Protein AF-0000000072143850 (afdb_homodimer)

Secondary structure (DSSP, 8-state):
----------------------------EEEEE---PPPPPP-------------S--SEEEEEEEEGGGG-TT--HHHHHHHHHHHHHHHHHHHHHHHHHHHH-------S---SS--------S--S-S-SEEEEEEETTTTEEEEEEEETT----EEEBSS-SB---BSSPPB-GGG-TT-EEPBTT-HHHHTSSS-EE-TT-BEEEEEE-TTS-EEEEEEEEEEEEETTEEEEEEEEEEEEEEES--TB--EEEE-SSSTTSHHHHTHHHHTTEEEEEPPPTTT--SPEEEEEEGGGS-TT-EEEEEE--SS--SSEEE-EEEEEETTEEPTT--GGGG-B-TTS-B-EEE-SS--SEEEEHHHHHHHHHHHHHHTTTSPEE--BTTB--EEE-TT-SEEEEEPEEEEETTEEEEPPGGGTEEE-SSSSEEEE-EEEESSS-EEE-GGGGTTEEEEEEGGGTEEEEEET--/----------------------------EEEEE---PPPPPP-------------S--SEEEEEEEEGGGG-TT--HHHHHHHHHHHHHHHHHHHHHHHHHHHH-------S---SS--------S--S-S-SEEEEEEETTTTEEEEEEEETT----EEEBSS-SB---BSSPPB-GGG-SS-EEPBTTSHHHHTSSS-EE-TT-BEEEEEE-TTS-EEEEEEEEEEEEETTEEEEEEEEEEEEEEES--TB--EEEE-SSSTTSHHHHTHHHHTTEEEEEPPPTTT--SPEEEEEEGGGS-TT-EEEEEE--SS--SSEEE-EEEEEETTEEPTT--GGGG-B-TTS-B-EEE-SS--SEEEEHHHHHHHHHHHHHHTTTSPEE--BTTB--EEE-TT-SEEEEE-EEEEETTEEEEPPGGGTEEE-SSSSEEEE-EEEESSS-EEE-GGGGTTEEEEEETTTTEEEEEET--

Structure (mmCIF, N/CA/C/O backbone):
data_AF-0000000072143850-model_v1
#
loop_
_entity.id
_entity.type
_entity.pdbx_description
1 polymer 'Peptidase A1 domain-containing protein'
#
loop_
_atom_site.group_PDB
_atom_site.id
_atom_site.type_symbol
_atom_site.label_atom_id
_atom_site.label_alt_id
_atom_site.label_comp_id
_atom_site.label_asym_id
_atom_site.label_entity_id
_atom_site.label_seq_id
_atom_site.pdbx_PDB_ins_code
_atom_site.Cartn_x
_atom_site.Cartn_y
_atom_site.Cartn_z
_atom_site.occupancy
_atom_site.B_iso_or_equiv
_atom_site.auth_seq_id
_atom_site.auth_comp_id
_atom_site.auth_asym_id
_atom_site.auth_atom_id
_atom_site.pdbx_PDB_model_num
ATOM 1 N N . MET A 1 1 ? -70 0.523 78.812 1 27.06 1 MET A N 1
ATOM 2 C CA . MET A 1 1 ? -70 0.021 77.5 1 27.06 1 MET A CA 1
ATOM 3 C C . MET A 1 1 ? -69.875 1.169 76.5 1 27.06 1 MET A C 1
ATOM 5 O O . MET A 1 1 ? -70.875 1.514 75.812 1 27.06 1 MET A O 1
ATOM 9 N N . GLU A 1 2 ? -69.062 2.17 76.875 1 27.2 2 GLU A N 1
ATOM 10 C CA . GLU A 1 2 ? -68.812 3.488 76.25 1 27.2 2 GLU A CA 1
ATOM 11 C C . GLU A 1 2 ? -68.25 3.375 74.875 1 27.2 2 GLU A C 1
ATOM 13 O O . GLU A 1 2 ? -67.375 2.523 74.625 1 27.2 2 GLU A O 1
ATOM 18 N N . GLY A 1 3 ? -68.938 3.793 73.812 1 25.69 3 GLY A N 1
ATOM 19 C CA . GLY A 1 3 ? -68.875 3.795 72.375 1 25.69 3 GLY A CA 1
ATOM 20 C C . GLY A 1 3 ? -67.688 4.582 71.812 1 25.69 3 GLY A C 1
ATOM 21 O O . GLY A 1 3 ? -67.688 5.809 71.938 1 25.69 3 GLY A O 1
ATOM 22 N N . LYS A 1 4 ? -66.375 4.117 71.938 1 32.09 4 LYS A N 1
ATOM 23 C CA . LYS A 1 4 ? -65.188 4.871 71.562 1 32.09 4 LYS A CA 1
ATOM 24 C C . LYS A 1 4 ? -65.25 5.293 70.125 1 32.09 4 LYS A C 1
ATOM 26 O O . LYS A 1 4 ? -65.562 4.492 69.25 1 32.09 4 LYS A O 1
ATOM 31 N N . PRO A 1 5 ? -65.312 6.617 69.875 1 30.2 5 PRO A N 1
ATOM 32 C CA . PRO A 1 5 ? -65.438 7.246 68.5 1 30.2 5 PRO A CA 1
ATOM 33 C C . PRO A 1 5 ? -64.312 6.902 67.562 1 30.2 5 PRO A C 1
ATOM 35 O O . PRO A 1 5 ? -63.156 6.785 68 1 30.2 5 PRO A O 1
ATOM 38 N N . LYS A 1 6 ? -64.5 6.07 66.5 1 32.22 6 LYS A N 1
ATOM 39 C CA . LYS A 1 6 ? -63.625 5.613 65.438 1 32.22 6 LYS A CA 1
ATOM 40 C C . LYS A 1 6 ? -63.156 6.781 64.562 1 32.22 6 LYS A C 1
ATOM 42 O O . LYS A 1 6 ? -63.969 7.402 63.875 1 32.22 6 LYS A O 1
ATOM 47 N N . HIS A 1 7 ? -62.312 7.715 65.125 1 30.14 7 HIS A N 1
ATOM 48 C CA . HIS A 1 7 ? -61.875 8.781 64.25 1 30.14 7 HIS A CA 1
ATOM 49 C C . HIS A 1 7 ? -61.219 8.219 63 1 30.14 7 HIS A C 1
ATOM 51 O O . HIS A 1 7 ? -60.5 7.227 63.062 1 30.14 7 HIS A O 1
ATOM 57 N N . SER A 1 8 ? -61.875 8.266 61.875 1 31.5 8 SER A N 1
ATOM 58 C CA . SER A 1 8 ? -61.5 7.945 60.5 1 31.5 8 SER A CA 1
ATOM 59 C C . SER A 1 8 ? -60.344 8.797 60.031 1 31.5 8 SER A C 1
ATOM 61 O O . SER A 1 8 ? -60.406 10.031 60.031 1 31.5 8 SER A O 1
ATOM 63 N N . PHE A 1 9 ? -59.062 8.438 60.406 1 33.19 9 PHE A N 1
ATOM 64 C CA . PHE A 1 9 ? -57.875 9.133 59.906 1 33.19 9 PHE A CA 1
ATOM 65 C C . PHE A 1 9 ? -57.844 9.094 58.375 1 33.19 9 PHE A C 1
ATOM 67 O O . PHE A 1 9 ? -57.938 8.023 57.781 1 33.19 9 PHE A O 1
ATOM 74 N N . LEU A 1 10 ? -58.438 10.094 57.688 1 31.19 10 LEU A N 1
ATOM 75 C CA . LEU A 1 10 ? -58.281 10.328 56.25 1 31.19 10 LEU A CA 1
ATOM 76 C C . LEU A 1 10 ? -56.812 10.469 55.875 1 31.19 10 LEU A C 1
ATOM 78 O O . LEU A 1 10 ? -56.125 11.336 56.375 1 31.19 10 LEU A O 1
ATOM 82 N N . PHE A 1 11 ? -56.125 9.359 55.531 1 32.72 11 PHE A N 1
ATOM 83 C CA . PHE A 1 11 ? -54.781 9.336 54.938 1 32.72 11 PHE A CA 1
ATOM 84 C C . PHE A 1 11 ? -54.781 10.109 53.625 1 32.72 11 PHE A C 1
ATOM 86 O O . PHE A 1 11 ? -55.5 9.773 52.688 1 32.72 11 PHE A O 1
ATOM 93 N N . SER A 1 12 ? -54.656 11.461 53.656 1 34.84 12 SER A N 1
ATOM 94 C CA . SER A 1 12 ? -54.406 12.211 52.438 1 34.84 12 SER A CA 1
ATOM 95 C C . SER A 1 12 ? -53.125 11.711 51.75 1 34.84 12 SER A C 1
ATOM 97 O O . SER A 1 12 ? -52.062 11.711 52.375 1 34.84 12 SER A O 1
ATOM 99 N N . LEU A 1 13 ? -53.25 10.781 50.844 1 37.09 13 LEU A N 1
ATOM 100 C CA . LEU A 1 13 ? -52.188 10.352 49.938 1 37.09 13 LEU A CA 1
ATOM 101 C C . LEU A 1 13 ? -51.656 11.531 49.125 1 37.09 13 LEU A C 1
ATOM 103 O O . LEU A 1 13 ? -52.375 12.133 48.344 1 37.09 13 LEU A O 1
ATOM 107 N N . PHE A 1 14 ? -50.75 12.336 49.688 1 39.91 14 PHE A N 1
ATOM 108 C CA . PHE A 1 14 ? -49.969 13.289 48.875 1 39.91 14 PHE A CA 1
ATOM 109 C C . PHE A 1 14 ? -49.281 12.586 47.719 1 39.91 14 PHE A C 1
ATOM 111 O O . PHE A 1 14 ? -48.406 11.742 47.969 1 39.91 14 PHE A O 1
ATOM 118 N N . THR A 1 15 ? -49.906 12.484 46.562 1 40.47 15 THR A N 1
ATOM 119 C CA . THR A 1 15 ? -49.25 12.078 45.312 1 40.47 15 THR A CA 1
ATOM 120 C C . THR A 1 15 ? -48.094 13.016 45 1 40.47 15 THR A C 1
ATOM 122 O O . THR A 1 15 ? -48.281 14.219 44.812 1 40.47 15 THR A O 1
ATOM 125 N N . ILE A 1 16 ? -46.906 12.766 45.531 1 42.97 16 ILE A N 1
ATOM 126 C CA . ILE A 1 16 ? -45.688 13.414 45.031 1 42.97 16 ILE A CA 1
ATOM 127 C C . ILE A 1 16 ? -45.562 13.211 43.531 1 42.97 16 ILE A C 1
ATOM 129 O O . ILE A 1 16 ? -45.438 12.078 43.062 1 42.97 16 ILE A O 1
ATOM 133 N N . PHE A 1 17 ? -46.031 14.172 42.719 1 43.44 17 PHE A N 1
ATOM 134 C CA . PHE A 1 17 ? -45.688 14.25 41.312 1 43.44 17 PHE A CA 1
ATOM 135 C C . PHE A 1 17 ? -44.188 14.375 41.125 1 43.44 17 PHE A C 1
ATOM 137 O O . PHE A 1 17 ? -43.594 15.398 41.469 1 43.44 17 PHE A O 1
ATOM 144 N N . LEU A 1 18 ? -43.5 13.258 41.188 1 44.75 18 LEU A N 1
ATOM 145 C CA . LEU A 1 18 ? -42.156 13.25 40.625 1 44.75 18 LEU A CA 1
ATOM 146 C C . LEU A 1 18 ? -42.156 13.742 39.188 1 44.75 18 LEU A C 1
ATOM 148 O O . LEU A 1 18 ? -42.688 13.062 38.281 1 44.75 18 LEU A O 1
ATOM 152 N N . SER A 1 19 ? -42.125 15 38.969 1 43.69 19 SER A N 1
ATOM 153 C CA . SER A 1 19 ? -41.75 15.5 37.656 1 43.69 19 SER A CA 1
ATOM 154 C C . SER A 1 19 ? -40.469 14.875 37.156 1 43.69 19 SER A C 1
ATOM 156 O O . SER A 1 19 ? -39.375 15.172 37.688 1 43.69 19 SER A O 1
ATOM 158 N N . LEU A 1 20 ? -40.531 13.703 36.594 1 46.03 20 LEU A N 1
ATOM 159 C CA . LEU A 1 20 ? -39.438 13.273 35.75 1 46.03 20 LEU A CA 1
ATOM 160 C C . LEU A 1 20 ? -39.125 14.336 34.688 1 46.03 20 LEU A C 1
ATOM 162 O O . LEU A 1 20 ? -39.875 14.508 33.75 1 46.03 20 LEU A O 1
ATOM 166 N N . SER A 1 21 ? -38.469 15.367 35.062 1 40.91 21 SER A N 1
ATOM 167 C CA . SER A 1 21 ? -37.812 16.109 33.969 1 40.91 21 SER A CA 1
ATOM 168 C C . SER A 1 21 ? -37.062 15.172 33.031 1 40.91 21 SER A C 1
ATOM 170 O O . SER A 1 21 ? -36.031 14.609 33.406 1 40.91 21 SER A O 1
ATOM 172 N N . THR A 1 22 ? -37.781 14.539 32.156 1 43.19 22 THR A N 1
ATOM 173 C CA . THR A 1 22 ? -37.031 14.023 31.031 1 43.19 22 THR A CA 1
ATOM 174 C C . THR A 1 22 ? -36.094 15.102 30.453 1 43.19 22 THR A C 1
ATOM 176 O O . THR A 1 22 ? -36.562 16.062 29.844 1 43.19 22 THR A O 1
ATOM 179 N N . ALA A 1 23 ? -35 15.391 31.031 1 43.47 23 ALA A N 1
ATOM 180 C CA . ALA A 1 23 ? -34 16.109 30.234 1 43.47 23 ALA A CA 1
ATOM 181 C C . ALA A 1 23 ? -33.969 15.586 28.797 1 43.47 23 ALA A C 1
ATOM 183 O O . ALA A 1 23 ? -33.531 14.469 28.562 1 43.47 23 ALA A O 1
ATOM 184 N N . SER A 1 24 ? -34.875 15.867 27.984 1 46.03 24 SER A N 1
ATOM 185 C CA . SER A 1 24 ? -34.719 15.633 26.547 1 46.03 24 SER A CA 1
ATOM 186 C C . SER A 1 24 ? -33.312 15.945 26.078 1 46.03 24 SER A C 1
ATOM 188 O O . SER A 1 24 ? -32.938 17.109 25.969 1 46.03 24 SER A O 1
ATOM 190 N N . THR A 1 25 ? -32.312 15.234 26.484 1 53.41 25 THR A N 1
ATOM 191 C CA . THR A 1 25 ? -30.984 15.414 25.922 1 53.41 25 THR A CA 1
ATOM 192 C C . THR A 1 25 ? -31.062 15.68 24.422 1 53.41 25 THR A C 1
ATOM 194 O O . THR A 1 25 ? -31.438 14.797 23.656 1 53.41 25 THR A O 1
ATOM 197 N N . HIS A 1 26 ? -31.375 16.906 24.016 1 67 26 HIS A N 1
ATOM 198 C CA . HIS A 1 26 ? -31.453 17.391 22.641 1 67 26 HIS A CA 1
ATOM 199 C C . HIS A 1 26 ? -30.281 16.859 21.812 1 67 26 HIS A C 1
ATOM 201 O O . HIS A 1 26 ? -29.125 17 22.219 1 67 26 HIS A O 1
ATOM 207 N N . PHE A 1 27 ? -30.641 15.961 20.969 1 82.12 27 PHE A N 1
ATOM 208 C CA . PHE A 1 27 ? -29.703 15.43 19.984 1 82.12 27 PHE A CA 1
ATOM 209 C C . PHE A 1 27 ? -29.016 16.562 19.219 1 82.12 27 PHE A C 1
ATOM 211 O O . PHE A 1 27 ? -29.672 17.344 18.547 1 82.12 27 PHE A O 1
ATOM 218 N N . GLN A 1 28 ? -27.766 16.859 19.562 1 93.12 28 GLN A N 1
ATOM 219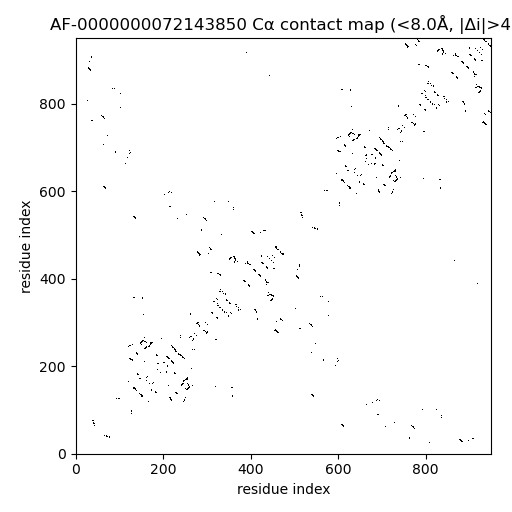 C CA . GLN A 1 28 ? -26.984 17.953 18.969 1 93.12 28 GLN A CA 1
ATOM 220 C C . GLN A 1 28 ? -26.766 17.734 17.484 1 93.12 28 GLN A C 1
ATOM 222 O O . GLN A 1 28 ? -26.234 16.688 17.078 1 93.12 28 GLN A O 1
ATOM 227 N N . THR A 1 29 ? -27.344 18.578 16.656 1 94.06 29 THR A N 1
ATOM 228 C CA . THR A 1 29 ? -27.141 18.516 15.211 1 94.06 29 THR A CA 1
ATOM 229 C C . THR A 1 29 ? -26.484 19.797 14.688 1 94.06 29 THR A C 1
ATOM 231 O O . THR A 1 29 ? -26.391 20.781 15.406 1 94.06 29 THR A O 1
ATOM 234 N N . GLN A 1 30 ? -25.891 19.734 13.586 1 94.88 30 GLN A N 1
ATOM 235 C CA . GLN A 1 30 ? -25.375 20.891 12.852 1 94.88 30 GLN A CA 1
ATOM 236 C C . GLN A 1 30 ? -25.766 20.828 11.375 1 94.88 30 GLN A C 1
ATOM 238 O O . GLN A 1 30 ? -26.141 19.766 10.875 1 94.88 30 GLN A O 1
ATOM 243 N N . THR A 1 31 ? -25.781 21.984 10.766 1 94.19 31 THR A N 1
ATOM 244 C CA . THR A 1 31 ? -26.188 22.094 9.367 1 94.19 31 THR A CA 1
ATOM 245 C C . THR A 1 31 ? -25 21.906 8.438 1 94.19 31 THR A C 1
ATOM 247 O O . THR A 1 31 ? -23.922 22.484 8.656 1 94.19 31 THR A O 1
ATOM 250 N N . LEU A 1 32 ? -25.141 21 7.469 1 94.44 32 LEU A N 1
ATOM 251 C CA . LEU A 1 32 ? -24.156 20.797 6.41 1 94.44 32 LEU A CA 1
ATOM 252 C C . LEU A 1 32 ? -24.641 21.391 5.094 1 94.44 32 LEU A C 1
ATOM 254 O O . LEU A 1 32 ? -25.703 20.984 4.582 1 94.44 32 LEU A O 1
ATOM 258 N N . THR A 1 33 ? -23.984 22.438 4.637 1 91.81 33 THR A N 1
ATOM 259 C CA . THR A 1 33 ? -24.25 22.922 3.285 1 91.81 33 THR A CA 1
ATOM 260 C C . THR A 1 33 ? -23.641 21.984 2.25 1 91.81 33 THR A C 1
ATOM 262 O O . THR A 1 33 ? -22.453 21.656 2.316 1 91.81 33 THR A O 1
ATOM 265 N N . LEU A 1 34 ? -24.453 21.5 1.344 1 92 34 LEU A N 1
ATOM 266 C CA . LEU A 1 34 ? -24.031 20.484 0.394 1 92 34 LEU A CA 1
ATOM 267 C C . LEU A 1 34 ? -23.312 21.125 -0.8 1 92 34 LEU A C 1
ATOM 269 O O . LEU A 1 34 ? -23.875 21.984 -1.479 1 92 34 LEU A O 1
ATOM 273 N N . ARG A 1 35 ? -22.031 20.75 -0.917 1 87.56 35 ARG A N 1
ATOM 274 C CA . ARG A 1 35 ? -21.234 21.188 -2.057 1 87.56 35 ARG A CA 1
ATOM 275 C C . ARG A 1 35 ? -20.641 19.984 -2.791 1 87.56 35 ARG A C 1
ATOM 277 O O . ARG A 1 35 ? -20.344 18.953 -2.178 1 87.56 35 ARG A O 1
ATOM 284 N N . SER A 1 36 ? -20.484 20.125 -4.102 1 85.5 36 SER A N 1
ATOM 285 C CA . SER A 1 36 ? -19.875 19.047 -4.891 1 85.5 36 SER A CA 1
ATOM 286 C C . SER A 1 36 ? -18.359 19.016 -4.711 1 85.5 36 SER A C 1
ATOM 288 O O . SER A 1 36 ? -17.797 19.812 -3.955 1 85.5 36 SER A O 1
ATOM 290 N N . LEU A 1 37 ? -17.75 18 -5.324 1 87.44 37 LEU A N 1
ATOM 291 C CA . LEU A 1 37 ? -16.297 17.938 -5.32 1 87.44 37 LEU A CA 1
ATOM 292 C C . LEU A 1 37 ? -15.695 19.203 -5.914 1 87.44 37 LEU A C 1
ATOM 294 O O . LEU A 1 37 ? -16.188 19.719 -6.926 1 87.44 37 LEU A O 1
ATOM 298 N N . PRO A 1 38 ? -14.758 19.703 -5.223 1 81.81 38 PRO A N 1
ATOM 299 C CA . PRO A 1 38 ? -14.188 20.984 -5.684 1 81.81 38 PRO A CA 1
ATOM 300 C C . PRO A 1 38 ? -13.367 20.828 -6.961 1 81.81 38 PRO A C 1
ATOM 302 O O . PRO A 1 38 ? -12.688 19.812 -7.148 1 81.81 38 PRO A O 1
ATOM 305 N N . ASN A 1 39 ? -13.406 21.859 -7.773 1 78.88 39 ASN A N 1
ATOM 306 C CA . ASN A 1 39 ? -12.5 21.953 -8.914 1 78.88 39 ASN A CA 1
ATOM 307 C C . ASN A 1 39 ? -11.086 22.297 -8.477 1 78.88 39 ASN A C 1
ATOM 309 O O . ASN A 1 39 ? -10.883 22.891 -7.414 1 78.88 39 ASN A O 1
ATOM 313 N N . PRO A 1 40 ? -10.094 21.828 -9.273 1 74.44 40 PRO A N 1
ATOM 314 C CA . PRO A 1 40 ? -8.727 22.203 -8.914 1 74.44 40 PRO A CA 1
ATOM 315 C C . PRO A 1 40 ? -8.539 23.719 -8.812 1 74.44 40 PRO A C 1
ATOM 317 O O . PRO A 1 40 ? -9.039 24.453 -9.664 1 74.44 40 PRO A O 1
ATOM 320 N N . PRO A 1 41 ? -7.91 24.062 -7.703 1 72.25 41 PRO A N 1
ATOM 321 C CA . PRO A 1 41 ? -7.664 25.5 -7.574 1 72.25 41 PRO A CA 1
ATOM 322 C C . PRO A 1 41 ? -6.609 26.016 -8.555 1 72.25 41 PRO A C 1
ATOM 324 O O . PRO A 1 41 ? -5.75 25.25 -9 1 72.25 41 PRO A O 1
ATOM 327 N N . THR A 1 42 ? -6.848 27.234 -9.039 1 66.88 42 THR A N 1
ATOM 328 C CA . THR A 1 42 ? -5.859 27.859 -9.922 1 66.88 42 THR A CA 1
ATOM 329 C C . THR A 1 42 ? -4.727 28.484 -9.102 1 66.88 42 THR A C 1
ATOM 331 O O . THR A 1 42 ? -4.969 29.125 -8.078 1 66.88 42 THR A O 1
ATOM 334 N N . LEU A 1 43 ? -3.547 27.953 -9.391 1 65.88 43 LEU A N 1
ATOM 335 C CA . LEU A 1 43 ? -2.385 28.516 -8.703 1 65.88 43 LEU A CA 1
ATOM 336 C C . LEU A 1 43 ? -2.094 29.938 -9.188 1 65.88 43 LEU A C 1
ATOM 338 O O . LEU A 1 43 ? -2.031 30.172 -10.398 1 65.88 43 LEU A O 1
ATOM 342 N N . SER A 1 44 ? -2.625 30.984 -8.539 1 55.84 44 SER A N 1
ATOM 343 C CA . SER A 1 44 ? -2.238 32.344 -8.938 1 55.84 44 SER A CA 1
ATOM 344 C C . SER A 1 44 ? -0.735 32.531 -8.797 1 55.84 44 SER A C 1
ATOM 346 O O . SER A 1 44 ? -0.134 32.125 -7.809 1 55.84 44 SER A O 1
ATOM 348 N N . GLN A 1 45 ? -0.102 32.625 -9.93 1 49.09 45 GLN A N 1
ATOM 349 C CA . GLN A 1 45 ? 1.313 33 -9.898 1 49.09 45 GLN A CA 1
ATOM 350 C C . GLN A 1 45 ? 1.581 34.094 -8.867 1 49.09 45 GLN A C 1
ATOM 352 O O . GLN A 1 45 ? 0.828 35.062 -8.773 1 49.09 45 GLN A O 1
ATOM 357 N N . PRO A 1 46 ? 2.268 33.75 -7.859 1 45.78 46 PRO A N 1
ATOM 358 C CA . PRO A 1 46 ? 2.568 34.875 -6.961 1 45.78 46 PRO A CA 1
ATOM 359 C C . PRO A 1 46 ? 2.861 36.156 -7.711 1 45.78 46 PRO A C 1
ATOM 361 O O . PRO A 1 46 ? 3.613 36.156 -8.688 1 45.78 46 PRO A O 1
ATOM 364 N N . GLU A 1 47 ? 1.96 37.062 -7.898 1 38.75 47 GLU A N 1
ATOM 365 C CA . GLU A 1 47 ? 2.451 38.406 -8.266 1 38.75 47 GLU A CA 1
ATOM 366 C C . GLU A 1 47 ? 3.766 38.719 -7.559 1 38.75 47 GLU A C 1
ATOM 368 O O . GLU A 1 47 ? 3.99 38.281 -6.43 1 38.75 47 GLU A O 1
ATOM 373 N N . SER A 1 48 ? 4.816 39.094 -8.422 1 37.19 48 SER A N 1
ATOM 374 C CA . SER A 1 48 ? 6.023 39.781 -7.953 1 37.19 48 SER A CA 1
ATOM 375 C C . SER A 1 48 ? 5.719 40.719 -6.781 1 37.19 48 SER A C 1
ATOM 377 O O . SER A 1 48 ? 5.449 41.906 -6.977 1 37.19 48 SER A O 1
ATOM 379 N N . GLU A 1 49 ? 4.793 40.531 -6.027 1 35.81 49 GLU A N 1
ATOM 380 C CA . GLU A 1 49 ? 4.703 41.688 -5.113 1 35.81 49 GLU A CA 1
ATOM 381 C C . GLU A 1 49 ? 6.066 42 -4.504 1 35.81 49 GLU A C 1
ATOM 383 O O . GLU A 1 49 ? 6.703 41.125 -3.9 1 35.81 49 GLU A O 1
ATOM 388 N N . SER A 1 50 ? 6.758 42.969 -5.141 1 34.59 50 SER A N 1
ATOM 389 C CA . SER A 1 50 ? 7.84 43.812 -4.66 1 34.59 50 SER A CA 1
ATOM 390 C C . SER A 1 50 ? 7.637 44.188 -3.193 1 34.59 50 SER A C 1
ATOM 392 O O . SER A 1 50 ? 7.5 45.375 -2.857 1 34.59 50 SER A O 1
ATOM 394 N N . THR A 1 51 ? 6.723 43.625 -2.541 1 35.69 51 THR A N 1
ATOM 395 C CA . THR A 1 51 ? 6.672 44.375 -1.297 1 35.69 51 THR A CA 1
ATOM 396 C C . THR A 1 51 ? 8.055 44.469 -0.662 1 35.69 51 THR A C 1
ATOM 398 O O . THR A 1 51 ? 8.836 43.531 -0.721 1 35.69 51 THR A O 1
ATOM 401 N N . GLU A 1 52 ? 8.375 45.75 -0.243 1 34.25 52 GLU A N 1
ATOM 402 C CA . GLU A 1 52 ? 9.508 46.281 0.504 1 34.25 52 GLU A CA 1
ATOM 403 C C . GLU A 1 52 ? 9.984 45.281 1.562 1 34.25 52 GLU A C 1
ATOM 405 O O . GLU A 1 52 ? 9.172 44.625 2.215 1 34.25 52 GLU A O 1
ATOM 410 N N . PRO A 1 53 ? 11.32 45.031 1.484 1 35.88 53 PRO A N 1
ATOM 411 C CA . PRO A 1 53 ? 12.023 44.25 2.506 1 35.88 53 PRO A CA 1
ATOM 412 C C . PRO A 1 53 ? 11.547 44.562 3.922 1 35.88 53 PRO A C 1
ATOM 414 O O . PRO A 1 53 ? 11.703 45.688 4.391 1 35.88 53 PRO A O 1
ATOM 417 N N . ASP A 1 54 ? 10.383 44.469 4.234 1 33.94 54 ASP A N 1
ATOM 418 C CA . ASP A 1 54 ? 10.398 44.812 5.652 1 33.94 54 ASP A CA 1
ATOM 419 C C . ASP A 1 54 ? 11.555 44.156 6.375 1 33.94 54 ASP A C 1
ATOM 421 O O . ASP A 1 54 ? 11.898 43 6.07 1 33.94 54 ASP A O 1
ATOM 425 N N . SER A 1 55 ? 12.266 44.781 7.16 1 35 55 SER A N 1
ATOM 426 C CA . SER A 1 55 ? 13.508 44.594 7.895 1 35 55 SER A CA 1
ATOM 427 C C . SER A 1 55 ? 13.664 43.125 8.336 1 35 55 SER A C 1
ATOM 429 O O . SER A 1 55 ? 12.703 42.344 8.289 1 35 55 SER A O 1
ATOM 431 N N . ASP A 1 56 ? 14.625 42.875 9.336 1 38.72 56 ASP A N 1
ATOM 432 C CA . ASP A 1 56 ? 15.648 42 9.898 1 38.72 56 ASP A CA 1
ATOM 433 C C . ASP A 1 56 ? 15.062 40.625 10.25 1 38.72 56 ASP A C 1
ATOM 435 O O . ASP A 1 56 ? 15.391 39.625 9.617 1 38.72 56 ASP A O 1
ATOM 439 N N . SER A 1 57 ? 15.078 40.25 11.773 1 44.59 57 SER A N 1
ATOM 440 C CA . SER A 1 57 ? 15.18 39.219 12.82 1 44.59 57 SER A CA 1
ATOM 441 C C . SER A 1 57 ? 13.867 38.469 12.977 1 44.59 57 SER A C 1
ATOM 443 O O . SER A 1 57 ? 13.414 38.219 14.094 1 44.59 57 SER A O 1
ATOM 445 N N . SER A 1 58 ? 12.914 38.344 12.172 1 59.41 58 SER A N 1
ATOM 446 C CA . SER A 1 58 ? 11.539 38.156 12.625 1 59.41 58 SER A CA 1
ATOM 447 C C . SER A 1 58 ? 11.289 36.719 13.031 1 59.41 58 SER A C 1
ATOM 449 O O . SER A 1 58 ? 11.711 35.781 12.336 1 59.41 58 SER A O 1
ATOM 451 N N . THR A 1 59 ? 11.086 36.5 14.359 1 75.81 59 THR A N 1
ATOM 452 C CA . THR A 1 59 ? 10.75 35.312 15.156 1 75.81 59 THR A CA 1
ATOM 453 C C . THR A 1 59 ? 9.484 34.656 14.625 1 75.81 59 THR A C 1
ATOM 455 O O . THR A 1 59 ? 9.062 33.594 15.133 1 75.81 59 THR A O 1
ATOM 458 N N . THR A 1 60 ? 8.969 35.312 13.508 1 78.06 60 THR A N 1
ATOM 459 C CA . THR A 1 60 ? 7.75 34.719 12.977 1 78.06 60 THR A CA 1
ATOM 460 C C . THR A 1 60 ? 7.832 34.594 11.453 1 78.06 60 THR A C 1
ATOM 462 O O . THR A 1 60 ? 8.383 35.469 10.781 1 78.06 60 THR A O 1
ATOM 465 N N . LEU A 1 61 ? 7.465 33.469 10.883 1 83.06 61 LEU A N 1
ATOM 466 C CA . LEU A 1 61 ? 7.402 33.156 9.453 1 83.06 61 LEU A CA 1
ATOM 467 C C . LEU A 1 61 ? 6.012 32.656 9.07 1 83.06 61 LEU A C 1
ATOM 469 O O . LEU A 1 61 ? 5.434 31.812 9.766 1 83.06 61 LEU A O 1
ATOM 473 N N . SER A 1 62 ? 5.395 33.344 8.078 1 79.69 62 SER A N 1
ATOM 474 C CA . SER A 1 62 ? 4.09 32.906 7.59 1 79.69 62 SER A CA 1
ATOM 475 C C . SER A 1 62 ? 4.148 32.531 6.113 1 79.69 62 SER A C 1
ATOM 477 O O . SER A 1 62 ? 4.809 33.219 5.324 1 79.69 62 SER A O 1
ATOM 479 N N . LEU A 1 63 ? 3.516 31.406 5.742 1 84.94 63 LEU A N 1
ATOM 480 C CA . LEU A 1 63 ? 3.482 30.922 4.363 1 84.94 63 LEU A CA 1
ATOM 481 C C . LEU A 1 63 ? 2.062 30.547 3.949 1 84.94 63 LEU A C 1
ATOM 483 O O . LEU A 1 63 ? 1.26 30.125 4.781 1 84.94 63 LEU A O 1
ATOM 487 N N . ASP A 1 64 ? 1.811 30.75 2.6 1 80.25 64 ASP A N 1
ATOM 488 C CA . ASP A 1 64 ? 0.576 30.234 2.021 1 80.25 64 ASP A CA 1
ATOM 489 C C . ASP A 1 64 ? 0.725 28.766 1.65 1 80.25 64 ASP A C 1
ATOM 491 O O . ASP A 1 64 ? 1.781 28.344 1.178 1 80.25 64 ASP A O 1
ATOM 495 N N . LEU A 1 65 ? -0.349 27.984 1.917 1 83.38 65 LEU A N 1
ATOM 496 C CA . LEU A 1 65 ? -0.395 26.578 1.531 1 83.38 65 LEU A CA 1
ATOM 497 C C . LEU A 1 65 ? -1.418 26.344 0.423 1 83.38 65 LEU A C 1
ATOM 499 O O . LEU A 1 65 ? -2.447 27.031 0.374 1 83.38 65 LEU A O 1
ATOM 503 N N . HIS A 1 66 ? -1.046 25.484 -0.458 1 79.06 66 HIS A N 1
ATOM 504 C CA . HIS A 1 66 ? -1.939 25.078 -1.539 1 79.06 66 HIS A CA 1
ATOM 505 C C . HIS A 1 66 ? -2.199 23.578 -1.51 1 79.06 66 HIS A C 1
ATOM 507 O O . HIS A 1 66 ? -1.354 22.812 -1.047 1 79.06 66 HIS A O 1
ATOM 513 N N . HIS A 1 67 ? -3.414 23.234 -1.901 1 80.31 67 HIS A N 1
ATOM 514 C CA . HIS A 1 67 ? -3.709 21.812 -2.023 1 80.31 67 HIS A CA 1
ATOM 515 C C . HIS A 1 67 ? -3.064 21.219 -3.273 1 80.31 67 HIS A C 1
ATOM 517 O O . HIS A 1 67 ? -2.973 21.891 -4.305 1 80.31 67 HIS A O 1
ATOM 523 N N . ILE A 1 68 ? -2.715 20.031 -3.252 1 76.88 68 ILE A N 1
ATOM 524 C CA . ILE A 1 68 ? -1.935 19.359 -4.289 1 76.88 68 ILE A CA 1
ATOM 525 C C . ILE A 1 68 ? -2.736 19.312 -5.59 1 76.88 68 ILE A C 1
ATOM 527 O O . ILE A 1 68 ? -2.16 19.25 -6.68 1 76.88 68 ILE A O 1
ATOM 531 N N . ASP A 1 69 ? -4.051 19.406 -5.48 1 75.75 69 ASP A N 1
ATOM 532 C CA . ASP A 1 69 ? -4.895 19.391 -6.672 1 75.75 69 ASP A CA 1
ATOM 533 C C . ASP A 1 69 ? -4.59 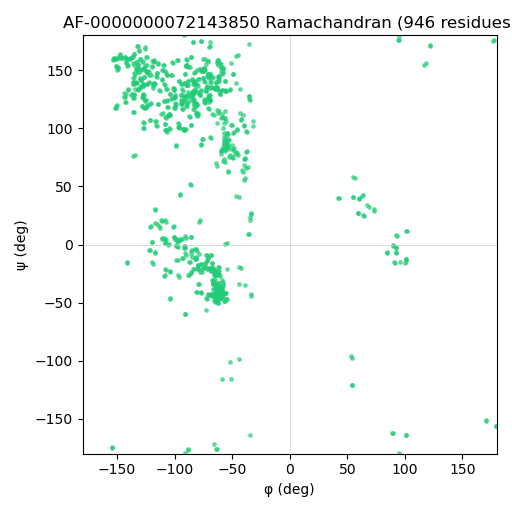20.578 -7.578 1 75.75 69 ASP A C 1
ATOM 535 O O . ASP A 1 69 ? -4.918 20.562 -8.766 1 75.75 69 ASP A O 1
ATOM 539 N N . ALA A 1 70 ? -3.986 21.562 -7.02 1 75.62 70 ALA A N 1
ATOM 540 C CA . ALA A 1 70 ? -3.658 22.766 -7.793 1 75.62 70 ALA A CA 1
ATOM 541 C C . ALA A 1 70 ? -2.578 22.469 -8.828 1 75.62 70 ALA A C 1
ATOM 543 O O . ALA A 1 70 ? -2.439 23.188 -9.812 1 75.62 70 ALA A O 1
ATOM 544 N N . LEU A 1 71 ? -1.818 21.438 -8.594 1 71.69 71 LEU A N 1
ATOM 545 C CA . LEU A 1 71 ? -0.733 21.094 -9.5 1 71.69 71 LEU A CA 1
ATOM 546 C C . LEU A 1 71 ? -1.157 19.969 -10.453 1 71.69 71 LEU A C 1
ATOM 548 O O . LEU A 1 71 ? -0.343 19.469 -11.227 1 71.69 71 LEU A O 1
ATOM 552 N N . SER A 1 72 ? -2.385 19.516 -10.281 1 67.12 72 SER A N 1
ATOM 553 C CA . SER A 1 72 ? -2.896 18.453 -11.141 1 67.12 72 SER A CA 1
ATOM 554 C C . SER A 1 72 ? -3.705 19.016 -12.305 1 67.12 72 SER A C 1
ATOM 556 O O . SER A 1 72 ? -4.875 19.359 -12.141 1 67.12 72 SER A O 1
ATOM 558 N N . PHE A 1 73 ? -3.049 19.078 -13.469 1 64.19 73 PHE A N 1
ATOM 559 C CA . PHE A 1 73 ? -3.676 19.719 -14.617 1 64.19 73 PHE A CA 1
ATOM 560 C C . PHE A 1 73 ? -4.508 18.719 -15.406 1 64.19 73 PHE A C 1
ATOM 562 O O . PHE A 1 73 ? -4.125 17.562 -15.555 1 64.19 73 PHE A O 1
ATOM 569 N N . ASN A 1 74 ? -5.672 19.094 -15.836 1 65.56 74 ASN A N 1
ATOM 570 C CA . ASN A 1 74 ? -6.512 18.391 -16.797 1 65.56 74 ASN A CA 1
ATOM 571 C C . ASN A 1 74 ? -7.145 17.141 -16.188 1 65.56 74 ASN A C 1
ATOM 573 O O . ASN A 1 74 ? -7.234 16.094 -16.844 1 65.56 74 ASN A O 1
ATOM 577 N N . LYS A 1 75 ? -7.348 17.203 -14.953 1 71.81 75 LYS A N 1
ATOM 578 C CA . LYS A 1 75 ? -8.047 16.094 -14.312 1 71.81 75 LYS A CA 1
ATOM 579 C C . LYS A 1 75 ? -9.391 16.547 -13.742 1 71.81 75 LYS A C 1
ATOM 581 O O . LYS A 1 75 ? -9.539 17.688 -13.312 1 71.81 75 LYS A O 1
ATOM 586 N N . THR A 1 76 ? -10.352 15.656 -13.828 1 79.06 76 THR A N 1
ATOM 587 C CA . THR A 1 76 ? -11.664 15.945 -13.258 1 79.06 76 THR A CA 1
ATOM 588 C C . THR A 1 76 ? -11.625 15.859 -11.734 1 79.06 76 THR A C 1
ATOM 590 O O . THR A 1 76 ? -10.75 15.203 -11.172 1 79.06 76 THR A O 1
ATOM 593 N N . PRO A 1 77 ? -12.562 16.469 -11.109 1 82 77 PRO A N 1
ATOM 594 C CA . PRO A 1 77 ? -12.617 16.406 -9.648 1 82 77 PRO A CA 1
ATOM 595 C C . PRO A 1 77 ? -12.742 14.969 -9.133 1 82 77 PRO A C 1
ATOM 597 O O . PRO A 1 77 ? -12.102 14.602 -8.148 1 82 77 PRO A O 1
ATOM 600 N N . LEU A 1 78 ? -13.539 14.18 -9.805 1 79.81 78 LEU A N 1
ATOM 601 C CA . LEU A 1 78 ? -13.727 12.797 -9.383 1 79.81 78 LEU A CA 1
ATOM 602 C C . LEU A 1 78 ? -12.422 12.016 -9.516 1 79.81 78 LEU A C 1
ATOM 604 O O . LEU A 1 78 ? -12.07 11.234 -8.625 1 79.81 78 LEU A O 1
ATOM 608 N N . HIS A 1 79 ? -11.766 12.234 -10.555 1 75.5 79 HIS A N 1
ATOM 609 C CA . HIS A 1 79 ? -10.484 11.57 -10.758 1 75.5 79 HIS A CA 1
ATOM 610 C C . HIS A 1 79 ? -9.477 11.969 -9.688 1 75.5 79 HIS A C 1
ATOM 612 O O . HIS A 1 79 ? -8.75 11.125 -9.156 1 75.5 79 HIS A O 1
ATOM 618 N N . LEU A 1 80 ? -9.43 13.234 -9.375 1 77.56 80 LEU A N 1
ATOM 619 C CA . LEU A 1 80 ? -8.523 13.742 -8.352 1 77.56 80 LEU A CA 1
ATOM 620 C C . LEU A 1 80 ? -8.852 13.148 -6.984 1 77.56 80 LEU A C 1
ATOM 622 O O . LEU A 1 80 ? -7.949 12.844 -6.203 1 77.56 80 LEU A O 1
ATOM 626 N N . PHE A 1 81 ? -10.109 13.023 -6.758 1 84.75 81 PHE A N 1
ATOM 627 C CA . PHE A 1 81 ? -10.523 12.445 -5.488 1 84.75 81 PHE A CA 1
ATOM 628 C C . PHE A 1 81 ? -10.094 10.984 -5.395 1 84.75 81 PHE A C 1
ATOM 630 O O . PHE A 1 81 ? -9.617 10.539 -4.348 1 84.75 81 PHE A O 1
ATOM 637 N N . ASN A 1 82 ? -10.25 10.227 -6.457 1 74 82 ASN A N 1
ATOM 638 C CA . ASN A 1 82 ? -9.828 8.828 -6.496 1 74 82 ASN A CA 1
ATOM 639 C C . ASN A 1 82 ? -8.328 8.688 -6.277 1 74 82 ASN A C 1
ATOM 641 O O . ASN A 1 82 ? -7.879 7.793 -5.559 1 74 82 ASN A O 1
ATOM 645 N N . LEU A 1 83 ? -7.617 9.555 -6.879 1 71.62 83 LEU A N 1
ATOM 646 C CA . LEU A 1 83 ? -6.172 9.555 -6.695 1 71.62 83 LEU A CA 1
ATOM 647 C C . LEU A 1 83 ? -5.809 9.844 -5.242 1 71.62 83 LEU A C 1
ATOM 649 O O . LEU A 1 83 ? -4.879 9.242 -4.699 1 71.62 83 LEU A O 1
ATOM 653 N N . ARG A 1 84 ? -6.535 10.703 -4.613 1 80 84 ARG A N 1
ATOM 654 C CA . ARG A 1 84 ? -6.328 11.023 -3.205 1 80 84 ARG A CA 1
ATOM 655 C C . ARG A 1 84 ? -6.539 9.797 -2.328 1 80 84 ARG A C 1
ATOM 657 O O . ARG A 1 84 ? -5.75 9.531 -1.419 1 80 84 ARG A O 1
ATOM 664 N N . LEU A 1 85 ? -7.605 9.094 -2.617 1 78.25 85 LEU A N 1
ATOM 665 C CA . LEU A 1 85 ? -7.91 7.918 -1.813 1 78.25 85 LEU A CA 1
ATOM 666 C C . LEU A 1 85 ? -6.836 6.848 -1.988 1 78.25 85 LEU A C 1
ATOM 668 O O . LEU A 1 85 ? -6.504 6.137 -1.038 1 78.25 85 LEU A O 1
ATOM 672 N N . GLN A 1 86 ? -6.293 6.746 -3.168 1 70.31 86 GLN A N 1
ATOM 673 C CA . GLN A 1 86 ? -5.223 5.785 -3.418 1 70.31 86 GLN A CA 1
ATOM 674 C C . GLN A 1 86 ? -3.963 6.156 -2.641 1 70.31 86 GLN A C 1
ATOM 676 O O . GLN A 1 86 ? -3.346 5.297 -2.008 1 70.31 86 GLN A O 1
ATOM 681 N N . ARG A 1 87 ? -3.625 7.422 -2.662 1 75 87 ARG A N 1
ATOM 682 C CA . ARG A 1 87 ? -2.469 7.895 -1.907 1 75 87 ARG A CA 1
ATOM 683 C C . ARG A 1 87 ? -2.67 7.688 -0.41 1 75 87 ARG A C 1
ATOM 685 O O . ARG A 1 87 ? -1.731 7.32 0.302 1 75 87 ARG A O 1
ATOM 692 N N . ASP A 1 88 ? -3.869 7.945 -0.112 1 80.94 88 ASP A N 1
ATOM 693 C CA . ASP A 1 88 ? -4.23 7.816 1.297 1 80.94 88 ASP A CA 1
ATOM 694 C C . ASP A 1 88 ? -4.059 6.379 1.777 1 80.94 88 ASP A C 1
ATOM 696 O O . ASP A 1 88 ? -3.5 6.137 2.85 1 80.94 88 ASP A O 1
ATOM 700 N N . ALA A 1 89 ? -4.516 5.426 1.026 1 74 89 ALA A N 1
ATOM 701 C CA . ALA A 1 89 ? -4.406 4.012 1.373 1 74 89 ALA A CA 1
ATOM 702 C C . ALA A 1 89 ? -2.945 3.574 1.446 1 74 89 ALA A C 1
ATOM 704 O O . ALA A 1 89 ? -2.545 2.879 2.383 1 74 89 ALA A O 1
ATOM 705 N N . ALA A 1 90 ? -2.143 4.004 0.518 1 70.75 90 ALA A N 1
ATOM 706 C CA . ALA A 1 90 ? -0.72 3.676 0.503 1 70.75 90 ALA A CA 1
ATOM 707 C C . ALA A 1 90 ? -0.014 4.246 1.729 1 70.75 90 ALA A C 1
ATOM 709 O O . ALA A 1 90 ? 0.856 3.596 2.312 1 70.75 90 ALA A O 1
ATOM 710 N N . ARG A 1 91 ? -0.397 5.445 2.098 1 78.06 91 ARG A N 1
ATOM 711 C CA . ARG A 1 91 ? 0.218 6.109 3.244 1 78.06 91 ARG A CA 1
ATOM 712 C C . ARG A 1 91 ? -0.092 5.363 4.539 1 78.06 91 ARG A C 1
ATOM 714 O O . ARG A 1 91 ? 0.794 5.164 5.371 1 78.06 91 ARG A O 1
ATOM 721 N N . VAL A 1 92 ? -1.312 4.977 4.695 1 76.56 92 VAL A N 1
ATOM 722 C CA . VAL A 1 92 ? -1.713 4.266 5.906 1 76.56 92 VAL A CA 1
ATOM 723 C C . VAL A 1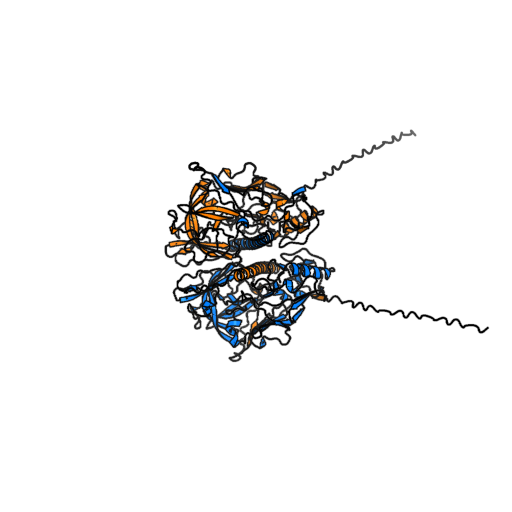 92 ? -0.928 2.961 6.023 1 76.56 92 VAL A C 1
ATOM 725 O O . VAL A 1 92 ? -0.444 2.617 7.105 1 76.56 92 VAL A O 1
ATOM 728 N N . ILE A 1 93 ? -0.789 2.301 4.922 1 69.19 93 ILE A N 1
ATOM 729 C CA . ILE A 1 93 ? -0.023 1.06 4.914 1 69.19 93 ILE A CA 1
ATOM 730 C C . ILE A 1 93 ? 1.435 1.351 5.266 1 69.19 93 ILE A C 1
ATOM 732 O O . ILE A 1 93 ? 2.055 0.614 6.035 1 69.19 93 ILE A O 1
ATOM 736 N N . SER A 1 94 ? 1.946 2.471 4.762 1 72.81 94 SER A N 1
ATOM 737 C CA . SER A 1 94 ? 3.33 2.846 5.039 1 72.81 94 SER A CA 1
ATOM 738 C C . SER A 1 94 ? 3.537 3.135 6.523 1 72.81 94 SER A C 1
ATOM 740 O O . SER A 1 94 ? 4.551 2.736 7.102 1 72.81 94 SER A O 1
ATOM 742 N N . PHE A 1 95 ? 2.613 3.859 7.113 1 76.94 95 PHE A N 1
ATOM 743 C CA . PHE A 1 95 ? 2.73 4.172 8.531 1 76.94 95 PHE A CA 1
ATOM 744 C C . PHE A 1 95 ? 2.715 2.9 9.375 1 76.94 95 PHE A C 1
ATOM 746 O O . PHE A 1 95 ? 3.504 2.756 10.305 1 76.94 95 PHE A O 1
ATOM 753 N N . SER A 1 96 ? 1.825 2.023 9.023 1 70.75 96 SER A N 1
ATOM 754 C CA . SER A 1 96 ? 1.766 0.753 9.742 1 70.75 96 SER A CA 1
ATOM 755 C C . SER A 1 96 ? 3.066 -0.03 9.586 1 70.75 96 SER A C 1
ATOM 757 O O . SER A 1 96 ? 3.531 -0.662 10.531 1 70.75 96 SER A O 1
ATOM 759 N N . SER A 1 97 ? 3.689 0.096 8.461 1 65 97 SER A N 1
ATOM 760 C CA . SER A 1 97 ? 4.953 -0.59 8.203 1 65 97 SER A CA 1
ATOM 761 C C . SER A 1 97 ? 6.094 0.037 9 1 65 97 SER A C 1
ATOM 763 O O . SER A 1 97 ? 6.926 -0.674 9.562 1 65 97 SER A O 1
ATOM 765 N N . ILE A 1 98 ? 6.18 1.335 8.984 1 71.81 98 ILE A N 1
ATOM 766 C CA . ILE A 1 98 ? 7.199 2.059 9.734 1 71.81 98 ILE A CA 1
ATOM 767 C C . ILE A 1 98 ? 7.121 1.685 11.211 1 71.81 98 ILE A C 1
ATOM 769 O O . ILE A 1 98 ? 8.141 1.426 11.852 1 71.81 98 ILE A O 1
ATOM 773 N N . LEU A 1 99 ? 5.938 1.581 11.742 1 75 99 LEU A N 1
ATOM 774 C CA . LEU A 1 99 ? 5.746 1.246 13.148 1 75 99 LEU A CA 1
ATOM 775 C C . LEU A 1 99 ? 6.148 -0.198 13.43 1 75 99 LEU A C 1
ATOM 777 O O . LEU A 1 99 ? 6.785 -0.486 14.445 1 75 99 LEU A O 1
ATOM 781 N N . SER A 1 100 ? 5.742 -1.036 12.555 1 63.69 100 SER A N 1
ATOM 782 C CA . SER A 1 100 ? 6.09 -2.441 12.734 1 63.69 100 SER A CA 1
ATOM 783 C C . SER A 1 100 ? 7.602 -2.643 12.742 1 63.69 100 SER A C 1
ATOM 785 O O . SER A 1 100 ? 8.125 -3.43 13.531 1 63.69 100 SER A O 1
ATOM 787 N N . LYS A 1 101 ? 8.336 -1.886 11.922 1 61.38 101 LYS A N 1
ATOM 788 C CA . LYS A 1 101 ? 9.789 -1.95 11.875 1 61.38 101 LYS A CA 1
ATOM 789 C C . LYS A 1 101 ? 10.414 -1.418 13.164 1 61.38 101 LYS A C 1
ATOM 791 O O . LYS A 1 101 ? 11.375 -1.991 13.68 1 61.38 101 LYS A O 1
ATOM 796 N N . ALA A 1 102 ? 9.867 -0.388 13.57 1 69.38 102 ALA A N 1
ATOM 797 C CA . ALA A 1 102 ? 10.391 0.246 14.781 1 69.38 102 ALA A CA 1
ATOM 798 C C . ALA A 1 102 ? 10.172 -0.637 16 1 69.38 102 ALA A C 1
ATOM 800 O O . ALA A 1 102 ? 10.984 -0.643 16.938 1 69.38 102 ALA A O 1
ATOM 801 N N . THR A 1 103 ? 9.133 -1.337 16 1 64.38 103 THR A N 1
ATOM 802 C CA . THR A 1 103 ? 8.781 -2.135 17.172 1 64.38 103 THR A CA 1
ATOM 803 C C . THR A 1 103 ? 9.469 -3.496 17.125 1 64.38 103 THR A C 1
ATOM 805 O O . THR A 1 103 ? 9.594 -4.168 18.141 1 64.38 103 THR A O 1
ATOM 808 N N . SER A 1 104 ? 9.797 -3.887 15.992 1 53.91 104 SER A N 1
ATOM 809 C CA . SER A 1 104 ? 10.508 -5.152 15.867 1 53.91 104 SER A CA 1
ATOM 810 C C . SER A 1 104 ? 11.992 -4.988 16.188 1 53.91 104 SER A C 1
ATOM 812 O O . SER A 1 104 ? 12.648 -5.945 16.594 1 53.91 104 SER A O 1
ATOM 814 N N . GLN A 1 105 ? 12.703 -3.879 15.906 1 49.44 105 GLN A N 1
ATOM 815 C CA . GLN A 1 105 ? 14.141 -3.693 16.094 1 49.44 105 GLN A CA 1
ATOM 816 C C . GLN A 1 105 ? 14.484 -3.49 17.562 1 49.44 105 GLN A C 1
ATOM 818 O O . GLN A 1 105 ? 13.922 -2.611 18.219 1 49.44 105 GLN A O 1
ATOM 823 N N . ASN A 1 106 ? 14.766 -4.559 18.281 1 42.81 106 ASN A N 1
ATOM 824 C CA . ASN A 1 106 ? 15.672 -4.316 19.406 1 42.81 106 ASN A CA 1
ATOM 825 C C . ASN A 1 106 ? 16.859 -3.453 18.984 1 42.81 106 ASN A C 1
ATOM 827 O O . ASN A 1 106 ? 17.609 -3.811 18.078 1 42.81 106 ASN A O 1
ATOM 831 N N . LYS A 1 107 ? 16.828 -2.189 19.234 1 39.88 107 LYS A N 1
ATOM 832 C CA . LYS A 1 107 ? 17.766 -1.136 18.844 1 39.88 107 LYS A CA 1
ATOM 833 C C . LYS A 1 107 ? 19.203 -1.56 19.094 1 39.88 107 LYS A C 1
ATOM 835 O O . LYS A 1 107 ? 19.719 -1.373 20.203 1 39.88 107 LYS A O 1
ATOM 840 N N . THR A 1 108 ? 19.75 -2.672 18.875 1 33.53 108 THR A N 1
ATOM 841 C CA . THR A 1 108 ? 21.188 -2.496 18.938 1 33.53 108 THR A CA 1
ATOM 842 C C . THR A 1 108 ? 21.656 -1.44 17.938 1 33.53 108 THR A C 1
ATOM 844 O O . THR A 1 108 ? 21.469 -1.604 16.734 1 33.53 108 THR A O 1
ATOM 847 N N . LYS A 1 109 ? 21.672 -0.237 18.344 1 36.19 109 LYS A N 1
ATOM 848 C CA . LYS A 1 109 ? 22.344 0.818 17.594 1 36.19 109 LYS A CA 1
ATOM 849 C C . LYS A 1 109 ? 23.562 0.269 16.844 1 36.19 109 LYS A C 1
ATOM 851 O O . LYS A 1 109 ? 24.422 -0.372 17.438 1 36.19 109 LYS A O 1
ATOM 856 N N . PRO A 1 110 ? 23.531 0.115 15.578 1 32 110 PRO A N 1
ATOM 857 C CA . PRO A 1 110 ? 24.828 -0.297 15.062 1 32 110 PRO A CA 1
ATOM 858 C C . PRO A 1 110 ? 25.969 0.583 15.562 1 32 110 PRO A C 1
ATOM 860 O O . PRO A 1 110 ? 25.938 1.805 15.406 1 32 110 PRO A O 1
ATOM 863 N N . THR A 1 111 ? 26.547 0.349 16.703 1 31.11 111 THR A N 1
ATOM 864 C CA . THR A 1 111 ? 27.781 1.007 17.109 1 31.11 111 THR A CA 1
ATOM 865 C C . THR A 1 111 ? 28.781 1.03 15.961 1 31.11 111 THR A C 1
ATOM 867 O O . THR A 1 111 ? 29.938 1.433 16.141 1 31.11 111 THR A O 1
ATOM 870 N N . GLY A 1 112 ? 28.812 -0.015 15.078 1 29.36 112 GLY A N 1
ATOM 871 C CA . GLY A 1 112 ? 30.094 -0.131 14.422 1 29.36 112 GLY A CA 1
ATOM 872 C C . GLY A 1 112 ? 30.453 1.079 13.578 1 29.36 112 GLY A C 1
ATOM 873 O O . GLY A 1 112 ? 29.578 1.893 13.258 1 29.36 112 GLY A O 1
ATOM 874 N N . SER A 1 113 ? 31.812 1.295 13.391 1 30.72 113 SER A N 1
ATOM 875 C CA . SER A 1 113 ? 32.656 2.182 12.602 1 30.72 113 SER A CA 1
ATOM 876 C C . SER A 1 113 ? 32.094 2.383 11.195 1 30.72 113 SER A C 1
ATOM 878 O O . SER A 1 113 ? 31.766 1.415 10.516 1 30.72 113 SER A O 1
ATOM 880 N N . PHE A 1 114 ? 31.469 3.535 10.977 1 32.62 114 PHE A N 1
ATOM 881 C CA . PHE A 1 114 ? 31.094 4.145 9.703 1 32.62 114 PHE A CA 1
ATOM 882 C C . PHE A 1 114 ? 32.125 3.848 8.633 1 32.62 114 PHE A C 1
ATOM 884 O O . PHE A 1 114 ? 32.938 4.719 8.266 1 32.62 114 PHE A O 1
ATOM 891 N N . THR A 1 115 ? 32.938 2.791 8.719 1 28.64 115 THR A N 1
ATOM 892 C CA . THR A 1 115 ? 33.938 2.799 7.633 1 28.64 115 THR A CA 1
ATOM 893 C C . THR A 1 115 ? 33.25 2.977 6.285 1 28.64 115 THR A C 1
ATOM 895 O O . THR A 1 115 ? 33.594 3.855 5.504 1 28.64 115 THR A O 1
ATOM 898 N N . GLY A 1 116 ? 33.375 1.897 5.445 1 27.59 116 GLY A N 1
ATOM 899 C CA . GLY A 1 116 ? 33.5 1.966 4 1 27.59 116 GLY A CA 1
ATOM 900 C C . GLY A 1 116 ? 32.281 2.492 3.297 1 27.59 116 GLY A C 1
ATOM 901 O O . GLY A 1 116 ? 31.219 2.654 3.92 1 27.59 116 GLY A O 1
ATOM 902 N N . SER A 1 117 ? 32.281 2.418 1.87 1 30.22 117 SER A N 1
ATOM 903 C CA . SER A 1 117 ? 31.859 3.104 0.648 1 30.22 117 SER A CA 1
ATOM 904 C C . SER A 1 117 ? 30.359 3.021 0.444 1 30.22 117 SER A C 1
ATOM 906 O O . SER A 1 117 ? 29.766 3.902 -0.181 1 30.22 117 SER A O 1
ATOM 908 N N . GLY A 1 118 ? 29.781 1.795 0.405 1 26.47 118 GLY A N 1
ATOM 909 C CA . GLY A 1 118 ? 28.609 1.612 -0.437 1 26.47 118 GLY A CA 1
ATOM 910 C C . GLY A 1 118 ? 27.297 1.854 0.296 1 26.47 118 GLY A C 1
ATOM 911 O O . GLY A 1 118 ? 27.172 1.532 1.479 1 26.47 118 GLY A O 1
ATOM 912 N N . PHE A 1 119 ? 26.734 3.053 0.132 1 28.08 119 PHE A N 1
ATOM 913 C CA . PHE A 1 119 ? 25.391 3.43 0.562 1 28.08 119 PHE A CA 1
ATOM 914 C C . PHE A 1 119 ? 24.422 2.285 0.337 1 28.08 119 PHE A C 1
ATOM 916 O O . PHE A 1 119 ? 24.219 1.846 -0.797 1 28.08 119 PHE A O 1
ATOM 923 N N . SER A 1 120 ? 24.5 1.286 1.123 1 28.48 120 SER A N 1
ATOM 924 C CA . SER A 1 120 ? 23.406 0.332 0.949 1 28.48 120 SER A CA 1
ATOM 925 C C . SER A 1 120 ? 22.047 0.985 1.206 1 28.48 120 SER A C 1
ATOM 927 O O . SER A 1 120 ? 21.828 1.576 2.266 1 28.48 120 SER A O 1
ATOM 929 N N . SER A 1 121 ? 21.531 1.707 0.227 1 29.64 121 SER A N 1
ATOM 930 C CA . SER A 1 121 ? 20.234 2.348 0.186 1 29.64 121 SER A CA 1
ATOM 931 C C . SER A 1 121 ? 19.156 1.448 0.786 1 29.64 121 SER A C 1
ATOM 933 O O . SER A 1 121 ? 18.859 0.378 0.249 1 29.64 121 SER A O 1
ATOM 935 N N . SER A 1 122 ? 19.266 1.131 2.023 1 29.42 122 SER A N 1
ATOM 936 C CA . SER A 1 122 ? 18.266 0.305 2.684 1 29.42 122 SER A CA 1
ATOM 937 C C . SER A 1 122 ? 16.859 0.895 2.516 1 29.42 122 SER A C 1
ATOM 939 O O . SER A 1 122 ? 16.578 1.986 3.016 1 29.42 122 SER A O 1
ATOM 941 N N . VAL A 1 123 ? 16.422 0.962 1.348 1 29.09 123 VAL A N 1
ATOM 942 C CA . VAL A 1 123 ? 15.008 1.299 1.235 1 29.09 123 VAL A CA 1
ATOM 943 C C . VAL A 1 123 ? 14.188 0.401 2.16 1 29.09 123 VAL A C 1
ATOM 945 O O . VAL A 1 123 ? 14.203 -0.824 2.018 1 29.09 123 VAL A O 1
ATOM 948 N N . THR A 1 124 ? 14.234 0.646 3.434 1 29.41 124 THR A N 1
ATOM 949 C CA . THR A 1 124 ? 13.422 -0.119 4.371 1 29.41 124 THR A CA 1
ATOM 950 C C . THR A 1 124 ? 11.945 -0.043 3.99 1 29.41 124 THR A C 1
ATOM 952 O O . THR A 1 124 ? 11.352 1.039 3.982 1 29.41 124 THR A O 1
ATOM 955 N N . SER A 1 125 ? 11.641 -0.672 2.971 1 32.59 125 SER A N 1
ATOM 956 C CA . SER A 1 125 ? 10.203 -0.732 2.707 1 32.59 125 SER A CA 1
ATOM 957 C C . SER A 1 125 ? 9.453 -1.358 3.879 1 32.59 125 SER A C 1
ATOM 959 O O . SER A 1 125 ? 9.961 -2.273 4.531 1 32.59 125 SER A O 1
ATOM 961 N N . GLY A 1 126 ? 8.852 -0.629 4.699 1 29.94 126 GLY A N 1
ATOM 962 C CA . GLY A 1 126 ? 8.141 -0.943 5.93 1 29.94 126 GLY A CA 1
ATOM 963 C C . GLY A 1 126 ? 7.434 -2.281 5.883 1 29.94 126 GLY A C 1
ATOM 964 O O . GLY A 1 126 ? 6.875 -2.732 6.887 1 29.94 126 GLY A O 1
ATOM 965 N N . LEU A 1 127 ? 6.781 -2.658 4.82 1 32.94 127 LEU A N 1
ATOM 966 C CA . LEU A 1 127 ? 6.055 -3.893 5.086 1 32.94 127 LEU A CA 1
ATOM 967 C C . LEU A 1 127 ? 6.992 -5.094 5.059 1 32.94 127 LEU A C 1
ATOM 969 O O . LEU A 1 127 ? 7.707 -5.309 4.074 1 32.94 127 LEU A O 1
ATOM 973 N N . SER A 1 128 ? 7.566 -5.344 6.156 1 37.5 128 SER A N 1
ATOM 974 C CA . SER A 1 128 ? 8.461 -6.488 6.324 1 37.5 128 SER A CA 1
ATOM 975 C C . SER A 1 128 ? 7.875 -7.742 5.68 1 37.5 128 SER A C 1
ATOM 977 O O . SER A 1 128 ? 8.539 -8.781 5.625 1 37.5 128 SER A O 1
ATOM 979 N N . GLN A 1 129 ? 6.598 -7.742 5.449 1 41.31 129 GLN A N 1
ATOM 980 C CA . GLN A 1 129 ? 6.145 -9.086 5.102 1 41.31 129 GLN A CA 1
ATOM 981 C C . GLN A 1 129 ? 6.051 -9.258 3.588 1 41.31 129 GLN A C 1
ATOM 983 O O . GLN A 1 129 ? 5.496 -8.398 2.895 1 41.31 129 GLN A O 1
ATOM 988 N N . GLY A 1 130 ? 7.047 -9.977 3.047 1 44.72 130 GLY A N 1
ATOM 989 C CA . GLY A 1 130 ? 7.262 -10.289 1.645 1 44.72 130 GLY A CA 1
ATOM 990 C C . GLY A 1 130 ? 6.012 -10.773 0.94 1 44.72 130 GLY A C 1
ATOM 991 O O . GLY A 1 130 ? 5.008 -11.078 1.587 1 44.72 130 GLY A O 1
ATOM 992 N N . SER A 1 131 ? 6.07 -10.711 -0.384 1 52.66 131 SER A N 1
ATOM 993 C CA . SER A 1 131 ? 5.027 -11.055 -1.344 1 52.66 131 SER A CA 1
ATOM 994 C C . SER A 1 131 ? 4.984 -12.555 -1.607 1 52.66 131 SER A C 1
ATOM 996 O O . SER A 1 131 ? 6.012 -13.234 -1.523 1 52.66 131 SER A O 1
ATOM 998 N N . GLY A 1 132 ? 3.762 -13.312 -1.602 1 61.62 132 GLY A N 1
ATOM 999 C CA . GLY A 1 132 ? 3.51 -14.695 -1.991 1 61.62 132 GLY A CA 1
ATOM 1000 C C . GLY A 1 132 ? 3.006 -15.555 -0.849 1 61.62 132 GLY A C 1
ATOM 1001 O O . GLY A 1 132 ? 3.184 -15.211 0.321 1 61.62 132 GLY A O 1
ATOM 1002 N N . GLU A 1 133 ? 2.348 -16.578 -1.216 1 77.19 133 GLU A N 1
ATOM 1003 C CA . GLU A 1 133 ? 1.673 -17.344 -0.179 1 77.19 133 GLU A CA 1
ATOM 1004 C C . GLU A 1 133 ? 2.139 -18.797 -0.185 1 77.19 133 GLU A C 1
ATOM 1006 O O . GLU A 1 133 ? 1.85 -19.562 0.746 1 77.19 133 GLU A O 1
ATOM 1011 N N . TYR A 1 134 ? 2.988 -19.141 -1.188 1 83.12 134 TYR A N 1
ATOM 1012 C CA . TYR A 1 134 ? 3.43 -20.531 -1.3 1 83.12 134 TYR A CA 1
ATOM 1013 C C . TYR A 1 134 ? 4.93 -20.609 -1.568 1 83.12 134 TYR A C 1
ATOM 1015 O O . TYR A 1 134 ? 5.484 -19.75 -2.258 1 83.12 134 TYR A O 1
ATOM 1023 N N . PHE A 1 135 ? 5.555 -21.641 -0.978 1 84.38 135 PHE A N 1
ATOM 1024 C CA . PHE A 1 135 ? 6.992 -21.781 -1.165 1 84.38 135 PHE A CA 1
ATOM 1025 C C . PHE A 1 135 ? 7.359 -23.234 -1.428 1 84.38 135 PHE A C 1
ATOM 1027 O O . PHE A 1 135 ? 6.547 -24.141 -1.216 1 84.38 135 PHE A O 1
ATOM 1034 N N . THR A 1 136 ? 8.469 -23.406 -1.951 1 86.75 136 THR A N 1
ATOM 1035 C CA . THR A 1 136 ? 9.047 -24.719 -2.186 1 86.75 136 THR A CA 1
ATOM 1036 C C . THR A 1 136 ? 10.516 -24.75 -1.772 1 86.75 136 THR A C 1
ATOM 1038 O O . THR A 1 136 ? 11.086 -23.719 -1.423 1 86.75 136 THR A O 1
ATOM 1041 N N . ARG A 1 137 ? 10.977 -25.984 -1.656 1 85.69 137 ARG A N 1
ATOM 1042 C CA . ARG A 1 137 ? 12.391 -26.172 -1.374 1 85.69 137 ARG A CA 1
ATOM 1043 C C . ARG A 1 137 ? 13.148 -26.594 -2.629 1 85.69 137 ARG A C 1
ATOM 1045 O O . ARG A 1 137 ? 12.75 -27.531 -3.318 1 85.69 137 ARG A O 1
ATOM 1052 N N . LEU A 1 138 ? 14.195 -25.844 -2.975 1 90.62 138 LEU A N 1
ATOM 1053 C CA . LEU A 1 138 ? 15 -26.219 -4.137 1 90.62 138 LEU A CA 1
ATOM 1054 C C . LEU A 1 138 ? 16.469 -25.938 -3.879 1 90.62 138 LEU A C 1
ATOM 1056 O O . LEU A 1 138 ? 16.828 -25.188 -2.965 1 90.62 138 LEU A O 1
ATOM 1060 N N . GLY A 1 139 ? 17.328 -26.656 -4.621 1 93.75 139 GLY A N 1
ATOM 1061 C CA . GLY A 1 139 ? 18.766 -26.469 -4.527 1 93.75 139 GLY A CA 1
ATOM 1062 C C . GLY A 1 139 ? 19.281 -25.344 -5.398 1 93.75 139 GLY A C 1
ATOM 1063 O O . GLY A 1 139 ? 18.812 -25.156 -6.523 1 93.75 139 GLY A O 1
ATOM 1064 N N . VAL A 1 140 ? 20.266 -24.641 -4.828 1 97.38 140 VAL A N 1
ATOM 1065 C CA . VAL A 1 140 ? 20.938 -23.594 -5.59 1 97.38 140 VAL A CA 1
ATOM 1066 C C . VAL A 1 140 ? 22.453 -23.812 -5.551 1 97.38 140 VAL A C 1
ATOM 1068 O O . VAL A 1 140 ? 23.016 -24.047 -4.48 1 97.38 140 VAL A O 1
ATOM 1071 N N . GLY A 1 141 ? 23.047 -23.828 -6.754 1 98 141 GLY A N 1
ATOM 1072 C CA . GLY A 1 141 ? 24.5 -23.938 -6.82 1 98 141 GLY A CA 1
ATOM 1073 C C . GLY A 1 141 ? 24.969 -25.359 -7.004 1 98 141 GLY A C 1
ATOM 1074 O O . GLY A 1 141 ? 24.156 -26.281 -7.121 1 98 141 GLY A O 1
ATOM 1075 N N . THR A 1 142 ? 26.297 -25.391 -7.145 1 97.25 142 THR A N 1
ATOM 1076 C CA . THR A 1 142 ? 27 -26.656 -7.258 1 97.25 142 THR A CA 1
ATOM 1077 C C . THR A 1 142 ? 28.156 -26.719 -6.254 1 97.25 142 THR A C 1
ATOM 1079 O O . THR A 1 142 ? 29.156 -26.031 -6.402 1 97.25 142 THR A O 1
ATOM 1082 N N . PRO A 1 143 ? 28.156 -27.734 -5.262 1 96.38 143 PRO A N 1
ATOM 1083 C CA . PRO A 1 143 ? 27.031 -28.625 -5 1 96.38 143 PRO A CA 1
ATOM 1084 C C . PRO A 1 143 ? 25.781 -27.875 -4.527 1 96.38 143 PRO A C 1
ATOM 1086 O O . PRO A 1 143 ? 25.891 -26.734 -4.059 1 96.38 143 PRO A O 1
ATOM 1089 N N . PRO A 1 144 ? 24.641 -28.453 -4.66 1 95.25 144 PRO A N 1
ATOM 1090 C CA . PRO A 1 144 ? 23.391 -27.734 -4.336 1 95.25 144 PRO A CA 1
ATOM 1091 C C . PRO A 1 144 ? 23.234 -27.484 -2.838 1 95.25 144 PRO A C 1
ATOM 1093 O O . PRO A 1 144 ? 23.562 -28.344 -2.021 1 95.25 144 PRO A O 1
ATOM 1096 N N . LYS A 1 145 ? 22.844 -26.25 -2.516 1 94.69 145 LYS A N 1
ATOM 1097 C CA . LYS A 1 145 ? 22.344 -25.875 -1.195 1 94.69 145 LYS A CA 1
ATOM 1098 C C . LYS A 1 145 ? 20.828 -25.672 -1.215 1 94.69 145 LYS A C 1
ATOM 1100 O O . LYS A 1 145 ? 20.328 -24.781 -1.914 1 94.69 145 LYS A O 1
ATOM 1105 N N . TYR A 1 146 ? 20.172 -26.469 -0.443 1 89.75 146 TYR A N 1
ATOM 1106 C CA . TYR A 1 146 ? 18.719 -26.438 -0.501 1 89.75 146 TYR A CA 1
ATOM 1107 C C . TYR A 1 146 ? 18.156 -25.328 0.38 1 89.75 146 TYR A C 1
ATOM 1109 O O . TYR A 1 146 ? 18.547 -25.188 1.54 1 89.75 146 TYR A O 1
ATOM 1117 N N . ILE A 1 147 ? 17.25 -24.5 -0.255 1 90.81 147 ILE A N 1
ATOM 1118 C CA . ILE A 1 147 ? 16.672 -23.344 0.413 1 90.81 147 ILE A CA 1
ATOM 1119 C C . ILE A 1 147 ? 15.18 -23.25 0.079 1 90.81 147 ILE A C 1
ATOM 1121 O O . ILE A 1 147 ? 14.719 -23.844 -0.897 1 90.81 147 ILE A O 1
ATOM 1125 N N . TYR A 1 148 ? 14.445 -22.531 0.898 1 86.31 148 TYR A N 1
ATOM 1126 C CA . TYR A 1 148 ? 13.039 -22.25 0.622 1 86.31 148 TYR A CA 1
ATOM 1127 C C . TYR A 1 148 ? 12.883 -21.031 -0.281 1 86.31 148 TYR A C 1
ATOM 1129 O O . TYR A 1 148 ? 13.492 -20 -0.034 1 86.31 148 TYR A O 1
ATOM 1137 N N . MET A 1 149 ? 12.109 -21.188 -1.332 1 89.81 149 MET A N 1
ATOM 1138 C CA . MET A 1 149 ? 11.812 -20.109 -2.266 1 89.81 149 MET A CA 1
ATOM 1139 C C . MET A 1 149 ? 10.312 -19.906 -2.4 1 89.81 149 MET A C 1
ATOM 1141 O O . MET A 1 149 ? 9.547 -20.859 -2.48 1 89.81 149 MET A O 1
ATOM 1145 N N . VAL A 1 150 ? 9.93 -18.641 -2.424 1 87.81 150 VAL A N 1
ATOM 1146 C CA . VAL A 1 150 ? 8.523 -18.328 -2.645 1 87.81 150 VAL A CA 1
ATOM 1147 C C . VAL A 1 150 ? 8.203 -18.406 -4.137 1 87.81 150 VAL A C 1
ATOM 1149 O O . VAL A 1 150 ? 8.992 -17.953 -4.969 1 87.81 150 VAL A O 1
ATOM 1152 N N . LEU A 1 151 ? 7.078 -18.984 -4.453 1 89.5 151 LEU A N 1
ATOM 1153 C CA . LEU A 1 151 ? 6.594 -19.016 -5.828 1 89.5 151 LEU A CA 1
ATOM 1154 C C . LEU A 1 151 ? 5.637 -17.859 -6.094 1 89.5 151 LEU A C 1
ATOM 1156 O O . LEU A 1 151 ? 4.797 -17.547 -5.246 1 89.5 151 LEU A O 1
ATOM 1160 N N . ASP A 1 152 ? 5.797 -17.266 -7.258 1 91.62 152 ASP A N 1
ATOM 1161 C CA . ASP A 1 152 ? 4.957 -16.109 -7.516 1 91.62 152 ASP A CA 1
ATOM 1162 C C . ASP A 1 152 ? 4.699 -15.938 -9.016 1 91.62 152 ASP A C 1
ATOM 1164 O O . ASP A 1 152 ? 5.625 -15.664 -9.781 1 91.62 152 ASP A O 1
ATOM 1168 N N . THR A 1 153 ? 3.412 -16.031 -9.391 1 95.44 153 THR A N 1
ATOM 1169 C CA . THR A 1 153 ? 3.049 -15.867 -10.797 1 95.44 153 THR A CA 1
ATOM 1170 C C . THR A 1 153 ? 2.938 -14.391 -11.172 1 95.44 153 THR A C 1
ATOM 1172 O O . THR A 1 153 ? 2.756 -14.055 -12.336 1 95.44 153 THR A O 1
ATOM 1175 N N . GLY A 1 154 ? 3.088 -13.539 -10.227 1 93.06 154 GLY A N 1
ATOM 1176 C CA . GLY A 1 154 ? 3.012 -12.109 -10.484 1 93.06 154 GLY A CA 1
ATOM 1177 C C . GLY A 1 154 ? 4.375 -11.445 -10.578 1 93.06 154 GLY A C 1
ATOM 1178 O O . GLY A 1 154 ? 4.469 -10.219 -10.664 1 93.06 154 GLY A O 1
ATOM 1179 N N . SER A 1 155 ? 5.418 -12.219 -10.555 1 91.5 155 SER A N 1
ATOM 1180 C CA . SER A 1 155 ? 6.789 -11.727 -10.625 1 91.5 155 SER A CA 1
ATOM 1181 C C . SER A 1 155 ? 7.613 -12.531 -11.625 1 91.5 155 SER A C 1
ATOM 1183 O O . SER A 1 155 ? 7.379 -13.727 -11.812 1 91.5 155 SER A O 1
ATOM 1185 N N . ASP A 1 156 ? 8.633 -11.852 -12.219 1 94.81 156 ASP A N 1
ATOM 1186 C CA . ASP A 1 156 ? 9.406 -12.523 -13.266 1 94.81 156 ASP A CA 1
ATOM 1187 C C . ASP A 1 156 ? 10.766 -12.977 -12.734 1 94.81 156 ASP A C 1
ATOM 1189 O O . ASP A 1 156 ? 11.141 -14.141 -12.891 1 94.81 156 ASP A O 1
ATOM 1193 N N . VAL A 1 157 ? 11.453 -12.148 -12.047 1 95.19 157 VAL A N 1
ATOM 1194 C CA . VAL A 1 157 ? 12.859 -12.375 -11.75 1 95.19 157 VAL A CA 1
ATOM 1195 C C . VAL A 1 157 ? 13 -13.391 -10.625 1 95.19 157 VAL A C 1
ATOM 1197 O O . VAL A 1 157 ? 12.344 -13.273 -9.586 1 95.19 157 VAL A O 1
ATOM 1200 N N . VAL A 1 158 ? 13.828 -14.398 -10.891 1 96.62 158 VAL A N 1
ATOM 1201 C CA . VAL A 1 158 ? 14.266 -15.305 -9.836 1 96.62 158 VAL A CA 1
ATOM 1202 C C . VAL A 1 158 ? 15.383 -14.656 -9.023 1 96.62 158 VAL A C 1
ATOM 1204 O O . VAL A 1 158 ? 16.344 -14.125 -9.594 1 96.62 158 VAL A O 1
ATOM 1207 N N . TRP A 1 159 ? 15.242 -14.68 -7.715 1 96.5 159 TRP A N 1
ATOM 1208 C CA . TRP A 1 159 ? 16.312 -14.078 -6.93 1 96.5 159 TRP A CA 1
ATOM 1209 C C . TRP A 1 159 ? 16.391 -14.695 -5.535 1 96.5 159 TRP A C 1
ATOM 1211 O O . TRP A 1 159 ? 15.445 -15.359 -5.098 1 96.5 159 TRP A O 1
ATOM 1221 N N . LEU A 1 160 ? 17.516 -14.586 -4.883 1 96 160 LEU A N 1
ATOM 1222 C CA . LEU A 1 160 ? 17.734 -15 -3.5 1 96 160 LEU A CA 1
ATOM 1223 C C . LEU A 1 160 ? 18.766 -14.094 -2.818 1 96 160 LEU A C 1
ATOM 1225 O O . LEU A 1 160 ? 19.5 -13.375 -3.49 1 96 160 LEU A O 1
ATOM 1229 N N . GLN A 1 161 ? 18.734 -14.133 -1.477 1 94.62 161 GLN A N 1
ATOM 1230 C CA . GLN A 1 161 ? 19.75 -13.406 -0.733 1 94.62 161 GLN A CA 1
ATOM 1231 C C . GLN A 1 161 ? 21.109 -14.102 -0.853 1 94.62 161 GLN A C 1
ATOM 1233 O O . GLN A 1 161 ? 21.188 -15.328 -0.786 1 94.62 161 GLN A O 1
ATOM 1238 N N . CYS A 1 162 ? 22.156 -13.297 -1.078 1 97.19 162 CYS A N 1
ATOM 1239 C CA . CYS A 1 162 ? 23.484 -13.867 -1.291 1 97.19 162 CYS A CA 1
ATOM 1240 C C . CYS A 1 162 ? 24.516 -13.203 -0.382 1 97.19 162 CYS A C 1
ATOM 1242 O O . CYS A 1 162 ? 24.344 -12.039 0.002 1 97.19 162 CYS A O 1
ATOM 1244 N N . LYS A 1 163 ? 25.547 -14.086 -0.069 1 96.19 163 LYS A N 1
ATOM 1245 C CA . LYS A 1 163 ? 26.734 -13.508 0.544 1 96.19 163 LYS A CA 1
ATOM 1246 C C . LYS A 1 163 ? 27.594 -12.789 -0.492 1 96.19 163 LYS A C 1
ATOM 1248 O O . LYS A 1 163 ? 27.734 -13.25 -1.625 1 96.19 163 LYS A O 1
ATOM 1253 N N . PRO A 1 164 ? 28.359 -11.672 -0.082 1 92.44 164 PRO A N 1
ATOM 1254 C CA . PRO A 1 164 ? 28.094 -10.945 1.163 1 92.44 164 PRO A CA 1
ATOM 1255 C C . PRO A 1 164 ? 26.734 -10.266 1.168 1 92.44 164 PRO A C 1
ATOM 1257 O O . PRO A 1 164 ? 26.281 -9.766 0.131 1 92.44 164 PRO A O 1
ATOM 1260 N N . CYS A 1 165 ? 26.156 -10.359 2.209 1 89.19 165 CYS A N 1
ATOM 1261 C CA . CYS A 1 165 ? 24.844 -9.75 2.389 1 89.19 165 CYS A CA 1
ATOM 1262 C C . CYS A 1 165 ? 24.938 -8.516 3.285 1 89.19 165 CYS A C 1
ATOM 1264 O O . CYS A 1 165 ? 24.891 -8.633 4.512 1 89.19 165 CYS A O 1
ATOM 1266 N N . ARG A 1 166 ? 24.984 -7.402 2.607 1 72.69 166 ARG A N 1
ATOM 1267 C CA . ARG A 1 166 ? 25.125 -6.152 3.352 1 72.69 166 ARG A CA 1
ATOM 1268 C C . ARG A 1 166 ? 23.906 -5.895 4.223 1 72.69 166 ARG A C 1
ATOM 1270 O O . ARG A 1 166 ? 24.031 -5.492 5.379 1 72.69 166 ARG A O 1
ATOM 1277 N N . ARG A 1 167 ? 22.781 -5.992 3.688 1 74.12 167 ARG A N 1
ATOM 1278 C CA . ARG A 1 167 ? 21.484 -5.984 4.367 1 74.12 167 ARG A CA 1
ATOM 1279 C C . ARG A 1 167 ? 20.672 -7.211 3.994 1 74.12 167 ARG A C 1
ATOM 1281 O O . ARG A 1 167 ? 20.422 -7.461 2.812 1 74.12 167 ARG A O 1
ATOM 1288 N N . CYS A 1 168 ? 20.391 -8.008 4.996 1 79.88 168 CYS A N 1
ATOM 1289 C CA . CYS A 1 168 ? 19.625 -9.227 4.754 1 79.88 168 CYS A CA 1
ATOM 1290 C C . CYS A 1 168 ? 18.453 -9.336 5.723 1 79.88 168 CYS A C 1
ATOM 1292 O O . CYS A 1 168 ? 18.531 -8.852 6.852 1 79.88 168 CYS A O 1
ATOM 1294 N N . TYR A 1 169 ? 17.406 -9.812 5.18 1 73.5 169 TYR A N 1
ATOM 1295 C CA . TYR A 1 169 ? 16.344 -10.211 6.102 1 73.5 169 TYR A CA 1
ATOM 1296 C C . TYR A 1 169 ? 16.562 -11.633 6.605 1 73.5 169 TYR A C 1
ATOM 1298 O O . TYR A 1 169 ? 17.344 -12.383 6.023 1 73.5 169 TYR A O 1
ATOM 1306 N N . SER A 1 170 ? 15.898 -11.914 7.699 1 75.81 170 SER A N 1
ATOM 1307 C CA . SER A 1 170 ? 16.031 -13.242 8.281 1 75.81 170 SER A CA 1
ATOM 1308 C C . SER A 1 170 ? 15.367 -14.297 7.414 1 75.81 170 SER A C 1
ATOM 1310 O O . SER A 1 170 ? 14.273 -14.078 6.891 1 75.81 170 SER A O 1
ATOM 1312 N N . GLN A 1 171 ? 16.094 -15.328 7.121 1 82.88 171 GLN A N 1
ATOM 1313 C CA . GLN A 1 171 ? 15.57 -16.484 6.418 1 82.88 171 GLN A CA 1
ATOM 1314 C C . GLN A 1 171 ? 15.891 -17.781 7.164 1 82.88 171 GLN A C 1
ATOM 1316 O O . GLN A 1 171 ? 16.781 -17.797 8.016 1 82.88 171 GLN A O 1
ATOM 1321 N N . SER A 1 172 ? 15.109 -18.797 6.895 1 78.19 172 SER A N 1
ATOM 1322 C CA . SER A 1 172 ? 15.258 -20.078 7.59 1 78.19 172 SER A CA 1
ATOM 1323 C C . SER A 1 172 ? 16.594 -20.75 7.242 1 78.19 172 SER A C 1
ATOM 1325 O O . SER A 1 172 ? 17.234 -21.344 8.102 1 78.19 172 SER A O 1
ATOM 1327 N N . ASP A 1 173 ? 17.016 -20.672 6.082 1 86 173 ASP A N 1
ATOM 1328 C CA . ASP A 1 173 ? 18.219 -21.344 5.582 1 86 173 ASP A CA 1
ATOM 1329 C C . ASP A 1 173 ? 19.406 -20.391 5.578 1 86 173 ASP A C 1
ATOM 1331 O O . ASP A 1 173 ? 19.234 -19.172 5.633 1 86 173 ASP A O 1
ATOM 1335 N N . PRO A 1 174 ? 20.594 -20.984 5.57 1 90 174 PRO A N 1
ATOM 1336 C CA . PRO A 1 174 ? 21.75 -20.109 5.438 1 90 174 PRO A CA 1
ATOM 1337 C C . PRO A 1 174 ? 21.719 -19.297 4.145 1 90 174 PRO A C 1
ATOM 1339 O O . PRO A 1 174 ? 21.219 -19.766 3.125 1 90 174 PRO A O 1
ATOM 1342 N N . ILE A 1 175 ? 22.281 -18.156 4.316 1 95.12 175 ILE A N 1
ATOM 1343 C CA . ILE A 1 175 ? 22.391 -17.312 3.133 1 95.12 175 ILE A CA 1
ATOM 1344 C C . ILE A 1 175 ? 23.297 -17.984 2.102 1 95.12 175 ILE A C 1
ATOM 1346 O O . ILE A 1 175 ? 24.344 -18.531 2.447 1 95.12 175 ILE A O 1
ATOM 1350 N N . PHE A 1 176 ? 22.906 -17.984 0.856 1 97.62 176 PHE A N 1
ATOM 1351 C CA . PHE A 1 176 ? 23.656 -18.625 -0.219 1 97.62 176 PHE A CA 1
ATOM 1352 C C . PHE A 1 176 ? 25 -17.953 -0.42 1 97.62 176 PHE A C 1
ATOM 1354 O O . PHE A 1 176 ? 25.078 -16.719 -0.452 1 97.62 176 PHE A O 1
ATOM 1361 N N . ASP A 1 177 ? 26.016 -18.734 -0.535 1 97.88 177 ASP A N 1
ATOM 1362 C CA . ASP A 1 177 ? 27.359 -18.25 -0.788 1 97.88 177 ASP A CA 1
ATOM 1363 C C . ASP A 1 177 ? 27.812 -18.578 -2.209 1 97.88 177 ASP A C 1
ATOM 1365 O O . ASP A 1 177 ? 28.266 -19.688 -2.479 1 97.88 177 ASP A O 1
ATOM 1369 N N . PRO A 1 178 ? 27.781 -17.562 -3.043 1 97.62 178 PRO A N 1
ATOM 1370 C CA . PRO A 1 178 ? 28.156 -17.828 -4.434 1 97.62 178 PRO A CA 1
ATOM 1371 C C . PRO A 1 178 ? 29.594 -18.312 -4.566 1 97.62 178 PRO A C 1
ATOM 1373 O O . PRO A 1 178 ? 29.922 -19.062 -5.496 1 97.62 178 PRO A O 1
ATOM 1376 N N . ALA A 1 179 ? 30.438 -18 -3.691 1 97.12 179 ALA A N 1
ATOM 1377 C CA . ALA A 1 179 ? 31.859 -18.375 -3.752 1 97.12 179 ALA A CA 1
ATOM 1378 C C . ALA A 1 179 ? 32.031 -19.875 -3.588 1 97.12 179 ALA A C 1
ATOM 1380 O O . ALA A 1 179 ? 33.062 -20.438 -3.963 1 97.12 179 ALA A O 1
ATOM 1381 N N . ARG A 1 180 ? 31.078 -20.484 -3.055 1 97.25 180 ARG A N 1
ATOM 1382 C CA . ARG A 1 180 ? 31.172 -21.922 -2.785 1 97.25 180 ARG A CA 1
ATOM 1383 C C . ARG A 1 180 ? 30.516 -22.734 -3.891 1 97.25 180 ARG A C 1
ATOM 1385 O O . ARG A 1 180 ? 30.375 -23.953 -3.777 1 97.25 180 ARG A O 1
ATOM 1392 N N . SER A 1 181 ? 30.047 -22.062 -4.895 1 98.12 181 SER A N 1
ATOM 1393 C CA . SER A 1 181 ? 29.406 -22.734 -6.023 1 98.12 181 SER A CA 1
ATOM 1394 C C . SER A 1 181 ? 30.312 -22.703 -7.258 1 98.12 181 SER A C 1
ATOM 1396 O O . SER A 1 181 ? 30.812 -21.641 -7.641 1 98.12 181 SER A O 1
ATOM 1398 N N . THR A 1 182 ? 30.469 -23.797 -7.922 1 98.12 182 THR A N 1
ATOM 1399 C CA . THR A 1 182 ? 31.297 -23.875 -9.125 1 98.12 182 THR A CA 1
ATOM 1400 C C . THR A 1 182 ? 30.484 -23.453 -10.352 1 98.12 182 THR A C 1
ATOM 1402 O O . THR A 1 182 ? 31.047 -23.266 -11.43 1 98.12 182 THR A O 1
ATOM 1405 N N . SER A 1 183 ? 29.188 -23.297 -10.258 1 98 183 SER A N 1
ATOM 1406 C CA . SER A 1 183 ? 28.359 -22.984 -11.422 1 98 183 SER A CA 1
ATOM 1407 C C . SER A 1 183 ? 27.938 -21.531 -11.414 1 98 183 SER A C 1
ATOM 1409 O O . SER A 1 183 ? 27.234 -21.078 -12.328 1 98 183 SER A O 1
ATOM 1411 N N . PHE A 1 184 ? 28.375 -20.781 -10.398 1 97.88 184 PHE A N 1
ATOM 1412 C CA . PHE A 1 184 ? 28.031 -19.375 -10.312 1 97.88 184 PHE A CA 1
ATOM 1413 C C . PHE A 1 184 ? 28.812 -18.562 -11.344 1 97.88 184 PHE A C 1
ATOM 1415 O O . PHE A 1 184 ? 30.047 -18.609 -11.375 1 97.88 184 PHE A O 1
ATOM 1422 N N . ALA A 1 185 ? 28.078 -17.828 -12.211 1 97.38 185 ALA A N 1
ATOM 1423 C CA . ALA A 1 185 ? 28.734 -17.031 -13.242 1 97.38 185 ALA A CA 1
ATOM 1424 C C . ALA A 1 185 ? 28.031 -15.703 -13.469 1 97.38 185 ALA A C 1
ATOM 1426 O O . ALA A 1 185 ? 26.844 -15.672 -13.82 1 97.38 185 ALA A O 1
ATOM 1427 N N . GLY A 1 186 ? 28.719 -14.609 -13.32 1 96.69 186 GLY A N 1
ATOM 1428 C CA . GLY A 1 186 ? 28.156 -13.289 -13.555 1 96.69 186 GLY A CA 1
ATOM 1429 C C . GLY A 1 186 ? 27.703 -13.078 -14.984 1 96.69 186 GLY A C 1
ATOM 1430 O O . GLY A 1 186 ? 28.344 -13.555 -15.922 1 96.69 186 GLY A O 1
ATOM 1431 N N . ILE A 1 187 ? 26.641 -12.445 -15.125 1 97.31 187 ILE A N 1
ATOM 1432 C CA . ILE A 1 187 ? 26.141 -12.055 -16.438 1 97.31 187 ILE A CA 1
ATOM 1433 C C . ILE A 1 187 ? 26.75 -10.703 -16.844 1 97.31 187 ILE A C 1
ATOM 1435 O O . ILE A 1 187 ? 26.672 -9.742 -16.078 1 97.31 187 ILE A O 1
ATOM 1439 N N . PRO A 1 188 ? 27.406 -10.695 -18 1 95.62 188 PRO A N 1
ATOM 1440 C CA . PRO A 1 188 ? 28.031 -9.445 -18.422 1 95.62 188 PRO A CA 1
ATOM 1441 C C . PRO A 1 188 ? 27.031 -8.32 -18.656 1 95.62 188 PRO A C 1
ATOM 1443 O O . PRO A 1 188 ? 25.906 -8.586 -19.078 1 95.62 188 PRO A O 1
ATOM 1446 N N . CYS A 1 189 ? 27.812 -7.227 -18.531 1 90.12 189 CYS A N 1
ATOM 1447 C CA . CYS A 1 189 ? 27.016 -6.047 -18.859 1 90.12 189 CYS A CA 1
ATOM 1448 C C . CYS A 1 189 ? 26.656 -6.031 -20.344 1 90.12 189 CYS A C 1
ATOM 1450 O O . CYS A 1 189 ? 27.406 -6.543 -21.172 1 90.12 189 CYS A O 1
ATOM 1452 N N . GLY A 1 190 ? 25.469 -5.746 -20.75 1 86.31 190 GLY A N 1
ATOM 1453 C CA . GLY A 1 190 ? 25.047 -5.605 -22.141 1 86.31 190 GLY A CA 1
ATOM 1454 C C . GLY A 1 190 ? 24.438 -6.875 -22.703 1 86.31 190 GLY A C 1
ATOM 1455 O O . GLY A 1 190 ? 23.953 -6.883 -23.844 1 86.31 190 GLY A O 1
ATOM 1456 N N . SER A 1 191 ? 24.672 -7.961 -21.984 1 93.12 191 SER A N 1
ATOM 1457 C CA . SER A 1 191 ? 24.047 -9.195 -22.453 1 93.12 191 SER A CA 1
ATOM 1458 C C . SER A 1 191 ? 22.547 -8.992 -22.703 1 93.12 191 SER A C 1
ATOM 1460 O O . SER A 1 191 ? 21.938 -8.078 -22.141 1 93.12 191 SER A O 1
ATOM 1462 N N . PRO A 1 192 ? 22.016 -9.844 -23.562 1 91.38 192 PRO A N 1
ATOM 1463 C CA . PRO A 1 192 ? 20.562 -9.766 -23.781 1 91.38 192 PRO A CA 1
ATOM 1464 C C . PRO A 1 192 ? 19.766 -9.945 -22.5 1 91.38 192 PRO A C 1
ATOM 1466 O O . PRO A 1 192 ? 18.75 -9.281 -22.312 1 91.38 192 PRO A O 1
ATOM 1469 N N . LEU A 1 193 ? 20.25 -10.766 -21.656 1 93.56 193 LEU A N 1
ATOM 1470 C CA . LEU A 1 193 ? 19.562 -11 -20.375 1 93.56 193 LEU A CA 1
ATOM 1471 C C . LEU A 1 193 ? 19.578 -9.742 -19.516 1 93.56 193 LEU A C 1
ATOM 1473 O O . LEU A 1 193 ? 18.578 -9.406 -18.875 1 93.56 193 LEU A O 1
ATOM 1477 N N . CYS A 1 194 ? 20.672 -9.102 -19.453 1 92.88 194 CYS A N 1
ATOM 1478 C CA . CYS A 1 194 ? 20.797 -7.887 -18.656 1 92.88 194 CYS A CA 1
ATOM 1479 C C . CYS A 1 194 ? 19.875 -6.797 -19.188 1 92.88 194 CYS A C 1
ATOM 1481 O O . CYS A 1 194 ? 19.234 -6.082 -18.406 1 92.88 194 CYS A O 1
ATOM 1483 N N . ARG A 1 195 ? 19.703 -6.781 -20.453 1 88.38 195 ARG A N 1
ATOM 1484 C CA . ARG A 1 195 ? 18.906 -5.746 -21.094 1 88.38 195 ARG A CA 1
ATOM 1485 C C . ARG A 1 195 ? 17.422 -5.961 -20.844 1 88.38 195 ARG A C 1
ATOM 1487 O O . ARG A 1 195 ? 16.609 -5.031 -20.969 1 88.38 195 ARG A O 1
ATOM 1494 N N . ARG A 1 196 ? 17.094 -7.145 -20.484 1 89.06 196 ARG A N 1
ATOM 1495 C CA . ARG A 1 196 ? 15.688 -7.473 -20.266 1 89.06 196 ARG A CA 1
ATOM 1496 C C . ARG A 1 196 ? 15.227 -7.023 -18.875 1 89.06 196 ARG A C 1
ATOM 1498 O O . ARG A 1 196 ? 14.031 -6.977 -18.609 1 89.06 196 ARG A O 1
ATOM 1505 N N . LEU A 1 197 ? 16.188 -6.664 -18.016 1 87.12 197 LEU A N 1
ATOM 1506 C CA . LEU A 1 197 ? 15.828 -6.18 -16.688 1 87.12 197 LEU A CA 1
ATOM 1507 C C . LEU A 1 197 ? 15.164 -4.809 -16.781 1 87.12 197 LEU A C 1
ATOM 1509 O O . LEU A 1 197 ? 15.492 -4.004 -17.656 1 87.12 197 LEU A O 1
ATOM 1513 N N . ASP A 1 198 ? 14.273 -4.594 -15.914 1 72.62 198 ASP A N 1
ATOM 1514 C CA . ASP A 1 198 ? 13.578 -3.309 -15.898 1 72.62 198 ASP A CA 1
ATOM 1515 C C . ASP A 1 198 ? 14.547 -2.162 -15.617 1 72.62 198 ASP A C 1
ATOM 1517 O O . ASP A 1 198 ? 14.422 -1.081 -16.188 1 72.62 198 ASP A O 1
ATOM 1521 N N . SER A 1 199 ? 15.484 -2.434 -14.703 1 68.88 199 SER A N 1
ATOM 1522 C CA . SER A 1 199 ? 16.484 -1.447 -14.32 1 68.88 199 SER A CA 1
ATOM 1523 C C . SER A 1 199 ? 17.875 -2.076 -14.234 1 68.88 199 SER A C 1
ATOM 1525 O O . SER A 1 199 ? 18.422 -2.223 -13.141 1 68.88 199 SER A O 1
ATOM 1527 N N . PRO A 1 200 ? 18.359 -2.258 -15.375 1 80.44 200 PRO A N 1
ATOM 1528 C CA . PRO A 1 200 ? 19.688 -2.896 -15.359 1 80.44 200 PRO A CA 1
ATOM 1529 C C . PRO A 1 200 ? 20.797 -1.95 -14.914 1 80.44 200 PRO A C 1
ATOM 1531 O O . PRO A 1 200 ? 20.734 -0.75 -15.195 1 80.44 200 PRO A O 1
ATOM 1534 N N . GLY A 1 201 ? 21.719 -2.496 -14.109 1 75.94 201 GLY A N 1
ATOM 1535 C CA . GLY A 1 201 ? 22.922 -1.784 -13.719 1 75.94 201 GLY A CA 1
ATOM 1536 C C . GLY A 1 201 ? 24.188 -2.549 -14.031 1 75.94 201 GLY A C 1
ATOM 1537 O O . GLY A 1 201 ? 24.141 -3.646 -14.594 1 75.94 201 GLY A O 1
ATOM 1538 N N . CYS A 1 202 ? 25.266 -1.862 -13.891 1 84.12 202 CYS A N 1
ATOM 1539 C CA . CYS A 1 202 ? 26.578 -2.467 -14.102 1 84.12 202 CYS A CA 1
ATOM 1540 C C . CYS A 1 202 ? 27.547 -2.053 -13 1 84.12 202 CYS A C 1
ATOM 1542 O O . CYS A 1 202 ? 27.672 -0.867 -12.688 1 84.12 202 CYS A O 1
ATOM 1544 N N . ASN A 1 203 ? 28.094 -3.105 -12.43 1 81.5 203 ASN A N 1
ATOM 1545 C CA . ASN A 1 203 ? 29.062 -2.758 -11.398 1 81.5 203 ASN A CA 1
ATOM 1546 C C . ASN A 1 203 ? 30.453 -2.582 -11.969 1 81.5 203 ASN A C 1
ATOM 1548 O O . ASN A 1 203 ? 30.656 -2.658 -13.188 1 81.5 203 ASN A O 1
ATOM 1552 N N . GLN A 1 204 ? 31.469 -2.314 -11.047 1 79.19 204 GLN A N 1
ATOM 1553 C CA . GLN A 1 204 ? 32.844 -2.01 -11.477 1 79.19 204 GLN A CA 1
ATOM 1554 C C . GLN A 1 204 ? 33.469 -3.211 -12.172 1 79.19 204 GLN A C 1
ATOM 1556 O O . GLN A 1 204 ? 34.344 -3.049 -13.031 1 79.19 204 GLN A O 1
ATOM 1561 N N . LYS A 1 205 ? 33.062 -4.367 -11.883 1 88.62 205 LYS A N 1
ATOM 1562 C CA . LYS A 1 205 ? 33.625 -5.594 -12.453 1 88.62 205 LYS A CA 1
ATOM 1563 C C . LYS A 1 205 ? 32.875 -5.992 -13.727 1 88.62 205 LYS A C 1
ATOM 1565 O O . LYS A 1 205 ? 33.031 -7.121 -14.203 1 88.62 205 LYS A O 1
ATOM 1570 N N . LYS A 1 206 ? 31.984 -5.113 -14.164 1 90.81 206 LYS A N 1
ATOM 1571 C CA . LYS A 1 206 ? 31.219 -5.293 -15.398 1 90.81 206 LYS A CA 1
ATOM 1572 C C . LYS A 1 206 ? 30.25 -6.453 -15.281 1 90.81 206 LYS A C 1
ATOM 1574 O O . LYS A 1 206 ? 30.062 -7.215 -16.234 1 90.81 206 LYS A O 1
ATOM 1579 N N . VAL A 1 207 ? 29.766 -6.605 -14.156 1 92.88 207 VAL A N 1
ATOM 1580 C CA . VAL A 1 207 ? 28.719 -7.586 -13.891 1 92.88 207 VAL A CA 1
ATOM 1581 C C . VAL A 1 207 ? 27.359 -6.891 -13.836 1 92.88 207 VAL A C 1
ATOM 1583 O O . VAL A 1 207 ? 27.203 -5.859 -13.172 1 92.88 207 VAL A O 1
ATOM 1586 N N . CYS A 1 208 ? 26.469 -7.492 -14.523 1 94.75 208 CYS A N 1
ATOM 1587 C CA . CYS A 1 208 ? 25.094 -6.98 -14.555 1 94.75 208 CYS A CA 1
ATOM 1588 C C . CYS A 1 208 ? 24.5 -6.926 -13.156 1 94.75 208 CYS A C 1
ATOM 1590 O O . CYS A 1 208 ? 24.641 -7.871 -12.375 1 94.75 208 CYS A O 1
ATOM 1592 N N . GLN A 1 209 ? 23.875 -5.762 -12.867 1 88.88 209 GLN A N 1
ATOM 1593 C CA . GLN A 1 209 ? 23.188 -5.586 -11.594 1 88.88 209 GLN A CA 1
ATOM 1594 C C . GLN A 1 209 ? 21.672 -5.562 -11.797 1 88.88 209 GLN A C 1
ATOM 1596 O O . GLN A 1 209 ? 21.172 -5.004 -12.773 1 88.88 209 GLN A O 1
ATOM 1601 N N . TYR A 1 210 ? 21.016 -6.266 -10.867 1 89.81 210 TYR A N 1
ATOM 1602 C CA . TYR A 1 210 ? 19.547 -6.266 -10.914 1 89.81 210 TYR A CA 1
ATOM 1603 C C . TYR A 1 210 ? 18.969 -5.578 -9.688 1 89.81 210 TYR A C 1
ATOM 1605 O O . TYR A 1 210 ? 19.641 -5.438 -8.664 1 89.81 210 TYR A O 1
ATOM 1613 N N . GLN A 1 211 ? 17.75 -5.078 -9.883 1 81.62 211 GLN A N 1
ATOM 1614 C CA . GLN A 1 211 ? 16.938 -4.547 -8.781 1 81.62 211 GLN A CA 1
ATOM 1615 C C . GLN A 1 211 ? 15.469 -4.887 -8.969 1 81.62 211 GLN A C 1
ATOM 1617 O O . GLN A 1 211 ? 14.945 -4.82 -10.078 1 81.62 211 GLN A O 1
ATOM 1622 N N . VAL A 1 212 ? 14.891 -5.434 -7.91 1 81.62 212 VAL A N 1
ATOM 1623 C CA . VAL A 1 212 ? 13.461 -5.707 -7.898 1 81.62 212 VAL A CA 1
ATOM 1624 C C . VAL A 1 212 ? 12.828 -5.094 -6.652 1 81.62 212 VAL A C 1
ATOM 1626 O O . VAL A 1 212 ? 13.406 -5.141 -5.562 1 81.62 212 VAL A O 1
ATOM 1629 N N . SER A 1 213 ? 11.695 -4.473 -6.84 1 70.75 213 SER A N 1
ATOM 1630 C CA . SER A 1 213 ? 10.938 -3.891 -5.734 1 70.75 213 SER A CA 1
ATOM 1631 C C . SER A 1 213 ? 9.5 -4.387 -5.734 1 70.75 213 SER A C 1
ATOM 1633 O O . SER A 1 213 ? 8.898 -4.586 -6.793 1 70.75 213 SER A O 1
ATOM 1635 N N . TYR A 1 214 ? 9 -4.562 -4.531 1 66.5 214 TYR A N 1
ATOM 1636 C CA . TYR A 1 214 ? 7.633 -5.043 -4.371 1 66.5 214 TYR A CA 1
ATOM 1637 C C . TYR A 1 214 ? 6.773 -4.008 -3.652 1 66.5 214 TYR A C 1
ATOM 1639 O O . TYR A 1 214 ? 7.297 -3.064 -3.055 1 66.5 214 TYR A O 1
ATOM 1647 N N . GLY A 1 215 ? 5.508 -4.078 -3.834 1 57.28 215 GLY A N 1
ATOM 1648 C CA . GLY A 1 215 ? 4.547 -3.117 -3.316 1 57.28 215 GLY A CA 1
ATOM 1649 C C . GLY A 1 215 ? 4.539 -3.039 -1.801 1 57.28 215 GLY A C 1
ATOM 1650 O O . GLY A 1 215 ? 4.117 -2.033 -1.228 1 57.28 215 GLY A O 1
ATOM 1651 N N . ASP A 1 216 ? 4.992 -4.066 -1.244 1 54.75 216 ASP A N 1
ATOM 1652 C CA . ASP A 1 216 ? 4.996 -4.102 0.215 1 54.75 216 ASP A CA 1
ATOM 1653 C C . ASP A 1 216 ? 6.246 -3.434 0.778 1 54.75 216 ASP A C 1
ATOM 1655 O O . ASP A 1 216 ? 6.508 -3.504 1.98 1 54.75 216 ASP A O 1
ATOM 1659 N N . GLY A 1 217 ? 7.055 -2.807 -0.112 1 56.34 217 GLY A N 1
ATOM 1660 C CA . GLY A 1 217 ? 8.258 -2.113 0.322 1 56.34 217 GLY A CA 1
ATOM 1661 C C . GLY A 1 217 ? 9.492 -2.986 0.283 1 56.34 217 GLY A C 1
ATOM 1662 O O . GLY A 1 217 ? 10.617 -2.494 0.444 1 56.34 217 GLY A O 1
ATOM 1663 N N . SER A 1 218 ? 9.289 -4.223 0.025 1 67.88 218 SER A N 1
ATOM 1664 C CA . SER A 1 218 ? 10.43 -5.117 -0.109 1 67.88 218 SER A CA 1
ATOM 1665 C C . SER A 1 218 ? 11.203 -4.832 -1.392 1 67.88 218 SER A C 1
ATOM 1667 O O . SER A 1 218 ? 10.633 -4.391 -2.387 1 67.88 218 SER A O 1
ATOM 1669 N N . PHE A 1 219 ? 12.531 -5.008 -1.245 1 71.38 219 PHE A N 1
ATOM 1670 C CA . PHE A 1 219 ? 13.344 -4.895 -2.451 1 71.38 219 PHE A CA 1
ATOM 1671 C C . PHE A 1 219 ? 14.594 -5.766 -2.35 1 71.38 219 PHE A C 1
ATOM 1673 O O . PHE A 1 219 ? 14.945 -6.223 -1.263 1 71.38 219 PHE A O 1
ATOM 1680 N N . THR A 1 220 ? 15.117 -6.051 -3.398 1 85.12 220 THR A N 1
ATOM 1681 C CA . THR A 1 220 ? 16.375 -6.797 -3.498 1 85.12 220 THR A CA 1
ATOM 1682 C C . THR A 1 220 ? 17.25 -6.23 -4.605 1 85.12 220 THR A C 1
ATOM 1684 O O . THR A 1 220 ? 16.75 -5.844 -5.668 1 85.12 220 THR A O 1
ATOM 1687 N N . PHE A 1 221 ? 18.516 -6.035 -4.242 1 83.31 221 PHE A N 1
ATOM 1688 C CA . PHE A 1 221 ? 19.516 -5.492 -5.16 1 83.31 221 PHE A CA 1
ATOM 1689 C C . PHE A 1 221 ? 20.812 -6.285 -5.074 1 83.31 221 PHE A C 1
ATOM 1691 O O . PHE A 1 221 ? 21.266 -6.641 -3.982 1 83.31 221 PHE A O 1
ATOM 1698 N N . GLY A 1 222 ? 21.359 -6.523 -6.273 1 92.94 222 GLY A N 1
ATOM 1699 C CA . GLY A 1 222 ? 22.625 -7.234 -6.305 1 92.94 222 GLY A CA 1
ATOM 1700 C C . GLY A 1 222 ? 23.047 -7.645 -7.707 1 92.94 222 GLY A C 1
ATOM 1701 O O . GLY A 1 222 ? 22.75 -6.945 -8.68 1 92.94 222 GLY A O 1
ATOM 1702 N N . ASP A 1 223 ? 23.797 -8.742 -7.703 1 95.56 223 ASP A N 1
ATOM 1703 C CA . ASP A 1 223 ? 24.328 -9.219 -8.977 1 95.56 223 ASP A CA 1
ATOM 1704 C C . ASP A 1 223 ? 23.297 -10.07 -9.711 1 95.56 223 ASP A C 1
ATOM 1706 O O . ASP A 1 223 ? 22.578 -10.867 -9.094 1 95.56 223 ASP A O 1
ATOM 1710 N N . PHE A 1 224 ? 23.266 -9.812 -10.984 1 97.38 224 PHE A N 1
ATOM 1711 C CA . PHE A 1 224 ? 22.531 -10.734 -11.852 1 97.38 224 PHE A CA 1
ATOM 1712 C C . PHE A 1 224 ? 23.469 -11.789 -12.43 1 97.38 224 PHE A C 1
ATOM 1714 O O . PHE A 1 224 ? 24.484 -11.461 -13.039 1 97.38 224 PHE A O 1
ATOM 1721 N N . SER A 1 225 ? 23.172 -13.094 -12.156 1 98.12 225 SER A N 1
ATOM 1722 C CA . SER A 1 225 ? 24.125 -14.156 -12.461 1 98.12 225 SER A CA 1
ATOM 1723 C C . SER A 1 225 ? 23.406 -15.414 -12.938 1 98.12 225 SER A C 1
ATOM 1725 O O . SER A 1 225 ? 22.203 -15.547 -12.773 1 98.12 225 SER A O 1
ATOM 1727 N N . ASN A 1 226 ? 24.219 -16.266 -13.594 1 98.12 226 ASN A N 1
ATOM 1728 C CA . ASN A 1 226 ? 23.734 -17.594 -13.914 1 98.12 226 ASN A CA 1
ATOM 1729 C C . ASN A 1 226 ? 24.078 -18.594 -12.82 1 98.12 226 ASN A C 1
ATOM 1731 O O . ASN A 1 226 ? 25.156 -18.531 -12.234 1 98.12 226 ASN A O 1
ATOM 1735 N N . GLU A 1 227 ? 23.125 -19.438 -12.539 1 98.19 227 GLU A N 1
ATOM 1736 C CA . GLU A 1 227 ? 23.344 -20.484 -11.539 1 98.19 227 GLU A CA 1
ATOM 1737 C C . GLU A 1 227 ? 22.562 -21.75 -11.875 1 98.19 227 GLU A C 1
ATOM 1739 O O . GLU A 1 227 ? 21.656 -21.719 -12.719 1 98.19 227 GLU A O 1
ATOM 1744 N N . THR A 1 228 ? 22.953 -22.797 -11.258 1 97.44 228 THR A N 1
ATOM 1745 C CA . THR A 1 228 ? 22.234 -24.062 -11.391 1 97.44 228 THR A CA 1
ATOM 1746 C C . THR A 1 228 ? 21.203 -24.203 -10.273 1 97.44 228 THR A C 1
ATOM 1748 O O . THR A 1 228 ? 21.516 -24.031 -9.102 1 97.44 228 THR A O 1
ATOM 1751 N N . LEU A 1 229 ? 19.938 -24.422 -10.703 1 96.19 229 LEU A N 1
ATOM 1752 C CA . LEU A 1 229 ? 18.891 -24.766 -9.75 1 96.19 229 LEU A CA 1
ATOM 1753 C C . LEU A 1 229 ? 18.625 -26.266 -9.781 1 96.19 229 LEU A C 1
ATOM 1755 O O . LEU A 1 229 ? 18.594 -26.875 -10.852 1 96.19 229 LEU A O 1
ATOM 1759 N N . THR A 1 230 ? 18.531 -26.812 -8.609 1 92.06 230 THR A N 1
ATOM 1760 C CA . THR A 1 230 ? 18.312 -28.25 -8.516 1 92.06 230 THR A CA 1
ATOM 1761 C C . THR A 1 230 ? 16.938 -28.531 -7.898 1 92.06 230 THR A C 1
ATOM 1763 O O . THR A 1 230 ? 16.641 -28.078 -6.797 1 92.06 230 THR A O 1
ATOM 1766 N N . PHE A 1 231 ? 16.203 -29.188 -8.625 1 87.69 231 PHE A N 1
ATOM 1767 C CA . PHE A 1 231 ? 14.891 -29.625 -8.172 1 87.69 231 PHE A CA 1
ATOM 1768 C C . PHE A 1 231 ? 14.891 -31.125 -7.879 1 87.69 231 PHE A C 1
ATOM 1770 O O . PHE A 1 231 ? 14.938 -31.938 -8.797 1 87.69 231 PHE A O 1
ATOM 1777 N N . ARG A 1 232 ? 14.781 -31.328 -6.562 1 81.44 232 ARG A N 1
ATOM 1778 C CA . ARG A 1 232 ? 15.016 -32.688 -6.133 1 81.44 232 ARG A CA 1
ATOM 1779 C C . ARG A 1 232 ? 16.359 -33.219 -6.637 1 81.44 232 ARG A C 1
ATOM 1781 O O . ARG A 1 232 ? 17.406 -32.781 -6.141 1 81.44 232 ARG A O 1
ATOM 1788 N N . ARG A 1 233 ? 16.328 -33.969 -7.801 1 78.75 233 ARG A N 1
ATOM 1789 C CA . ARG A 1 233 ? 17.594 -34.5 -8.297 1 78.75 233 ARG A CA 1
ATOM 1790 C C . ARG A 1 233 ? 17.891 -33.969 -9.695 1 78.75 233 ARG A C 1
ATOM 1792 O O . ARG A 1 233 ? 18.938 -34.281 -10.281 1 78.75 233 ARG A O 1
ATOM 1799 N N . THR A 1 234 ? 17.047 -33.188 -10.109 1 84 234 THR A N 1
ATOM 1800 C CA . THR A 1 234 ? 17.188 -32.656 -11.469 1 84 234 THR A CA 1
ATOM 1801 C C . THR A 1 234 ? 17.781 -31.266 -11.453 1 84 234 THR A C 1
ATOM 1803 O O . THR A 1 234 ? 17.203 -30.344 -10.891 1 84 234 THR A O 1
ATOM 1806 N N . GLY A 1 235 ? 18.906 -31.188 -12.078 1 90.62 235 GLY A N 1
ATOM 1807 C CA . GLY A 1 235 ? 19.547 -29.891 -12.18 1 90.62 235 GLY A CA 1
ATOM 1808 C C . GLY A 1 235 ? 19.188 -29.125 -13.438 1 90.62 235 GLY A C 1
ATOM 1809 O O . GLY A 1 235 ? 19.062 -29.719 -14.516 1 90.62 235 GLY A O 1
ATOM 1810 N N . VAL A 1 236 ? 18.859 -27.953 -13.312 1 94.12 236 VAL A N 1
ATOM 1811 C CA . VAL A 1 236 ? 18.641 -27.031 -14.422 1 94.12 236 VAL A CA 1
ATOM 1812 C C . VAL A 1 236 ? 19.766 -25.984 -14.438 1 94.12 236 VAL A C 1
ATOM 1814 O O . VAL A 1 236 ? 19.797 -25.094 -13.586 1 94.12 236 VAL A O 1
ATOM 1817 N N . ALA A 1 237 ? 20.578 -26.031 -15.445 1 95.31 237 ALA A N 1
ATOM 1818 C CA . ALA A 1 237 ? 21.766 -25.203 -15.484 1 95.31 237 ALA A CA 1
ATOM 1819 C C . ALA A 1 237 ? 21.469 -23.844 -16.141 1 95.31 237 ALA A C 1
ATOM 1821 O O . ALA A 1 237 ? 20.469 -23.703 -16.844 1 95.31 237 ALA A O 1
ATOM 1822 N N . ARG A 1 238 ? 22.266 -22.859 -15.781 1 96.19 238 ARG A N 1
ATOM 1823 C CA . ARG A 1 238 ? 22.344 -21.562 -16.438 1 96.19 238 ARG A CA 1
ATOM 1824 C C . ARG A 1 238 ? 21.016 -20.812 -16.328 1 96.19 238 ARG A C 1
ATOM 1826 O O . ARG A 1 238 ? 20.484 -20.312 -17.328 1 96.19 238 ARG A O 1
ATOM 1833 N N . VAL A 1 239 ? 20.453 -20.891 -15.172 1 97.56 239 VAL A N 1
ATOM 1834 C CA . VAL A 1 239 ? 19.312 -20.047 -14.883 1 97.56 239 VAL A CA 1
ATOM 1835 C C . VAL A 1 239 ? 19.781 -18.688 -14.383 1 97.56 239 VAL A C 1
ATOM 1837 O O . VAL A 1 239 ? 20.625 -18.594 -13.477 1 97.56 239 VAL A O 1
ATOM 1840 N N . ALA A 1 240 ? 19.281 -17.609 -15.023 1 98.44 240 ALA A N 1
ATOM 1841 C CA . ALA A 1 240 ? 19.594 -16.281 -14.539 1 98.44 240 ALA A CA 1
ATOM 1842 C C . ALA A 1 240 ? 18.891 -15.992 -13.211 1 98.44 240 ALA A C 1
ATOM 1844 O O . ALA A 1 240 ? 17.672 -16.141 -13.102 1 98.44 240 ALA A O 1
ATOM 1845 N N . ILE A 1 241 ? 19.656 -15.586 -12.227 1 98.31 241 ILE A N 1
ATOM 1846 C CA . ILE A 1 241 ? 19.109 -15.289 -10.898 1 98.31 241 ILE A CA 1
ATOM 1847 C C . ILE A 1 241 ? 19.688 -13.969 -10.391 1 98.31 241 ILE A C 1
ATOM 1849 O O . ILE A 1 241 ? 20.828 -13.617 -10.711 1 98.31 241 ILE A O 1
ATOM 1853 N N . GLY A 1 242 ? 18.828 -13.273 -9.633 1 97.69 242 GLY A N 1
ATOM 1854 C CA . GLY A 1 242 ? 19.359 -12.172 -8.852 1 97.69 242 GLY A CA 1
ATOM 1855 C C . GLY A 1 242 ? 20 -12.617 -7.547 1 97.69 242 GLY A C 1
ATOM 1856 O O . GLY A 1 242 ? 19.344 -13.258 -6.719 1 97.69 242 GLY A O 1
ATOM 1857 N N . CYS A 1 243 ? 21.219 -12.297 -7.383 1 97.62 243 CYS A N 1
ATOM 1858 C CA . CYS A 1 243 ? 21.938 -12.5 -6.125 1 97.62 243 CYS A CA 1
ATOM 1859 C C . CYS A 1 243 ? 21.953 -11.219 -5.301 1 97.62 243 CYS A C 1
ATOM 1861 O O . CYS A 1 243 ? 22.812 -10.359 -5.492 1 97.62 243 CYS A O 1
ATOM 1863 N N . GLY A 1 244 ? 21.062 -11.203 -4.312 1 95.31 244 GLY A N 1
ATOM 1864 C CA . GLY A 1 244 ? 20.828 -9.969 -3.58 1 95.31 244 GLY A CA 1
ATOM 1865 C C . GLY A 1 244 ? 21.828 -9.75 -2.457 1 95.31 244 GLY A C 1
ATOM 1866 O O . GLY A 1 244 ? 21.969 -10.594 -1.576 1 95.31 244 GLY A O 1
ATOM 1867 N N . HIS A 1 245 ? 22.453 -8.602 -2.521 1 90.25 245 HIS A N 1
ATOM 1868 C CA . HIS A 1 245 ? 23.406 -8.219 -1.486 1 90.25 245 HIS A CA 1
ATOM 1869 C C . HIS A 1 245 ? 22.812 -7.18 -0.545 1 90.25 245 HIS A C 1
ATOM 1871 O O . HIS A 1 245 ? 23.312 -6.98 0.566 1 90.25 245 HIS A O 1
ATOM 1877 N N . ASP A 1 246 ? 21.875 -6.539 -1.049 1 78.88 246 ASP A N 1
ATOM 1878 C CA . ASP A 1 246 ? 21.109 -5.543 -0.309 1 78.88 246 ASP A CA 1
ATOM 1879 C C . ASP A 1 246 ? 19.609 -5.816 -0.409 1 78.88 246 ASP A C 1
ATOM 1881 O O . ASP A 1 246 ? 19.016 -5.633 -1.471 1 78.88 246 ASP A O 1
ATOM 1885 N N . ASN A 1 247 ? 19.078 -6.324 0.684 1 80.38 247 ASN A N 1
ATOM 1886 C CA . ASN A 1 247 ? 17.703 -6.801 0.696 1 80.38 247 ASN A CA 1
ATOM 1887 C C . ASN A 1 247 ? 16.906 -6.18 1.837 1 80.38 247 ASN A C 1
ATOM 1889 O O . ASN A 1 247 ? 17.438 -5.945 2.92 1 80.38 247 ASN A O 1
ATOM 1893 N N . GLU A 1 248 ? 15.727 -5.832 1.481 1 64.75 248 GLU A N 1
ATOM 1894 C CA . GLU A 1 248 ? 14.789 -5.387 2.514 1 64.75 248 GLU A CA 1
ATOM 1895 C C . GLU A 1 248 ? 13.453 -6.117 2.4 1 64.75 248 GLU A C 1
ATOM 1897 O O . GLU A 1 248 ? 12.992 -6.402 1.296 1 64.75 248 GLU A O 1
ATOM 1902 N N . GLY A 1 249 ? 12.922 -6.387 3.508 1 65.19 249 GLY A N 1
ATOM 1903 C CA . GLY A 1 249 ? 11.625 -7.043 3.559 1 65.19 249 GLY A CA 1
ATOM 1904 C C . GLY A 1 249 ? 11.656 -8.359 4.309 1 65.19 249 GLY A C 1
ATOM 1905 O O . GLY A 1 249 ? 12.68 -8.734 4.879 1 65.19 249 GLY A O 1
ATOM 1906 N N . LEU A 1 250 ? 10.367 -8.914 4.531 1 55.81 250 LEU A N 1
ATOM 1907 C CA . LEU A 1 250 ? 10.25 -10.219 5.18 1 55.81 250 LEU A CA 1
ATOM 1908 C C . LEU A 1 250 ? 9.516 -11.203 4.277 1 55.81 250 LEU A C 1
ATOM 1910 O O . LEU A 1 250 ? 8.383 -10.953 3.861 1 55.81 250 LEU A O 1
ATOM 1914 N N . PHE A 1 251 ? 10.273 -12.102 3.756 1 61.56 251 PHE A N 1
ATOM 1915 C CA . PHE A 1 251 ? 9.656 -13.18 3 1 61.56 251 PHE A CA 1
ATOM 1916 C C . PHE A 1 251 ? 9.438 -14.406 3.883 1 61.56 251 PHE A C 1
ATOM 1918 O O . PHE A 1 251 ? 9.703 -15.531 3.465 1 61.56 251 PHE A O 1
ATOM 1925 N N . VAL A 1 252 ? 8.961 -14.07 5.09 1 62.88 252 VAL A N 1
ATOM 1926 C CA . VAL A 1 252 ? 8.516 -15.047 6.082 1 62.88 252 VAL A CA 1
ATOM 1927 C C . VAL A 1 252 ? 9.484 -16.234 6.117 1 62.88 252 VAL A C 1
ATOM 1929 O O . VAL A 1 252 ? 9.062 -17.391 6.031 1 62.88 252 VAL A O 1
ATOM 1932 N N . GLY A 1 253 ? 10.789 -15.992 6.02 1 72.81 253 GLY A N 1
ATOM 1933 C CA . GLY A 1 253 ? 11.75 -17.062 6.199 1 72.81 253 GLY A CA 1
ATOM 1934 C C . GLY A 1 253 ? 12.289 -17.609 4.895 1 72.81 253 GLY A C 1
ATOM 1935 O O . GLY A 1 253 ? 13.242 -18.391 4.887 1 72.81 253 GLY A O 1
ATOM 1936 N N . ALA A 1 254 ? 11.703 -17.281 3.783 1 83.5 254 ALA A N 1
ATOM 1937 C CA . ALA A 1 254 ? 12.195 -17.734 2.486 1 83.5 254 ALA A CA 1
ATOM 1938 C C . ALA A 1 254 ? 13.461 -16.984 2.084 1 83.5 254 ALA A C 1
ATOM 1940 O O . ALA A 1 254 ? 13.672 -15.852 2.5 1 83.5 254 ALA A O 1
ATOM 1941 N N . ALA A 1 255 ? 14.227 -17.672 1.31 1 89.88 255 ALA A N 1
ATOM 1942 C CA . ALA A 1 255 ? 15.516 -17.125 0.901 1 89.88 255 ALA A CA 1
ATOM 1943 C C . ALA A 1 255 ? 15.367 -16.203 -0.306 1 89.88 255 ALA A C 1
ATOM 1945 O O . ALA A 1 255 ? 16.25 -15.391 -0.59 1 89.88 255 ALA A O 1
ATOM 1946 N N . GLY A 1 256 ? 14.281 -16.422 -0.963 1 91.94 256 GLY A N 1
ATOM 1947 C CA . GLY A 1 256 ? 14.078 -15.656 -2.184 1 91.94 256 GLY A CA 1
ATOM 1948 C C . GLY A 1 256 ? 12.789 -16 -2.896 1 91.94 256 GLY A C 1
ATOM 1949 O O . GLY A 1 256 ? 11.812 -16.406 -2.262 1 91.94 256 GLY A O 1
ATOM 1950 N N . LEU A 1 257 ? 12.812 -15.719 -4.188 1 92.19 257 LEU A N 1
ATOM 1951 C CA . LEU A 1 257 ? 11.594 -15.844 -4.973 1 92.19 257 LEU A CA 1
ATOM 1952 C C . LEU A 1 257 ? 11.859 -16.547 -6.297 1 92.19 257 LEU A C 1
ATOM 1954 O O . LEU A 1 257 ? 12.859 -16.266 -6.961 1 92.19 257 LEU A O 1
ATOM 1958 N N . LEU A 1 258 ? 11.055 -17.547 -6.539 1 93.38 258 LEU A N 1
ATOM 1959 C CA . LEU A 1 258 ? 11 -18.172 -7.855 1 93.38 258 LEU A CA 1
ATOM 1960 C C . LEU A 1 258 ? 9.93 -17.531 -8.727 1 93.38 258 LEU A C 1
ATOM 1962 O O . LEU A 1 258 ? 8.75 -17.875 -8.625 1 93.38 258 LEU A O 1
ATOM 1966 N N . GLY A 1 259 ? 10.328 -16.641 -9.586 1 95.44 259 GLY A N 1
ATOM 1967 C CA . GLY A 1 259 ? 9.391 -15.938 -10.445 1 95.44 259 GLY A CA 1
ATOM 1968 C C . GLY A 1 259 ? 8.758 -16.828 -11.5 1 95.44 259 GLY A C 1
ATOM 1969 O O . GLY A 1 259 ? 9.469 -17.406 -12.328 1 95.44 259 GLY A O 1
ATOM 1970 N N . LEU A 1 260 ? 7.445 -16.844 -11.484 1 96.38 260 LEU A N 1
ATOM 1971 C CA . LEU A 1 260 ? 6.703 -17.672 -12.422 1 96.38 260 LEU A CA 1
ATOM 1972 C C . LEU A 1 260 ? 5.852 -16.812 -13.352 1 96.38 260 LEU A C 1
ATOM 1974 O O . LEU A 1 260 ? 4.902 -17.312 -13.961 1 96.38 260 LEU A O 1
ATOM 1978 N N . GLY A 1 261 ? 6.172 -15.562 -13.445 1 97 261 GLY A N 1
ATOM 1979 C CA . GLY A 1 261 ? 5.434 -14.68 -14.336 1 97 261 GLY A CA 1
ATOM 1980 C C . GLY A 1 261 ? 5.57 -15.062 -15.797 1 97 261 GLY A C 1
ATOM 1981 O O . GLY A 1 261 ? 6.168 -16.094 -16.125 1 97 261 GLY A O 1
ATOM 1982 N N . ARG A 1 262 ? 4.984 -14.227 -16.594 1 97.19 262 ARG A N 1
ATOM 1983 C CA . ARG A 1 262 ? 4.945 -14.516 -18.016 1 97.19 262 ARG A CA 1
ATOM 1984 C C . ARG A 1 262 ? 6.117 -13.867 -18.75 1 97.19 262 ARG A C 1
ATOM 1986 O O . ARG A 1 262 ? 6.391 -14.188 -19.906 1 97.19 262 ARG A O 1
ATOM 1993 N N . GLY A 1 263 ? 6.824 -13 -18.141 1 95.38 263 GLY A N 1
ATOM 1994 C CA . GLY A 1 263 ? 7.902 -12.242 -18.75 1 95.38 263 GLY A CA 1
ATOM 1995 C C . GLY A 1 263 ? 9.117 -13.086 -19.062 1 95.38 263 GLY A C 1
ATOM 1996 O O . GLY A 1 263 ? 9.211 -14.242 -18.641 1 95.38 263 GLY A O 1
ATOM 1997 N N . GLY A 1 264 ? 10.016 -12.547 -19.766 1 94.88 264 GLY A N 1
ATOM 1998 C CA . GLY A 1 264 ? 11.156 -13.266 -20.328 1 94.88 264 GLY A CA 1
ATOM 1999 C C . GLY A 1 264 ? 12.148 -13.719 -19.266 1 94.88 264 GLY A C 1
ATOM 2000 O O . GLY A 1 264 ? 12.906 -14.664 -19.5 1 94.88 264 GLY A O 1
ATOM 2001 N N . LEU A 1 265 ? 12.125 -13.125 -18.141 1 96.31 265 LEU A N 1
ATOM 2002 C CA . LEU A 1 265 ? 13.125 -13.445 -17.125 1 96.31 265 LEU A CA 1
ATOM 2003 C C . LEU A 1 265 ? 12.57 -14.453 -16.109 1 96.31 265 LEU A C 1
ATOM 2005 O O . LEU A 1 265 ? 13.281 -14.875 -15.195 1 96.31 265 LEU A O 1
ATOM 2009 N N . SER A 1 266 ? 11.32 -14.836 -16.281 1 97.38 266 SER A N 1
ATOM 2010 C CA . SER A 1 266 ? 10.711 -15.797 -15.375 1 97.38 266 SER A CA 1
ATOM 2011 C C . SER A 1 266 ? 11.289 -17.188 -15.586 1 97.38 266 SER A C 1
ATOM 2013 O O . SER A 1 266 ? 11.844 -17.484 -16.641 1 97.38 266 SER A O 1
ATOM 2015 N N . PHE A 1 267 ? 11.164 -18.031 -14.57 1 97.25 267 PHE A N 1
ATOM 2016 C CA . PHE A 1 267 ? 11.688 -19.391 -14.648 1 97.25 267 PHE A CA 1
ATOM 2017 C C . PHE A 1 267 ? 11.031 -20.141 -15.797 1 97.25 267 PHE A C 1
ATOM 2019 O O . PHE A 1 267 ? 11.719 -20.781 -16.594 1 97.25 267 PHE A O 1
ATOM 2026 N N . PRO A 1 268 ? 9.719 -20.078 -15.969 1 96.75 268 PRO A N 1
ATOM 2027 C CA . PRO A 1 268 ? 9.109 -20.812 -17.078 1 96.75 268 PRO A CA 1
ATOM 2028 C C . PRO A 1 268 ? 9.602 -20.344 -18.438 1 96.75 268 PRO A C 1
ATOM 2030 O O . PRO A 1 268 ? 9.727 -21.141 -19.375 1 96.75 268 PRO A O 1
ATOM 2033 N N . SER A 1 269 ? 9.828 -19.078 -18.578 1 96.38 269 SER A N 1
ATOM 2034 C CA . SER A 1 269 ? 10.32 -18.562 -19.859 1 96.38 269 SER A CA 1
ATOM 2035 C C . SER A 1 269 ? 11.766 -18.984 -20.109 1 96.38 269 SER A C 1
ATOM 2037 O O . SER A 1 269 ? 12.109 -19.391 -21.219 1 96.38 269 SER A O 1
ATOM 2039 N N . GLN A 1 270 ? 12.562 -18.891 -19.062 1 96.19 270 GLN A N 1
ATOM 2040 C CA . GLN A 1 270 ? 13.969 -19.234 -19.219 1 96.19 270 GLN A CA 1
ATOM 2041 C C . GLN A 1 270 ? 14.141 -20.719 -19.516 1 96.19 270 GLN A C 1
ATOM 2043 O O . GLN A 1 270 ? 15.086 -21.109 -20.203 1 96.19 270 GLN A O 1
ATOM 2048 N N . THR A 1 271 ? 13.289 -21.547 -19.047 1 95.44 271 THR A N 1
ATOM 2049 C CA . THR A 1 271 ? 13.422 -23 -19.172 1 95.44 271 THR A CA 1
ATOM 2050 C C . THR A 1 271 ? 12.414 -23.547 -20.188 1 95.44 271 THR A C 1
ATOM 2052 O O . THR A 1 271 ? 12.078 -24.719 -20.156 1 95.44 271 THR A O 1
ATOM 2055 N N . GLY A 1 272 ? 11.93 -22.688 -21.016 1 94.56 272 GLY A N 1
ATOM 2056 C CA . GLY A 1 272 ? 10.883 -23.047 -21.969 1 94.56 272 GLY A CA 1
ATOM 2057 C C . GLY A 1 272 ? 11.289 -24.172 -22.906 1 94.56 272 GLY A C 1
ATOM 2058 O O . GLY A 1 272 ? 10.461 -25.016 -23.25 1 94.56 272 GLY A O 1
ATOM 2059 N N . THR A 1 273 ? 12.492 -24.188 -23.344 1 93.12 273 THR A N 1
ATOM 2060 C CA . THR A 1 273 ? 12.961 -25.234 -24.25 1 93.12 273 THR A CA 1
ATOM 2061 C C . THR A 1 273 ? 12.984 -26.594 -23.531 1 93.12 273 THR A C 1
ATOM 2063 O O . THR A 1 273 ? 12.68 -27.625 -24.141 1 93.12 273 THR A O 1
ATOM 2066 N N . ARG A 1 274 ? 13.273 -26.562 -22.312 1 91.5 274 ARG A N 1
ATOM 2067 C CA . ARG A 1 274 ? 13.398 -27.812 -21.547 1 91.5 274 ARG A CA 1
ATOM 2068 C C . ARG A 1 274 ? 12.023 -28.344 -21.141 1 91.5 274 ARG A C 1
ATOM 2070 O O . ARG A 1 274 ? 11.781 -29.547 -21.203 1 91.5 274 ARG A O 1
ATOM 2077 N N . PHE A 1 275 ? 11.188 -27.453 -20.75 1 94.12 275 PHE A N 1
ATOM 2078 C CA . PHE A 1 275 ? 9.922 -27.906 -20.172 1 94.12 275 PHE A CA 1
ATOM 2079 C C . PHE A 1 275 ? 8.758 -27.516 -21.078 1 94.12 275 PHE A C 1
ATOM 2081 O O . PHE A 1 275 ? 7.609 -27.453 -20.625 1 94.12 275 PHE A O 1
ATOM 2088 N N . ASN A 1 276 ? 9.055 -27.172 -22.281 1 95 276 ASN A N 1
ATOM 2089 C CA . ASN A 1 276 ? 8.078 -26.922 -23.344 1 95 276 ASN A CA 1
ATOM 2090 C C . ASN A 1 276 ? 7.117 -25.797 -22.953 1 95 276 ASN A C 1
ATOM 2092 O O . ASN A 1 276 ? 5.93 -25.859 -23.266 1 95 276 ASN A O 1
ATOM 2096 N N . LYS A 1 277 ? 7.512 -24.875 -22.109 1 96.5 277 LYS A N 1
ATOM 2097 C CA . LYS A 1 277 ? 6.754 -23.703 -21.703 1 96.5 277 LYS A CA 1
ATOM 2098 C C . LYS A 1 277 ? 5.441 -24.094 -21.031 1 96.5 277 LYS A C 1
ATOM 2100 O O . LYS A 1 277 ? 4.391 -23.531 -21.328 1 96.5 277 LYS A O 1
ATOM 2105 N N . LYS A 1 278 ? 5.555 -25.141 -20.234 1 96.38 278 LYS A N 1
ATOM 2106 C CA . LYS A 1 278 ? 4.367 -25.641 -19.547 1 96.38 278 LYS A CA 1
ATOM 2107 C C . LYS A 1 278 ? 4.648 -25.859 -18.062 1 96.38 278 LYS A C 1
ATOM 2109 O O . LYS A 1 278 ? 5.719 -26.344 -17.688 1 96.38 278 LYS A O 1
ATOM 2114 N N . PHE A 1 279 ? 3.754 -25.391 -17.219 1 96.62 279 PHE A N 1
ATOM 2115 C CA . PHE A 1 279 ? 3.789 -25.734 -15.805 1 96.62 279 PHE A CA 1
ATOM 2116 C C . PHE A 1 279 ? 2.391 -25.672 -15.203 1 96.62 279 PHE A C 1
ATOM 2118 O O . PHE A 1 279 ? 1.46 -25.156 -15.82 1 96.62 279 PHE A O 1
ATOM 2125 N N . SER A 1 280 ? 2.17 -26.281 -14.109 1 95.75 280 SER A N 1
ATOM 2126 C CA . SER A 1 280 ? 0.908 -26.266 -13.375 1 95.75 280 SER A CA 1
ATOM 2127 C C . SER A 1 280 ? 1.137 -26.406 -11.875 1 95.75 280 SER A C 1
ATOM 2129 O O . SER A 1 280 ? 2.211 -26.844 -11.445 1 95.75 280 SER A O 1
ATOM 2131 N N . TYR A 1 281 ? 0.266 -25.859 -11.125 1 93.69 281 TYR A N 1
ATOM 2132 C CA . TYR A 1 281 ? 0.313 -26.094 -9.688 1 93.69 281 TYR A CA 1
ATOM 2133 C C . TYR A 1 281 ? -1.078 -26.375 -9.133 1 93.69 281 TYR A C 1
ATOM 2135 O O . TYR A 1 281 ? -2.084 -26.062 -9.781 1 93.69 281 TYR A O 1
ATOM 2143 N N . CYS A 1 282 ? -1.122 -27.016 -8.086 1 90.88 282 CYS A N 1
ATOM 2144 C CA . CYS A 1 282 ? -2.324 -27.203 -7.281 1 90.88 282 CYS A CA 1
ATOM 2145 C C . CYS A 1 282 ? -2.127 -26.672 -5.871 1 90.88 282 CYS A C 1
ATOM 2147 O O . CYS A 1 282 ? -1.168 -27.031 -5.188 1 90.88 282 CYS A O 1
ATOM 2149 N N . LEU A 1 283 ? -2.986 -25.719 -5.504 1 87.44 283 LEU A N 1
ATOM 2150 C CA . LEU A 1 283 ? -2.982 -25.141 -4.16 1 87.44 283 LEU A CA 1
ATOM 2151 C C . LEU A 1 283 ? -4.078 -25.781 -3.305 1 87.44 283 LEU A C 1
ATOM 2153 O O . LEU A 1 283 ? -5.23 -25.875 -3.736 1 87.44 283 LEU A O 1
ATOM 2157 N N . VAL A 1 284 ? -3.68 -26.234 -2.207 1 79.25 284 VAL A N 1
ATOM 2158 C CA . VAL A 1 284 ? -4.684 -26.922 -1.407 1 79.25 284 VAL A CA 1
ATOM 2159 C C . VAL A 1 284 ? -5.18 -26.016 -0.291 1 79.25 284 VAL A C 1
ATOM 2161 O O . VAL A 1 284 ? -4.48 -25.078 0.102 1 79.25 284 VAL A O 1
ATOM 2164 N N . ASP A 1 285 ? -6.461 -26.203 -0.021 1 70.06 285 ASP A N 1
ATOM 2165 C CA . ASP A 1 285 ? -7.051 -25.578 1.156 1 70.06 285 ASP A CA 1
ATOM 2166 C C . ASP A 1 285 ? -6.543 -26.219 2.439 1 70.06 285 ASP A C 1
ATOM 2168 O O . ASP A 1 285 ? -6.832 -27.391 2.705 1 70.06 285 ASP A O 1
ATOM 2172 N N . ARG A 1 286 ? -5.887 -25.484 3.219 1 63.44 286 ARG A N 1
ATOM 2173 C CA . ARG A 1 286 ? -5.219 -26.062 4.383 1 63.44 286 ARG A CA 1
ATOM 2174 C C . ARG A 1 286 ? -6.234 -26.578 5.398 1 63.44 286 ARG A C 1
ATOM 2176 O O . ARG A 1 286 ? -5.895 -27.375 6.266 1 63.44 286 ARG A O 1
ATOM 2183 N N . SER A 1 287 ? -7.309 -26.109 5.246 1 62.66 287 SER A N 1
ATOM 2184 C CA . SER A 1 287 ? -8.312 -26.578 6.188 1 62.66 287 SER A CA 1
ATOM 2185 C C . SER A 1 287 ? -8.867 -27.938 5.766 1 62.66 287 SER A C 1
ATOM 2187 O O . SER A 1 287 ? -9.367 -28.703 6.594 1 62.66 287 SER A O 1
ATOM 2189 N N . SER A 1 288 ? -8.703 -28.266 4.531 1 56.28 288 SER A N 1
ATOM 2190 C CA . SER A 1 288 ? -9.453 -29.438 4.066 1 56.28 288 SER A CA 1
ATOM 2191 C C . SER A 1 288 ? -8.523 -30.531 3.57 1 56.28 288 SER A C 1
ATOM 2193 O O . SER A 1 288 ? -8.938 -31.672 3.4 1 56.28 288 SER A O 1
ATOM 2195 N N . SER A 1 289 ? -7.301 -30.156 3.35 1 59.19 289 SER A N 1
ATOM 2196 C CA . SER A 1 289 ? -6.512 -31.188 2.686 1 59.19 289 SER A CA 1
ATOM 2197 C C . SER A 1 289 ? -5.223 -31.469 3.449 1 59.19 289 SER A C 1
ATOM 2199 O O . SER A 1 289 ? -4.602 -30.547 3.996 1 59.19 289 SER A O 1
ATOM 2201 N N . THR A 1 290 ? -5.012 -32.844 3.523 1 58.38 290 THR A N 1
ATOM 2202 C CA . THR A 1 290 ? -3.748 -33.281 4.105 1 58.38 290 THR A CA 1
ATOM 2203 C C . THR A 1 290 ? -2.656 -33.344 3.043 1 58.38 290 THR A C 1
ATOM 2205 O O . THR A 1 290 ? -1.47 -33.438 3.367 1 58.38 290 THR A O 1
ATOM 2208 N N . LYS A 1 291 ? -3.145 -33.312 1.836 1 62.44 291 LYS A N 1
ATOM 2209 C CA . LYS A 1 291 ? -2.16 -33.406 0.761 1 62.44 291 LYS A CA 1
ATOM 2210 C C . LYS A 1 291 ? -1.434 -32.062 0.576 1 62.44 291 LYS A C 1
ATOM 2212 O O . LYS A 1 291 ? -2.014 -31 0.796 1 62.44 291 LYS A O 1
ATOM 2217 N N . PRO A 1 292 ? -0.257 -32.281 0.122 1 72.62 292 PRO A N 1
ATOM 2218 C CA . PRO A 1 292 ? 0.489 -31.031 -0.11 1 72.62 292 PRO A CA 1
ATOM 2219 C C . PRO A 1 292 ? 0.156 -30.391 -1.453 1 72.62 292 PRO A C 1
ATOM 2221 O O . PRO A 1 292 ? -0.277 -31.078 -2.383 1 72.62 292 PRO A O 1
ATOM 2224 N N . SER A 1 293 ? 0.199 -29.141 -1.503 1 81 293 SER A N 1
ATOM 2225 C CA . SER A 1 293 ? 0.227 -28.422 -2.777 1 81 293 SER A CA 1
ATOM 2226 C C . SER A 1 293 ? 1.421 -28.859 -3.623 1 81 293 SER A C 1
ATOM 2228 O O . SER A 1 293 ? 2.404 -29.375 -3.098 1 81 293 SER A O 1
ATOM 2230 N N . SER A 1 294 ? 1.232 -28.812 -4.902 1 86.94 294 SER A N 1
ATOM 2231 C CA . SER A 1 294 ? 2.312 -29.281 -5.77 1 86.94 294 SER A CA 1
ATOM 2232 C C . SER A 1 294 ? 2.436 -28.422 -7.016 1 86.94 294 SER A C 1
ATOM 2234 O O . SER A 1 294 ? 1.512 -27.672 -7.355 1 86.94 294 SER A O 1
ATOM 2236 N N . MET A 1 295 ? 3.609 -28.516 -7.586 1 91.38 295 MET A N 1
ATOM 2237 C CA . MET A 1 295 ? 3.914 -27.844 -8.852 1 91.38 295 MET A CA 1
ATOM 2238 C C . MET A 1 295 ? 4.609 -28.797 -9.812 1 91.38 295 MET A C 1
ATOM 2240 O O . MET A 1 295 ? 5.422 -29.625 -9.398 1 91.38 295 MET A O 1
ATOM 2244 N N . VAL A 1 296 ? 4.238 -28.75 -11.086 1 91.62 296 VAL A N 1
ATOM 2245 C CA . VAL A 1 296 ? 4.793 -29.609 -12.133 1 91.62 296 VAL A CA 1
ATOM 2246 C C . VAL A 1 296 ? 5.215 -28.766 -13.328 1 91.62 296 VAL A C 1
ATOM 2248 O O . VAL A 1 296 ? 4.504 -27.844 -13.719 1 91.62 296 VAL A O 1
ATOM 2251 N N . PHE A 1 297 ? 6.363 -29.047 -13.836 1 93.56 297 PHE A N 1
ATOM 2252 C CA . PHE A 1 297 ? 6.816 -28.453 -15.086 1 93.56 297 PHE A CA 1
ATOM 2253 C C . PHE A 1 297 ? 6.879 -29.516 -16.188 1 93.56 297 PHE A C 1
ATOM 2255 O O . PHE A 1 297 ? 7.109 -30.688 -15.914 1 93.56 297 PHE A O 1
ATOM 2262 N N . GLY A 1 298 ? 6.664 -29.062 -17.453 1 93.12 298 GLY A N 1
ATOM 2263 C CA . GLY A 1 298 ? 6.797 -29.953 -18.594 1 93.12 298 GLY A CA 1
ATOM 2264 C C . GLY A 1 298 ? 5.465 -30.453 -19.125 1 93.12 298 GLY A C 1
ATOM 2265 O O . GLY A 1 298 ? 4.41 -29.922 -18.75 1 93.12 298 GLY A O 1
ATOM 2266 N N . GLU A 1 299 ? 5.531 -31.453 -19.891 1 90.75 299 GLU A N 1
ATOM 2267 C CA . GLU A 1 299 ? 4.352 -31.953 -20.594 1 90.75 299 GLU A CA 1
ATOM 2268 C C . GLU A 1 299 ? 3.318 -32.5 -19.609 1 90.75 299 GLU A C 1
ATOM 2270 O O . GLU A 1 299 ? 2.113 -32.406 -19.844 1 90.75 299 GLU A O 1
ATOM 2275 N N . SER A 1 300 ? 3.781 -33.031 -18.562 1 89.5 300 SER A N 1
ATOM 2276 C CA . SER A 1 300 ? 2.9 -33.656 -17.594 1 89.5 300 SER A CA 1
ATOM 2277 C C . SER A 1 300 ? 2.104 -32.625 -16.812 1 89.5 300 SER A C 1
ATOM 2279 O O . SER A 1 300 ? 1.172 -32.969 -16.078 1 89.5 300 SER A O 1
ATOM 2281 N N . ALA A 1 301 ? 2.477 -31.391 -17 1 91.81 301 ALA A N 1
ATOM 2282 C CA . ALA A 1 301 ? 1.777 -30.328 -16.297 1 91.81 301 ALA A CA 1
ATOM 2283 C C . ALA A 1 301 ? 0.373 -30.125 -16.859 1 91.81 301 ALA A C 1
ATOM 2285 O O . ALA A 1 301 ? -0.491 -29.547 -16.203 1 91.81 301 ALA A O 1
ATOM 2286 N N . VAL A 1 302 ? 0.167 -30.562 -18.062 1 92.88 302 VAL A N 1
ATOM 2287 C CA . VAL A 1 302 ? -1.116 -30.328 -18.703 1 92.88 302 VAL A CA 1
ATOM 2288 C C . VAL A 1 302 ? -2.104 -31.422 -18.344 1 92.88 302 VAL A C 1
ATOM 2290 O O . VAL A 1 302 ? -1.95 -32.562 -18.766 1 92.88 302 VAL A O 1
ATOM 2293 N N . SER A 1 303 ? -3.043 -31.062 -17.578 1 89.38 303 SER A N 1
ATOM 2294 C CA . SER A 1 303 ? -4.094 -32 -17.188 1 89.38 303 SER A CA 1
ATOM 2295 C C . SER A 1 303 ? -5.078 -32.219 -18.328 1 89.38 303 SER A C 1
ATOM 2297 O O . SER A 1 303 ? -5.488 -31.281 -19 1 89.38 303 SER A O 1
ATOM 2299 N N . ARG A 1 304 ? -5.535 -33.406 -18.438 1 89.81 304 ARG A N 1
ATOM 2300 C CA . ARG A 1 304 ? -6.465 -33.781 -19.516 1 89.81 304 ARG A CA 1
ATOM 2301 C C . ARG A 1 304 ? -7.863 -33.25 -19.219 1 89.81 304 ARG A C 1
ATOM 2303 O O . ARG A 1 304 ? -8.664 -33.062 -20.141 1 89.81 304 ARG A O 1
ATOM 2310 N N . THR A 1 305 ? -8.141 -32.969 -18.078 1 93 305 THR A N 1
ATOM 2311 C CA . THR A 1 305 ? -9.484 -32.562 -17.688 1 93 305 THR A CA 1
ATOM 2312 C C . THR A 1 305 ? -9.562 -31.047 -17.562 1 93 305 THR A C 1
ATOM 2314 O O . THR A 1 305 ? -10.609 -30.5 -17.188 1 93 305 THR A O 1
ATOM 2317 N N . ALA A 1 306 ? -8.523 -30.391 -17.891 1 96 306 ALA A N 1
ATOM 2318 C CA . ALA A 1 306 ? -8.484 -28.938 -17.719 1 96 306 ALA A CA 1
ATOM 2319 C C . ALA A 1 306 ? -9.367 -28.234 -18.75 1 96 306 ALA A C 1
ATOM 2321 O O . ALA A 1 306 ? -9.414 -28.641 -19.922 1 96 306 ALA A O 1
ATOM 2322 N N . ARG A 1 307 ? -10.164 -27.297 -18.297 1 97.31 307 ARG A N 1
ATOM 2323 C CA . ARG A 1 307 ? -10.844 -26.359 -19.188 1 97.31 307 ARG A CA 1
ATOM 2324 C C . ARG A 1 307 ? -10.008 -25.109 -19.406 1 97.31 307 ARG A C 1
ATOM 2326 O O . ARG A 1 307 ? -9.656 -24.422 -18.453 1 97.31 307 ARG A O 1
ATOM 2333 N N . PHE A 1 308 ? -9.805 -24.797 -20.672 1 98.19 308 PHE A N 1
ATOM 2334 C CA . PHE A 1 308 ? -8.805 -23.781 -20.984 1 98.19 308 PHE A CA 1
ATOM 2335 C C . PHE A 1 308 ? -9.461 -22.484 -21.406 1 98.19 308 PHE A C 1
ATOM 2337 O O . PHE A 1 308 ? -10.555 -22.484 -21.969 1 98.19 308 PHE A O 1
ATOM 2344 N N . THR A 1 309 ? -8.875 -21.406 -21.078 1 98.62 309 THR A N 1
ATOM 2345 C CA . THR A 1 309 ? -9.156 -20.062 -21.578 1 98.62 309 THR A CA 1
ATOM 2346 C C . THR A 1 309 ? -7.902 -19.453 -22.203 1 98.62 309 THR A C 1
ATOM 2348 O O . THR A 1 309 ? -6.793 -19.641 -21.703 1 98.62 309 THR A O 1
ATOM 2351 N N . PRO A 1 310 ? -8.055 -18.734 -23.328 1 98.5 310 PRO A N 1
ATOM 2352 C CA . PRO A 1 310 ? -6.879 -18.109 -23.953 1 98.5 310 PRO A CA 1
ATOM 2353 C C . PRO A 1 310 ? -6.297 -16.984 -23.094 1 98.5 310 PRO A C 1
ATOM 2355 O O . PRO A 1 310 ? -7.043 -16.25 -22.438 1 98.5 310 PRO A O 1
ATOM 2358 N N . LEU A 1 311 ? -4.961 -16.875 -23.109 1 98.31 311 LEU A N 1
ATOM 2359 C CA . LEU A 1 311 ? -4.285 -15.727 -22.516 1 98.31 311 LEU A CA 1
ATOM 2360 C C . LEU A 1 311 ? -4.344 -14.516 -23.438 1 98.31 311 LEU A C 1
ATOM 2362 O O . LEU A 1 311 ? -4.246 -14.656 -24.656 1 98.31 311 LEU A O 1
ATOM 2366 N N . ILE A 1 312 ? -4.508 -13.352 -22.812 1 96.75 312 ILE A N 1
ATOM 2367 C CA . ILE A 1 312 ? -4.453 -12.086 -23.531 1 96.75 312 ILE A CA 1
ATOM 2368 C C . ILE A 1 312 ? -3.158 -11.352 -23.203 1 96.75 312 ILE A C 1
ATOM 2370 O O . ILE A 1 312 ? -2.633 -11.484 -22.094 1 96.75 312 ILE A O 1
ATOM 2374 N N . LYS A 1 313 ? -2.705 -10.633 -24.188 1 94.25 313 LYS A N 1
ATOM 2375 C CA . LYS A 1 313 ? -1.451 -9.906 -24 1 94.25 313 LYS A CA 1
ATOM 2376 C C . LYS A 1 313 ? -1.71 -8.445 -23.641 1 94.25 313 LYS A C 1
ATOM 2378 O O . LYS A 1 313 ? -2.479 -7.766 -24.328 1 94.25 313 LYS A O 1
ATOM 2383 N N . ASN A 1 314 ? -1.22 -8.031 -22.5 1 93.88 314 ASN A N 1
ATOM 2384 C CA . ASN A 1 314 ? -1.131 -6.602 -22.234 1 93.88 314 ASN A CA 1
ATOM 2385 C C . ASN A 1 314 ? -0.01 -5.949 -23.031 1 93.88 314 ASN A C 1
ATOM 2387 O O . ASN A 1 314 ? 1.145 -6.375 -22.953 1 93.88 314 ASN A O 1
ATOM 2391 N N . PRO A 1 315 ? -0.345 -4.992 -23.812 1 91.31 315 PRO A N 1
ATOM 2392 C CA . PRO A 1 315 ? 0.668 -4.406 -24.703 1 91.31 315 PRO A CA 1
ATOM 2393 C C . PRO A 1 315 ? 1.753 -3.652 -23.938 1 91.31 315 PRO A C 1
ATOM 2395 O O . PRO A 1 315 ? 2.812 -3.354 -24.5 1 91.31 315 PRO A O 1
ATOM 2398 N N . LYS A 1 316 ? 1.511 -3.334 -22.672 1 85.44 316 LYS A N 1
ATOM 2399 C CA . LYS A 1 316 ? 2.443 -2.475 -21.938 1 85.44 316 LYS A CA 1
ATOM 2400 C C . LYS A 1 316 ? 3.225 -3.268 -20.891 1 85.44 316 LYS A C 1
ATOM 2402 O O . LYS A 1 316 ? 4.281 -2.826 -20.438 1 85.44 316 LYS A O 1
ATOM 2407 N N . LEU A 1 317 ? 2.742 -4.355 -20.5 1 87.31 317 LEU A N 1
ATOM 2408 C CA . LEU A 1 317 ? 3.334 -5.156 -19.438 1 87.31 317 LEU A CA 1
ATOM 2409 C C . LEU A 1 317 ? 3.189 -6.645 -19.734 1 87.31 317 LEU A C 1
ATOM 2411 O O . LEU A 1 317 ? 2.074 -7.145 -19.906 1 87.31 317 LEU A O 1
ATOM 2415 N N . ASP A 1 318 ? 4.242 -7.363 -19.703 1 91.88 318 ASP A N 1
ATOM 2416 C CA . ASP A 1 318 ? 4.172 -8.75 -20.156 1 91.88 318 ASP A CA 1
ATOM 2417 C C . ASP A 1 318 ? 4.277 -9.719 -18.969 1 91.88 318 ASP A C 1
ATOM 2419 O O . ASP A 1 318 ? 4.234 -10.938 -19.156 1 91.88 318 ASP A O 1
ATOM 2423 N N . THR A 1 319 ? 4.32 -9.281 -17.781 1 93.69 319 THR A N 1
ATOM 2424 C CA . THR A 1 319 ? 4.578 -10.109 -16.609 1 93.69 319 THR A CA 1
ATOM 2425 C C . THR A 1 319 ? 3.336 -10.906 -16.234 1 93.69 319 THR A C 1
ATOM 2427 O O . THR A 1 319 ? 3.428 -12.094 -15.914 1 93.69 319 THR A O 1
ATOM 2430 N N . PHE A 1 320 ? 2.168 -10.297 -16.281 1 96.12 320 PHE A N 1
ATOM 2431 C CA . PHE A 1 320 ? 0.964 -10.867 -15.695 1 96.12 320 PHE A CA 1
ATOM 2432 C C . PHE A 1 320 ? 0.256 -11.789 -16.672 1 96.12 320 PHE A C 1
ATOM 2434 O O . PHE A 1 320 ? 0.365 -11.617 -17.891 1 96.12 320 PHE A O 1
ATOM 2441 N N . TYR A 1 321 ? -0.472 -12.75 -16.109 1 98.25 321 TYR A N 1
ATOM 2442 C CA . TYR A 1 321 ? -1.306 -13.656 -16.891 1 98.25 321 TYR A CA 1
ATOM 2443 C C . TYR A 1 321 ? -2.729 -13.125 -17.016 1 98.25 321 TYR A C 1
ATOM 2445 O O . TYR A 1 321 ? -3.562 -13.375 -16.141 1 98.25 321 TYR A O 1
ATOM 2453 N N . TYR A 1 322 ? -3.037 -12.492 -18.156 1 98.25 322 TYR A N 1
ATOM 2454 C CA . TYR A 1 322 ? -4.348 -11.898 -18.391 1 98.25 322 TYR A CA 1
ATOM 2455 C C . TYR A 1 322 ? -5.297 -12.906 -19.031 1 98.25 322 TYR A C 1
ATOM 2457 O O . TYR A 1 322 ? -4.902 -13.656 -19.922 1 98.25 322 TYR A O 1
ATOM 2465 N N . VAL A 1 323 ? -6.488 -12.906 -18.547 1 98.5 323 VAL A N 1
ATOM 2466 C CA . VAL A 1 323 ? -7.547 -13.742 -19.109 1 98.5 323 VAL A CA 1
ATOM 2467 C C . VAL A 1 323 ? -8.797 -12.898 -19.344 1 98.5 323 VAL A C 1
ATOM 2469 O O . VAL A 1 323 ? -8.898 -11.773 -18.859 1 98.5 323 VAL A O 1
ATOM 2472 N N . GLU A 1 324 ? -9.742 -13.5 -20.094 1 97.94 324 GLU A N 1
ATOM 2473 C CA . GLU A 1 324 ? -10.992 -12.797 -20.375 1 97.94 324 GLU A CA 1
ATOM 2474 C C . GLU A 1 324 ? -12.133 -13.352 -19.531 1 97.94 324 GLU A C 1
ATOM 2476 O O . GLU A 1 324 ? -12.547 -14.5 -19.719 1 97.94 324 GLU A O 1
ATOM 2481 N N . LEU A 1 325 ? -12.562 -12.539 -18.641 1 98.38 325 LEU A N 1
ATOM 2482 C CA . LEU A 1 325 ? -13.758 -12.859 -17.859 1 98.38 325 LEU A CA 1
ATOM 2483 C C . LEU A 1 325 ? -15 -12.25 -18.484 1 98.38 325 LEU A C 1
ATOM 2485 O O . LEU A 1 325 ? -15.086 -11.031 -18.656 1 98.38 325 LEU A O 1
ATOM 2489 N N . LEU A 1 326 ? -15.961 -13.094 -18.812 1 98.31 326 LEU A N 1
ATOM 2490 C CA . LEU A 1 326 ? -17.141 -12.656 -19.547 1 98.31 326 LEU A CA 1
ATOM 2491 C C . LEU A 1 326 ? -18.312 -12.375 -18.609 1 98.31 326 LEU A C 1
ATOM 2493 O O . LEU A 1 326 ? -19.203 -11.586 -18.922 1 98.31 326 LEU A O 1
ATOM 2497 N N . GLY A 1 327 ? -18.266 -13.031 -17.531 1 98.31 327 GLY A N 1
ATOM 2498 C CA . GLY A 1 327 ? -19.344 -12.891 -16.562 1 98.31 327 GLY A CA 1
ATOM 2499 C C . GLY A 1 327 ? -19.188 -13.812 -15.359 1 98.31 327 GLY A C 1
ATOM 2500 O O . GLY A 1 327 ? -18.203 -14.562 -15.266 1 98.31 327 GLY A O 1
ATOM 2501 N N . ILE A 1 328 ? -20.109 -13.625 -14.406 1 98.69 328 ILE A N 1
ATOM 2502 C CA . ILE A 1 328 ? -20.188 -14.453 -13.203 1 98.69 328 ILE A CA 1
ATOM 2503 C C . ILE A 1 328 ? -21.641 -14.867 -12.953 1 98.69 328 ILE A C 1
ATOM 2505 O O . ILE A 1 328 ? -22.562 -14.094 -13.188 1 98.69 328 ILE A O 1
ATOM 2509 N N . SER A 1 329 ? -21.844 -16.109 -12.547 1 98.56 329 SER A N 1
ATOM 2510 C CA . SER A 1 329 ? -23.172 -16.562 -12.164 1 98.56 329 SER A CA 1
ATOM 2511 C C . SER A 1 329 ? -23.219 -16.922 -10.688 1 98.56 329 SER A C 1
ATOM 2513 O O . SER A 1 329 ? -22.219 -17.344 -10.109 1 98.56 329 SER A O 1
ATOM 2515 N N . VAL A 1 330 ? -24.328 -16.719 -10.094 1 98.38 330 VAL A N 1
ATOM 2516 C CA . VAL A 1 330 ? -24.641 -17.125 -8.734 1 98.38 330 VAL A CA 1
ATOM 2517 C C . VAL A 1 330 ? -25.922 -17.953 -8.719 1 98.38 330 VAL A C 1
ATOM 2519 O O . VAL A 1 330 ? -26.953 -17.531 -9.234 1 98.38 330 VAL A O 1
ATOM 2522 N N . GLY A 1 331 ? -25.828 -19.188 -8.18 1 97.31 331 GLY A N 1
ATOM 2523 C CA . GLY A 1 331 ? -27 -20.047 -8.125 1 97.31 331 GLY A CA 1
ATOM 2524 C C . GLY A 1 331 ? -27.516 -20.453 -9.492 1 97.31 331 GLY A C 1
ATOM 2525 O O . GLY A 1 331 ? -28.719 -20.578 -9.703 1 97.31 331 GLY A O 1
ATOM 2526 N N . GLY A 1 332 ? -26.609 -20.422 -10.414 1 96.75 332 GLY A N 1
ATOM 2527 C CA . GLY A 1 332 ? -26.969 -20.859 -11.758 1 96.75 332 GLY A CA 1
ATOM 2528 C C . GLY A 1 332 ? -27.5 -19.719 -12.625 1 96.75 332 GLY A C 1
ATOM 2529 O O . GLY A 1 332 ? -27.797 -19.922 -13.797 1 96.75 332 GLY A O 1
ATOM 2530 N N . THR A 1 333 ? -27.578 -18.547 -12.062 1 96.94 333 THR A N 1
ATOM 2531 C CA . THR A 1 333 ? -28.094 -17.406 -12.789 1 96.94 333 THR A CA 1
ATOM 2532 C C . THR A 1 333 ? -26.984 -16.375 -13.031 1 96.94 333 THR A C 1
ATOM 2534 O O . THR A 1 333 ? -26.281 -15.992 -12.102 1 96.94 333 THR A O 1
ATOM 2537 N N . PRO A 1 334 ? -26.922 -15.938 -14.281 1 97.5 334 PRO A N 1
ATOM 2538 C CA . PRO A 1 334 ? -25.953 -14.859 -14.516 1 97.5 334 PRO A CA 1
ATOM 2539 C C . PRO A 1 334 ? -26.25 -13.609 -13.695 1 97.5 334 PRO A C 1
ATOM 2541 O O . PRO A 1 334 ? -27.406 -13.203 -13.578 1 97.5 334 PRO A O 1
ATOM 2544 N N . VAL A 1 335 ? -25.203 -13.086 -13.047 1 97.94 335 VAL A N 1
ATOM 2545 C CA . VAL A 1 335 ? -25.375 -11.898 -12.219 1 97.94 335 VAL A CA 1
ATOM 2546 C C . VAL A 1 335 ? -25.656 -10.688 -13.109 1 97.94 335 VAL A C 1
ATOM 2548 O O . VAL A 1 335 ? -24.875 -10.344 -13.984 1 97.94 335 VAL A O 1
ATOM 2551 N N . ARG A 1 336 ? -26.766 -10.047 -12.812 1 93.94 336 ARG A N 1
ATOM 2552 C CA . ARG A 1 336 ? -27.109 -8.844 -13.555 1 93.94 336 ARG A CA 1
ATOM 2553 C C . ARG A 1 336 ? -26.109 -7.723 -13.281 1 93.94 336 ARG A C 1
ATOM 2555 O O . ARG A 1 336 ? -25.672 -7.539 -12.148 1 93.94 336 ARG A O 1
ATOM 2562 N N . GLY A 1 337 ? -25.688 -7.094 -14.258 1 91.56 337 GLY A N 1
ATOM 2563 C CA . GLY A 1 337 ? -24.797 -5.965 -14.094 1 91.56 337 GLY A CA 1
ATOM 2564 C C . GLY A 1 337 ? -23.344 -6.316 -14.359 1 91.56 337 GLY A C 1
ATOM 2565 O O . GLY A 1 337 ? -22.484 -5.434 -14.406 1 91.56 337 GLY A O 1
ATOM 2566 N N . ILE A 1 338 ? -23.094 -7.598 -14.391 1 96.06 338 ILE A N 1
ATOM 2567 C CA . ILE A 1 338 ? -21.719 -7.996 -14.703 1 96.06 338 ILE A CA 1
ATOM 2568 C C . ILE A 1 338 ? -21.625 -8.414 -16.172 1 96.06 338 ILE A C 1
ATOM 2570 O O . ILE A 1 338 ? -22.328 -9.336 -16.609 1 96.06 338 ILE A O 1
ATOM 2574 N N . SER A 1 339 ? -20.844 -7.68 -16.875 1 95.12 339 SER A N 1
ATOM 2575 C CA . SER A 1 339 ? -20.547 -8.008 -18.266 1 95.12 339 SER A CA 1
ATOM 2576 C C . SER A 1 339 ? -19.047 -7.941 -18.547 1 95.12 339 SER A C 1
ATOM 2578 O O . SER A 1 339 ? -18.281 -7.441 -17.719 1 95.12 339 SER A O 1
ATOM 2580 N N . ALA A 1 340 ? -18.734 -8.406 -19.719 1 95.44 340 ALA A N 1
ATOM 2581 C CA . ALA A 1 340 ? -17.328 -8.453 -20.125 1 95.44 340 ALA A CA 1
ATOM 2582 C C . ALA A 1 340 ? -16.719 -7.059 -20.141 1 95.44 340 ALA A C 1
ATOM 2584 O O . ALA A 1 340 ? -15.508 -6.898 -19.938 1 95.44 340 ALA A O 1
ATOM 2585 N N . SER A 1 341 ? -17.516 -6.055 -20.344 1 93.75 341 SER A N 1
ATOM 2586 C CA . SER A 1 341 ? -17.031 -4.68 -20.469 1 93.75 341 SER A CA 1
ATOM 2587 C C . SER A 1 341 ? -16.406 -4.191 -19.156 1 93.75 341 SER A C 1
ATOM 2589 O O . SER A 1 341 ? -15.516 -3.346 -19.172 1 93.75 341 SER A O 1
ATOM 2591 N N . LEU A 1 342 ? -16.828 -4.73 -18.031 1 91.44 342 LEU A N 1
ATOM 2592 C CA . LEU A 1 342 ? -16.312 -4.324 -16.734 1 91.44 342 LEU A CA 1
ATOM 2593 C C . LEU A 1 342 ? -14.891 -4.82 -16.516 1 91.44 342 LEU A C 1
ATOM 2595 O O . LEU A 1 342 ? -14.203 -4.367 -15.602 1 91.44 342 LEU A O 1
ATOM 2599 N N . PHE A 1 343 ? -14.484 -5.766 -17.406 1 95.38 343 PHE A N 1
ATOM 2600 C CA . PHE A 1 343 ? -13.203 -6.445 -17.219 1 95.38 343 PHE A CA 1
ATOM 2601 C C . PHE A 1 343 ? -12.289 -6.234 -18.406 1 95.38 343 PHE A C 1
ATOM 2603 O O . PHE A 1 343 ? -11.32 -6.977 -18.594 1 95.38 343 PHE A O 1
ATOM 2610 N N . ARG A 1 344 ? -12.578 -5.297 -19.219 1 93.56 344 ARG A N 1
ATOM 2611 C CA . ARG A 1 344 ? -11.852 -5.113 -20.469 1 93.56 344 ARG A CA 1
ATOM 2612 C C . ARG A 1 344 ? -10.453 -4.559 -20.219 1 93.56 344 ARG A C 1
ATOM 2614 O O . ARG A 1 344 ? -10.273 -3.676 -19.391 1 93.56 344 ARG A O 1
ATOM 2621 N N . LEU A 1 345 ? -9.477 -5.172 -20.844 1 93.25 345 LEU A N 1
ATOM 2622 C CA . LEU A 1 345 ? -8.141 -4.598 -20.969 1 93.25 345 LEU A CA 1
ATOM 2623 C C . LEU A 1 345 ? -8.078 -3.615 -22.141 1 93.25 345 LEU A C 1
ATOM 2625 O O . LEU A 1 345 ? -8.32 -3.998 -23.281 1 93.25 345 LEU A O 1
ATOM 2629 N N . ASP A 1 346 ? -7.758 -2.381 -21.891 1 86.88 346 ASP A N 1
ATOM 2630 C CA . ASP A 1 346 ? -7.801 -1.408 -22.984 1 86.88 346 ASP A CA 1
ATOM 2631 C C . ASP A 1 346 ? -6.449 -1.312 -23.688 1 86.88 346 ASP A C 1
ATOM 2633 O O . ASP A 1 346 ? -5.5 -2.01 -23.312 1 86.88 346 ASP A O 1
ATOM 2637 N N . GLN A 1 347 ? -6.414 -0.482 -24.641 1 85.62 347 GLN A N 1
ATOM 2638 C CA . GLN A 1 347 ? -5.242 -0.406 -25.516 1 85.62 347 GLN A CA 1
ATOM 2639 C C . GLN A 1 347 ? -4.07 0.26 -24.797 1 85.62 347 GLN A C 1
ATOM 2641 O O . GLN A 1 347 ? -2.92 0.12 -25.219 1 85.62 347 GLN A O 1
ATOM 2646 N N . THR A 1 348 ? -4.359 0.918 -23.75 1 77.44 348 THR A N 1
ATOM 2647 C CA . THR A 1 348 ? -3.289 1.592 -23.016 1 77.44 348 THR A CA 1
ATOM 2648 C C . THR A 1 348 ? -2.715 0.681 -21.938 1 77.44 348 THR A C 1
ATOM 2650 O O . THR A 1 348 ? -1.769 1.056 -21.234 1 77.44 348 THR A O 1
ATOM 2653 N N . GLY A 1 349 ? -3.305 -0.478 -21.875 1 86.62 349 GLY A N 1
ATOM 2654 C CA . GLY A 1 349 ? -2.785 -1.46 -20.938 1 86.62 349 GLY A CA 1
ATOM 2655 C C . GLY A 1 349 ? -3.471 -1.416 -19.594 1 86.62 349 GLY A C 1
ATOM 2656 O O . GLY A 1 349 ? -3.035 -2.076 -18.641 1 86.62 349 GLY A O 1
ATOM 2657 N N . ASN A 1 350 ? -4.547 -0.605 -19.5 1 79.88 350 ASN A N 1
ATOM 2658 C CA . ASN A 1 350 ? -5.297 -0.505 -18.25 1 79.88 350 ASN A CA 1
ATOM 2659 C C . ASN A 1 350 ? -6.445 -1.511 -18.203 1 79.88 350 ASN A C 1
ATOM 2661 O O . ASN A 1 350 ? -7.023 -1.847 -19.234 1 79.88 350 ASN A O 1
ATOM 2665 N N . GLY A 1 351 ? -6.684 -1.961 -17 1 89 351 GLY A N 1
ATOM 2666 C CA . GLY A 1 351 ? -7.812 -2.861 -16.812 1 89 351 GLY A CA 1
ATOM 2667 C C . GLY A 1 351 ? -7.449 -4.32 -16.984 1 89 351 GLY A C 1
ATOM 2668 O O . GLY A 1 351 ? -6.305 -4.715 -16.766 1 89 351 GLY A O 1
ATOM 2669 N N . GLY A 1 352 ? -8.539 -5.145 -17.203 1 95.62 352 GLY A N 1
ATOM 2670 C CA . GLY A 1 352 ? -8.352 -6.57 -17.422 1 95.62 352 GLY A CA 1
ATOM 2671 C C . GLY A 1 352 ? -8.492 -7.398 -16.156 1 95.62 352 GLY A C 1
ATOM 2672 O O . GLY A 1 352 ? -8.852 -6.871 -15.109 1 95.62 352 GLY A O 1
ATOM 2673 N N . VAL A 1 353 ? -8.328 -8.68 -16.359 1 97.81 353 VAL A N 1
ATOM 2674 C CA . VAL A 1 353 ? -8.383 -9.68 -15.289 1 97.81 353 VAL A CA 1
ATOM 2675 C C . VAL A 1 353 ? -7.117 -10.539 -15.328 1 97.81 353 VAL A C 1
ATOM 2677 O O . VAL A 1 353 ? -6.73 -11.039 -16.391 1 97.81 353 VAL A O 1
ATOM 2680 N N . ILE A 1 354 ? -6.461 -10.664 -14.164 1 97.88 354 ILE A N 1
ATOM 2681 C CA . ILE A 1 354 ? -5.293 -11.539 -14.117 1 97.88 354 ILE A CA 1
ATOM 2682 C C . ILE A 1 354 ? -5.527 -12.656 -13.109 1 97.88 354 ILE A C 1
ATOM 2684 O O . ILE A 1 354 ? -6.363 -12.531 -12.203 1 97.88 354 ILE A O 1
ATOM 2688 N N . ILE A 1 355 ? -4.863 -13.75 -13.328 1 97.62 355 ILE A N 1
ATOM 2689 C CA . ILE A 1 355 ? -4.773 -14.828 -12.352 1 97.62 355 ILE A CA 1
ATOM 2690 C C . ILE A 1 355 ? -3.436 -14.75 -11.617 1 97.62 355 ILE A C 1
ATOM 2692 O O . ILE A 1 355 ? -2.379 -14.68 -12.25 1 97.62 355 ILE A O 1
ATOM 2696 N N . ASP A 1 356 ? -3.5 -14.711 -10.297 1 95.5 356 ASP A N 1
ATOM 2697 C CA . ASP A 1 356 ? -2.275 -14.516 -9.531 1 95.5 356 ASP A CA 1
ATOM 2698 C C . ASP A 1 356 ? -2.229 -15.445 -8.32 1 95.5 356 ASP A C 1
ATOM 2700 O O . ASP A 1 356 ? -3.166 -15.484 -7.52 1 95.5 356 ASP A O 1
ATOM 2704 N N . SER A 1 357 ? -1.102 -16.141 -8.188 1 91.75 357 SER A N 1
ATOM 2705 C CA . SER A 1 357 ? -0.931 -17.078 -7.078 1 91.75 357 SER A CA 1
ATOM 2706 C C . SER A 1 357 ? -0.549 -16.359 -5.793 1 91.75 357 SER A C 1
ATOM 2708 O O . SER A 1 357 ? -0.697 -16.891 -4.695 1 91.75 357 SER A O 1
ATOM 2710 N N . GLY A 1 358 ? -0.025 -15.18 -5.945 1 88.62 358 GLY A N 1
ATOM 2711 C CA . GLY A 1 358 ? 0.527 -14.492 -4.789 1 88.62 358 GLY A CA 1
ATOM 2712 C C . GLY A 1 358 ? -0.501 -13.664 -4.039 1 88.62 358 GLY A C 1
ATOM 2713 O O . GLY A 1 358 ? -0.324 -13.375 -2.855 1 88.62 358 GLY A O 1
ATOM 2714 N N . THR A 1 359 ? -1.549 -13.227 -4.738 1 88.75 359 THR A N 1
ATOM 2715 C CA . THR A 1 359 ? -2.67 -12.531 -4.109 1 88.75 359 THR A CA 1
ATOM 2716 C C . THR A 1 359 ? -3.654 -13.531 -3.51 1 88.75 359 THR A C 1
ATOM 2718 O O . THR A 1 359 ? -3.951 -14.562 -4.117 1 88.75 359 THR A O 1
ATOM 2721 N N . SER A 1 360 ? -4.176 -13.203 -2.352 1 89.5 360 SER A N 1
ATOM 2722 C CA . SER A 1 360 ? -5.082 -14.148 -1.699 1 89.5 360 SER A CA 1
ATOM 2723 C C . SER A 1 360 ? -6.531 -13.891 -2.105 1 89.5 360 SER A C 1
ATOM 2725 O O . SER A 1 360 ? -7.188 -14.766 -2.666 1 89.5 360 SER A O 1
ATOM 2727 N N . VAL A 1 361 ? -6.977 -12.719 -1.819 1 91.88 361 VAL A N 1
ATOM 2728 C CA . VAL A 1 361 ? -8.391 -12.391 -2 1 91.88 361 VAL A CA 1
ATOM 2729 C C . VAL A 1 361 ? -8.609 -11.828 -3.402 1 91.88 361 VAL A C 1
ATOM 2731 O O . VAL A 1 361 ? -7.938 -10.883 -3.818 1 91.88 361 VAL A O 1
ATOM 2734 N N . THR A 1 362 ? -9.516 -12.414 -4.066 1 96.31 362 THR A N 1
ATOM 2735 C CA . THR A 1 362 ? -9.883 -11.922 -5.387 1 96.31 362 THR A CA 1
ATOM 2736 C C . THR A 1 362 ? -10.406 -10.484 -5.305 1 96.31 362 THR A C 1
ATOM 2738 O O . THR A 1 362 ? -11.242 -10.172 -4.453 1 96.31 362 THR A O 1
ATOM 2741 N N . ARG A 1 363 ? -9.859 -9.672 -6.129 1 93.25 363 ARG A N 1
ATOM 2742 C CA . ARG A 1 363 ? -10.328 -8.305 -6.297 1 93.25 363 ARG A CA 1
ATOM 2743 C C . ARG A 1 363 ? -11.008 -8.117 -7.648 1 93.25 363 ARG A C 1
ATOM 2745 O O . ARG A 1 363 ? -10.445 -8.469 -8.688 1 93.25 363 ARG A O 1
ATOM 2752 N N . LEU A 1 364 ? -12.25 -7.668 -7.582 1 95.25 364 LEU A N 1
ATOM 2753 C CA . LEU A 1 364 ? -12.984 -7.309 -8.789 1 95.25 364 LEU A CA 1
ATOM 2754 C C . LEU A 1 364 ? -13.18 -5.797 -8.875 1 95.25 364 LEU A C 1
ATOM 2756 O O . LEU A 1 364 ? -13.156 -5.105 -7.855 1 95.25 364 LEU A O 1
ATOM 2760 N N . THR A 1 365 ? -13.344 -5.348 -10.195 1 87.25 365 THR A N 1
ATOM 2761 C CA . THR A 1 365 ? -13.781 -3.957 -10.273 1 87.25 365 THR A CA 1
ATOM 2762 C C . THR A 1 365 ? -14.977 -3.713 -9.352 1 87.25 365 THR A C 1
ATOM 2764 O O . THR A 1 365 ? -15.82 -4.594 -9.18 1 87.25 365 THR A O 1
ATOM 2767 N N . ARG A 1 366 ? -15 -2.543 -8.836 1 80.5 366 ARG A N 1
ATOM 2768 C CA . ARG A 1 366 ? -15.969 -2.264 -7.781 1 80.5 366 ARG A CA 1
ATOM 2769 C C . ARG A 1 366 ? -17.391 -2.545 -8.258 1 80.5 366 ARG A C 1
ATOM 2771 O O . ARG A 1 366 ? -18.156 -3.217 -7.566 1 80.5 366 ARG A O 1
ATOM 2778 N N . PRO A 1 367 ? -17.844 -2.061 -9.469 1 82.25 367 PRO A N 1
ATOM 2779 C CA . PRO A 1 367 ? -19.219 -2.381 -9.898 1 82.25 367 PRO A CA 1
ATOM 2780 C C . PRO A 1 367 ? -19.453 -3.885 -10.008 1 82.25 367 PRO A C 1
ATOM 2782 O O . PRO A 1 367 ? -20.531 -4.371 -9.625 1 82.25 367 PRO A O 1
ATOM 2785 N N . ALA A 1 368 ? -18.5 -4.57 -10.445 1 94.5 368 ALA A N 1
ATOM 2786 C CA . ALA A 1 368 ? -18.641 -6.02 -10.562 1 94.5 368 ALA A CA 1
ATOM 2787 C C . ALA A 1 368 ? -18.766 -6.672 -9.188 1 94.5 368 ALA A C 1
ATOM 2789 O O . ALA A 1 368 ? -19.594 -7.551 -8.984 1 94.5 368 ALA A O 1
ATOM 2790 N N . TYR A 1 369 ? -17.922 -6.227 -8.281 1 94.94 369 TYR A N 1
ATOM 2791 C CA . TYR A 1 369 ? -17.953 -6.805 -6.941 1 94.94 369 TYR A CA 1
ATOM 2792 C C . TYR A 1 369 ? -19.297 -6.555 -6.277 1 94.94 369 TYR A C 1
ATOM 2794 O O . TYR A 1 369 ? -19.891 -7.461 -5.684 1 94.94 369 TYR A O 1
ATOM 2802 N N . VAL A 1 370 ? -19.734 -5.352 -6.348 1 84.75 370 VAL A N 1
ATOM 2803 C CA . VAL A 1 370 ? -21 -4.988 -5.711 1 84.75 370 VAL A CA 1
ATOM 2804 C C . VAL A 1 370 ? -22.125 -5.848 -6.277 1 84.75 370 VAL A C 1
ATOM 2806 O O . VAL A 1 370 ? -22.938 -6.391 -5.523 1 84.75 370 VAL A O 1
ATOM 2809 N N . ALA A 1 371 ? -22.125 -5.977 -7.562 1 92.94 371 ALA A N 1
ATOM 2810 C CA . ALA A 1 371 ? -23.156 -6.793 -8.203 1 92.94 371 ALA A CA 1
ATOM 2811 C C . ALA A 1 371 ? -23.062 -8.242 -7.746 1 92.94 371 ALA A C 1
ATOM 2813 O O . ALA A 1 371 ? -24.078 -8.867 -7.43 1 92.94 371 ALA A O 1
ATOM 2814 N N . LEU A 1 372 ? -21.875 -8.797 -7.715 1 97.88 372 LEU A N 1
ATOM 2815 C CA . LEU A 1 372 ? -21.672 -10.172 -7.285 1 97.88 372 LEU A CA 1
ATOM 2816 C C . LEU A 1 372 ? -22.094 -10.367 -5.836 1 97.88 372 LEU A C 1
ATOM 2818 O O . LEU A 1 372 ? -22.797 -11.312 -5.512 1 97.88 372 LEU A O 1
ATOM 2822 N N . ARG A 1 373 ? -21.594 -9.484 -4.984 1 95.38 373 ARG A N 1
ATOM 2823 C CA . ARG A 1 373 ? -21.906 -9.531 -3.559 1 95.38 373 ARG A CA 1
ATOM 2824 C C . ARG A 1 373 ? -23.406 -9.508 -3.326 1 95.38 373 ARG A C 1
ATOM 2826 O O . ARG A 1 373 ? -23.938 -10.305 -2.551 1 95.38 373 ARG A O 1
ATOM 2833 N N . ASP A 1 374 ? -24.094 -8.609 -3.998 1 93.5 374 ASP A N 1
ATOM 2834 C CA . ASP A 1 374 ? -25.547 -8.469 -3.818 1 93.5 374 ASP A CA 1
ATOM 2835 C C . ASP A 1 374 ? -26.281 -9.719 -4.301 1 93.5 374 ASP A C 1
ATOM 2837 O O . ASP A 1 374 ? -27.219 -10.18 -3.654 1 93.5 374 ASP A O 1
ATOM 2841 N N . ALA A 1 375 ? -25.875 -10.195 -5.414 1 96.81 375 ALA A N 1
ATOM 2842 C CA . ALA A 1 375 ? -26.469 -11.43 -5.918 1 96.81 375 ALA A CA 1
ATOM 2843 C C . ALA A 1 375 ? -26.281 -12.578 -4.922 1 96.81 375 ALA A C 1
ATOM 2845 O O . ALA A 1 375 ? -27.203 -13.359 -4.691 1 96.81 375 ALA A O 1
ATOM 2846 N N . PHE A 1 376 ? -25.125 -12.711 -4.34 1 97.81 376 PHE A N 1
ATOM 2847 C CA . PHE A 1 376 ? -24.844 -13.773 -3.377 1 97.81 376 PHE A CA 1
ATOM 2848 C C . PHE A 1 376 ? -25.703 -13.609 -2.133 1 97.81 376 PHE A C 1
ATOM 2850 O O . PHE A 1 376 ? -26.266 -14.586 -1.618 1 97.81 376 PHE A O 1
ATOM 2857 N N . ARG A 1 377 ? -25.766 -12.406 -1.672 1 95.62 377 ARG A N 1
ATOM 2858 C CA . ARG A 1 377 ? -26.578 -12.109 -0.49 1 95.62 377 ARG A CA 1
ATOM 2859 C C . ARG A 1 377 ? -28.031 -12.539 -0.692 1 95.62 377 ARG A C 1
ATOM 2861 O O . ARG A 1 377 ? -28.656 -13.062 0.227 1 95.62 377 ARG A O 1
ATOM 2868 N N . VAL A 1 378 ? -28.562 -12.281 -1.879 1 95.25 378 VAL A N 1
ATOM 2869 C CA . VAL A 1 378 ? -29.938 -12.656 -2.197 1 95.25 378 VAL A CA 1
ATOM 2870 C C . VAL A 1 378 ? -30.078 -14.18 -2.105 1 95.25 378 VAL A C 1
ATOM 2872 O O . VAL A 1 378 ? -31.109 -14.68 -1.656 1 95.25 378 VAL A O 1
ATOM 2875 N N . GLY A 1 379 ? -29.047 -14.883 -2.516 1 94.12 379 GLY A N 1
ATOM 2876 C CA . GLY A 1 379 ? -29.094 -16.328 -2.48 1 94.12 379 GLY A CA 1
ATOM 2877 C C . GLY A 1 379 ? -28.781 -16.906 -1.109 1 94.12 379 GLY A C 1
ATOM 2878 O O . GLY A 1 379 ? -29.047 -18.078 -0.853 1 94.12 379 GLY A O 1
ATOM 2879 N N . ALA A 1 380 ? -28.297 -16.062 -0.222 1 95.38 380 ALA A N 1
ATOM 2880 C CA . ALA A 1 380 ? -27.875 -16.531 1.096 1 95.38 380 ALA A CA 1
ATOM 2881 C C . ALA A 1 380 ? -28.719 -15.906 2.199 1 95.38 380 ALA A C 1
ATOM 2883 O O . ALA A 1 380 ? -28.266 -15.758 3.334 1 95.38 380 ALA A O 1
ATOM 2884 N N . THR A 1 381 ? -29.891 -15.602 1.955 1 94.12 381 THR A N 1
ATOM 2885 C CA . THR A 1 381 ? -30.75 -14.891 2.881 1 94.12 381 THR A CA 1
ATOM 2886 C C . THR A 1 381 ? -31.016 -15.727 4.133 1 94.12 381 THR A C 1
ATOM 2888 O O . THR A 1 381 ? -31.344 -15.188 5.188 1 94.12 381 THR A O 1
ATOM 2891 N N . ARG A 1 382 ? -30.859 -16.984 4.055 1 93.75 382 ARG A N 1
ATOM 2892 C CA . ARG A 1 382 ? -31.141 -17.859 5.18 1 93.75 382 ARG A CA 1
ATOM 2893 C C . ARG A 1 382 ? -29.984 -17.859 6.184 1 93.75 382 ARG A C 1
ATOM 2895 O O . ARG A 1 382 ? -30.141 -18.328 7.312 1 93.75 382 ARG A O 1
ATOM 2902 N N . LEU A 1 383 ? -28.844 -17.406 5.762 1 96.69 383 LEU A N 1
ATOM 2903 C CA . LEU A 1 383 ? -27.688 -17.375 6.652 1 96.69 383 LEU A CA 1
ATOM 2904 C C . LEU A 1 383 ? -27.734 -16.125 7.535 1 96.69 383 LEU A C 1
ATOM 2906 O O . LEU A 1 383 ? -28.031 -15.031 7.062 1 96.69 383 LEU A O 1
ATOM 2910 N N . LYS A 1 384 ? -27.422 -16.344 8.766 1 96.31 384 LYS A N 1
ATOM 2911 C CA . LYS A 1 384 ? -27.406 -15.242 9.719 1 96.31 384 LYS A CA 1
ATOM 2912 C C . LYS A 1 384 ? -26.25 -14.289 9.438 1 96.31 384 LYS A C 1
ATOM 2914 O O . LYS A 1 384 ? -25.094 -14.703 9.398 1 96.31 384 LYS A O 1
ATOM 2919 N N . ARG A 1 385 ? -26.547 -13.062 9.273 1 91.69 385 ARG A N 1
ATOM 2920 C CA . ARG A 1 385 ? -25.547 -12.055 8.961 1 91.69 385 ARG A CA 1
ATOM 2921 C C . ARG A 1 385 ? -24.625 -11.812 10.156 1 91.69 385 ARG A C 1
ATOM 2923 O O . ARG A 1 385 ? -25.047 -11.961 11.305 1 91.69 385 ARG A O 1
ATOM 2930 N N . ALA A 1 386 ? -23.406 -11.539 9.82 1 88.38 386 ALA A N 1
ATOM 2931 C CA . ALA A 1 386 ? -22.391 -11.156 10.805 1 88.38 386 ALA A CA 1
ATOM 2932 C C . ALA A 1 386 ? -21.75 -9.812 10.438 1 88.38 386 ALA A C 1
ATOM 2934 O O . ALA A 1 386 ? -21.906 -9.336 9.312 1 88.38 386 ALA A O 1
ATOM 2935 N N . PRO A 1 387 ? -21.141 -9.203 11.398 1 72.94 387 PRO A N 1
ATOM 2936 C CA . PRO A 1 387 ? -20.422 -7.969 11.078 1 72.94 387 PRO A CA 1
ATOM 2937 C C . PRO A 1 387 ? -19.328 -8.172 10.047 1 72.94 387 PRO A C 1
ATOM 2939 O O . PRO A 1 387 ? -18.797 -9.281 9.914 1 72.94 387 PRO A O 1
ATOM 2942 N N . GLU A 1 388 ? -19.094 -7.047 9.336 1 75.81 388 GLU A N 1
ATOM 2943 C CA . GLU A 1 388 ? -18 -7.078 8.383 1 75.81 388 GLU A CA 1
ATOM 2944 C C . GLU A 1 388 ? -16.672 -7.363 9.078 1 75.81 388 GLU A C 1
ATOM 2946 O O . GLU A 1 388 ? -16.547 -7.16 10.289 1 75.81 388 GLU A O 1
ATOM 2951 N N . PHE A 1 389 ? -15.734 -7.887 8.32 1 74.75 389 PHE A N 1
ATOM 2952 C CA . PHE A 1 389 ? -14.406 -8.219 8.82 1 74.75 389 PHE A CA 1
ATOM 2953 C C . PHE A 1 389 ? -13.328 -7.77 7.84 1 74.75 389 PHE A C 1
ATOM 2955 O O . PHE A 1 389 ? -13.234 -8.297 6.73 1 74.75 389 PHE A O 1
ATOM 2962 N N . SER A 1 390 ? -12.5 -6.746 8.344 1 70.06 390 SER A N 1
ATOM 2963 C CA . SER A 1 390 ? -11.453 -6.219 7.473 1 70.06 390 SER A CA 1
ATOM 2964 C C . SER A 1 390 ? -12.023 -5.754 6.141 1 70.06 390 SER A C 1
ATOM 2966 O O . SER A 1 390 ? -12.961 -4.953 6.105 1 70.06 390 SER A O 1
ATOM 2968 N N . LEU A 1 391 ? -11.492 -6.391 5.016 1 72.25 391 LEU A N 1
ATOM 2969 C CA . LEU A 1 391 ? -11.93 -5.941 3.697 1 72.25 391 LEU A CA 1
ATOM 2970 C C . LEU A 1 391 ? -13.227 -6.629 3.289 1 72.25 391 LEU A C 1
ATOM 2972 O O . LEU A 1 391 ? -13.836 -6.27 2.275 1 72.25 391 LEU A O 1
ATOM 2976 N N . PHE A 1 392 ? -13.641 -7.531 4.098 1 85.81 392 PHE A N 1
ATOM 2977 C CA . PHE A 1 392 ? -14.852 -8.281 3.77 1 85.81 392 PHE A CA 1
ATOM 2978 C C . PHE A 1 392 ? -16.094 -7.586 4.32 1 85.81 392 PHE A C 1
ATOM 2980 O O . PHE A 1 392 ? -16.234 -7.438 5.539 1 85.81 392 PHE A O 1
ATOM 2987 N N . ASP A 1 393 ? -17.031 -7.242 3.443 1 78.12 393 ASP A N 1
ATOM 2988 C CA . ASP A 1 393 ? -18.203 -6.488 3.889 1 78.12 393 ASP A CA 1
ATOM 2989 C C . ASP A 1 393 ? -19.453 -7.359 3.889 1 78.12 393 ASP A C 1
ATOM 2991 O O . ASP A 1 393 ? -20.562 -6.859 4.094 1 78.12 393 ASP A O 1
ATOM 2995 N N . SER A 1 394 ? -19.344 -8.586 3.541 1 90.06 394 SER A N 1
ATOM 2996 C CA . SER A 1 394 ? -20.438 -9.562 3.578 1 90.06 394 SER A CA 1
ATOM 2997 C C . SER A 1 394 ? -20.031 -10.805 4.359 1 90.06 394 SER A C 1
ATOM 2999 O O . SER A 1 394 ? -19.359 -11.688 3.828 1 90.06 394 SER A O 1
ATOM 3001 N N . CYS A 1 395 ? -20.5 -10.828 5.609 1 91.5 395 CYS A N 1
ATOM 3002 C CA . CYS A 1 395 ? -20.125 -11.906 6.516 1 91.5 395 CYS A CA 1
ATOM 3003 C C . CYS A 1 395 ? -21.344 -12.523 7.18 1 91.5 395 CYS A C 1
ATOM 3005 O O . CYS A 1 395 ? -22.422 -11.906 7.203 1 91.5 395 CYS A O 1
ATOM 3007 N N . TYR A 1 396 ? -21.188 -13.734 7.672 1 96.69 396 TYR A N 1
ATOM 3008 C CA . TYR A 1 396 ? -22.281 -14.516 8.258 1 96.69 396 TYR A CA 1
ATOM 3009 C C . TYR A 1 396 ? -21.828 -15.18 9.555 1 96.69 396 TYR A C 1
ATOM 3011 O O . TYR A 1 396 ? -20.703 -15.656 9.656 1 96.69 396 TYR A O 1
ATOM 3019 N N . ASP A 1 397 ? -22.688 -15.164 10.484 1 96.31 397 ASP A N 1
ATOM 3020 C CA . ASP A 1 397 ? -22.516 -15.914 11.719 1 96.31 397 ASP A CA 1
ATOM 3021 C C . ASP A 1 397 ? -23.016 -17.344 11.57 1 96.31 397 ASP A C 1
ATOM 3023 O O . ASP A 1 397 ? -24.234 -17.594 11.656 1 96.31 397 ASP A O 1
ATOM 3027 N N . LEU A 1 398 ? -22.156 -18.25 11.422 1 97 398 LEU A N 1
ATOM 3028 C CA . LEU A 1 398 ? -22.516 -19.641 11.211 1 97 398 LEU A CA 1
ATOM 3029 C C . LEU A 1 398 ? -22.125 -20.5 12.422 1 97 398 LEU A C 1
ATOM 3031 O O . LEU A 1 398 ? -21.875 -21.703 12.289 1 97 398 LEU A O 1
ATOM 3035 N N . SER A 1 399 ? -21.969 -19.828 13.531 1 93.75 399 SER A N 1
ATOM 3036 C CA . SER A 1 399 ? -21.609 -20.516 14.766 1 93.75 399 SER A CA 1
ATOM 3037 C C . SER A 1 399 ? -22.625 -21.609 15.094 1 93.75 399 SER A C 1
ATOM 3039 O O . SER A 1 399 ? -23.828 -21.422 14.883 1 93.75 399 SER A O 1
ATOM 3041 N N . GLY A 1 400 ? -22.078 -22.75 15.594 1 93.12 400 GLY A N 1
ATOM 3042 C CA . GLY A 1 400 ? -22.938 -23.844 16.016 1 93.12 400 GLY A CA 1
ATOM 3043 C C . GLY A 1 400 ? -23.344 -24.75 14.875 1 93.12 400 GLY A C 1
ATOM 3044 O O . GLY A 1 400 ? -24.016 -25.766 15.094 1 93.12 400 GLY A O 1
ATOM 3045 N N . LEU A 1 401 ? -23.047 -24.422 13.672 1 95.38 401 LEU A N 1
ATOM 3046 C CA . LEU A 1 401 ? -23.375 -25.25 12.508 1 95.38 401 LEU A CA 1
ATOM 3047 C C . LEU A 1 401 ? -22.141 -26.031 12.039 1 95.38 401 LEU A C 1
ATOM 3049 O O . LEU A 1 401 ? -21.016 -25.656 12.352 1 95.38 401 LEU A O 1
ATOM 3053 N N . THR A 1 402 ? -22.453 -27.141 11.359 1 93.69 402 THR A N 1
ATOM 3054 C CA . THR A 1 402 ? -21.359 -27.938 10.82 1 93.69 402 THR A CA 1
ATOM 3055 C C . THR A 1 402 ? -21.297 -27.812 9.305 1 93.69 402 THR A C 1
ATOM 3057 O O . THR A 1 402 ? -20.219 -28 8.711 1 93.69 402 THR A O 1
ATOM 3060 N N . GLU A 1 403 ? -22.438 -27.531 8.75 1 96.12 403 GLU A N 1
ATOM 3061 C CA . GLU A 1 403 ? -22.516 -27.344 7.309 1 96.12 403 GLU A CA 1
ATOM 3062 C C . GLU A 1 403 ? -23.641 -26.375 6.945 1 96.12 403 GLU A C 1
ATOM 3064 O O . GLU A 1 403 ? -24.594 -26.188 7.719 1 96.12 403 GLU A O 1
ATOM 3069 N N . VAL A 1 404 ? -23.469 -25.75 5.828 1 96.44 404 VAL A N 1
ATOM 3070 C CA . VAL A 1 404 ? -24.516 -24.875 5.309 1 96.44 404 VAL A CA 1
ATOM 3071 C C . VAL A 1 404 ? -24.609 -25.031 3.793 1 96.44 404 VAL A C 1
ATOM 3073 O O . VAL A 1 404 ? -23.656 -25.453 3.145 1 96.44 404 VAL A O 1
ATOM 3076 N N . LYS A 1 405 ? -25.75 -24.766 3.27 1 96.31 405 LYS A N 1
ATOM 3077 C CA . LYS A 1 405 ? -25.953 -24.688 1.824 1 96.31 405 LYS A CA 1
ATOM 3078 C C . LYS A 1 405 ? -25.828 -23.25 1.327 1 96.31 405 LYS A C 1
ATOM 3080 O O . LYS A 1 405 ? -26.438 -22.344 1.893 1 96.31 405 LYS A O 1
ATOM 3085 N N . VAL A 1 406 ? -25 -23.062 0.313 1 97.25 406 VAL A N 1
ATOM 3086 C CA . VAL A 1 406 ? -24.797 -21.734 -0.221 1 97.25 406 VAL A CA 1
ATOM 3087 C C . VAL A 1 406 ? -24.922 -21.75 -1.742 1 97.25 406 VAL A C 1
ATOM 3089 O O . VAL A 1 406 ? -24.688 -22.781 -2.375 1 97.25 406 VAL A O 1
ATOM 3092 N N . PRO A 1 407 ? -25.328 -20.625 -2.375 1 97.75 407 PRO A N 1
ATOM 3093 C CA . PRO A 1 407 ? -25.406 -20.594 -3.838 1 97.75 407 PRO A CA 1
ATOM 3094 C C . PRO A 1 407 ? -24.047 -20.812 -4.504 1 97.75 407 PRO A C 1
ATOM 3096 O O . PRO A 1 407 ? -23.031 -20.312 -4.012 1 97.75 407 PRO A O 1
ATOM 3099 N N . THR A 1 408 ? -24.078 -21.516 -5.625 1 98 408 THR A N 1
ATOM 3100 C CA . THR A 1 408 ? -22.844 -21.781 -6.363 1 98 408 THR A CA 1
ATOM 3101 C C . THR A 1 408 ? -22.406 -20.547 -7.137 1 98 408 THR A C 1
ATOM 3103 O O . THR A 1 408 ? -23.219 -19.875 -7.766 1 98 408 THR A O 1
ATOM 3106 N N . VAL A 1 409 ? -21.141 -20.219 -7.02 1 98.5 409 VAL A N 1
ATOM 3107 C CA . VAL A 1 409 ? -20.547 -19.125 -7.773 1 98.5 409 VAL A CA 1
ATOM 3108 C C . VAL A 1 409 ? -19.703 -19.688 -8.922 1 98.5 409 VAL A C 1
ATOM 3110 O O . VAL A 1 409 ? -18.875 -20.562 -8.711 1 98.5 409 VAL A O 1
ATOM 3113 N N . VAL A 1 410 ? -19.922 -19.188 -10.133 1 98.56 410 VAL A N 1
ATOM 3114 C CA . VAL A 1 410 ? -19.203 -19.688 -11.305 1 98.56 410 VAL A CA 1
ATOM 3115 C C . VAL A 1 410 ? -18.578 -18.516 -12.055 1 98.56 410 VAL A C 1
ATOM 3117 O O . VAL A 1 410 ? -19.25 -17.516 -12.359 1 98.56 410 VAL A O 1
ATOM 3120 N N . PHE A 1 411 ? -17.281 -18.578 -12.312 1 98.75 411 PHE A N 1
ATOM 3121 C CA . PHE A 1 411 ? -16.625 -17.672 -13.234 1 98.75 411 PHE A CA 1
ATOM 3122 C C . PHE A 1 411 ? -16.766 -18.156 -14.672 1 98.75 411 PHE A C 1
ATOM 3124 O O . PHE A 1 411 ? -16.531 -19.328 -14.969 1 98.75 411 PHE A O 1
ATOM 3131 N N . HIS A 1 412 ? -17.156 -17.266 -15.492 1 98.69 412 HIS A N 1
ATOM 3132 C CA . HIS A 1 412 ? -17.25 -17.578 -16.922 1 98.69 412 HIS A CA 1
ATOM 3133 C C . HIS A 1 412 ? -16.125 -16.906 -17.703 1 98.69 412 HIS A C 1
ATOM 3135 O O . HIS A 1 412 ? -16.25 -15.75 -18.094 1 98.69 412 HIS A O 1
ATOM 3141 N N . PHE A 1 413 ? -15.102 -17.688 -17.938 1 98.56 413 PHE A N 1
ATOM 3142 C CA . PHE A 1 413 ? -14.031 -17.219 -18.828 1 98.56 413 PHE A CA 1
ATOM 3143 C C . PHE A 1 413 ? -14.336 -17.594 -20.281 1 98.56 413 PHE A C 1
ATOM 3145 O O . PHE A 1 413 ? -15.18 -18.438 -20.547 1 98.56 413 PHE A O 1
ATOM 3152 N N . ARG A 1 414 ? -13.695 -16.859 -21.219 1 97.94 414 ARG A N 1
ATOM 3153 C CA . ARG A 1 414 ? -13.812 -17.297 -22.594 1 97.94 414 ARG A CA 1
ATOM 3154 C C . ARG A 1 414 ? -13.344 -18.734 -22.766 1 97.94 414 ARG A C 1
ATOM 3156 O O . ARG A 1 414 ? -12.18 -19.047 -22.516 1 97.94 414 ARG A O 1
ATOM 3163 N N . GLY A 1 415 ? -14.258 -19.641 -23 1 97.5 415 GLY A N 1
ATOM 3164 C CA . GLY A 1 415 ? -13.922 -21.031 -23.297 1 97.5 415 GLY A CA 1
ATOM 3165 C C . GLY A 1 415 ? -13.898 -21.906 -22.047 1 97.5 415 GLY A C 1
ATOM 3166 O O . GLY A 1 415 ? -13.688 -23.109 -22.141 1 97.5 415 GLY A O 1
ATOM 3167 N N . ALA A 1 416 ? -14.133 -21.344 -20.891 1 97.81 416 ALA A N 1
ATOM 3168 C CA . ALA A 1 416 ? -14.031 -22.156 -19.688 1 97.81 416 ALA A CA 1
ATOM 3169 C C . ALA A 1 416 ? -14.961 -21.641 -18.594 1 97.81 416 ALA A C 1
ATOM 3171 O O . ALA A 1 416 ? -14.836 -20.5 -18.156 1 97.81 416 ALA A O 1
ATOM 3172 N N . ASP A 1 417 ? -15.883 -22.438 -18.156 1 97.94 417 ASP A N 1
ATOM 3173 C CA . ASP A 1 417 ? -16.656 -22.188 -16.938 1 97.94 417 ASP A CA 1
ATOM 3174 C C . ASP A 1 417 ? -16 -22.844 -15.727 1 97.94 417 ASP A C 1
ATOM 3176 O O . ASP A 1 417 ? -15.734 -24.047 -15.727 1 97.94 417 ASP A O 1
ATOM 3180 N N . VAL A 1 418 ? -15.734 -22.047 -14.766 1 98.12 418 VAL A N 1
ATOM 3181 C CA . VAL A 1 418 ? -15.062 -22.531 -13.562 1 98.12 418 VAL A CA 1
ATOM 3182 C C . VAL A 1 418 ? -15.992 -22.406 -12.359 1 98.12 418 VAL A C 1
ATOM 3184 O O . VAL A 1 418 ? -16.156 -21.297 -11.812 1 98.12 418 VAL A O 1
ATOM 3187 N N . SER A 1 419 ? -16.562 -23.484 -11.961 1 97.88 419 SER A N 1
ATOM 3188 C CA . SER A 1 419 ? -17.422 -23.531 -10.773 1 97.88 419 SER A CA 1
ATOM 3189 C C . SER A 1 419 ? -16.594 -23.609 -9.5 1 97.88 419 SER A C 1
ATOM 3191 O O . SER A 1 419 ? -15.844 -24.578 -9.297 1 97.88 419 SER A O 1
ATOM 3193 N N . LEU A 1 420 ? -16.766 -22.641 -8.641 1 97.25 420 LEU A N 1
ATOM 3194 C CA . LEU A 1 420 ? -15.953 -22.578 -7.426 1 97.25 420 LEU A CA 1
ATOM 3195 C C . LEU A 1 420 ? -16.547 -23.453 -6.332 1 97.25 420 LEU A C 1
ATOM 3197 O O . LEU A 1 420 ? -17.75 -23.438 -6.102 1 97.25 420 LEU A O 1
ATOM 3201 N N . PRO A 1 421 ? -15.672 -24.281 -5.699 1 93.88 421 PRO A N 1
ATOM 3202 C CA . PRO A 1 421 ? -16.141 -24.875 -4.449 1 93.88 421 PRO A CA 1
ATOM 3203 C C . PRO A 1 421 ? -16.547 -23.828 -3.41 1 93.88 421 PRO A C 1
ATOM 3205 O O . PRO A 1 421 ? -15.977 -22.75 -3.371 1 93.88 421 PRO A O 1
ATOM 3208 N N . ALA A 1 422 ? -17.453 -24.172 -2.562 1 95.5 422 ALA A N 1
ATOM 3209 C CA . ALA A 1 422 ? -17.984 -23.234 -1.588 1 95.5 422 ALA A CA 1
ATOM 3210 C C . ALA A 1 422 ? -16.875 -22.672 -0.701 1 95.5 422 ALA A C 1
ATOM 3212 O O . ALA A 1 422 ? -16.906 -21.5 -0.325 1 95.5 422 ALA A O 1
ATOM 3213 N N . ALA A 1 423 ? -15.875 -23.453 -0.451 1 93 423 ALA A N 1
ATOM 3214 C CA . ALA A 1 423 ? -14.781 -23.062 0.433 1 93 423 ALA A CA 1
ATOM 3215 C C . ALA A 1 423 ? -13.914 -21.984 -0.214 1 93 423 ALA A C 1
ATOM 3217 O O . ALA A 1 423 ? -13.125 -21.312 0.464 1 93 423 ALA A O 1
ATOM 3218 N N . ASN A 1 424 ? -14.125 -21.734 -1.523 1 95.06 424 ASN A N 1
ATOM 3219 C CA . ASN A 1 424 ? -13.328 -20.75 -2.244 1 95.06 424 ASN A CA 1
ATOM 3220 C C . ASN A 1 424 ? -13.977 -19.375 -2.205 1 95.06 424 ASN A C 1
ATOM 3222 O O . ASN A 1 424 ? -13.43 -18.422 -2.754 1 95.06 424 ASN A O 1
ATOM 3226 N N . TYR A 1 425 ? -15.164 -19.266 -1.609 1 96.44 425 TYR A N 1
ATOM 3227 C CA . TYR A 1 425 ? -15.727 -17.922 -1.618 1 96.44 425 TYR A CA 1
ATOM 3228 C C . TYR A 1 425 ? -16.422 -17.625 -0.298 1 96.44 425 TYR A C 1
ATOM 3230 O O . TYR A 1 425 ? -16.766 -16.469 -0.019 1 96.44 425 TYR A O 1
ATOM 3238 N N . LEU A 1 426 ? -16.703 -18.531 0.483 1 95.81 426 LEU A N 1
ATOM 3239 C CA . LEU A 1 426 ? -17.109 -18.312 1.864 1 95.81 426 LEU A CA 1
ATOM 3240 C C . LEU A 1 426 ? -16.109 -18.906 2.836 1 95.81 426 LEU A C 1
ATOM 3242 O O . LEU A 1 426 ? -16.062 -20.125 3.023 1 95.81 426 LEU A O 1
ATOM 3246 N N . ILE A 1 427 ? -15.312 -18.031 3.51 1 94 427 ILE A N 1
ATOM 3247 C CA . ILE A 1 427 ? -14.164 -18.516 4.266 1 94 427 ILE A CA 1
ATOM 3248 C C . ILE A 1 427 ? -14.281 -18.078 5.723 1 94 427 ILE A C 1
ATOM 3250 O O . ILE A 1 427 ? -14.875 -17.047 6.023 1 94 4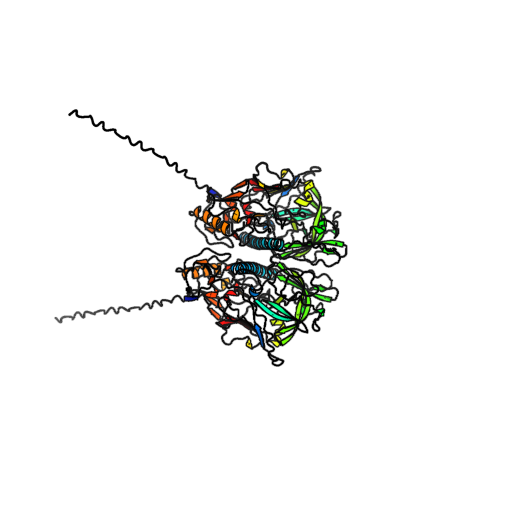27 ILE A O 1
ATOM 3254 N N . PRO A 1 428 ? -13.75 -18.875 6.605 1 91.88 428 PRO A N 1
ATOM 3255 C CA . PRO A 1 428 ? -13.711 -18.438 8 1 91.88 428 PRO A CA 1
ATOM 3256 C C . PRO A 1 428 ? -12.742 -17.266 8.227 1 91.88 428 PRO A C 1
ATOM 3258 O O . PRO A 1 428 ? -11.672 -17.219 7.609 1 91.88 428 PRO A O 1
ATOM 3261 N N . VAL A 1 429 ? -13.125 -16.359 9.016 1 88.38 429 VAL A N 1
ATOM 3262 C CA . VAL A 1 429 ? -12.258 -15.203 9.273 1 88.38 429 VAL A CA 1
ATOM 3263 C C . VAL A 1 429 ? -11.852 -15.172 10.742 1 88.38 429 VAL A C 1
ATOM 3265 O O . VAL A 1 429 ? -11.055 -14.328 11.156 1 88.38 429 VAL A O 1
ATOM 3268 N N . ASP A 1 430 ? -12.406 -16.016 11.492 1 82.12 430 ASP A N 1
ATOM 3269 C CA . ASP A 1 430 ? -12.047 -16.219 12.891 1 82.12 430 ASP A CA 1
ATOM 3270 C C . ASP A 1 430 ? -12.383 -17.641 13.344 1 82.12 430 ASP A C 1
ATOM 3272 O O . ASP A 1 430 ? -12.703 -18.5 12.523 1 82.12 430 ASP A O 1
ATOM 3276 N N . ASN A 1 431 ? -12.18 -17.875 14.688 1 83.94 431 ASN A N 1
ATOM 3277 C CA . ASN A 1 431 ? -12.453 -19.219 15.211 1 83.94 431 ASN A CA 1
ATOM 3278 C C . ASN A 1 431 ? -13.805 -19.266 15.922 1 83.94 431 ASN A C 1
ATOM 3280 O O . ASN A 1 431 ? -14.094 -20.234 16.641 1 83.94 431 ASN A O 1
ATOM 3284 N N . SER A 1 432 ? -14.609 -18.297 15.711 1 86.75 432 SER A N 1
ATOM 3285 C CA . SER A 1 432 ? -15.875 -18.219 16.438 1 86.75 432 SER A CA 1
ATOM 3286 C C . SER A 1 432 ? -17.062 -18.469 15.516 1 86.75 432 SER A C 1
ATOM 3288 O O . SER A 1 432 ? -18.219 -18.25 15.898 1 86.75 432 SER A O 1
ATOM 3290 N N . GLY A 1 433 ? -16.781 -18.828 14.281 1 91.69 433 GLY A N 1
ATOM 3291 C CA . GLY A 1 433 ? -17.844 -19.234 13.375 1 91.69 433 GLY A CA 1
ATOM 3292 C C . GLY A 1 433 ? -18.234 -18.141 12.398 1 91.69 433 GLY A C 1
ATOM 3293 O O . GLY A 1 433 ? -19.266 -18.25 11.719 1 91.69 433 GLY A O 1
ATOM 3294 N N . SER A 1 434 ? -17.438 -17.109 12.336 1 92 434 SER A N 1
ATOM 3295 C CA . SER A 1 434 ? -17.688 -16.078 11.344 1 92 434 SER A CA 1
ATOM 3296 C C . SER A 1 434 ? -17.094 -16.438 9.992 1 92 434 SER A C 1
ATOM 3298 O O . SER A 1 434 ? -15.906 -16.781 9.906 1 92 434 SER A O 1
ATOM 3300 N N . PHE A 1 435 ? -17.984 -16.438 9.008 1 95.56 435 PHE A N 1
ATOM 3301 C CA . PHE A 1 435 ? -17.562 -16.688 7.637 1 95.56 435 PHE A CA 1
ATOM 3302 C C . PH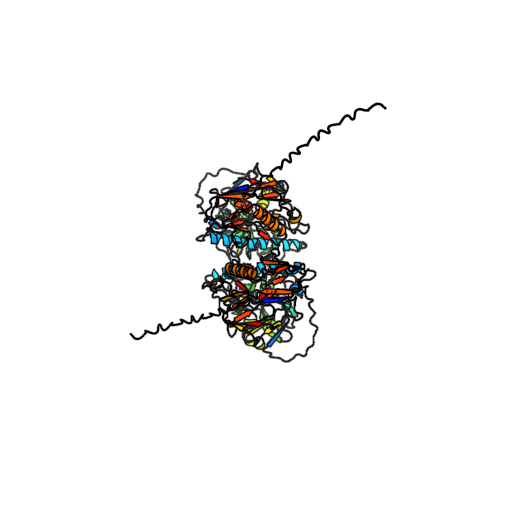E A 1 435 ? -17.859 -15.484 6.75 1 95.56 435 PHE A C 1
ATOM 3304 O O . PHE A 1 435 ? -18.922 -14.859 6.887 1 95.56 435 PHE A O 1
ATOM 3311 N N . CYS A 1 436 ? -16.953 -15.156 5.887 1 94.38 436 CYS A N 1
ATOM 3312 C CA . CYS A 1 436 ? -17.156 -13.992 5.039 1 94.38 436 CYS A CA 1
ATOM 3313 C C . CYS A 1 436 ? -17.016 -14.359 3.566 1 94.38 436 CYS A C 1
ATOM 3315 O O . CYS A 1 436 ? -16.312 -15.305 3.227 1 94.38 436 CYS A O 1
ATOM 3317 N N . PHE A 1 437 ? -17.75 -13.609 2.746 1 96.94 437 PHE A N 1
ATOM 3318 C CA . PHE A 1 437 ? -17.641 -13.703 1.296 1 96.94 437 PHE A CA 1
ATOM 3319 C C . PHE A 1 437 ? -16.281 -13.188 0.827 1 96.94 437 PHE A C 1
ATOM 3321 O O . PHE A 1 437 ? -15.984 -12 0.955 1 96.94 437 PHE A O 1
ATOM 3328 N N . ALA A 1 438 ? -15.461 -14.055 0.323 1 95.06 438 ALA A N 1
ATOM 3329 C CA . ALA A 1 438 ? -14.031 -13.836 0.147 1 95.06 438 ALA A CA 1
ATOM 3330 C C . ALA A 1 438 ? -13.742 -13.141 -1.18 1 95.06 438 ALA A C 1
ATOM 3332 O O . ALA A 1 438 ? -12.898 -13.594 -1.957 1 95.06 438 ALA A O 1
ATOM 3333 N N . PHE A 1 439 ? -14.398 -12.07 -1.418 1 96.12 439 PHE A N 1
ATOM 3334 C CA . PHE A 1 439 ? -14.188 -11.148 -2.523 1 96.12 439 PHE A CA 1
ATOM 3335 C C . PHE A 1 439 ? -14.133 -9.711 -2.02 1 96.12 439 PHE A C 1
ATOM 3337 O O . PHE A 1 439 ? -14.656 -9.398 -0.951 1 96.12 439 PHE A O 1
ATOM 3344 N N . ALA A 1 440 ? -13.484 -8.922 -2.732 1 89 440 ALA A N 1
ATOM 3345 C CA . ALA A 1 440 ? -13.492 -7.488 -2.439 1 89 440 ALA A CA 1
ATOM 3346 C C . ALA A 1 440 ? -13.422 -6.664 -3.723 1 89 440 ALA A C 1
ATOM 3348 O O . ALA A 1 440 ? -13.125 -7.199 -4.793 1 89 440 ALA A O 1
ATOM 3349 N N . GLY A 1 441 ? -13.828 -5.438 -3.545 1 85.12 441 GLY A N 1
ATOM 3350 C CA . GLY A 1 441 ? -13.727 -4.527 -4.672 1 85.12 441 GLY A CA 1
ATOM 3351 C C . GLY A 1 441 ? -12.406 -3.787 -4.723 1 85.12 441 GLY A C 1
ATOM 3352 O O . GLY A 1 441 ? -11.688 -3.719 -3.725 1 85.12 441 GLY A O 1
ATOM 3353 N N . THR A 1 442 ? -12.055 -3.412 -5.91 1 78.19 442 THR A N 1
ATOM 3354 C CA . THR A 1 442 ? -10.898 -2.541 -6.086 1 78.19 442 THR A CA 1
ATOM 3355 C C . THR A 1 442 ? -11.273 -1.309 -6.906 1 78.19 442 THR A C 1
ATOM 3357 O O . THR A 1 442 ? -12.203 -1.349 -7.707 1 78.19 442 THR A O 1
ATOM 3360 N N . MET A 1 443 ? -10.539 -0.277 -6.637 1 60.53 443 MET A N 1
ATOM 3361 C CA . MET A 1 443 ? -10.773 0.953 -7.391 1 60.53 443 MET A CA 1
ATOM 3362 C C . MET A 1 443 ? -9.898 0.996 -8.641 1 60.53 443 MET A C 1
ATOM 3364 O O . MET A 1 443 ? -10.062 1.868 -9.492 1 60.53 443 MET A O 1
ATOM 3368 N N . SER A 1 444 ? -9.086 0.028 -8.617 1 68 444 SER A N 1
ATOM 3369 C CA . SER A 1 444 ? -8.258 -0.099 -9.812 1 68 444 SER A CA 1
ATOM 3370 C C . SER A 1 444 ? -9.031 -0.782 -10.938 1 68 444 SER A C 1
ATOM 3372 O O . SER A 1 444 ? -10.039 -1.444 -10.695 1 68 444 SER A O 1
ATOM 3374 N N . GLY A 1 445 ? -8.711 -0.449 -12.156 1 77.38 445 GLY A N 1
ATOM 3375 C CA . GLY A 1 445 ? -9.312 -1.133 -13.289 1 77.38 445 GLY A CA 1
ATOM 3376 C C . GLY A 1 445 ? -8.875 -2.58 -13.414 1 77.38 445 GLY A C 1
ATOM 3377 O O . GLY A 1 445 ? -9.492 -3.361 -14.141 1 77.38 445 GLY A O 1
ATOM 3378 N N . LEU A 1 446 ? -7.934 -2.994 -12.656 1 89.62 446 LEU A N 1
ATOM 3379 C CA . LEU A 1 446 ? -7.391 -4.348 -12.727 1 89.62 446 LEU A CA 1
ATOM 3380 C C . LEU A 1 446 ? -8.094 -5.27 -11.742 1 89.62 446 LEU A C 1
ATOM 3382 O O . LEU A 1 446 ? -8.102 -5.012 -10.531 1 89.62 446 LEU A O 1
ATOM 3386 N N . SER A 1 447 ? -8.766 -6.262 -12.273 1 95.69 447 SER A N 1
ATOM 3387 C CA . SER A 1 447 ? -9.273 -7.34 -11.43 1 95.69 447 SER A CA 1
ATOM 3388 C C . SER A 1 447 ? -8.242 -8.453 -11.273 1 95.69 447 SER A C 1
ATOM 3390 O O . SER A 1 447 ? -7.531 -8.789 -12.219 1 95.69 447 SER A O 1
ATOM 3392 N N . ILE A 1 448 ? -8.148 -9.016 -10.07 1 96.06 448 ILE A N 1
ATOM 3393 C CA . ILE A 1 448 ? -7.191 -10.062 -9.758 1 96.06 448 ILE A CA 1
ATOM 3394 C C . ILE A 1 448 ? -7.922 -11.281 -9.203 1 96.06 448 ILE A C 1
ATOM 3396 O O . ILE A 1 448 ? -8.633 -11.188 -8.195 1 96.06 448 ILE A O 1
ATOM 3400 N N . ILE A 1 449 ? -7.809 -12.391 -9.891 1 97.81 449 ILE A N 1
ATOM 3401 C CA . ILE A 1 449 ? -8.273 -13.656 -9.32 1 97.81 449 ILE A CA 1
ATOM 3402 C C . ILE A 1 449 ? -7.219 -14.203 -8.367 1 97.81 449 ILE A C 1
ATOM 3404 O O . ILE A 1 449 ? -6.152 -14.648 -8.789 1 97.81 449 ILE A O 1
ATOM 3408 N N . GLY A 1 450 ? -7.551 -14.188 -7.117 1 95.06 450 GLY A N 1
ATOM 3409 C CA . GLY A 1 450 ? -6.621 -14.586 -6.074 1 95.06 450 GLY A CA 1
ATOM 3410 C C . GLY A 1 450 ? -6.574 -16.078 -5.848 1 95.06 450 GLY A C 1
ATOM 3411 O O . GLY A 1 450 ? -7.375 -16.828 -6.418 1 95.06 450 GLY A O 1
ATOM 3412 N N . ASN A 1 451 ? -5.645 -16.5 -4.977 1 92.88 451 ASN A N 1
ATOM 3413 C CA . ASN A 1 451 ? -5.375 -17.922 -4.855 1 92.88 451 ASN A CA 1
ATOM 3414 C C . ASN A 1 451 ? -6.457 -18.625 -4.043 1 92.88 451 ASN A C 1
ATOM 3416 O O . ASN A 1 451 ? -6.594 -19.859 -4.113 1 92.88 451 ASN A O 1
ATOM 3420 N N . ILE A 1 452 ? -7.281 -17.922 -3.289 1 92.31 452 ILE A N 1
ATOM 3421 C CA . ILE A 1 452 ? -8.406 -18.562 -2.611 1 92.31 452 ILE A CA 1
ATOM 3422 C C . ILE A 1 452 ? -9.32 -19.219 -3.639 1 92.31 452 ILE A C 1
ATOM 3424 O O . ILE A 1 452 ? -9.781 -20.344 -3.436 1 92.31 452 ILE A O 1
ATOM 3428 N N . GLN A 1 453 ? -9.531 -18.531 -4.754 1 96 453 GLN A N 1
ATOM 3429 C CA . GLN A 1 453 ? -10.43 -19.047 -5.781 1 96 453 GLN A CA 1
ATOM 3430 C C . GLN A 1 453 ? -9.734 -20.094 -6.637 1 96 453 GLN A C 1
ATOM 3432 O O . GLN A 1 453 ? -10.375 -20.75 -7.465 1 96 453 GLN A O 1
ATOM 3437 N N . GLN A 1 454 ? -8.484 -20.266 -6.406 1 94.31 454 GLN A N 1
ATOM 3438 C CA . GLN A 1 454 ? -7.73 -21.234 -7.188 1 94.31 454 GLN A CA 1
ATOM 3439 C C . GLN A 1 454 ? -7.582 -22.547 -6.426 1 94.31 454 GLN A C 1
ATOM 3441 O O . GLN A 1 454 ? -7.188 -23.562 -7.004 1 94.31 454 GLN A O 1
ATOM 3446 N N . GLN A 1 455 ? -7.879 -22.547 -5.168 1 91.31 455 GLN A N 1
ATOM 3447 C CA . GLN A 1 455 ? -7.676 -23.734 -4.34 1 91.31 455 GLN A CA 1
ATOM 3448 C C . GLN A 1 455 ? -8.539 -24.891 -4.816 1 91.31 455 GLN A C 1
ATOM 3450 O O . GLN A 1 455 ? -9.703 -24.703 -5.168 1 91.31 455 GLN A O 1
ATOM 3455 N N . GLY A 1 456 ? -7.875 -26.078 -4.895 1 88.56 456 GLY A N 1
ATOM 3456 C CA . GLY A 1 456 ? -8.586 -27.281 -5.309 1 88.56 456 GLY A CA 1
ATOM 3457 C C . GLY A 1 456 ? -8.531 -27.516 -6.805 1 88.56 456 GLY A C 1
ATOM 3458 O O . GLY A 1 456 ? -8.883 -28.609 -7.281 1 88.56 456 GLY A O 1
ATOM 3459 N N . PHE A 1 457 ? -8.172 -26.531 -7.527 1 93.38 457 PHE A N 1
ATOM 3460 C CA . PHE A 1 457 ? -7.957 -26.688 -8.961 1 93.38 457 PHE A CA 1
ATOM 3461 C C . PHE A 1 457 ? -6.48 -26.922 -9.266 1 93.38 457 PHE A C 1
ATOM 3463 O O . PHE A 1 457 ? -5.609 -26.375 -8.586 1 93.38 457 PHE A O 1
ATOM 3470 N N . ARG A 1 458 ? -6.27 -27.766 -10.18 1 94.25 458 ARG A N 1
ATOM 3471 C CA . ARG A 1 458 ? -4.969 -27.641 -10.836 1 94.25 458 ARG A CA 1
ATOM 3472 C C . ARG A 1 458 ? -4.992 -26.547 -11.898 1 94.25 458 ARG A C 1
ATOM 3474 O O . ARG A 1 458 ? -5.758 -26.641 -12.859 1 94.25 458 ARG A O 1
ATOM 3481 N N . VAL A 1 459 ? -4.277 -25.531 -11.664 1 97 459 VAL A N 1
ATOM 3482 C CA . VAL A 1 459 ? -4.18 -24.438 -12.617 1 97 459 VAL A CA 1
ATOM 3483 C C . VAL A 1 459 ? -3.027 -24.688 -13.586 1 97 459 VAL A C 1
ATOM 3485 O O . VAL A 1 459 ? -1.872 -24.812 -13.172 1 97 459 VAL A O 1
ATOM 3488 N N . VAL A 1 460 ? -3.361 -24.781 -14.844 1 97.56 460 VAL A N 1
ATOM 3489 C CA . VAL A 1 460 ? -2.41 -25.188 -15.875 1 97.56 460 VAL A CA 1
ATOM 3490 C C . VAL A 1 460 ? -2.021 -23.984 -16.719 1 97.56 460 VAL A C 1
ATOM 3492 O O . VAL A 1 460 ? -2.887 -23.281 -17.25 1 97.56 460 VAL A O 1
ATOM 3495 N N . TYR A 1 461 ? -0.767 -23.719 -16.812 1 98.25 461 TYR A N 1
ATOM 3496 C CA . TYR A 1 461 ? -0.225 -22.703 -17.703 1 98.25 461 TYR A CA 1
ATOM 3497 C C . TYR A 1 461 ? 0.445 -23.359 -18.906 1 98.25 461 TYR A C 1
ATOM 3499 O O . TYR A 1 461 ? 1.566 -23.859 -18.812 1 98.25 461 TYR A O 1
ATOM 3507 N N . ASP A 1 462 ? -0.238 -23.391 -19.969 1 98.12 462 ASP A N 1
ATOM 3508 C CA . ASP A 1 462 ? 0.289 -23.828 -21.266 1 98.12 462 ASP A CA 1
ATOM 3509 C C . ASP A 1 462 ? 0.687 -22.625 -22.125 1 98.12 462 ASP A C 1
ATOM 3511 O O . ASP A 1 462 ? -0.072 -22.203 -23 1 98.12 462 ASP A O 1
ATOM 3515 N N . LEU A 1 463 ? 1.866 -22.203 -21.906 1 97.88 463 LEU A N 1
ATOM 3516 C CA . LEU A 1 463 ? 2.316 -20.953 -22.516 1 97.88 463 LEU A CA 1
ATOM 3517 C C . LEU A 1 463 ? 2.672 -21.156 -23.984 1 97.88 463 LEU A C 1
ATOM 3519 O O . LEU A 1 463 ? 2.639 -20.219 -24.766 1 97.88 463 LEU A O 1
ATOM 3523 N N . ALA A 1 464 ? 2.99 -22.344 -24.328 1 96.69 464 ALA A N 1
ATOM 3524 C CA . ALA A 1 464 ? 3.223 -22.672 -25.734 1 96.69 464 ALA A CA 1
ATOM 3525 C C . ALA A 1 464 ? 1.971 -22.406 -26.562 1 96.69 464 ALA A C 1
ATOM 3527 O O . ALA A 1 464 ? 2.057 -21.906 -27.688 1 96.69 464 ALA A O 1
ATOM 3528 N N . SER A 1 465 ? 0.861 -22.766 -26.047 1 97.06 465 SER A N 1
ATOM 3529 C CA . SER A 1 465 ? -0.409 -22.547 -26.734 1 97.06 465 SER A CA 1
ATOM 3530 C C . SER A 1 465 ? -1.102 -21.281 -26.234 1 97.06 465 SER A C 1
ATOM 3532 O O . SER A 1 465 ? -2.271 -21.047 -26.547 1 97.06 465 SER A O 1
ATOM 3534 N N . SER A 1 466 ? -0.512 -20.531 -25.391 1 97.5 466 SER A N 1
ATOM 3535 C CA . SER A 1 466 ? -0.974 -19.266 -24.828 1 97.5 466 SER A CA 1
ATOM 3536 C C . SER A 1 466 ? -2.348 -19.406 -24.188 1 97.5 466 SER A C 1
ATOM 3538 O O . SER A 1 466 ? -3.287 -18.703 -24.547 1 97.5 466 SER A O 1
ATOM 3540 N N . ARG A 1 467 ? -2.396 -20.312 -23.234 1 98.5 467 ARG A N 1
ATOM 3541 C CA . ARG A 1 467 ? -3.668 -20.547 -22.562 1 98.5 467 ARG A CA 1
ATOM 3542 C C . ARG A 1 467 ? -3.449 -20.984 -21.125 1 98.5 467 ARG A C 1
ATOM 3544 O O . ARG A 1 467 ? -2.375 -21.484 -20.781 1 98.5 467 ARG A O 1
ATOM 3551 N N . VAL A 1 468 ? -4.426 -20.703 -20.281 1 98.5 468 VAL A N 1
ATOM 3552 C CA . VAL A 1 468 ? -4.469 -21.172 -18.906 1 98.5 468 VAL A CA 1
ATOM 3553 C C . VAL A 1 468 ? -5.688 -22.062 -18.703 1 98.5 468 VAL A C 1
ATOM 3555 O O . VAL A 1 468 ? -6.75 -21.828 -19.266 1 98.5 468 VAL A O 1
ATOM 3558 N N . GLY A 1 469 ? -5.531 -23.172 -17.953 1 98.38 469 GLY A N 1
ATOM 3559 C CA . GLY A 1 469 ? -6.59 -24.141 -17.734 1 98.38 469 GLY A CA 1
ATOM 3560 C C . GLY A 1 469 ? -6.859 -24.406 -16.266 1 98.38 469 GLY A C 1
ATOM 3561 O O . GLY A 1 469 ? -5.98 -24.203 -15.422 1 98.38 469 GLY A O 1
ATOM 3562 N N . PHE A 1 470 ? -8.062 -24.812 -16.031 1 97.88 470 PHE A N 1
ATOM 3563 C CA . PHE A 1 470 ? -8.492 -25.172 -14.688 1 97.88 470 PHE A CA 1
ATOM 3564 C C . PHE A 1 470 ? -9.031 -26.609 -14.656 1 97.88 470 PHE A C 1
ATOM 3566 O O . PHE A 1 470 ? -9.969 -26.938 -15.383 1 97.88 470 PHE A O 1
ATOM 3573 N N . SER A 1 471 ? -8.406 -27.391 -13.883 1 96.06 471 SER A N 1
ATOM 3574 C CA . SER A 1 471 ? -8.891 -28.75 -13.648 1 96.06 471 SER A CA 1
ATOM 3575 C C . SER A 1 471 ? -9.469 -28.891 -12.242 1 96.06 471 SER A C 1
ATOM 3577 O O . SER A 1 471 ? -8.727 -28.875 -11.258 1 96.06 471 SER A O 1
ATOM 3579 N N . PRO A 1 472 ? -10.734 -29.031 -12.203 1 92.94 472 PRO A N 1
ATOM 3580 C CA . PRO A 1 472 ? -11.32 -29.203 -10.867 1 92.94 472 PRO A CA 1
ATOM 3581 C C . PRO A 1 472 ? -10.82 -30.469 -10.172 1 92.94 472 PRO A C 1
ATOM 3583 O O . PRO A 1 472 ? -10.562 -31.469 -10.82 1 92.94 472 PRO A O 1
ATOM 3586 N N . ARG A 1 473 ? -10.633 -30.484 -8.898 1 85.5 473 ARG A N 1
ATOM 3587 C CA . ARG A 1 473 ? -10.172 -31.609 -8.094 1 85.5 473 ARG A CA 1
ATOM 3588 C C . ARG A 1 473 ? -8.844 -32.156 -8.617 1 85.5 473 ARG A C 1
ATOM 3590 O O . ARG A 1 473 ? -8.672 -33.375 -8.766 1 85.5 473 ARG A O 1
ATOM 3597 N N . GLY A 1 474 ? -8.055 -31.219 -8.969 1 80.88 474 GLY A N 1
ATOM 3598 C CA . GLY A 1 474 ? -6.812 -31.609 -9.625 1 80.88 474 GLY A CA 1
ATOM 3599 C C . GLY A 1 474 ? -5.652 -31.734 -8.656 1 80.88 474 GLY A C 1
ATOM 3600 O O . GLY A 1 474 ? -4.516 -31.984 -9.07 1 80.88 474 GLY A O 1
ATOM 3601 N N . CYS A 1 475 ? -5.988 -31.562 -7.324 1 82 475 CYS A N 1
ATOM 3602 C CA . CYS A 1 475 ? -4.934 -31.672 -6.32 1 82 475 CYS A CA 1
ATOM 3603 C C . CYS A 1 475 ? -4.777 -33.125 -5.855 1 82 475 CYS A C 1
ATOM 3605 O O . CYS A 1 475 ? -5.77 -33.812 -5.672 1 82 475 CYS A O 1
ATOM 3607 N N . MET B 1 1 ? -94.25 -26.406 -44.656 1 28.34 1 MET B N 1
ATOM 3608 C CA . MET B 1 1 ? -93.875 -25.562 -43.5 1 28.34 1 MET B CA 1
ATOM 3609 C C . MET B 1 1 ? -92.812 -26.266 -42.656 1 28.34 1 MET B C 1
ATOM 3611 O O . MET B 1 1 ? -93.188 -26.984 -41.719 1 28.34 1 MET B O 1
ATOM 3615 N N . GLU B 1 2 ? -91.812 -26.75 -43.344 1 27.88 2 GLU B N 1
ATOM 3616 C CA . GLU B 1 2 ? -90.688 -27.594 -43 1 27.88 2 GLU B CA 1
ATOM 3617 C C . GLU B 1 2 ? -89.75 -26.906 -41.969 1 27.88 2 GLU B C 1
ATOM 3619 O O . GLU B 1 2 ? -89.438 -25.734 -42.094 1 27.88 2 GLU B O 1
ATOM 3624 N N . GLY B 1 3 ? -89.812 -27.344 -40.688 1 26.81 3 GLY B N 1
ATOM 3625 C CA . GLY B 1 3 ? -89.25 -27 -39.406 1 26.81 3 GLY B CA 1
ATOM 3626 C C . GLY B 1 3 ? -87.688 -26.969 -39.438 1 26.81 3 GLY B C 1
ATOM 3627 O O . GLY B 1 3 ? -87.062 -27.906 -39.906 1 26.81 3 GLY B O 1
ATOM 3628 N N . LYS B 1 4 ? -87.062 -25.781 -39.688 1 31.14 4 LYS B N 1
ATOM 3629 C CA . LYS B 1 4 ? -85.625 -25.469 -39.781 1 31.14 4 LYS B CA 1
ATOM 3630 C C . LYS B 1 4 ? -84.875 -25.906 -38.531 1 31.14 4 LYS B C 1
ATOM 3632 O O . LYS B 1 4 ? -85.188 -25.469 -37.438 1 31.14 4 LYS B O 1
ATOM 3637 N N . PRO B 1 5 ? -84.25 -27.094 -38.531 1 26.94 5 PRO B N 1
ATOM 3638 C CA . PRO B 1 5 ? -83.5 -27.594 -37.375 1 26.94 5 PRO B CA 1
ATOM 3639 C C . PRO B 1 5 ? -82.375 -26.672 -36.906 1 26.94 5 PRO B C 1
ATOM 3641 O O . PRO B 1 5 ? -81.688 -26.078 -37.75 1 26.94 5 PRO B O 1
ATOM 3644 N N . LYS B 1 6 ? -82.5 -25.922 -35.812 1 31.62 6 LYS B N 1
ATOM 3645 C CA . LYS B 1 6 ? -81.625 -25.047 -35.094 1 31.62 6 LYS B CA 1
ATOM 3646 C C . LYS B 1 6 ? -80.375 -25.812 -34.656 1 31.62 6 LYS B C 1
ATOM 3648 O O . LYS B 1 6 ? -80.438 -26.75 -33.875 1 31.62 6 LYS B O 1
ATOM 3653 N N . HIS B 1 7 ? -79.438 -26.172 -35.594 1 26.58 7 HIS B N 1
ATOM 3654 C CA . HIS B 1 7 ? -78.188 -26.859 -35.219 1 26.58 7 HIS B CA 1
ATOM 3655 C C . HIS B 1 7 ? -77.438 -26.062 -34.156 1 26.58 7 HIS B C 1
ATOM 3657 O O . HIS B 1 7 ? -77.25 -24.859 -34.312 1 26.58 7 HIS B O 1
ATOM 3663 N N . SER B 1 8 ? -77.562 -26.328 -32.875 1 32 8 SER B N 1
ATOM 3664 C CA . SER B 1 8 ? -76.812 -25.875 -31.719 1 32 8 SER B CA 1
ATOM 3665 C C . SER B 1 8 ? -75.312 -26.172 -31.859 1 32 8 SER B C 1
ATOM 3667 O O . SER B 1 8 ? -74.938 -27.312 -32.031 1 32 8 SER B O 1
ATOM 3669 N N . PHE B 1 9 ? -74.562 -25.297 -32.594 1 32.22 9 PHE B N 1
ATOM 3670 C CA . PHE B 1 9 ? -73.125 -25.422 -32.656 1 32.22 9 PHE B CA 1
ATOM 3671 C C . PHE B 1 9 ? -72.5 -25.344 -31.266 1 32.22 9 PHE B C 1
ATOM 3673 O O . PHE B 1 9 ? -72.688 -24.359 -30.547 1 32.22 9 PHE B O 1
ATOM 3680 N N . LEU B 1 10 ? -72.438 -26.438 -30.531 1 31.44 10 LEU B N 1
ATOM 3681 C CA . LEU B 1 10 ? -71.625 -26.547 -29.297 1 31.44 10 LEU B CA 1
ATOM 3682 C C . LEU B 1 10 ? -70.188 -26.172 -29.531 1 31.44 10 LEU B C 1
ATOM 3684 O O . LEU B 1 10 ? -69.5 -26.797 -30.359 1 31.44 10 LEU B O 1
ATOM 3688 N N . PHE B 1 11 ? -69.812 -24.891 -29.453 1 32.78 11 PHE B N 1
ATOM 3689 C CA . PHE B 1 11 ? -68.438 -24.422 -29.422 1 32.78 11 PHE B CA 1
ATOM 3690 C C . PHE B 1 11 ? -67.688 -25.078 -28.281 1 32.78 11 PHE B C 1
ATOM 3692 O O . PHE B 1 11 ? -68.062 -24.922 -27.125 1 32.78 11 PHE B O 1
ATOM 3699 N N . SER B 1 12 ? -67.188 -26.281 -28.453 1 34.16 12 SER B N 1
ATOM 3700 C CA . SER B 1 12 ? -66.188 -26.844 -27.5 1 34.16 12 SER B CA 1
ATOM 3701 C C . SER B 1 12 ? -65 -25.953 -27.344 1 34.16 12 SER B C 1
ATOM 3703 O O . SER B 1 12 ? -64.312 -25.672 -28.312 1 34.16 12 SER B O 1
ATOM 3705 N N . LEU B 1 13 ? -65.062 -25 -26.422 1 37.84 13 LEU B N 1
ATOM 3706 C CA . LEU B 1 13 ? -63.906 -24.234 -25.984 1 37.84 13 LEU B CA 1
ATOM 3707 C C . LEU B 1 13 ? -62.781 -25.156 -25.516 1 37.84 13 LEU B C 1
ATOM 3709 O O . LEU B 1 13 ? -62.938 -25.891 -24.547 1 37.84 13 LEU B O 1
ATOM 3713 N N . PHE B 1 14 ? -61.938 -25.656 -26.438 1 39.22 14 PHE B N 1
ATOM 3714 C CA . PHE B 1 14 ? -60.656 -26.312 -26.078 1 39.22 14 PHE B CA 1
ATOM 3715 C C . PHE B 1 14 ? -59.812 -25.391 -25.203 1 39.22 14 PHE B C 1
ATOM 3717 O O . PHE B 1 14 ? -59.406 -24.312 -25.656 1 39.22 14 PHE B O 1
ATOM 3724 N N . THR B 1 15 ? -60 -25.422 -23.891 1 41.62 15 THR B N 1
ATOM 3725 C CA . THR B 1 15 ? -59.062 -24.812 -22.953 1 41.62 15 THR B CA 1
ATOM 3726 C C . THR B 1 15 ? -57.656 -25.344 -23.172 1 41.62 15 THR B C 1
ATOM 3728 O O . THR B 1 15 ? -57.406 -26.547 -23.016 1 41.62 15 THR B O 1
ATOM 3731 N N . ILE B 1 16 ? -56.906 -24.766 -24.094 1 43.22 16 ILE B N 1
ATOM 3732 C CA . ILE B 1 16 ? -55.469 -25 -24.156 1 43.22 16 ILE B CA 1
ATOM 3733 C C . ILE B 1 16 ? -54.812 -24.719 -22.797 1 43.22 16 ILE B C 1
ATOM 3735 O O . ILE B 1 16 ? -54.844 -23.594 -22.312 1 43.22 16 ILE B O 1
ATOM 3739 N N . PHE B 1 17 ? -54.75 -25.781 -21.953 1 43.62 17 PHE B N 1
ATOM 3740 C CA . PHE B 1 17 ? -53.844 -25.703 -20.797 1 43.62 17 PHE B CA 1
ATOM 3741 C C . PHE B 1 17 ? -52.406 -25.422 -21.219 1 43.62 17 PHE B C 1
ATOM 3743 O O . PHE B 1 17 ? -51.781 -26.281 -21.828 1 43.62 17 PHE B O 1
ATOM 3750 N N . LEU B 1 18 ? -52.125 -24.141 -21.484 1 43.97 18 LEU B N 1
ATOM 3751 C CA . LEU B 1 18 ? -50.719 -23.781 -21.469 1 43.97 18 LEU B CA 1
ATOM 3752 C C . LEU B 1 18 ? -50.062 -24.188 -20.172 1 43.97 18 LEU B C 1
ATOM 3754 O O . LEU B 1 18 ? -50.344 -23.625 -19.109 1 43.97 18 LEU B O 1
ATOM 3758 N N . SER B 1 19 ? -49.688 -25.422 -20.078 1 44.41 19 SER B N 1
ATOM 3759 C CA . SER B 1 19 ? -48.719 -25.766 -19.047 1 44.41 19 SER B CA 1
ATOM 3760 C C . SER B 1 19 ? -47.531 -24.812 -19.078 1 44.41 19 SER B C 1
ATOM 3762 O O . SER B 1 19 ? -46.688 -24.875 -19.984 1 44.41 19 SER B O 1
ATOM 3764 N N . LEU B 1 20 ? -47.656 -23.688 -18.5 1 43.62 20 LEU B N 1
ATOM 3765 C CA . LEU B 1 20 ? -46.438 -22.984 -18.125 1 43.62 20 LEU B CA 1
ATOM 3766 C C . LEU B 1 20 ? -45.531 -23.875 -17.312 1 43.62 20 LEU B C 1
ATOM 3768 O O . LEU B 1 20 ? -45.812 -24.172 -16.141 1 43.62 20 LEU B O 1
ATOM 3772 N N . SER B 1 21 ? -44.875 -24.797 -17.953 1 41.19 21 SER B N 1
ATOM 3773 C CA . SER B 1 21 ? -43.719 -25.312 -17.234 1 41.19 21 SER B CA 1
ATOM 3774 C C . SER B 1 21 ? -42.906 -24.188 -16.625 1 41.19 21 SER B C 1
ATOM 3776 O O . SER B 1 21 ? -42.219 -23.453 -17.344 1 41.19 21 SER B O 1
ATOM 3778 N N . THR B 1 22 ? -43.375 -23.656 -15.555 1 43.41 22 THR B N 1
ATOM 3779 C CA . THR B 1 22 ? -42.375 -22.922 -14.773 1 43.41 22 THR B CA 1
ATOM 3780 C C . THR B 1 22 ? -41.094 -23.734 -14.641 1 43.41 22 THR B C 1
ATOM 3782 O O . THR B 1 22 ? -41.062 -24.781 -14 1 43.41 22 THR B O 1
ATOM 3785 N N . ALA B 1 23 ? -40.281 -23.797 -15.578 1 41.09 23 ALA B N 1
ATOM 3786 C CA . ALA B 1 23 ? -38.938 -24.234 -15.25 1 41.09 23 ALA B CA 1
ATOM 3787 C C . ALA B 1 23 ? -38.469 -23.656 -13.922 1 41.09 23 ALA B C 1
ATOM 3789 O O . ALA B 1 23 ? -38.188 -22.453 -13.828 1 41.09 23 ALA B O 1
ATOM 3790 N N . SER B 1 24 ? -39 -24.031 -12.883 1 45.66 24 SER B N 1
ATOM 3791 C CA . SER B 1 24 ? -38.344 -23.672 -11.617 1 45.66 24 SER B CA 1
ATOM 3792 C C . SER B 1 24 ? -36.812 -23.719 -11.75 1 45.66 24 SER B C 1
ATOM 3794 O O . SER B 1 24 ? -36.25 -24.797 -11.844 1 45.66 24 SER B O 1
ATOM 3796 N N . THR B 1 25 ? -36.188 -22.875 -12.516 1 53.22 25 THR B N 1
ATOM 3797 C CA . THR B 1 25 ? -34.75 -22.797 -12.531 1 53.22 25 THR B CA 1
ATOM 3798 C C . THR B 1 25 ? -34.188 -23 -11.133 1 53.22 25 THR B C 1
ATOM 3800 O O . THR B 1 25 ? -34.406 -22.172 -10.234 1 53.22 25 THR B O 1
ATOM 3803 N N . HIS B 1 26 ? -34.062 -24.234 -10.664 1 67.06 26 HIS B N 1
ATOM 3804 C CA . HIS B 1 26 ? -33.5 -24.656 -9.383 1 67.06 26 HIS B CA 1
ATOM 3805 C C . HIS B 1 26 ? -32.25 -23.875 -9.055 1 67.06 26 HIS B C 1
ATOM 3807 O O . HIS B 1 26 ? -31.312 -23.797 -9.875 1 67.06 26 HIS B O 1
ATOM 3813 N N . PHE B 1 27 ? -32.406 -23.016 -8.133 1 82.69 27 PHE B N 1
ATOM 3814 C CA . PHE B 1 27 ? -31.297 -22.266 -7.559 1 82.69 27 PHE B CA 1
ATOM 3815 C C . PHE B 1 27 ? -30.172 -23.203 -7.148 1 82.69 27 PHE B C 1
ATOM 3817 O O . PHE B 1 27 ? -30.344 -24.062 -6.281 1 82.69 27 PHE B O 1
ATOM 3824 N N . GLN B 1 28 ? -29.094 -23.281 -7.953 1 93.31 28 GLN B N 1
ATOM 3825 C CA . GLN B 1 28 ? -27.969 -24.172 -7.75 1 93.31 28 GLN B CA 1
ATOM 3826 C C . GLN B 1 28 ? -27.234 -23.844 -6.453 1 93.31 28 GLN B C 1
ATOM 3828 O O . GLN B 1 28 ? -26.812 -22.703 -6.234 1 93.31 28 GLN B O 1
ATOM 3833 N N . THR B 1 29 ? -27.266 -24.781 -5.523 1 94.38 29 THR B N 1
ATOM 3834 C CA . THR B 1 29 ? -26.562 -24.609 -4.258 1 94.38 29 THR B CA 1
ATOM 3835 C C . THR B 1 29 ? -25.516 -25.719 -4.078 1 94.38 29 THR B C 1
ATOM 3837 O O . THR B 1 29 ? -25.5 -26.688 -4.828 1 94.38 29 THR B O 1
ATOM 3840 N N . GLN B 1 30 ? -24.562 -25.5 -3.291 1 95.06 30 GLN B N 1
ATOM 3841 C CA . GLN B 1 30 ? -23.594 -26.5 -2.861 1 95.06 30 GLN B CA 1
ATOM 3842 C C . GLN B 1 30 ? -23.391 -26.453 -1.35 1 95.06 30 GLN B C 1
ATOM 3844 O O . GLN B 1 30 ? -23.734 -25.453 -0.702 1 95.06 30 GLN B O 1
ATOM 3849 N N . THR B 1 31 ? -22.938 -27.562 -0.825 1 94.44 31 THR B N 1
ATOM 3850 C CA . THR B 1 31 ? -22.75 -27.688 0.616 1 94.44 31 THR B CA 1
ATOM 3851 C C . THR B 1 31 ? -21.344 -27.234 1.021 1 94.44 31 THR B C 1
ATOM 3853 O O . THR B 1 31 ? -20.359 -27.594 0.378 1 94.44 31 THR B O 1
ATOM 3856 N N . LEU B 1 32 ? -21.281 -26.344 2.006 1 94.5 32 LEU B N 1
ATOM 3857 C CA . LEU B 1 32 ? -20.031 -25.906 2.611 1 94.5 32 LEU B CA 1
ATOM 3858 C C . LEU B 1 32 ? -19.844 -26.531 3.992 1 94.5 32 LEU B C 1
ATOM 3860 O O . LEU B 1 32 ? -20.672 -26.328 4.883 1 94.5 32 LEU B O 1
ATOM 3864 N N . THR B 1 33 ? -18.859 -27.406 4.121 1 92.19 33 THR B N 1
ATOM 3865 C CA . THR B 1 33 ? -18.484 -27.891 5.445 1 92.19 33 THR B CA 1
ATOM 3866 C C . THR B 1 33 ? -17.719 -26.797 6.211 1 92.19 33 THR B C 1
ATOM 3868 O O . THR B 1 33 ? -16.75 -26.234 5.703 1 92.19 33 THR B O 1
ATOM 3871 N N . LEU B 1 34 ? -18.219 -26.484 7.383 1 92.12 34 LEU B N 1
ATOM 3872 C CA . LEU B 1 34 ? -17.672 -25.359 8.133 1 92.12 34 LEU B CA 1
ATOM 3873 C C . LEU B 1 34 ? -16.438 -25.781 8.938 1 92.12 34 LEU B C 1
ATOM 3875 O O . LEU B 1 34 ? -16.516 -26.719 9.742 1 92.12 34 LEU B O 1
ATOM 3879 N N . ARG B 1 35 ? -15.305 -25.156 8.57 1 88 35 ARG B N 1
ATOM 3880 C CA . ARG B 1 35 ? -14.055 -25.375 9.297 1 88 35 ARG B CA 1
ATOM 3881 C C . ARG B 1 35 ? -13.477 -24.047 9.789 1 88 35 ARG B C 1
ATOM 3883 O O . ARG B 1 35 ? -13.664 -23.016 9.156 1 88 35 ARG B O 1
ATOM 3890 N N . SER B 1 36 ? -12.805 -24.094 10.93 1 85.88 36 SER B N 1
ATOM 3891 C CA . SER B 1 36 ? -12.172 -22.891 11.477 1 85.88 36 SER B CA 1
ATOM 3892 C C . SER B 1 36 ? -10.883 -22.562 10.734 1 85.88 36 SER B C 1
ATOM 3894 O O . SER B 1 36 ? -10.508 -23.266 9.789 1 85.88 36 SER B O 1
ATOM 3896 N N . LEU B 1 37 ? -10.297 -21.438 11.094 1 87.75 37 LEU B N 1
ATOM 3897 C CA . LEU B 1 37 ? -9 -21.078 10.539 1 87.75 37 LEU B CA 1
ATOM 3898 C C . LEU B 1 37 ? -7.977 -22.172 10.805 1 87.75 37 LEU B C 1
ATOM 3900 O O . LEU B 1 37 ? -7.922 -22.719 11.906 1 87.75 37 LEU B O 1
ATOM 3904 N N . PRO B 1 38 ? -7.297 -22.5 9.789 1 82.31 38 PRO B N 1
ATOM 3905 C CA . PRO B 1 38 ? -6.355 -23.609 9.945 1 82.31 38 PRO B CA 1
ATOM 3906 C C . PRO B 1 38 ? -5.156 -23.234 10.812 1 82.31 38 PRO B C 1
ATOM 3908 O O . PRO B 1 38 ? -4.672 -22.109 10.766 1 82.31 38 PRO B O 1
ATOM 3911 N N . ASN B 1 39 ? -4.668 -24.219 11.539 1 79.44 39 ASN B N 1
ATOM 3912 C CA . ASN B 1 39 ? -3.396 -24.094 12.242 1 79.44 39 ASN B CA 1
ATOM 3913 C C . ASN B 1 39 ? -2.215 -24.156 11.281 1 79.44 39 ASN B C 1
ATOM 3915 O O . ASN B 1 39 ? -2.322 -24.75 10.203 1 79.44 39 ASN B O 1
ATOM 3919 N N . PRO B 1 40 ? -1.116 -23.469 11.641 1 74.75 40 PRO B N 1
ATOM 3920 C CA . PRO B 1 40 ? 0.054 -23.578 10.773 1 74.75 40 PRO B CA 1
ATOM 3921 C C . PRO B 1 40 ? 0.495 -25.016 10.547 1 74.75 40 PRO B C 1
ATOM 3923 O O . PRO B 1 40 ? 0.519 -25.812 11.492 1 74.75 40 PRO B O 1
ATOM 3926 N N . PRO B 1 41 ? 0.717 -25.281 9.273 1 72.5 41 PRO B N 1
ATOM 3927 C CA . PRO B 1 41 ? 1.181 -26.641 9 1 72.5 41 PRO B CA 1
ATOM 3928 C C . PRO B 1 41 ? 2.609 -26.875 9.484 1 72.5 41 PRO B C 1
ATOM 3930 O O . PRO B 1 41 ? 3.395 -25.938 9.594 1 72.5 41 PRO B O 1
ATOM 3933 N N . THR B 1 42 ? 2.828 -28.125 9.969 1 67.5 42 THR B N 1
ATOM 3934 C CA . THR B 1 42 ? 4.184 -28.5 10.367 1 67.5 42 THR B CA 1
ATOM 3935 C C . THR B 1 42 ? 5.008 -28.906 9.148 1 67.5 42 THR B C 1
ATOM 3937 O O . THR B 1 42 ? 4.52 -29.625 8.273 1 67.5 42 THR B O 1
ATOM 3940 N N . LEU B 1 43 ? 6.066 -28.141 8.969 1 66.31 43 LEU B N 1
ATOM 3941 C CA . LEU B 1 43 ? 6.957 -28.484 7.867 1 66.31 43 LEU B CA 1
ATOM 3942 C C . LEU B 1 43 ? 7.684 -29.797 8.141 1 66.31 43 LEU B C 1
ATOM 3944 O O . LEU B 1 43 ? 8.258 -29.984 9.211 1 66.31 43 LEU B O 1
ATOM 3948 N N . SER B 1 44 ? 7.145 -30.953 7.715 1 56.03 44 SER B N 1
ATOM 3949 C CA . SER B 1 44 ? 7.91 -32.188 7.875 1 56.03 44 SER B CA 1
ATOM 3950 C C . SER B 1 44 ? 9.242 -32.094 7.141 1 56.03 44 SER B C 1
ATOM 3952 O O . SER B 1 44 ? 9.312 -31.609 6.016 1 56.03 44 SER B O 1
ATOM 3954 N N . GLN B 1 45 ? 10.281 -32.062 7.914 1 49.41 45 GLN B N 1
ATOM 3955 C CA . GLN B 1 45 ? 11.609 -32.125 7.312 1 49.41 45 GLN B CA 1
ATOM 3956 C C . GLN B 1 45 ? 11.656 -33.188 6.203 1 49.41 45 GLN B C 1
ATOM 3958 O O . GLN B 1 45 ? 11.117 -34.281 6.359 1 49.41 45 GLN B O 1
ATOM 3963 N N . PRO B 1 46 ? 11.812 -32.75 5.023 1 45.81 46 PRO B N 1
ATOM 3964 C CA . PRO B 1 46 ? 11.938 -33.812 4.02 1 45.81 46 PRO B CA 1
ATOM 3965 C C . PRO B 1 46 ? 12.727 -35.031 4.523 1 45.81 46 PRO B C 1
ATOM 3967 O O . PRO B 1 46 ? 13.781 -34.844 5.141 1 45.81 46 PRO B O 1
ATOM 3970 N N . GLU B 1 47 ? 12.141 -36.062 4.988 1 39.03 47 GLU B N 1
ATOM 3971 C CA . GLU B 1 47 ? 12.969 -37.281 5.066 1 39.03 47 GLU B CA 1
ATOM 3972 C C . GLU B 1 47 ? 13.945 -37.344 3.895 1 39.03 47 GLU B C 1
ATOM 3974 O O . GLU B 1 47 ? 13.633 -36.906 2.787 1 39.03 47 GLU B O 1
ATOM 3979 N N . SER B 1 48 ? 15.297 -37.469 4.254 1 37.22 48 SER B N 1
ATOM 3980 C CA . SER B 1 48 ? 16.328 -37.906 3.326 1 37.22 48 SER B CA 1
ATOM 3981 C C . SER B 1 48 ? 15.789 -38.938 2.326 1 37.22 48 SER B C 1
ATOM 3983 O O . SER B 1 48 ? 15.852 -40.125 2.559 1 37.22 48 SER B O 1
ATOM 3985 N N . GLU B 1 49 ? 14.609 -39 1.997 1 36.03 49 GLU B N 1
ATOM 3986 C CA . GLU B 1 49 ? 14.398 -40.156 1.143 1 36.03 49 GLU B CA 1
ATOM 3987 C C . GLU B 1 49 ? 15.438 -40.219 0.03 1 36.03 49 GLU B C 1
ATOM 3989 O O . GLU B 1 49 ? 15.609 -39.25 -0.724 1 36.03 49 GLU B O 1
ATOM 3994 N N . SER B 1 50 ? 16.484 -41.031 0.281 1 34.75 50 SER B N 1
ATOM 3995 C CA . SER B 1 50 ? 17.438 -41.656 -0.623 1 34.75 50 SER B CA 1
ATOM 3996 C C . SER B 1 50 ? 16.766 -42.062 -1.928 1 34.75 50 SER B C 1
ATOM 3998 O O . SER B 1 50 ? 16.688 -43.25 -2.244 1 34.75 50 SER B O 1
ATOM 4000 N N . THR B 1 51 ? 15.578 -41.688 -2.16 1 36 51 THR B N 1
ATOM 4001 C CA . THR B 1 51 ? 15.195 -42.469 -3.342 1 36 51 THR B CA 1
ATOM 4002 C C . THR B 1 51 ? 16.234 -42.312 -4.441 1 36 51 THR B C 1
ATOM 4004 O O . THR B 1 51 ? 16.812 -41.219 -4.625 1 36 51 THR B O 1
ATOM 4007 N N . GLU B 1 52 ? 16.594 -43.531 -5.02 1 34.66 52 GLU B N 1
ATOM 4008 C CA . GLU B 1 52 ? 17.453 -43.844 -6.16 1 34.66 52 GLU B CA 1
ATOM 4009 C C . GLU B 1 52 ? 17.328 -42.781 -7.254 1 34.66 52 GLU B C 1
ATOM 4011 O O . GLU B 1 52 ? 16.234 -42.281 -7.512 1 34.66 52 GLU B O 1
ATOM 4016 N N . PRO B 1 53 ? 18.516 -42.281 -7.66 1 36.06 53 PRO B N 1
ATOM 4017 C CA . PRO B 1 53 ? 18.641 -41.406 -8.82 1 36.06 53 PRO B CA 1
ATOM 4018 C C . PRO B 1 53 ? 17.734 -41.812 -9.977 1 36.06 53 PRO B C 1
ATOM 4020 O O . PRO B 1 53 ? 17.891 -42.906 -10.539 1 36.06 53 PRO B O 1
ATOM 4023 N N . ASP B 1 54 ? 16.516 -41.906 -9.836 1 34.12 54 ASP B N 1
ATOM 4024 C CA . ASP B 1 54 ? 16.078 -42.281 -11.18 1 34.12 54 ASP B CA 1
ATOM 4025 C C . ASP B 1 54 ? 16.734 -41.406 -12.234 1 34.12 54 ASP B C 1
ATOM 4027 O O . ASP B 1 54 ? 17.016 -40.219 -11.984 1 34.12 54 ASP B O 1
ATOM 4031 N N . SER B 1 55 ? 17.156 -41.844 -13.305 1 35.56 55 SER B N 1
ATOM 4032 C CA . SER B 1 55 ? 17.938 -41.406 -14.453 1 35.56 55 SER B CA 1
ATOM 4033 C C . SER B 1 55 ? 17.656 -39.938 -14.773 1 35.56 55 SER B C 1
ATOM 4035 O O . SER B 1 55 ? 16.656 -39.375 -14.336 1 35.56 55 SER B O 1
ATOM 4037 N N . ASP B 1 56 ? 18.453 -39.312 -15.766 1 39.69 56 ASP B N 1
ATOM 4038 C CA . ASP B 1 56 ? 19 -38.125 -16.422 1 39.69 56 ASP B CA 1
ATOM 4039 C C . ASP B 1 56 ? 17.922 -37.062 -16.625 1 39.69 56 ASP B C 1
ATOM 4041 O O . ASP B 1 56 ? 18.094 -35.906 -16.234 1 39.69 56 ASP B O 1
ATOM 4045 N N . SER B 1 57 ? 17.281 -37 -18.031 1 45.47 57 SER B N 1
ATOM 4046 C CA . SER B 1 57 ? 16.719 -36.125 -19.078 1 45.47 57 SER B CA 1
ATOM 4047 C C . SER B 1 57 ? 15.289 -35.719 -18.734 1 45.47 57 SER B C 1
ATOM 4049 O O . SER B 1 57 ? 14.414 -35.719 -19.594 1 45.47 57 SER B O 1
ATOM 4051 N N . SER B 1 58 ? 14.734 -35.75 -17.609 1 60.38 58 SER B N 1
ATOM 4052 C CA . SER B 1 58 ? 13.281 -35.875 -17.531 1 60.38 58 SER B CA 1
ATOM 4053 C C . SER B 1 58 ? 12.594 -34.531 -17.781 1 60.38 58 SER B C 1
ATOM 4055 O O . SER B 1 58 ? 13.031 -33.5 -17.266 1 60.38 58 SER B O 1
ATOM 4057 N N . THR B 1 59 ? 11.859 -34.469 -18.922 1 77.25 59 THR B N 1
ATOM 4058 C CA . THR B 1 59 ? 11.008 -33.406 -19.469 1 77.25 59 THR B CA 1
ATOM 4059 C C . THR B 1 59 ? 9.93 -33 -18.469 1 77.25 59 THR B C 1
ATOM 4061 O O . THR B 1 59 ? 9.141 -32.094 -18.734 1 77.25 59 THR B O 1
ATOM 4064 N N . THR B 1 60 ? 10.031 -33.75 -17.266 1 78.69 60 THR B N 1
ATOM 4065 C CA . THR B 1 60 ? 9.016 -33.406 -16.281 1 78.69 60 THR B CA 1
ATOM 4066 C C . THR B 1 60 ? 9.648 -33.188 -14.906 1 78.69 60 THR B C 1
ATOM 4068 O O . THR B 1 60 ? 10.586 -33.906 -14.531 1 78.69 60 THR B O 1
ATOM 4071 N N . LEU B 1 61 ? 9.305 -32.125 -14.188 1 83.56 61 LEU B N 1
ATOM 4072 C CA . LEU B 1 61 ? 9.734 -31.781 -12.836 1 83.56 61 LEU B CA 1
ATOM 4073 C C . LEU B 1 61 ? 8.531 -31.562 -11.922 1 83.56 61 LEU B C 1
ATOM 4075 O O . LEU B 1 61 ? 7.574 -30.891 -12.305 1 83.56 61 LEU B O 1
ATOM 4079 N N . SER B 1 62 ? 8.492 -32.312 -10.797 1 80.31 62 SER B N 1
ATOM 4080 C CA . SER B 1 62 ? 7.414 -32.156 -9.828 1 80.31 62 SER B CA 1
ATOM 4081 C C . SER B 1 62 ? 7.961 -31.719 -8.469 1 80.31 62 SER B C 1
ATOM 4083 O O . SER B 1 62 ? 8.992 -32.219 -8.016 1 80.31 62 SER B O 1
ATOM 4085 N N . LEU B 1 63 ? 7.312 -30.719 -7.84 1 85.31 63 LEU B N 1
ATOM 4086 C CA . LEU B 1 63 ? 7.719 -30.203 -6.539 1 85.31 63 LEU B CA 1
ATOM 4087 C C . LEU B 1 63 ? 6.527 -30.109 -5.594 1 85.31 63 LEU B C 1
ATOM 4089 O O . LEU B 1 63 ? 5.398 -29.875 -6.031 1 85.31 63 LEU B O 1
ATOM 4093 N N . ASP B 1 64 ? 6.863 -30.312 -4.258 1 80.69 64 ASP B N 1
ATOM 4094 C CA . ASP B 1 64 ? 5.871 -30.031 -3.229 1 80.69 64 ASP B CA 1
ATOM 4095 C C . ASP B 1 64 ? 5.848 -28.547 -2.883 1 80.69 64 ASP B C 1
ATOM 4097 O O . ASP B 1 64 ? 6.895 -27.891 -2.84 1 80.69 64 ASP B O 1
ATOM 4101 N N . LEU B 1 65 ? 4.629 -27.984 -2.682 1 84 65 LEU B N 1
ATOM 4102 C CA . LEU B 1 65 ? 4.453 -26.609 -2.25 1 84 65 LEU B CA 1
ATOM 4103 C C . LEU B 1 65 ? 3.91 -26.547 -0.825 1 84 65 LEU B C 1
ATOM 4105 O O . LEU B 1 65 ? 3.145 -27.422 -0.411 1 84 65 LEU B O 1
ATOM 4109 N N . HIS B 1 66 ? 4.391 -25.594 -0.119 1 79.56 66 HIS B N 1
ATOM 4110 C CA . HIS B 1 66 ? 3.922 -25.344 1.237 1 79.56 66 HIS B CA 1
ATOM 4111 C C . HIS B 1 66 ? 3.377 -23.922 1.374 1 79.56 66 HIS B C 1
ATOM 4113 O O . HIS B 1 66 ? 3.807 -23.016 0.655 1 79.56 66 HIS B O 1
ATOM 4119 N N . HIS B 1 67 ? 2.361 -23.812 2.213 1 80.75 67 HIS B N 1
ATOM 4120 C CA . HIS B 1 67 ? 1.861 -22.469 2.5 1 80.75 67 HIS B CA 1
ATOM 4121 C C . HIS B 1 67 ? 2.805 -21.719 3.43 1 80.75 67 HIS B C 1
ATOM 4123 O O . HIS B 1 67 ? 3.422 -22.312 4.312 1 80.75 67 HIS B O 1
ATOM 4129 N N . ILE B 1 68 ? 2.877 -20.469 3.32 1 77 68 ILE B N 1
ATOM 4130 C CA . ILE B 1 68 ? 3.848 -19.625 4.004 1 77 68 ILE B CA 1
ATOM 4131 C C . ILE B 1 68 ? 3.619 -19.688 5.512 1 77 68 ILE B C 1
ATOM 4133 O O . ILE B 1 68 ? 4.543 -19.469 6.297 1 77 68 ILE B O 1
ATOM 4137 N N . ASP B 1 69 ? 2.402 -20.047 5.918 1 75.94 69 ASP B N 1
ATOM 4138 C CA . ASP B 1 69 ? 2.1 -20.156 7.344 1 75.94 69 ASP B CA 1
ATOM 4139 C C . ASP B 1 69 ? 2.963 -21.219 8.016 1 75.94 69 ASP B C 1
ATOM 4141 O O . ASP B 1 69 ? 3.115 -21.219 9.234 1 75.94 69 ASP B O 1
ATOM 4145 N N . ALA B 1 70 ? 3.482 -22.078 7.223 1 75.81 70 ALA B N 1
ATOM 4146 C CA . ALA B 1 70 ? 4.316 -23.156 7.762 1 75.81 70 ALA B CA 1
ATOM 4147 C C . ALA B 1 70 ? 5.629 -22.594 8.312 1 75.81 70 ALA B C 1
ATOM 4149 O O . ALA B 1 70 ? 6.281 -23.25 9.133 1 75.81 70 ALA B O 1
ATOM 4150 N N . LEU B 1 71 ? 6.012 -21.453 7.848 1 71.75 71 LEU B N 1
ATOM 4151 C CA . LEU B 1 71 ? 7.27 -20.859 8.281 1 71.75 71 LEU B CA 1
ATOM 4152 C C . LEU B 1 71 ? 7.031 -19.812 9.367 1 71.75 71 LEU B C 1
ATOM 4154 O O . LEU B 1 71 ? 7.961 -19.125 9.781 1 71.75 71 LEU B O 1
ATOM 4158 N N . SER B 1 72 ? 5.77 -19.625 9.695 1 67.25 72 SER B N 1
ATOM 4159 C CA . SER B 1 72 ? 5.426 -18.641 10.734 1 67.25 72 SER B CA 1
ATOM 4160 C C . SER B 1 72 ? 5.262 -19.328 12.094 1 67.25 72 SER B C 1
ATOM 4162 O O . SER B 1 72 ? 4.223 -19.922 12.367 1 67.25 72 SER B O 1
ATOM 4164 N N . PHE B 1 73 ? 6.301 -19.203 12.914 1 64.62 73 PHE B N 1
ATOM 4165 C CA . PHE B 1 73 ? 6.309 -19.906 14.188 1 64.62 73 PHE B CA 1
ATOM 4166 C C . PHE B 1 73 ? 5.664 -19.062 15.281 1 64.62 73 PHE B C 1
ATOM 4168 O O . PHE B 1 73 ? 5.828 -17.844 15.312 1 64.62 73 PHE B O 1
ATOM 4175 N N . ASN B 1 74 ? 4.863 -19.641 16.109 1 65.81 74 ASN B N 1
ATOM 4176 C CA . ASN B 1 74 ? 4.336 -19.094 17.359 1 65.81 74 ASN B CA 1
ATOM 4177 C C . ASN B 1 74 ? 3.279 -18.016 17.078 1 65.81 74 ASN B 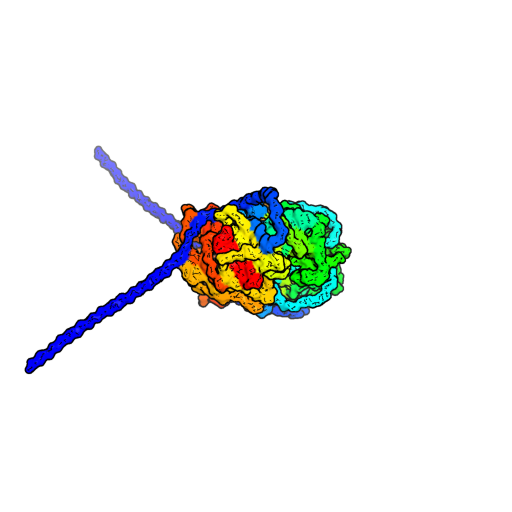C 1
ATOM 4179 O O . ASN B 1 74 ? 3.242 -17 17.766 1 65.81 74 ASN B O 1
ATOM 4183 N N . LYS B 1 75 ? 2.621 -18.172 16.016 1 71.69 75 LYS B N 1
ATOM 4184 C CA . LYS B 1 75 ? 1.519 -17.25 15.742 1 71.69 75 LYS B CA 1
ATOM 4185 C C . LYS B 1 75 ? 0.183 -18 15.719 1 71.69 75 LYS B C 1
ATOM 4187 O O . LYS B 1 75 ? 0.12 -19.156 15.32 1 71.69 75 LYS B O 1
ATOM 4192 N N . THR B 1 76 ? -0.83 -17.312 16.203 1 79.06 76 THR B N 1
ATOM 4193 C CA . THR B 1 76 ? -2.172 -17.891 16.172 1 79.06 76 THR B CA 1
ATOM 4194 C C . THR B 1 76 ? -2.74 -17.844 14.758 1 79.06 76 THR B C 1
ATOM 4196 O O . THR B 1 76 ? -2.305 -17.047 13.922 1 79.06 76 THR B O 1
ATOM 4199 N N . PRO B 1 77 ? -3.715 -18.672 14.508 1 82.12 77 PRO B N 1
ATOM 4200 C CA . PRO B 1 77 ? -4.348 -18.656 13.188 1 82.12 77 PRO B CA 1
ATOM 4201 C C . PRO B 1 77 ? -4.941 -17.297 12.82 1 82.12 77 PRO B C 1
ATOM 4203 O O . PRO B 1 77 ? -4.812 -16.859 11.68 1 82.12 77 PRO B O 1
ATOM 4206 N N . LEU B 1 78 ? -5.551 -16.672 13.781 1 79.94 78 LEU B N 1
ATOM 4207 C CA . LEU B 1 78 ? -6.152 -15.367 13.523 1 79.94 78 LEU B CA 1
ATOM 4208 C C . LEU B 1 78 ? -5.09 -14.336 13.18 1 79.94 78 LEU B C 1
ATOM 4210 O O . LEU B 1 78 ? -5.266 -13.539 12.258 1 79.94 78 LEU B O 1
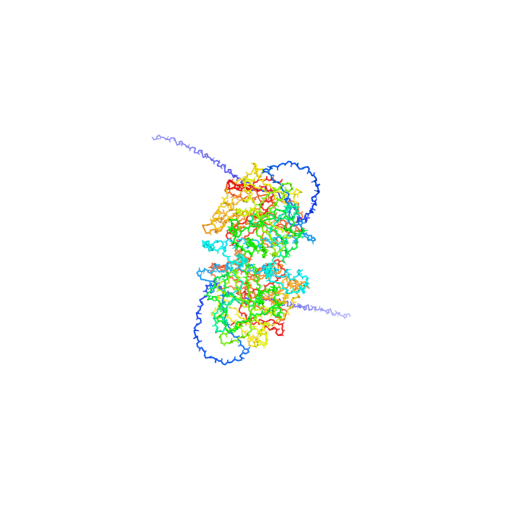ATOM 4214 N N . HIS B 1 79 ? -4.055 -14.375 13.875 1 75.44 79 HIS B N 1
ATOM 4215 C CA . HIS B 1 79 ? -2.955 -13.461 13.594 1 75.44 79 HIS B CA 1
ATOM 4216 C C . HIS B 1 79 ? -2.377 -13.695 12.203 1 75.44 79 HIS B C 1
ATOM 4218 O O . HIS B 1 79 ? -2.107 -12.742 11.469 1 75.44 79 HIS B O 1
ATOM 4224 N N . LEU B 1 80 ? -2.199 -14.938 11.844 1 77.75 80 LEU B N 1
ATOM 4225 C CA . LEU B 1 80 ? -1.671 -15.289 10.523 1 77.75 80 LEU B CA 1
ATOM 4226 C C . LEU B 1 80 ? -2.611 -14.828 9.422 1 77.75 80 LEU B C 1
ATOM 4228 O O . LEU B 1 80 ? -2.16 -14.375 8.367 1 77.75 80 LEU B O 1
ATOM 4232 N N . PHE B 1 81 ? -3.855 -14.969 9.688 1 85.06 81 PHE B N 1
ATOM 4233 C CA . PHE B 1 81 ? -4.836 -14.531 8.703 1 85.06 81 PHE B CA 1
ATOM 4234 C C . PHE B 1 81 ? -4.777 -13.023 8.508 1 85.06 81 PHE B C 1
ATOM 4236 O O . PHE B 1 81 ? -4.84 -12.531 7.379 1 85.06 81 PHE B O 1
ATOM 4243 N N . ASN B 1 82 ? -4.664 -12.273 9.586 1 74.25 82 ASN B N 1
ATOM 4244 C CA . ASN B 1 82 ? -4.555 -10.82 9.516 1 74.25 82 ASN B CA 1
ATOM 4245 C C . ASN B 1 82 ? -3.309 -10.391 8.742 1 74.25 82 ASN B C 1
ATOM 4247 O O . ASN B 1 82 ? -3.361 -9.453 7.941 1 74.25 82 ASN B O 1
ATOM 4251 N N . LEU B 1 83 ? -2.258 -11.07 8.992 1 71.62 83 LEU B N 1
ATOM 4252 C CA . LEU B 1 83 ? -1.023 -10.789 8.273 1 71.62 83 LEU B CA 1
ATOM 4253 C C . LEU B 1 83 ? -1.196 -11.055 6.777 1 71.62 83 LEU B C 1
ATOM 4255 O O . LEU B 1 83 ? -0.69 -10.305 5.945 1 71.62 83 LEU B O 1
ATOM 4259 N N . ARG B 1 84 ? -1.92 -12.062 6.445 1 80.38 84 ARG B N 1
ATOM 4260 C CA . ARG B 1 84 ? -2.213 -12.391 5.055 1 80.38 84 ARG B CA 1
ATOM 4261 C C . ARG B 1 84 ? -2.984 -11.266 4.375 1 80.38 84 ARG B C 1
ATOM 4263 O O . ARG B 1 84 ? -2.672 -10.883 3.244 1 80.38 84 ARG B O 1
ATOM 4270 N N . LEU B 1 85 ? -3.977 -10.781 5.078 1 78.75 85 LEU B N 1
ATOM 4271 C CA . LEU B 1 85 ? -4.793 -9.719 4.504 1 78.75 85 LEU B CA 1
ATOM 4272 C C . LEU B 1 85 ? -3.973 -8.453 4.293 1 78.75 85 LEU B C 1
ATOM 4274 O O . LEU B 1 85 ? -4.184 -7.727 3.322 1 78.75 85 LEU B O 1
ATOM 4278 N N . GLN B 1 86 ? -3.049 -8.211 5.176 1 70.38 86 GLN B N 1
ATOM 4279 C CA . GLN B 1 86 ? -2.18 -7.047 5.035 1 70.38 86 GLN B CA 1
ATOM 4280 C C . GLN B 1 86 ? -1.269 -7.188 3.818 1 70.38 86 GLN B C 1
ATOM 4282 O O . GLN B 1 86 ? -1.128 -6.25 3.029 1 70.38 86 GLN B O 1
ATOM 4287 N N . ARG B 1 87 ? -0.701 -8.359 3.66 1 75.31 87 ARG B N 1
ATOM 4288 C CA . ARG B 1 87 ? 0.146 -8.617 2.5 1 75.31 87 ARG B CA 1
ATOM 4289 C C . ARG B 1 87 ? -0.652 -8.516 1.205 1 75.31 87 ARG B C 1
ATOM 4291 O O . ARG B 1 87 ? -0.155 -8 0.202 1 75.31 87 ARG B O 1
ATOM 4298 N N . ASP B 1 88 ? -1.794 -9.023 1.373 1 81.19 88 ASP B N 1
ATOM 4299 C CA . ASP B 1 88 ? -2.689 -9.023 0.221 1 81.19 88 ASP B CA 1
ATOM 4300 C C . ASP B 1 88 ? -3.006 -7.598 -0.227 1 81.19 88 ASP B C 1
ATOM 4302 O O . ASP B 1 88 ? -2.959 -7.293 -1.421 1 81.19 88 ASP B O 1
ATOM 4306 N N . ALA B 1 89 ? -3.33 -6.734 0.68 1 74.19 89 ALA B N 1
ATOM 4307 C CA . ALA B 1 89 ? -3.646 -5.34 0.377 1 74.19 89 ALA B CA 1
ATOM 4308 C C . ALA B 1 89 ? -2.445 -4.625 -0.236 1 74.19 89 ALA B C 1
ATOM 4310 O O . ALA B 1 89 ? -2.584 -3.9 -1.225 1 74.19 89 ALA B O 1
ATOM 4311 N N . ALA B 1 90 ? -1.279 -4.844 0.291 1 70.94 90 ALA B N 1
ATOM 4312 C CA . ALA B 1 90 ? -0.057 -4.238 -0.231 1 70.94 90 ALA B CA 1
ATOM 4313 C C . ALA B 1 90 ? 0.223 -4.707 -1.656 1 70.94 90 ALA B C 1
ATOM 4315 O O . ALA B 1 90 ? 0.655 -3.922 -2.502 1 70.94 90 ALA B O 1
ATOM 4316 N N . ARG B 1 91 ? -0.025 -5.969 -1.891 1 78.31 91 ARG B N 1
ATOM 4317 C CA . ARG B 1 91 ? 0.221 -6.539 -3.211 1 78.31 91 ARG B CA 1
ATOM 4318 C C . ARG B 1 91 ? -0.703 -5.922 -4.254 1 78.31 91 ARG B C 1
ATOM 4320 O O . ARG B 1 91 ? -0.265 -5.582 -5.355 1 78.31 91 ARG B O 1
ATOM 4327 N N . VAL B 1 92 ? -1.948 -5.789 -3.914 1 76.81 92 VAL B N 1
ATOM 4328 C CA . VAL B 1 92 ? -2.916 -5.219 -4.848 1 76.81 92 VAL B CA 1
ATOM 4329 C C . VAL B 1 92 ? -2.512 -3.791 -5.203 1 76.81 92 VAL B C 1
ATOM 4331 O O . VAL B 1 92 ? -2.561 -3.398 -6.371 1 76.81 92 VAL B O 1
ATOM 4334 N N . ILE B 1 93 ? -2.088 -3.074 -4.215 1 69.25 93 ILE B N 1
ATOM 4335 C CA . ILE B 1 93 ? -1.641 -1.707 -4.453 1 69.25 93 ILE B CA 1
ATOM 4336 C C . ILE B 1 93 ? -0.403 -1.717 -5.348 1 69.25 93 ILE B C 1
ATOM 4338 O O . ILE B 1 93 ? -0.286 -0.902 -6.266 1 69.25 93 ILE B O 1
ATOM 4342 N N . SER B 1 94 ? 0.467 -2.689 -5.125 1 72.69 94 SER B N 1
ATOM 4343 C CA . SER B 1 94 ? 1.683 -2.793 -5.926 1 72.69 94 SER B CA 1
ATOM 4344 C C . SER B 1 94 ? 1.358 -3.09 -7.387 1 72.69 94 SER B C 1
ATOM 4346 O O . SER B 1 94 ? 1.968 -2.516 -8.289 1 72.69 94 SER B O 1
ATOM 4348 N N . PHE B 1 95 ? 0.45 -4 -7.613 1 77.25 95 PHE B N 1
ATOM 4349 C CA . PHE B 1 95 ? 0.073 -4.336 -8.977 1 77.25 95 PHE B CA 1
ATOM 4350 C C . PHE B 1 95 ? -0.52 -3.125 -9.688 1 77.25 95 PHE B C 1
ATOM 4352 O O . PHE B 1 95 ? -0.197 -2.861 -10.852 1 77.25 95 PHE B O 1
ATOM 4359 N N . SER B 1 96 ? -1.368 -2.434 -8.984 1 71.12 96 SER B N 1
ATOM 4360 C CA . SER B 1 96 ? -1.951 -1.23 -9.57 1 71.12 96 SER B CA 1
ATOM 4361 C C . SER B 1 96 ? -0.877 -0.199 -9.898 1 71.12 96 SER B C 1
ATOM 4363 O O . SER B 1 96 ? -0.948 0.474 -10.93 1 71.12 96 SER B O 1
ATOM 4365 N N . SER B 1 97 ? 0.15 -0.162 -9.109 1 64.81 97 SER B N 1
ATOM 4366 C CA . SER B 1 97 ? 1.25 0.771 -9.328 1 64.81 97 SER B CA 1
ATOM 4367 C C . SER B 1 97 ? 2.096 0.355 -10.531 1 64.81 97 SER B C 1
ATOM 4369 O O . SER B 1 97 ? 2.486 1.195 -11.344 1 64.81 97 SER B O 1
ATOM 4371 N N . ILE B 1 98 ? 2.43 -0.893 -10.609 1 72 98 ILE B N 1
ATOM 4372 C CA . ILE B 1 98 ? 3.205 -1.426 -11.719 1 72 98 ILE B CA 1
ATOM 4373 C C . ILE B 1 98 ? 2.488 -1.133 -13.039 1 72 98 ILE B C 1
ATOM 4375 O O . ILE B 1 98 ? 3.111 -0.7 -14.008 1 72 98 ILE B O 1
ATOM 4379 N N . LEU B 1 99 ? 1.196 -1.294 -13.062 1 75.12 99 LEU B N 1
ATOM 4380 C CA . LEU B 1 99 ? 0.414 -1.062 -14.266 1 75.12 99 LEU B CA 1
ATOM 4381 C C . LEU B 1 99 ? 0.38 0.422 -14.617 1 75.12 99 LEU B C 1
ATOM 4383 O O . LEU B 1 99 ? 0.5 0.791 -15.789 1 75.12 99 LEU B O 1
ATOM 4387 N N . SER B 1 100 ? 0.186 1.2 -13.625 1 63.56 100 SER B N 1
ATOM 4388 C CA . SER B 1 100 ? 0.146 2.639 -13.867 1 63.56 100 SER B CA 1
ATOM 4389 C C . SER B 1 100 ? 1.466 3.139 -14.445 1 63.56 100 SER B C 1
ATOM 4391 O O . SER B 1 100 ? 1.477 3.982 -15.344 1 63.56 100 SER B O 1
ATOM 4393 N N . LYS B 1 101 ? 2.584 2.57 -14.008 1 61.06 101 LYS B N 1
ATOM 4394 C CA . LYS B 1 101 ? 3.902 2.926 -14.523 1 61.06 101 LYS B CA 1
ATOM 4395 C C . LYS B 1 101 ? 4.066 2.475 -15.977 1 61.06 101 LYS B C 1
ATOM 4397 O O . LYS B 1 101 ? 4.617 3.205 -16.797 1 61.06 101 LYS B O 1
ATOM 4402 N N . ALA B 1 102 ? 3.629 1.354 -16.188 1 69.81 102 ALA B N 1
ATOM 4403 C CA . ALA B 1 102 ? 3.76 0.79 -17.516 1 69.81 102 ALA B CA 1
ATOM 4404 C C . ALA B 1 102 ? 2.906 1.558 -18.531 1 69.81 102 ALA B C 1
ATOM 4406 O O . ALA B 1 102 ? 3.281 1.692 -19.688 1 69.81 102 ALA B O 1
ATOM 4407 N N . THR B 1 103 ? 1.839 2.031 -18.094 1 64.75 103 THR B N 1
ATOM 4408 C CA . THR B 1 103 ? 0.905 2.691 -19 1 64.75 103 THR B CA 1
ATOM 4409 C C . THR B 1 103 ? 1.268 4.164 -19.172 1 64.75 103 THR B C 1
ATOM 4411 O O . THR B 1 103 ? 0.849 4.805 -20.141 1 64.75 103 THR B O 1
ATOM 4414 N N . SER B 1 104 ? 1.918 4.652 -18.219 1 53.56 104 SER B N 1
ATOM 4415 C CA . SER B 1 104 ? 2.35 6.039 -18.328 1 53.56 104 SER B CA 1
ATOM 4416 C C . SER B 1 104 ? 3.59 6.168 -19.219 1 53.56 104 SER B C 1
ATOM 4418 O O . SER B 1 104 ? 3.83 7.223 -19.797 1 53.56 104 SER B O 1
ATOM 4420 N N . GLN B 1 105 ? 4.559 5.219 -19.281 1 49.69 105 GLN B N 1
ATOM 4421 C CA . GLN B 1 105 ? 5.812 5.328 -20.016 1 49.69 105 GLN B CA 1
ATOM 4422 C C . GLN B 1 105 ? 5.594 5.137 -21.516 1 49.69 105 GLN B C 1
ATOM 4424 O O . GLN B 1 105 ? 5.008 4.141 -21.938 1 49.69 105 GLN B O 1
ATOM 4429 N N . ASN B 1 106 ? 5.352 6.199 -22.266 1 41.41 106 ASN B N 1
ATOM 4430 C CA . ASN B 1 106 ? 5.785 6.094 -23.656 1 41.41 106 ASN B CA 1
ATOM 4431 C C . ASN B 1 106 ? 7.195 5.516 -23.75 1 41.41 106 ASN B C 1
ATOM 4433 O O . ASN B 1 106 ? 8.133 6.051 -23.156 1 41.41 106 ASN B O 1
ATOM 4437 N N . LYS B 1 107 ? 7.316 4.285 -24.016 1 40.81 107 LYS B N 1
ATOM 4438 C CA . LYS B 1 107 ? 8.547 3.506 -24.078 1 40.81 107 LYS B CA 1
ATOM 4439 C C . LYS B 1 107 ? 9.641 4.258 -24.828 1 40.81 107 LYS B C 1
ATOM 4441 O O . LYS B 1 107 ? 9.766 4.113 -26.047 1 40.81 107 LYS B O 1
ATOM 4446 N N . THR B 1 108 ? 9.945 5.508 -24.766 1 33.38 108 THR B N 1
ATOM 4447 C CA . THR B 1 108 ? 11.266 5.719 -25.344 1 33.38 108 THR B CA 1
ATOM 4448 C C . THR B 1 108 ? 12.312 4.871 -24.641 1 33.38 108 THR B C 1
ATOM 4450 O O . THR B 1 108 ? 12.531 5.023 -23.438 1 33.38 108 THR B O 1
ATOM 4453 N N . LYS B 1 109 ? 12.477 3.672 -25.062 1 35.56 109 LYS B N 1
ATOM 4454 C CA . LYS B 1 109 ? 13.617 2.84 -24.688 1 35.56 109 LYS B CA 1
ATOM 4455 C C . LYS B 1 109 ? 14.867 3.691 -24.453 1 35.56 109 LYS B C 1
ATOM 4457 O O . LYS B 1 109 ? 15.273 4.461 -25.328 1 35.56 109 LYS B O 1
ATOM 4462 N N . PRO B 1 110 ? 15.219 3.936 -23.25 1 33.34 110 PRO B N 1
ATOM 4463 C CA . PRO B 1 110 ? 16.5 4.641 -23.281 1 33.34 110 PRO B CA 1
ATOM 4464 C C . PRO B 1 110 ? 17.531 3.961 -24.188 1 33.34 110 PRO B C 1
ATOM 4466 O O . PRO B 1 110 ? 17.797 2.766 -24.031 1 33.34 110 PRO B O 1
ATOM 4469 N N . THR B 1 111 ? 17.547 4.172 -25.469 1 31.78 111 THR B N 1
ATOM 4470 C CA . THR B 1 111 ? 18.625 3.76 -26.359 1 31.78 111 THR B CA 1
ATOM 4471 C C . THR B 1 111 ? 19.984 3.967 -25.688 1 31.78 111 THR B C 1
ATOM 4473 O O . THR B 1 111 ? 21.031 3.773 -26.312 1 31.78 111 THR B O 1
ATOM 4476 N N . GLY B 1 112 ? 20.141 5.062 -24.828 1 29.84 112 GLY B N 1
ATOM 4477 C CA . GLY B 1 112 ? 21.547 5.461 -24.734 1 29.84 112 GLY B CA 1
ATOM 4478 C C . GLY B 1 112 ? 22.422 4.379 -24.141 1 29.84 112 GLY B C 1
ATOM 4479 O O . GLY B 1 112 ? 21.938 3.418 -23.547 1 29.84 112 GLY B O 1
ATOM 4480 N N . SER B 1 113 ? 23.766 4.453 -24.484 1 31.22 113 SER B N 1
ATOM 4481 C CA . SER B 1 113 ? 25.016 3.795 -24.141 1 31.22 113 SER B CA 1
ATOM 4482 C C . SER B 1 113 ? 25.094 3.494 -22.656 1 31.22 113 SER B C 1
ATOM 4484 O O . SER B 1 113 ? 24.844 4.371 -21.828 1 31.22 113 SER B O 1
ATOM 4486 N N . PHE B 1 114 ? 24.859 2.258 -22.266 1 32.69 114 PHE B N 1
ATOM 4487 C CA . PHE B 1 114 ? 25.125 1.574 -21.016 1 32.69 114 PHE B CA 1
ATOM 4488 C C . PHE B 1 114 ? 26.422 2.086 -20.391 1 32.69 114 PHE B C 1
ATOM 4490 O O . PHE B 1 114 ? 27.438 1.391 -20.391 1 32.69 114 PHE B O 1
ATOM 4497 N N . THR B 1 115 ? 26.938 3.291 -20.734 1 29.25 115 THR B N 1
ATOM 4498 C CA . THR B 1 115 ? 28.25 3.49 -20.125 1 29.25 115 THR B CA 1
ATOM 4499 C C . THR B 1 115 ? 28.203 3.248 -18.625 1 29.25 115 THR B C 1
ATOM 4501 O O . THR B 1 115 ? 29.047 2.537 -18.078 1 29.25 115 THR B O 1
ATOM 4504 N N . GLY B 1 116 ? 28.156 4.398 -17.891 1 27.91 116 GLY B N 1
ATOM 4505 C CA . GLY B 1 116 ? 28.812 4.523 -16.594 1 27.91 116 GLY B CA 1
ATOM 4506 C C . GLY B 1 116 ? 28.172 3.691 -15.508 1 27.91 116 GLY B C 1
ATOM 4507 O O . GLY B 1 116 ? 27.062 3.17 -15.695 1 27.91 116 GLY B O 1
ATOM 4508 N N . SER B 1 117 ? 28.812 3.643 -14.242 1 30.19 117 SER B N 1
ATOM 4509 C CA . SER B 1 117 ? 29.031 2.859 -13.031 1 30.19 117 SER B CA 1
ATOM 4510 C C . SER B 1 117 ? 27.734 2.699 -12.242 1 30.19 117 SER B C 1
ATOM 4512 O O . SER B 1 117 ? 27.625 1.794 -11.414 1 30.19 117 SER B O 1
ATOM 4514 N N . GLY B 1 118 ? 26.984 3.803 -12.016 1 26.67 118 GLY B N 1
ATOM 4515 C CA . GLY B 1 118 ? 26.203 3.83 -10.789 1 26.67 118 GLY B CA 1
ATOM 4516 C C . GLY B 1 118 ? 24.812 3.254 -10.969 1 26.67 118 GLY B C 1
ATOM 4517 O O . GLY B 1 118 ? 24.188 3.422 -12.016 1 26.67 118 GLY B O 1
ATOM 4518 N N . PHE B 1 119 ? 24.641 2.004 -10.57 1 27.84 119 PHE B N 1
ATOM 4519 C CA . PHE B 1 119 ? 23.359 1.325 -10.453 1 27.84 119 PHE B CA 1
ATOM 4520 C C . PHE B 1 119 ? 22.297 2.268 -9.898 1 27.84 119 PHE B C 1
ATOM 4522 O O . PHE B 1 119 ? 22.438 2.783 -8.789 1 27.84 119 PHE B O 1
ATOM 4529 N N . SER B 1 120 ? 21.859 3.174 -10.695 1 28.25 120 SER B N 1
ATOM 4530 C CA . SER B 1 120 ? 20.719 3.914 -10.156 1 28.25 120 SER B CA 1
ATOM 4531 C C . SER B 1 120 ? 19.547 2.986 -9.867 1 28.25 120 SER B C 1
ATOM 4533 O O . SER B 1 120 ? 19.078 2.266 -10.75 1 28.25 120 SER B O 1
ATOM 4535 N N . SER B 1 121 ? 19.641 2.271 -8.773 1 29.17 121 SER B N 1
ATOM 4536 C CA . SER B 1 121 ? 18.609 1.387 -8.242 1 29.17 121 SER B CA 1
ATOM 4537 C C . SER B 1 121 ? 17.219 2.016 -8.359 1 29.17 121 SER B C 1
ATOM 4539 O O . SER B 1 121 ? 16.953 3.047 -7.738 1 29.17 121 SER B O 1
ATOM 4541 N N . SER B 1 122 ? 16.766 2.234 -9.539 1 29.22 122 SER B N 1
ATOM 4542 C CA . SER B 1 122 ? 15.438 2.789 -9.75 1 29.22 122 SER B CA 1
ATOM 4543 C C . SER B 1 122 ? 14.375 1.966 -9.031 1 29.22 122 SER B C 1
ATOM 4545 O O . SER B 1 122 ? 14.156 0.798 -9.359 1 29.22 122 SER B O 1
ATOM 4547 N N . VAL B 1 123 ? 14.469 1.92 -7.777 1 28.88 123 VAL B N 1
ATOM 4548 C CA . VAL B 1 123 ? 13.305 1.344 -7.113 1 28.88 123 VAL B CA 1
ATOM 4549 C C . VAL B 1 123 ? 12.039 2.012 -7.629 1 28.88 123 VAL B C 1
ATOM 4551 O O . VAL B 1 123 ? 11.867 3.227 -7.496 1 28.88 123 VAL B O 1
ATOM 4554 N N . THR B 1 124 ? 11.633 1.668 -8.812 1 28.91 124 THR B N 1
ATOM 4555 C CA . THR B 1 124 ? 10.398 2.223 -9.344 1 28.91 124 THR B CA 1
ATOM 4556 C C . THR B 1 124 ? 9.227 1.931 -8.406 1 28.91 124 THR B C 1
ATOM 4558 O O . THR B 1 124 ? 8.914 0.769 -8.133 1 28.91 124 THR B O 1
ATOM 4561 N N . SER B 1 125 ? 9.227 2.613 -7.371 1 32.34 125 SER B N 1
ATOM 4562 C CA . SER B 1 125 ? 8.047 2.477 -6.52 1 32.34 125 SER B CA 1
ATOM 4563 C C . SER B 1 125 ? 6.77 2.809 -7.277 1 32.34 125 SER B C 1
ATOM 4565 O O . SER B 1 125 ? 6.754 3.727 -8.102 1 32.34 125 SER B O 1
ATOM 4567 N N . GLY B 1 126 ? 6.098 1.897 -7.789 1 29.73 126 GLY B N 1
ATOM 4568 C CA . GLY B 1 126 ? 4.895 1.973 -8.602 1 29.73 126 GLY B CA 1
ATOM 4569 C C . GLY B 1 126 ? 3.98 3.119 -8.219 1 29.73 126 GLY B C 1
ATOM 4570 O O . GLY B 1 126 ? 2.986 3.383 -8.898 1 29.73 126 GLY B O 1
ATOM 4571 N N . LEU B 1 127 ? 3.721 3.381 -6.953 1 32.69 127 LEU B N 1
ATOM 4572 C CA . LEU B 1 127 ? 2.709 4.426 -6.84 1 32.69 127 LEU B CA 1
ATOM 4573 C C . LEU B 1 127 ? 3.316 5.801 -7.102 1 32.69 127 LEU B C 1
ATOM 4575 O O . LEU B 1 127 ? 4.293 6.188 -6.457 1 32.69 127 LEU B O 1
ATOM 4579 N N . SER B 1 128 ? 3.371 6.121 -8.328 1 37.31 128 SER B N 1
ATOM 4580 C CA . SER B 1 128 ? 3.881 7.418 -8.758 1 37.31 128 SER B CA 1
ATOM 4581 C C . SER B 1 128 ? 3.357 8.539 -7.871 1 37.31 128 SER B C 1
ATOM 4583 O O . SER B 1 128 ? 3.783 9.688 -8 1 37.31 128 SER B O 1
ATOM 4585 N N . GLN B 1 129 ? 2.277 8.281 -7.184 1 40.97 129 GLN B N 1
ATOM 4586 C CA . GLN B 1 129 ? 1.745 9.516 -6.613 1 40.97 129 GLN B CA 1
ATOM 4587 C C . GLN B 1 129 ? 2.217 9.703 -5.176 1 40.97 129 GLN B C 1
ATOM 4589 O O . GLN B 1 129 ? 2.164 8.773 -4.371 1 40.97 129 GLN B O 1
ATOM 4594 N N . GLY B 1 130 ? 3.197 10.609 -5.02 1 44.22 130 GLY B N 1
ATOM 4595 C CA . GLY B 1 130 ? 3.879 11.008 -3.801 1 44.22 130 GLY B CA 1
ATOM 4596 C C . GLY B 1 130 ? 2.932 11.25 -2.641 1 44.22 130 GLY B C 1
ATOM 4597 O O . GLY B 1 130 ? 1.715 11.305 -2.826 1 44.22 130 GLY B O 1
ATOM 4598 N N . SER B 1 131 ? 3.51 11.266 -1.463 1 52.53 131 SER B N 1
ATOM 4599 C CA . SER B 1 131 ? 2.883 11.438 -0.156 1 52.53 131 SER B CA 1
ATOM 4600 C C . SER B 1 131 ? 2.652 12.914 0.157 1 52.53 131 SER B C 1
ATOM 4602 O O . SER B 1 131 ? 3.389 13.781 -0.323 1 52.53 131 SER B O 1
ATOM 4604 N N . GLY B 1 132 ? 1.416 13.422 0.687 1 61.03 132 GLY B N 1
ATOM 4605 C CA . GLY B 1 132 ? 1.071 14.742 1.197 1 61.03 132 GLY B CA 1
ATOM 4606 C C . GLY B 1 132 ? 0.008 15.438 0.373 1 61.03 132 GLY B C 1
ATOM 4607 O O . GLY B 1 132 ? -0.207 15.094 -0.792 1 61.03 132 GLY B O 1
ATOM 4608 N N . GLU B 1 133 ? -0.666 16.297 1.001 1 76.94 133 GLU B N 1
ATOM 4609 C CA . GLU B 1 133 ? -1.829 16.875 0.339 1 76.94 133 GLU B CA 1
ATOM 4610 C C . GLU B 1 133 ? -1.698 18.391 0.224 1 76.94 133 GLU B C 1
ATOM 4612 O O . GLU B 1 133 ? -2.465 19.031 -0.498 1 76.94 133 GLU B O 1
ATOM 4617 N N . TYR B 1 134 ? -0.617 18.938 0.832 1 82.88 134 TYR B N 1
ATOM 4618 C CA . TYR B 1 134 ? -0.455 20.391 0.821 1 82.88 134 TYR B CA 1
ATOM 4619 C C . TYR B 1 134 ? 0.983 20.781 0.495 1 82.88 134 TYR B C 1
ATOM 4621 O O . TYR B 1 134 ? 1.923 20.078 0.883 1 82.88 134 TYR B O 1
ATOM 4629 N N . PHE B 1 135 ? 1.119 21.875 -0.26 1 84.25 135 PHE B N 1
ATOM 4630 C CA . PHE B 1 135 ? 2.459 22.312 -0.636 1 84.25 135 PHE B CA 1
ATOM 4631 C C . PHE B 1 135 ? 2.602 23.828 -0.476 1 84.25 135 PHE B C 1
ATOM 4633 O O . PHE B 1 135 ? 1.604 24.531 -0.32 1 84.25 135 PHE B O 1
ATOM 4640 N N . THR B 1 136 ? 3.766 24.234 -0.411 1 86.38 136 THR B N 1
ATOM 4641 C CA . THR B 1 136 ? 4.113 25.656 -0.365 1 86.38 136 THR B CA 1
ATOM 4642 C C . THR B 1 136 ? 5.277 25.953 -1.307 1 86.38 136 THR B C 1
ATOM 4644 O O . THR B 1 136 ? 5.863 25.047 -1.892 1 86.38 136 THR B O 1
ATOM 4647 N N . ARG B 1 137 ? 5.387 27.25 -1.543 1 85.62 137 ARG B N 1
ATOM 4648 C CA . ARG B 1 137 ? 6.523 27.703 -2.34 1 85.62 137 ARG B CA 1
ATOM 4649 C C . ARG B 1 137 ? 7.602 28.312 -1.453 1 85.62 137 ARG B C 1
ATOM 4651 O O . ARG B 1 137 ? 7.316 29.172 -0.625 1 85.62 137 ARG B O 1
ATOM 4658 N N . LEU B 1 138 ? 8.828 27.812 -1.569 1 90.5 138 LEU B N 1
ATOM 4659 C CA . LEU B 1 138 ? 9.922 28.375 -0.793 1 90.5 138 LEU B CA 1
ATOM 4660 C C . LEU B 1 138 ? 11.211 28.406 -1.61 1 90.5 138 LEU B C 1
ATOM 4662 O O . LEU B 1 138 ? 11.328 27.703 -2.619 1 90.5 138 LEU B O 1
ATOM 4666 N N . GLY B 1 139 ? 12.125 29.312 -1.216 1 93.81 139 GLY B N 1
ATOM 4667 C CA . GLY B 1 139 ? 13.422 29.422 -1.865 1 93.81 139 GLY B CA 1
ATOM 4668 C C . GLY B 1 139 ? 14.453 28.453 -1.304 1 93.81 139 GLY B C 1
ATOM 4669 O O . GLY B 1 139 ? 14.492 28.219 -0.094 1 93.81 139 GLY B O 1
ATOM 4670 N N . VAL B 1 140 ? 15.25 27.938 -2.244 1 97.31 140 VAL B N 1
ATOM 4671 C CA . VAL B 1 140 ? 16.359 27.078 -1.84 1 97.31 140 VAL B CA 1
ATOM 4672 C C . VAL B 1 140 ? 17.656 27.594 -2.447 1 97.31 140 VAL B C 1
ATOM 4674 O O . VAL B 1 140 ? 17.719 27.891 -3.645 1 97.31 140 VAL B O 1
ATOM 4677 N N . GLY B 1 141 ? 18.672 27.766 -1.565 1 98 141 GLY B N 1
ATOM 4678 C CA . GLY B 1 141 ? 19.969 28.172 -2.059 1 98 141 GLY B CA 1
ATOM 4679 C C . GLY B 1 141 ? 20.188 29.672 -2.014 1 98 141 GLY B C 1
ATOM 4680 O O . GLY B 1 141 ? 19.312 30.422 -1.556 1 98 141 GLY B O 1
ATOM 4681 N N . THR B 1 142 ? 21.438 29.969 -2.398 1 97.25 142 THR B N 1
ATOM 4682 C CA . THR B 1 142 ? 21.859 31.359 -2.52 1 97.25 142 THR B CA 1
ATOM 4683 C C . THR B 1 142 ? 22.484 31.609 -3.885 1 97.25 142 THR B C 1
ATOM 4685 O O . THR B 1 142 ? 23.594 31.141 -4.164 1 97.25 142 THR B O 1
ATOM 4688 N N . PRO B 1 143 ? 21.906 32.562 -4.762 1 96.31 143 PRO B N 1
ATOM 4689 C CA . PRO B 1 143 ? 20.594 33.188 -4.527 1 96.31 143 PRO B CA 1
ATOM 4690 C C . PRO B 1 143 ? 19.453 32.188 -4.512 1 96.31 143 PRO B C 1
ATOM 4692 O O . PRO B 1 143 ? 19.594 31.078 -5.031 1 96.31 143 PRO B O 1
ATOM 4695 N N . PRO B 1 144 ? 18.359 32.531 -3.922 1 95.25 144 PRO B N 1
ATOM 4696 C CA . PRO B 1 144 ? 17.25 31.578 -3.771 1 95.25 144 PRO B CA 1
ATOM 4697 C C . PRO B 1 144 ? 16.594 31.234 -5.102 1 95.25 144 PRO B C 1
ATOM 4699 O O . PRO B 1 144 ? 16.391 32.125 -5.945 1 95.25 144 PRO B O 1
ATOM 4702 N N . LYS B 1 145 ? 16.344 29.938 -5.293 1 94.75 145 LYS B N 1
ATOM 4703 C CA . LYS B 1 145 ? 15.477 29.406 -6.336 1 94.75 145 LYS B CA 1
ATOM 4704 C C . LYS B 1 145 ? 14.156 28.906 -5.746 1 94.75 145 LYS B C 1
ATOM 4706 O O . LYS B 1 145 ? 14.148 27.969 -4.945 1 94.75 145 LYS B O 1
ATOM 4711 N N . TYR B 1 146 ? 13.117 29.516 -6.172 1 89.69 146 TYR B N 1
ATOM 4712 C CA . TYR B 1 146 ? 11.828 29.203 -5.562 1 89.69 146 TYR B CA 1
ATOM 4713 C C . TYR B 1 146 ? 11.211 27.969 -6.207 1 89.69 146 TYR B C 1
ATOM 4715 O O . TYR B 1 146 ? 11.156 27.859 -7.434 1 89.69 146 TYR B O 1
ATOM 4723 N N . ILE B 1 147 ? 10.805 27 -5.301 1 90.81 147 ILE B N 1
ATOM 4724 C CA . ILE B 1 147 ? 10.258 25.719 -5.742 1 90.81 147 ILE B CA 1
ATOM 4725 C C . ILE B 1 147 ? 9.07 25.344 -4.863 1 90.81 147 ILE B C 1
ATOM 4727 O O . ILE B 1 147 ? 8.906 25.875 -3.762 1 90.81 147 ILE B O 1
ATOM 4731 N N . TYR B 1 148 ? 8.234 24.453 -5.371 1 86.31 148 TYR B N 1
ATOM 4732 C CA . TYR B 1 148 ? 7.129 23.922 -4.586 1 86.31 148 TYR B CA 1
ATOM 4733 C C . TYR B 1 148 ? 7.586 22.734 -3.74 1 86.31 148 TYR B C 1
ATOM 4735 O O . TYR B 1 148 ? 8.258 21.828 -4.238 1 86.31 148 TYR B O 1
ATOM 4743 N N . MET B 1 149 ? 7.258 22.781 -2.461 1 89.88 149 MET B N 1
ATOM 4744 C CA . MET B 1 149 ? 7.57 21.703 -1.526 1 89.88 149 MET B CA 1
ATOM 4745 C C . MET B 1 149 ? 6.309 21.203 -0.833 1 89.88 149 MET B C 1
ATOM 4747 O O . MET B 1 149 ? 5.457 22 -0.431 1 89.88 149 MET B O 1
ATOM 4751 N N . VAL B 1 150 ? 6.227 19.891 -0.715 1 87.88 150 VAL B N 1
ATOM 4752 C CA . VAL B 1 150 ? 5.109 19.297 0.016 1 87.88 150 VAL B CA 1
ATOM 4753 C C . VAL B 1 150 ? 5.379 19.375 1.518 1 87.88 150 VAL B C 1
ATOM 4755 O O . VAL B 1 150 ? 6.504 19.141 1.966 1 87.88 150 VAL B O 1
ATOM 4758 N N . LEU B 1 151 ? 4.375 19.75 2.27 1 89.44 151 LEU B N 1
ATOM 4759 C CA . LEU B 1 151 ? 4.461 19.734 3.725 1 89.44 151 LEU B CA 1
ATOM 4760 C C . LEU B 1 151 ? 3.932 18.422 4.289 1 89.44 151 LEU B C 1
ATOM 4762 O O . LEU B 1 151 ? 2.914 17.906 3.82 1 89.44 151 LEU B O 1
ATOM 4766 N N . ASP B 1 152 ? 4.645 17.906 5.27 1 91.56 152 ASP B N 1
ATOM 4767 C CA . ASP B 1 152 ? 4.223 16.609 5.785 1 91.56 152 ASP B CA 1
ATOM 4768 C C . ASP B 1 152 ? 4.598 16.453 7.258 1 91.56 152 ASP B C 1
ATOM 4770 O O . ASP B 1 152 ? 5.781 16.406 7.602 1 91.56 152 ASP B O 1
ATOM 4774 N N . THR B 1 153 ? 3.566 16.312 8.109 1 95.38 153 THR B N 1
ATOM 4775 C CA . THR B 1 153 ? 3.809 16.141 9.539 1 95.38 153 THR B CA 1
ATOM 4776 C C . THR B 1 153 ? 4.145 14.688 9.859 1 95.38 153 THR B C 1
ATOM 4778 O O . THR B 1 153 ? 4.504 14.367 10.992 1 95.38 153 THR B O 1
ATOM 4781 N N . GLY B 1 154 ? 4.09 13.844 8.898 1 93.06 154 GLY B N 1
ATOM 4782 C CA . GLY B 1 154 ? 4.41 12.438 9.109 1 93.06 154 GLY B CA 1
ATOM 4783 C C . GLY B 1 154 ? 5.809 12.07 8.648 1 93.06 154 GLY B C 1
ATOM 4784 O O . GLY B 1 154 ? 6.176 10.898 8.641 1 93.06 154 GLY B O 1
ATOM 4785 N N . SER B 1 155 ? 6.578 13.047 8.25 1 91.62 155 SER B N 1
ATOM 4786 C CA . SER B 1 155 ? 7.941 12.844 7.77 1 91.62 155 SER B CA 1
ATOM 4787 C C . SER B 1 155 ? 8.906 13.836 8.406 1 91.62 155 SER B C 1
ATOM 4789 O O . SER B 1 155 ? 8.531 14.961 8.719 1 91.62 155 SER B O 1
ATOM 4791 N N . ASP B 1 156 ? 10.195 13.398 8.539 1 94.81 156 ASP B N 1
ATOM 4792 C CA . ASP B 1 156 ? 11.156 14.25 9.234 1 94.81 156 ASP B CA 1
ATOM 4793 C C . ASP B 1 156 ? 12.086 14.945 8.242 1 94.81 156 ASP B C 1
ATOM 4795 O O . ASP B 1 156 ? 12.25 16.172 8.281 1 94.81 156 ASP B O 1
ATOM 4799 N N . VAL B 1 157 ? 12.609 14.242 7.301 1 95.25 157 VAL B N 1
ATOM 4800 C CA . VAL B 1 157 ? 13.727 14.734 6.492 1 95.25 157 VAL B CA 1
ATOM 4801 C C . VAL B 1 157 ? 13.211 15.719 5.441 1 95.25 157 VAL B C 1
ATOM 4803 O O . VAL B 1 157 ? 12.242 15.422 4.734 1 95.25 157 VAL B O 1
ATOM 4806 N N . VAL B 1 158 ? 13.859 16.875 5.418 1 96.62 158 VAL B N 1
ATOM 4807 C CA . VAL B 1 158 ? 13.656 17.797 4.309 1 96.62 158 VAL B CA 1
ATOM 4808 C C . VAL B 1 158 ? 14.484 17.359 3.105 1 96.62 158 VAL B C 1
ATOM 4810 O O . VAL B 1 158 ? 15.672 17.062 3.24 1 96.62 158 VAL B O 1
ATOM 4813 N N . TRP B 1 159 ? 13.859 17.297 1.956 1 96.56 159 TRP B N 1
ATOM 4814 C CA . TRP B 1 159 ? 14.641 16.891 0.796 1 96.56 159 TRP B CA 1
ATOM 4815 C C . TRP B 1 159 ? 14.047 17.453 -0.49 1 96.56 159 TRP B C 1
ATOM 4817 O O . TRP B 1 159 ? 12.898 17.891 -0.506 1 96.56 159 TRP B O 1
ATOM 4827 N N . LEU B 1 160 ? 14.836 17.531 -1.545 1 96 160 LEU B N 1
ATOM 4828 C CA . LEU B 1 160 ? 14.414 17.922 -2.887 1 96 160 LEU B CA 1
ATOM 4829 C C . LEU B 1 160 ? 15.258 17.219 -3.945 1 96 160 LEU B C 1
ATOM 4831 O O . LEU B 1 160 ? 16.328 16.688 -3.641 1 96 160 LEU B O 1
ATOM 4835 N N . GLN B 1 161 ? 14.703 17.203 -5.172 1 94.69 161 GLN B N 1
ATOM 4836 C CA . GLN B 1 161 ? 15.484 16.672 -6.281 1 94.69 161 GLN B CA 1
ATOM 4837 C C . GLN B 1 161 ? 16.609 17.609 -6.668 1 94.69 161 GLN B C 1
ATOM 4839 O O . GLN B 1 161 ? 16.422 18.828 -6.711 1 94.69 161 GLN B O 1
ATOM 4844 N N . CYS B 1 162 ? 17.797 17.047 -6.891 1 97.19 162 CYS B N 1
ATOM 4845 C CA . CYS B 1 162 ? 18.969 17.875 -7.184 1 97.19 162 CYS B CA 1
ATOM 4846 C C . CYS B 1 162 ? 19.672 17.391 -8.445 1 97.19 162 CYS B C 1
ATOM 4848 O O . CYS B 1 162 ? 19.609 16.203 -8.789 1 97.19 162 CYS B O 1
ATOM 4850 N N . LYS B 1 163 ? 20.312 18.453 -9.086 1 96.19 163 LYS B N 1
ATOM 4851 C CA . LYS B 1 163 ? 21.266 18.109 -10.133 1 96.19 163 LYS B CA 1
ATOM 4852 C C . LYS B 1 163 ? 22.578 17.625 -9.539 1 96.19 163 LYS B C 1
ATOM 4854 O O . LYS B 1 163 ? 23.047 18.156 -8.523 1 96.19 163 LYS B O 1
ATOM 4859 N N . PRO B 1 164 ? 23.328 16.672 -10.266 1 92.38 164 PRO B N 1
ATOM 4860 C CA . PRO B 1 164 ? 22.75 15.859 -11.336 1 92.38 164 PRO B CA 1
ATOM 4861 C C . PRO B 1 164 ? 21.672 14.914 -10.836 1 92.38 164 PRO B C 1
ATOM 4863 O O . PRO B 1 164 ? 21.75 14.391 -9.727 1 92.38 164 PRO B O 1
ATOM 4866 N N . CYS B 1 165 ? 20.75 14.828 -11.57 1 89.25 165 CYS B N 1
ATOM 4867 C CA . CYS B 1 165 ? 19.625 13.961 -11.258 1 89.25 165 CYS B CA 1
ATOM 4868 C C . CYS B 1 165 ? 19.609 12.734 -12.164 1 89.25 165 CYS B C 1
ATOM 4870 O O . CYS B 1 165 ? 19.062 12.789 -13.273 1 89.25 165 CYS B O 1
ATOM 4872 N N . ARG B 1 166 ? 20.125 11.68 -11.609 1 72.94 166 ARG B N 1
ATOM 4873 C CA . ARG B 1 166 ? 20.219 10.453 -12.398 1 72.94 166 ARG B CA 1
ATOM 4874 C C . ARG B 1 166 ? 18.828 9.922 -12.742 1 72.94 166 ARG B C 1
ATOM 4876 O O . ARG B 1 166 ? 18.578 9.508 -13.875 1 72.94 166 ARG B O 1
ATOM 4883 N N . ARG B 1 167 ? 18 9.828 -11.805 1 74 167 ARG B N 1
ATOM 4884 C CA . ARG B 1 167 ? 16.562 9.531 -11.938 1 74 167 ARG B CA 1
ATOM 4885 C C . ARG B 1 167 ? 15.727 10.586 -11.227 1 74 167 ARG B C 1
ATOM 4887 O O . ARG B 1 167 ? 15.906 10.828 -10.031 1 74 167 ARG B O 1
ATOM 4894 N N . CYS B 1 168 ? 14.938 11.266 -12.016 1 79.62 168 CYS B N 1
ATOM 4895 C CA . CYS B 1 168 ? 14.102 12.312 -11.453 1 79.62 168 CYS B CA 1
ATOM 4896 C C . CYS B 1 168 ? 12.648 12.156 -11.891 1 79.62 168 CYS B C 1
ATOM 4898 O O . CYS B 1 168 ? 12.383 11.656 -12.984 1 79.62 168 CYS B O 1
ATOM 4900 N N . TYR B 1 169 ? 11.805 12.438 -10.961 1 73.5 169 TYR B N 1
ATOM 4901 C CA . TYR B 1 169 ? 10.414 12.578 -11.391 1 73.5 169 TYR B CA 1
ATOM 4902 C C . TYR B 1 169 ? 10.141 13.992 -11.883 1 73.5 169 TYR B C 1
ATOM 4904 O O . TYR B 1 169 ? 10.914 14.914 -11.617 1 73.5 169 TYR B O 1
ATOM 4912 N N . SER B 1 170 ? 9.062 14.086 -12.625 1 75.88 170 SER B N 1
ATOM 4913 C CA . SER B 1 170 ? 8.703 15.391 -13.164 1 75.88 170 SER B CA 1
ATOM 4914 C C . SER B 1 170 ? 8.219 16.328 -12.062 1 75.88 170 SER B C 1
ATOM 4916 O O . SER B 1 170 ? 7.473 15.914 -11.172 1 75.88 170 SER B O 1
ATOM 4918 N N . GLN B 1 171 ? 8.797 17.484 -12.023 1 82.94 171 GLN B N 1
ATOM 4919 C CA . GLN B 1 171 ? 8.352 18.547 -11.125 1 82.94 171 GLN B CA 1
ATOM 4920 C C . GLN B 1 171 ? 8.094 19.844 -11.883 1 82.94 171 GLN B C 1
ATOM 4922 O O . GLN B 1 171 ? 8.562 20.016 -13.016 1 82.94 171 GLN B O 1
ATOM 4927 N N . SER B 1 172 ? 7.297 20.703 -11.305 1 78.12 172 SER B N 1
ATOM 4928 C CA . SER B 1 172 ? 6.906 21.953 -11.953 1 78.12 172 SER B CA 1
ATOM 4929 C C . SER B 1 172 ? 8.102 22.891 -12.109 1 78.12 172 SER B C 1
ATOM 4931 O O . SER B 1 172 ? 8.211 23.594 -13.117 1 78.12 172 SER B O 1
ATOM 4933 N N . ASP B 1 173 ? 8.945 22.953 -11.203 1 86 173 ASP B N 1
ATOM 4934 C CA . ASP B 1 173 ? 10.078 23.859 -11.18 1 86 173 ASP B CA 1
ATOM 4935 C C . ASP B 1 173 ? 11.352 23.172 -11.672 1 86 173 ASP B C 1
ATOM 4937 O O . ASP B 1 173 ? 11.422 21.938 -11.703 1 86 173 ASP B O 1
ATOM 4941 N N . PRO B 1 174 ? 12.289 23.984 -12.102 1 90 174 PRO B N 1
ATOM 4942 C CA . PRO B 1 174 ? 13.57 23.375 -12.461 1 90 174 PRO B CA 1
ATOM 4943 C C . PRO B 1 174 ? 14.203 22.625 -11.297 1 90 174 PRO B C 1
ATOM 4945 O O . PRO B 1 174 ? 14.055 23.016 -10.133 1 90 174 PRO B O 1
ATOM 4948 N N . ILE B 1 175 ? 14.859 21.609 -11.719 1 95.12 175 ILE B N 1
ATOM 4949 C CA . ILE B 1 175 ? 15.586 20.844 -10.703 1 95.12 175 ILE B CA 1
ATOM 4950 C C . ILE B 1 175 ? 16.656 21.734 -10.07 1 95.12 175 ILE B C 1
ATOM 4952 O O . ILE B 1 175 ? 17.359 22.469 -10.766 1 95.12 175 ILE B O 1
ATOM 4956 N N . PHE B 1 176 ? 16.781 21.703 -8.766 1 97.62 176 PHE B N 1
ATOM 4957 C CA . PHE B 1 176 ? 17.734 22.531 -8.039 1 97.62 176 PHE B CA 1
ATOM 4958 C C . PHE B 1 176 ? 19.172 22.141 -8.398 1 97.62 176 PHE B C 1
ATOM 4960 O O . PHE B 1 176 ? 19.5 20.953 -8.445 1 97.62 176 PHE B O 1
ATOM 4967 N N . ASP B 1 177 ? 19.969 23.125 -8.648 1 97.88 177 ASP B N 1
ATOM 4968 C CA . ASP B 1 177 ? 21.391 22.922 -8.953 1 97.88 177 ASP B CA 1
ATOM 4969 C C . ASP B 1 177 ? 22.266 23.391 -7.797 1 97.88 177 ASP B C 1
ATOM 4971 O O . ASP B 1 177 ? 22.547 24.594 -7.676 1 97.88 177 ASP B O 1
ATOM 4975 N N . PRO B 1 178 ? 22.766 22.422 -7.055 1 97.69 178 PRO B N 1
ATOM 4976 C CA . PRO B 1 178 ? 23.594 22.828 -5.906 1 97.69 178 PRO B CA 1
ATOM 4977 C C . PRO B 1 178 ? 24.844 23.594 -6.316 1 97.69 178 PRO B C 1
ATOM 4979 O O . PRO B 1 178 ? 25.328 24.438 -5.551 1 97.69 178 PRO B O 1
ATOM 4982 N N . ALA B 1 179 ? 25.344 23.406 -7.449 1 97.06 179 ALA B N 1
ATOM 4983 C CA . ALA B 1 179 ? 26.562 24.062 -7.918 1 97.06 179 ALA B CA 1
ATOM 4984 C C . ALA B 1 179 ? 26.344 25.562 -8.078 1 97.06 179 ALA B C 1
ATOM 4986 O O . ALA B 1 179 ? 27.312 26.344 -8.102 1 97.06 179 ALA B O 1
ATOM 4987 N N . ARG B 1 180 ? 25.172 25.953 -8.195 1 97.25 180 ARG B N 1
ATOM 4988 C CA . ARG B 1 180 ? 24.859 27.359 -8.422 1 97.25 180 ARG B CA 1
ATOM 4989 C C . ARG B 1 180 ? 24.516 28.062 -7.117 1 97.25 180 ARG B C 1
ATOM 4991 O O . ARG B 1 180 ? 24.125 29.234 -7.121 1 97.25 180 ARG B O 1
ATOM 4998 N N . SER B 1 181 ? 24.609 27.359 -6.035 1 98.12 181 SER B N 1
ATOM 4999 C CA . SER B 1 181 ? 24.344 27.938 -4.727 1 98.12 181 SER B CA 1
ATOM 5000 C C . SER B 1 181 ? 25.641 28.141 -3.936 1 98.12 181 SER B C 1
ATOM 5002 O O . SER B 1 181 ? 26.453 27.234 -3.824 1 98.12 181 SER B O 1
ATOM 5004 N N . THR B 1 182 ? 25.812 29.281 -3.34 1 98.06 182 THR B N 1
ATOM 5005 C CA . THR B 1 182 ? 27 29.562 -2.549 1 98.06 182 THR B CA 1
ATOM 5006 C C . THR B 1 182 ? 26.828 29.062 -1.118 1 98.06 182 THR B C 1
ATOM 5008 O O . THR B 1 182 ? 27.797 29.031 -0.351 1 98.06 182 THR B O 1
ATOM 5011 N N . SER B 1 183 ? 25.672 28.625 -0.718 1 98.06 183 SER B N 1
ATOM 5012 C CA . SER B 1 183 ? 25.438 28.203 0.66 1 98.06 183 SER B CA 1
ATOM 5013 C C . SER B 1 183 ? 25.344 26.688 0.768 1 98.06 183 SER B C 1
ATOM 5015 O O . SER B 1 183 ? 25.156 26.141 1.861 1 98.06 183 SER B O 1
ATOM 5017 N N . PHE B 1 184 ? 25.484 26 -0.368 1 97.88 184 PHE B N 1
ATOM 5018 C CA . PHE B 1 184 ? 25.422 24.547 -0.368 1 97.88 184 PHE B CA 1
ATOM 5019 C C . PHE B 1 184 ? 26.688 23.953 0.249 1 97.88 184 PHE B C 1
ATOM 5021 O O . PHE B 1 184 ? 27.797 24.25 -0.199 1 97.88 184 PHE B O 1
ATOM 5028 N N . ALA B 1 185 ? 26.5 23.109 1.302 1 97.44 185 ALA B N 1
ATOM 5029 C CA . ALA B 1 185 ? 27.656 22.516 1.969 1 97.44 185 ALA B CA 1
ATOM 5030 C C . ALA B 1 185 ? 27.375 21.078 2.395 1 97.44 185 ALA B C 1
ATOM 5032 O O . ALA B 1 185 ? 26.453 20.828 3.166 1 97.44 185 ALA B O 1
ATOM 5033 N N . GLY B 1 186 ? 28.156 20.141 1.96 1 96.81 186 GLY B N 1
ATOM 5034 C CA . GLY B 1 186 ? 28.016 18.734 2.338 1 96.81 186 GLY B CA 1
ATOM 5035 C C . GLY B 1 186 ? 28.188 18.5 3.826 1 96.81 186 GLY B C 1
ATOM 5036 O O . GLY B 1 186 ? 29.031 19.141 4.469 1 96.81 186 GLY B O 1
ATOM 5037 N N . ILE B 1 187 ? 27.406 17.656 4.344 1 97.31 187 ILE B N 1
ATOM 5038 C CA . ILE B 1 187 ? 27.547 17.219 5.73 1 97.31 187 ILE B CA 1
ATOM 5039 C C . ILE B 1 187 ? 28.5 16.031 5.816 1 97.31 187 ILE B C 1
ATOM 5041 O O . ILE B 1 187 ? 28.344 15.047 5.098 1 97.31 187 ILE B O 1
ATOM 5045 N N . PRO B 1 188 ? 29.422 16.109 6.703 1 95.81 188 PRO B N 1
ATOM 5046 C CA . PRO B 1 188 ? 30.391 15.023 6.797 1 95.81 188 PRO B CA 1
ATOM 5047 C C . PRO B 1 188 ? 29.781 13.742 7.375 1 95.81 188 PRO B C 1
ATOM 5049 O O . PRO B 1 188 ? 28.891 13.812 8.227 1 95.81 188 PRO B O 1
ATOM 5052 N N . CYS B 1 189 ? 30.203 12.445 6.949 1 90 189 CYS B N 1
ATOM 5053 C CA . CYS B 1 189 ? 29.703 11.133 7.348 1 90 189 CYS B CA 1
ATOM 5054 C C . CYS B 1 189 ? 29.75 10.969 8.859 1 90 189 CYS B C 1
ATOM 5056 O O . CYS B 1 189 ? 28.828 10.398 9.453 1 90 189 CYS B O 1
ATOM 5058 N N . GLY B 1 190 ? 30.406 11.555 9.664 1 85.75 190 GLY B N 1
ATOM 5059 C CA . GLY B 1 190 ? 30.578 11.383 11.102 1 85.75 190 GLY B CA 1
ATOM 5060 C C . GLY B 1 190 ? 29.906 12.477 11.914 1 85.75 190 GLY B C 1
ATOM 5061 O O . GLY B 1 190 ? 29.938 12.445 13.148 1 85.75 190 GLY B O 1
ATOM 5062 N N . SER B 1 191 ? 29.266 13.273 11.258 1 93.31 191 SER B N 1
ATOM 5063 C CA . SER B 1 191 ? 28.609 14.367 11.969 1 93.31 191 SER B CA 1
ATOM 5064 C C . SER B 1 191 ? 27.406 13.867 12.758 1 93.31 191 SER B C 1
ATOM 5066 O O . SER B 1 191 ? 26.844 12.82 12.445 1 93.31 191 SER B O 1
ATOM 5068 N N . PRO B 1 192 ? 27.047 14.602 13.789 1 91.5 192 PRO B N 1
ATOM 5069 C CA . PRO B 1 192 ? 25.844 14.234 14.547 1 91.5 192 PRO B CA 1
ATOM 5070 C C . PRO B 1 192 ? 24.594 14.195 13.68 1 91.5 192 PRO B C 1
ATOM 5072 O O . PRO B 1 192 ? 23.734 13.328 13.867 1 91.5 192 PRO B O 1
ATOM 5075 N N . LEU B 1 193 ? 24.516 15.047 12.719 1 93.56 193 LEU B N 1
ATOM 5076 C CA . LEU B 1 193 ? 23.375 15.078 11.828 1 93.56 193 LEU B CA 1
ATOM 5077 C C . LEU B 1 193 ? 23.312 13.82 10.969 1 93.56 193 LEU B C 1
ATOM 5079 O O . LEU B 1 193 ? 22.234 13.266 10.75 1 93.56 193 LEU B O 1
ATOM 5083 N N . CYS B 1 194 ? 24.406 13.398 10.484 1 92.94 194 CYS B N 1
ATOM 5084 C CA . CYS B 1 194 ? 24.453 12.195 9.664 1 92.94 194 CYS B CA 1
ATOM 5085 C C . CYS B 1 194 ? 24.031 10.969 10.469 1 92.94 194 CYS B C 1
ATOM 5087 O O . CYS B 1 194 ? 23.312 10.109 9.961 1 92.94 194 CYS B O 1
ATOM 5089 N N . ARG B 1 195 ? 24.375 10.984 11.68 1 88.38 195 ARG B N 1
ATOM 5090 C CA . ARG B 1 195 ? 24.109 9.836 12.547 1 88.38 195 ARG B CA 1
ATOM 5091 C C . ARG B 1 195 ? 22.625 9.742 12.898 1 88.38 195 ARG B C 1
ATOM 5093 O O . ARG B 1 195 ? 22.141 8.68 13.289 1 88.38 195 ARG B O 1
ATOM 5100 N N . ARG B 1 196 ? 21.953 10.82 12.727 1 89.06 196 ARG B N 1
ATOM 5101 C CA . ARG B 1 196 ? 20.531 10.852 13.086 1 89.06 196 ARG B CA 1
ATOM 5102 C C . ARG B 1 196 ? 19.688 10.258 11.969 1 89.06 196 ARG B C 1
ATOM 5104 O O . ARG B 1 196 ? 18.5 9.945 12.18 1 89.06 196 ARG B O 1
ATOM 5111 N N . LEU B 1 197 ? 20.281 10.055 10.789 1 87.19 197 LEU B N 1
ATOM 5112 C CA . LEU B 1 197 ? 19.547 9.453 9.688 1 87.19 197 LEU B CA 1
ATOM 5113 C C . LEU B 1 197 ? 19.25 7.98 9.969 1 87.19 197 LEU B C 1
ATOM 5115 O O . LEU B 1 197 ? 20.031 7.297 10.617 1 87.19 197 LEU B O 1
ATOM 5119 N N . ASP B 1 198 ? 18.156 7.566 9.5 1 72.62 198 ASP B N 1
ATOM 5120 C CA . ASP B 1 198 ? 17.781 6.172 9.703 1 72.62 198 ASP B CA 1
ATOM 5121 C C . ASP B 1 198 ? 18.781 5.23 9.023 1 72.62 198 ASP B C 1
ATOM 5123 O O . ASP B 1 198 ? 19.094 4.168 9.555 1 72.62 198 ASP B O 1
ATOM 5127 N N . SER B 1 199 ? 19.203 5.629 7.82 1 69.19 199 SER B N 1
ATOM 5128 C CA . SER B 1 199 ? 20.156 4.852 7.043 1 69.19 199 SER B CA 1
ATOM 5129 C C . SER B 1 199 ? 21.25 5.742 6.457 1 69.19 199 SER B C 1
ATOM 5131 O O . SER B 1 199 ? 21.297 5.953 5.246 1 69.19 199 SER B O 1
ATOM 5133 N N . PRO B 1 200 ? 22.109 6.062 7.34 1 80.19 200 PRO B N 1
ATOM 5134 C CA . PRO B 1 200 ? 23.156 6.949 6.848 1 80.19 200 PRO B CA 1
ATOM 5135 C C . PRO B 1 200 ? 24.172 6.227 5.969 1 80.19 200 PRO B C 1
ATOM 5137 O O . PRO B 1 200 ? 24.484 5.051 6.207 1 80.19 200 PRO B O 1
ATOM 5140 N N . GLY B 1 201 ? 24.594 6.914 4.902 1 76.12 201 GLY B N 1
ATOM 5141 C CA . GLY B 1 201 ? 25.672 6.441 4.047 1 76.12 201 GLY B CA 1
ATOM 5142 C C . GLY B 1 201 ? 26.781 7.461 3.883 1 76.12 201 GLY B C 1
ATOM 5143 O O . GLY B 1 201 ? 26.719 8.555 4.453 1 76.12 201 GLY B O 1
ATOM 5144 N N . CYS B 1 202 ? 27.859 6.992 3.324 1 84 202 CYS B N 1
ATOM 5145 C CA . CYS B 1 202 ? 28.984 7.855 3.035 1 84 202 CYS B CA 1
ATOM 5146 C C . CYS B 1 202 ? 29.531 7.598 1.633 1 84 202 CYS B C 1
ATOM 5148 O O . CYS B 1 202 ? 29.766 6.449 1.252 1 84 202 CYS B O 1
ATOM 5150 N N . ASN B 1 203 ? 29.594 8.703 0.938 1 81.75 203 ASN B N 1
ATOM 5151 C CA . ASN B 1 203 ? 30.141 8.508 -0.402 1 81.75 203 ASN B CA 1
ATOM 5152 C C . ASN B 1 203 ? 31.656 8.641 -0.411 1 81.75 203 ASN B C 1
ATOM 5154 O O . ASN B 1 203 ? 32.281 8.797 0.642 1 81.75 203 ASN B O 1
ATOM 5158 N N . GLN B 1 204 ? 32.281 8.562 -1.652 1 79.56 204 GLN B N 1
ATOM 5159 C CA . GLN B 1 204 ? 33.719 8.555 -1.789 1 79.56 204 GLN B CA 1
ATOM 5160 C C . GLN B 1 204 ? 34.312 9.891 -1.35 1 79.56 204 GLN B C 1
ATOM 5162 O O . GLN B 1 204 ? 35.469 9.938 -0.893 1 79.56 204 GLN B O 1
ATOM 5167 N N . LYS B 1 205 ? 33.594 10.93 -1.41 1 88.81 205 LYS B N 1
ATOM 5168 C CA . LYS B 1 205 ? 34.062 12.266 -1.046 1 88.81 205 LYS B CA 1
ATOM 5169 C C . LYS B 1 205 ? 33.812 12.555 0.429 1 88.81 205 LYS B C 1
ATOM 5171 O O . LYS B 1 205 ? 33.906 13.703 0.866 1 88.81 205 LYS B O 1
ATOM 5176 N N . LYS B 1 206 ? 33.344 11.531 1.138 1 90.81 206 LYS B N 1
ATOM 5177 C CA . LYS B 1 206 ? 33.125 11.602 2.574 1 90.81 206 LYS B CA 1
ATOM 5178 C C . LYS B 1 206 ? 31.953 12.539 2.887 1 90.81 206 LYS B C 1
ATOM 5180 O O . LYS B 1 206 ? 31.984 13.281 3.867 1 90.81 206 LYS B O 1
ATOM 5185 N N . VAL B 1 207 ? 31.047 12.555 2.027 1 92.94 207 VAL B N 1
ATOM 5186 C CA . VAL B 1 207 ? 29.812 13.289 2.227 1 92.94 207 VAL B CA 1
ATOM 5187 C C . VAL B 1 207 ? 28.703 12.336 2.664 1 92.94 207 VAL B C 1
ATOM 5189 O O . VAL B 1 207 ? 28.516 11.273 2.072 1 92.94 207 VAL B O 1
ATOM 5192 N N . CYS B 1 208 ? 28.031 12.773 3.664 1 94.75 208 CYS B N 1
ATOM 5193 C CA . CYS B 1 208 ? 26.906 12 4.195 1 94.75 208 CYS B CA 1
ATOM 5194 C C . CYS B 1 208 ? 25.844 11.773 3.129 1 94.75 208 CYS B C 1
ATOM 5196 O O . CYS B 1 208 ? 25.484 12.695 2.396 1 94.75 208 CYS B O 1
ATOM 5198 N N . GLN B 1 209 ? 25.406 10.5 3.047 1 89 209 GLN B N 1
ATOM 5199 C CA . GLN B 1 209 ? 24.328 10.133 2.133 1 89 209 GLN B CA 1
ATOM 5200 C C . GLN B 1 209 ? 23.047 9.812 2.895 1 89 209 GLN B C 1
ATOM 5202 O O . GLN B 1 209 ? 23.094 9.211 3.969 1 89 209 GLN B O 1
ATOM 5207 N N . TYR B 1 210 ? 21.953 10.328 2.32 1 89.81 210 TYR B N 1
ATOM 5208 C CA . TYR B 1 210 ? 20.656 10.039 2.926 1 89.81 210 TYR B CA 1
ATOM 5209 C C . TYR B 1 210 ? 19.797 9.195 1.991 1 89.81 210 TYR B C 1
ATOM 5211 O O . TYR B 1 210 ? 20.047 9.148 0.783 1 89.81 210 TYR B O 1
ATOM 5219 N N . GLN B 1 211 ? 18.859 8.484 2.609 1 81.69 211 GLN B N 1
ATOM 5220 C CA . GLN B 1 211 ? 17.828 7.762 1.885 1 81.69 211 GLN B CA 1
ATOM 5221 C C . GLN B 1 211 ? 16.5 7.805 2.635 1 81.69 211 GLN B C 1
ATOM 5223 O O . GLN B 1 211 ? 16.469 7.68 3.861 1 81.69 211 GLN B O 1
ATOM 5228 N N . VAL B 1 212 ? 15.453 8.164 1.896 1 81.69 212 VAL B N 1
ATOM 5229 C CA . VAL B 1 212 ? 14.102 8.148 2.449 1 81.69 212 VAL B CA 1
ATOM 5230 C C . VAL B 1 212 ? 13.172 7.371 1.52 1 81.69 212 VAL B C 1
ATOM 5232 O O . VAL B 1 212 ? 13.266 7.488 0.296 1 81.69 212 VAL B O 1
ATOM 5235 N N . SER B 1 213 ? 12.352 6.555 2.094 1 70.81 213 SER B N 1
ATOM 5236 C CA . SER B 1 213 ? 11.359 5.785 1.344 1 70.81 213 SER B CA 1
ATOM 5237 C C . SER B 1 213 ? 9.961 5.988 1.914 1 70.81 213 SER B C 1
ATOM 5239 O O . SER B 1 213 ? 9.789 6.102 3.129 1 70.81 213 SER B O 1
ATOM 5241 N N . TYR B 1 214 ? 9.016 6.008 0.996 1 66.56 214 TYR B N 1
ATOM 5242 C CA . TYR B 1 214 ? 7.625 6.203 1.389 1 66.56 214 TYR B CA 1
ATOM 5243 C C . TYR B 1 214 ? 6.777 4.992 1.019 1 66.56 214 TYR B C 1
ATOM 5245 O O . TYR B 1 214 ? 7.207 4.145 0.235 1 66.56 214 TYR B O 1
ATOM 5253 N N . GLY B 1 215 ? 5.691 4.828 1.661 1 57.41 215 GLY B N 1
ATOM 5254 C CA . GLY B 1 215 ? 4.816 3.68 1.518 1 57.41 215 GLY B CA 1
ATOM 5255 C C . GLY B 1 215 ? 4.242 3.535 0.119 1 57.41 215 GLY B C 1
ATOM 5256 O O . GLY B 1 215 ? 3.84 2.441 -0.282 1 57.41 215 GLY B O 1
ATOM 5257 N N . ASP B 1 216 ? 4.238 4.602 -0.527 1 55.06 216 ASP B N 1
ATOM 5258 C CA . ASP B 1 216 ? 3.672 4.574 -1.873 1 55.06 216 ASP B CA 1
ATOM 5259 C C . ASP B 1 216 ? 4.719 4.141 -2.898 1 55.06 216 ASP B C 1
ATOM 5261 O O . ASP B 1 216 ? 4.48 4.215 -4.105 1 55.06 216 ASP B O 1
ATOM 5265 N N . GLY B 1 217 ? 5.902 3.732 -2.412 1 56.34 217 GLY B N 1
ATOM 5266 C CA . GLY B 1 217 ? 6.957 3.275 -3.301 1 56.34 217 GLY B CA 1
ATOM 5267 C C . GLY B 1 217 ? 7.914 4.379 -3.707 1 56.34 217 GLY B C 1
ATOM 5268 O O . GLY B 1 217 ? 8.961 4.113 -4.301 1 56.34 217 GLY B O 1
ATOM 5269 N N . SER B 1 218 ? 7.59 5.555 -3.328 1 67.94 218 SER B N 1
ATOM 5270 C CA . SER B 1 218 ? 8.5 6.664 -3.607 1 67.94 218 SER B CA 1
ATOM 5271 C C . SER B 1 218 ? 9.742 6.59 -2.734 1 67.94 218 SER B C 1
ATOM 5273 O O . SER B 1 218 ? 9.695 6.078 -1.614 1 67.94 218 SER B O 1
ATOM 5275 N N . PHE B 1 219 ? 10.836 7.012 -3.354 1 71.38 219 PHE B N 1
ATOM 5276 C CA . PHE B 1 219 ? 12.055 7.105 -2.559 1 71.38 219 PHE B CA 1
ATOM 5277 C C . PHE B 1 219 ? 12.969 8.203 -3.092 1 71.38 219 PHE B C 1
ATOM 5279 O O . PHE B 1 219 ? 12.781 8.68 -4.211 1 71.38 219 PHE B O 1
ATOM 5286 N N . THR B 1 220 ? 13.805 8.641 -2.332 1 85.19 220 THR B N 1
ATOM 5287 C CA . THR B 1 220 ? 14.82 9.617 -2.689 1 85.19 220 THR B CA 1
ATOM 5288 C C . THR B 1 220 ? 16.156 9.281 -2.027 1 85.19 220 THR B C 1
ATOM 5290 O O . THR B 1 220 ? 16.188 8.844 -0.876 1 85.19 220 THR B O 1
ATOM 5293 N N . PHE B 1 221 ? 17.203 9.344 -2.848 1 83.31 221 PHE B N 1
ATOM 5294 C CA . PHE B 1 221 ? 18.562 9.047 -2.404 1 83.31 221 PHE B CA 1
ATOM 5295 C C . PHE B 1 221 ? 19.547 10.078 -2.951 1 83.31 221 PHE B C 1
ATOM 5297 O O . PHE B 1 221 ? 19.453 10.469 -4.117 1 83.31 221 PHE B O 1
ATOM 5304 N N . GLY B 1 222 ? 20.453 10.469 -2.059 1 92.94 222 GLY B N 1
ATOM 5305 C CA . GLY B 1 222 ? 21.469 11.414 -2.486 1 92.94 222 GLY B CA 1
ATOM 5306 C C . GLY B 1 222 ? 22.297 11.961 -1.338 1 92.94 222 GLY B C 1
ATOM 5307 O O . GLY B 1 222 ? 22.547 11.258 -0.353 1 92.94 222 GLY B O 1
ATOM 5308 N N . ASP B 1 223 ? 22.766 13.188 -1.577 1 95.62 223 ASP B N 1
ATOM 5309 C CA . ASP B 1 223 ? 23.641 13.812 -0.584 1 95.62 223 ASP B CA 1
ATOM 5310 C C . ASP B 1 223 ? 22.812 14.469 0.526 1 95.62 223 ASP B C 1
ATOM 5312 O O . ASP B 1 223 ? 21.766 15.07 0.262 1 95.62 223 ASP B O 1
ATOM 5316 N N . PHE B 1 224 ? 23.328 14.266 1.698 1 97.44 224 PHE B N 1
ATOM 5317 C CA . PHE B 1 224 ? 22.812 15.055 2.814 1 97.44 224 PHE B CA 1
ATOM 5318 C C . PHE B 1 224 ? 23.656 16.297 3.037 1 97.44 224 PHE B C 1
ATOM 5320 O O . PHE B 1 224 ? 24.875 16.203 3.215 1 97.44 224 PHE B O 1
ATOM 5327 N N . SER B 1 225 ? 23.031 17.5 2.941 1 98.12 225 SER B N 1
ATOM 5328 C CA . SER B 1 225 ? 23.797 18.75 2.898 1 98.12 225 SER B CA 1
ATOM 5329 C C . SER B 1 225 ? 23.078 19.859 3.668 1 98.12 225 SER B C 1
ATOM 5331 O O . SER B 1 225 ? 21.891 19.734 3.992 1 98.12 225 SER B O 1
ATOM 5333 N N . ASN B 1 226 ? 23.875 20.875 3.992 1 98.12 226 ASN B N 1
ATOM 5334 C CA . ASN B 1 226 ? 23.297 22.109 4.531 1 98.12 226 ASN B CA 1
ATOM 5335 C C . ASN B 1 226 ? 22.984 23.109 3.428 1 98.12 226 ASN B C 1
ATOM 5337 O O . ASN B 1 226 ? 23.75 23.25 2.471 1 98.12 226 ASN B O 1
ATOM 5341 N N . GLU B 1 227 ? 21.859 23.734 3.562 1 98.19 227 GLU B N 1
ATOM 5342 C CA . GLU B 1 227 ? 21.453 24.766 2.6 1 98.19 227 GLU B CA 1
ATOM 5343 C C . GLU B 1 227 ? 20.625 25.859 3.266 1 98.19 227 GLU B C 1
ATOM 5345 O O . GLU B 1 227 ? 20.141 25.672 4.387 1 98.19 227 GLU B O 1
ATOM 5350 N N . THR B 1 228 ? 20.516 26.938 2.576 1 97.44 228 THR B N 1
ATOM 5351 C CA . THR B 1 228 ? 19.672 28.031 3.029 1 97.44 228 THR B CA 1
ATOM 5352 C C . THR B 1 228 ? 18.281 27.922 2.404 1 97.44 228 THR B C 1
ATOM 5354 O O . THR B 1 228 ? 18.156 27.766 1.188 1 97.44 228 THR B O 1
ATOM 5357 N N . LEU B 1 229 ? 17.281 27.891 3.287 1 96.12 229 LEU B N 1
ATOM 5358 C CA . LEU B 1 229 ? 15.898 28 2.828 1 96.12 229 LEU B CA 1
ATOM 5359 C C . LEU B 1 229 ? 15.359 29.406 3.021 1 96.12 229 LEU B C 1
ATOM 5361 O O . LEU B 1 229 ? 15.633 30.047 4.043 1 96.12 229 LEU B O 1
ATOM 5365 N N . THR B 1 230 ? 14.719 29.875 1.998 1 92 230 THR B N 1
ATOM 5366 C CA . THR B 1 230 ? 14.195 31.234 2.057 1 92 230 THR B CA 1
ATOM 5367 C C . THR B 1 230 ? 12.672 31.219 2.021 1 92 230 THR B C 1
ATOM 5369 O O . THR B 1 230 ? 12.07 30.672 1.098 1 92 230 THR B O 1
ATOM 5372 N N . PHE B 1 231 ? 12.156 31.734 3.008 1 87.5 231 PHE B N 1
ATOM 5373 C CA . PHE B 1 231 ? 10.711 31.875 3.111 1 87.5 231 PHE B CA 1
ATOM 5374 C C . PHE B 1 231 ? 10.297 33.344 2.896 1 87.5 231 PHE B C 1
ATOM 5376 O O . PHE B 1 231 ? 10.523 34.188 3.758 1 87.5 231 PHE B O 1
ATOM 5383 N N . ARG B 1 232 ? 9.648 33.469 1.729 1 81.19 232 ARG B N 1
ATOM 5384 C CA . ARG B 1 232 ? 9.422 34.844 1.293 1 81.19 232 ARG B CA 1
ATOM 5385 C C . ARG B 1 232 ? 10.727 35.625 1.259 1 81.19 232 ARG B C 1
ATOM 5387 O O . ARG B 1 232 ? 11.562 35.406 0.382 1 81.19 232 ARG B O 1
ATOM 5394 N N . ARG B 1 233 ? 10.992 36.406 2.371 1 78.5 233 ARG B N 1
ATOM 5395 C CA . ARG B 1 233 ? 12.219 37.188 2.359 1 78.5 233 ARG B CA 1
ATOM 5396 C C . ARG B 1 233 ? 13.133 36.781 3.518 1 78.5 233 ARG B C 1
ATOM 5398 O O . ARG B 1 233 ? 14.234 37.312 3.66 1 78.5 233 ARG B O 1
ATOM 5405 N N . THR B 1 234 ? 12.695 35.875 4.195 1 83.75 234 THR B N 1
ATOM 5406 C CA . THR B 1 234 ? 13.445 35.438 5.375 1 83.75 234 THR B CA 1
ATOM 5407 C C . THR B 1 234 ? 14.258 34.188 5.078 1 83.75 234 THR B C 1
ATOM 5409 O O . THR B 1 234 ? 13.695 33.125 4.762 1 83.75 234 THR B O 1
ATOM 5412 N N . GLY B 1 235 ? 15.523 34.375 5.234 1 90.56 235 GLY B N 1
ATOM 5413 C CA . GLY B 1 235 ? 16.406 33.219 5.023 1 90.56 235 GLY B CA 1
ATOM 5414 C C . GLY B 1 235 ? 16.703 32.469 6.297 1 90.56 235 GLY B C 1
ATOM 5415 O O . GLY B 1 235 ? 16.891 33.062 7.363 1 90.56 235 GLY B O 1
ATOM 5416 N N . VAL B 1 236 ? 16.609 31.25 6.246 1 94.19 236 VAL B N 1
ATOM 5417 C CA . VAL B 1 236 ? 17.016 30.344 7.316 1 94.19 236 VAL B CA 1
ATOM 5418 C C . VAL B 1 236 ? 18.234 29.531 6.863 1 94.19 236 VAL B C 1
ATOM 5420 O O . VAL B 1 236 ? 18.125 28.641 6.027 1 94.19 236 VAL B O 1
ATOM 5423 N N . ALA B 1 237 ? 19.344 29.781 7.484 1 95.31 237 ALA B N 1
ATOM 5424 C CA . ALA B 1 237 ? 20.609 29.203 7.027 1 95.31 237 ALA B CA 1
ATOM 5425 C C . ALA B 1 237 ? 20.875 27.859 7.691 1 95.31 237 ALA B C 1
ATOM 5427 O O . ALA B 1 237 ? 20.266 27.547 8.727 1 95.31 237 ALA B O 1
ATOM 5428 N N . ARG B 1 238 ? 21.641 27.031 7.02 1 96.19 238 ARG B N 1
ATOM 5429 C CA . ARG B 1 238 ? 22.219 25.797 7.547 1 96.19 238 ARG B CA 1
ATOM 5430 C C . ARG B 1 238 ? 21.125 24.797 7.926 1 96.19 238 ARG B C 1
ATOM 5432 O O . ARG B 1 238 ? 21.141 24.25 9.031 1 96.19 238 ARG B O 1
ATOM 5439 N N . VAL B 1 239 ? 20.172 24.719 7.082 1 97.56 239 VAL B N 1
ATOM 5440 C CA . VAL B 1 239 ? 19.188 23.641 7.219 1 97.56 239 VAL B CA 1
ATOM 5441 C C . VAL B 1 239 ? 19.703 22.391 6.52 1 97.56 239 VAL B C 1
ATOM 5443 O O . VAL B 1 239 ? 20.125 22.438 5.359 1 97.56 239 VAL B O 1
ATOM 5446 N N . ALA B 1 240 ? 19.703 21.266 7.262 1 98.44 240 ALA B N 1
ATOM 5447 C CA . ALA B 1 240 ? 20.078 20 6.637 1 98.44 240 ALA B CA 1
ATOM 5448 C C . ALA B 1 240 ? 18.984 19.531 5.668 1 98.44 240 ALA B C 1
ATOM 5450 O O . ALA B 1 240 ? 17.812 19.438 6.039 1 98.44 240 ALA B O 1
ATOM 5451 N N . ILE B 1 241 ? 19.375 19.234 4.453 1 98.31 241 ILE B N 1
ATOM 5452 C CA . ILE B 1 241 ? 18.438 18.781 3.428 1 98.31 241 ILE B CA 1
ATOM 5453 C C . ILE B 1 241 ? 19.031 17.594 2.686 1 98.31 241 ILE B C 1
ATOM 5455 O O . ILE B 1 241 ? 20.25 17.484 2.535 1 98.31 241 ILE B O 1
ATOM 5459 N N . GLY B 1 242 ? 18.109 16.719 2.279 1 97.69 242 GLY B N 1
ATOM 5460 C CA . GLY B 1 242 ? 18.5 15.711 1.308 1 97.69 242 GLY B CA 1
ATOM 5461 C C . GLY B 1 242 ? 18.484 16.219 -0.121 1 97.69 242 GLY B C 1
ATOM 5462 O O . GLY B 1 242 ? 17.438 16.672 -0.609 1 97.69 242 GLY B O 1
ATOM 5463 N N . CYS B 1 243 ? 19.594 16.141 -0.756 1 97.62 243 CYS B N 1
ATOM 5464 C CA . CYS B 1 243 ? 19.719 16.422 -2.182 1 97.62 243 CYS B CA 1
ATOM 5465 C C . CYS B 1 243 ? 19.656 15.133 -2.998 1 97.62 243 CYS B C 1
ATOM 5467 O O . CYS B 1 243 ? 20.688 14.477 -3.188 1 97.62 243 CYS B O 1
ATOM 5469 N N . GLY B 1 244 ? 18.484 14.906 -3.57 1 95.38 244 GLY B N 1
ATOM 5470 C CA . GLY B 1 244 ? 18.234 13.625 -4.207 1 95.38 244 GLY B CA 1
ATOM 5471 C C . GLY B 1 244 ? 18.75 13.555 -5.633 1 95.38 244 GLY B C 1
ATOM 5472 O O . GLY B 1 244 ? 18.375 14.383 -6.469 1 95.38 244 GLY B O 1
ATOM 5473 N N . HIS B 1 245 ? 19.562 12.562 -5.855 1 90.31 245 HIS B N 1
ATOM 5474 C CA . HIS B 1 245 ? 20.094 12.336 -7.195 1 90.31 245 HIS B CA 1
ATOM 5475 C C . HIS B 1 245 ? 19.406 11.164 -7.871 1 90.31 245 HIS B C 1
ATOM 5477 O O . HIS B 1 245 ? 19.469 11.023 -9.094 1 90.31 245 HIS B O 1
ATOM 5483 N N . ASP B 1 246 ? 18.906 10.375 -7.07 1 79.06 246 ASP B N 1
ATOM 5484 C CA . ASP B 1 246 ? 18.125 9.211 -7.5 1 79.06 246 ASP B CA 1
ATOM 5485 C C . ASP B 1 246 ? 16.766 9.18 -6.82 1 79.06 246 ASP B C 1
ATOM 5487 O O . ASP B 1 246 ? 16.656 8.93 -5.617 1 79.06 246 ASP B O 1
ATOM 5491 N N . ASN B 1 247 ? 15.766 9.531 -7.605 1 80.31 247 ASN B N 1
ATOM 5492 C CA . ASN B 1 247 ? 14.422 9.719 -7.066 1 80.31 247 ASN B CA 1
ATOM 5493 C C . ASN B 1 247 ? 13.383 8.906 -7.84 1 80.31 247 ASN B C 1
ATOM 5495 O O . ASN B 1 247 ? 13.5 8.734 -9.055 1 80.31 247 ASN B O 1
ATOM 5499 N N . GLU B 1 248 ? 12.516 8.344 -7.07 1 64.75 248 GLU B N 1
ATOM 5500 C CA . GLU B 1 248 ? 11.367 7.68 -7.688 1 64.75 248 GLU B CA 1
ATOM 5501 C C . GLU B 1 248 ? 10.062 8.125 -7.039 1 64.75 248 GLU B C 1
ATOM 5503 O O . GLU B 1 248 ? 10.008 8.352 -5.828 1 64.75 248 GLU B O 1
ATOM 5508 N N . GLY B 1 249 ? 9.109 8.25 -7.852 1 65.44 249 GLY B N 1
ATOM 5509 C CA . GLY B 1 249 ? 7.785 8.633 -7.375 1 65.44 249 GLY B CA 1
ATOM 5510 C C . GLY B 1 249 ? 7.262 9.898 -8.023 1 65.44 249 GLY B C 1
ATOM 5511 O O . GLY B 1 249 ? 7.906 10.461 -8.906 1 65.44 249 GLY B O 1
ATOM 5512 N N . LEU B 1 250 ? 5.906 10.164 -7.719 1 56.03 250 LEU B N 1
ATOM 5513 C CA . LEU B 1 250 ? 5.297 11.398 -8.219 1 56.03 250 LEU B CA 1
ATOM 5514 C C . LEU B 1 250 ? 4.773 12.25 -7.066 1 56.03 250 LEU B C 1
ATOM 5516 O O . LEU B 1 250 ? 3.947 11.789 -6.273 1 56.03 250 LEU B O 1
ATOM 5520 N N . PHE B 1 251 ? 5.473 13.297 -6.836 1 62.03 251 PHE B N 1
ATOM 5521 C CA . PHE B 1 251 ? 4.988 14.258 -5.848 1 62.03 251 PHE B CA 1
ATOM 5522 C C . PHE B 1 251 ? 4.211 15.383 -6.523 1 62.03 251 PHE B C 1
ATOM 5524 O O . PHE B 1 251 ? 4.395 16.547 -6.195 1 62.03 251 PHE B O 1
ATOM 5531 N N . VAL B 1 252 ? 3.387 14.914 -7.477 1 62.94 252 VAL B N 1
ATOM 5532 C CA . VAL B 1 252 ? 2.408 15.75 -8.172 1 62.94 252 VAL B CA 1
ATOM 5533 C C . VAL B 1 252 ? 3.031 17.094 -8.523 1 62.94 252 VAL B C 1
ATOM 5535 O O . VAL B 1 252 ? 2.459 18.141 -8.219 1 62.94 252 VAL B O 1
ATOM 5538 N N . GLY B 1 253 ? 4.289 17.141 -8.945 1 72.88 253 GLY B N 1
ATOM 5539 C CA . GLY B 1 253 ? 4.875 18.375 -9.438 1 72.88 253 GLY B CA 1
ATOM 5540 C C . GLY B 1 253 ? 5.758 19.062 -8.414 1 72.88 253 GLY B C 1
ATOM 5541 O O . GLY B 1 253 ? 6.465 20.016 -8.742 1 72.88 253 GLY B O 1
ATOM 5542 N N . ALA B 1 254 ? 5.723 18.656 -7.184 1 83.62 254 ALA B N 1
ATOM 5543 C CA . ALA B 1 254 ? 6.57 19.25 -6.156 1 83.62 254 ALA B CA 1
ATOM 5544 C C . ALA B 1 254 ? 8.016 18.797 -6.305 1 83.62 254 ALA B C 1
ATOM 5546 O O . ALA B 1 254 ? 8.281 17.703 -6.82 1 83.62 254 ALA B O 1
ATOM 5547 N N . ALA B 1 255 ? 8.867 19.656 -5.867 1 89.94 255 ALA B N 1
ATOM 5548 C CA . ALA B 1 255 ? 10.297 19.406 -6.008 1 89.94 255 ALA B CA 1
ATOM 5549 C C . ALA B 1 255 ? 10.805 18.516 -4.871 1 89.94 255 ALA B C 1
ATOM 5551 O O . ALA B 1 255 ? 11.867 17.906 -4.984 1 89.94 255 ALA B O 1
ATOM 5552 N N . GLY B 1 256 ? 10.039 18.531 -3.832 1 92 256 GLY B N 1
ATOM 5553 C CA . GLY B 1 256 ? 10.477 17.797 -2.66 1 92 256 GLY B CA 1
ATOM 5554 C C . GLY B 1 256 ? 9.516 17.906 -1.492 1 92 256 GLY B C 1
ATOM 5555 O O . GLY B 1 256 ? 8.312 18.078 -1.688 1 92 256 GLY B O 1
ATOM 5556 N N . LEU B 1 257 ? 10.102 17.688 -0.322 1 92.31 257 LEU B N 1
ATOM 5557 C CA . LEU B 1 257 ? 9.273 17.594 0.878 1 92.31 257 LEU B CA 1
ATOM 5558 C C . LEU B 1 257 ? 9.883 18.391 2.023 1 92.31 257 LEU B C 1
ATOM 5560 O O . LEU B 1 257 ? 11.094 18.344 2.244 1 92.31 257 LEU B O 1
ATOM 5564 N N . LEU B 1 258 ? 9.047 19.219 2.604 1 93.38 258 LEU B N 1
ATOM 5565 C CA . LEU B 1 258 ? 9.383 19.875 3.863 1 93.38 258 LEU B CA 1
ATOM 5566 C C . LEU B 1 258 ? 8.883 19.062 5.051 1 93.38 258 LEU B C 1
ATOM 5568 O O . LEU B 1 258 ? 7.711 19.172 5.434 1 93.38 258 LEU B O 1
ATOM 5572 N N . GLY B 1 259 ? 9.75 18.312 5.652 1 95.44 259 GLY B N 1
ATOM 5573 C CA . GLY B 1 259 ? 9.375 17.469 6.773 1 95.44 259 GLY B CA 1
ATOM 5574 C C . GLY B 1 259 ? 9.039 18.25 8.031 1 95.44 259 GLY B C 1
ATOM 5575 O O . GLY B 1 259 ? 9.875 19 8.547 1 95.44 259 GLY B O 1
ATOM 5576 N N . LEU B 1 260 ? 7.836 18.016 8.508 1 96.31 260 LEU B N 1
ATOM 5577 C CA . LEU B 1 260 ? 7.355 18.719 9.695 1 96.31 260 LEU B CA 1
ATOM 5578 C C . LEU B 1 260 ? 7.121 17.734 10.844 1 96.31 260 LEU B C 1
ATOM 5580 O O . LEU B 1 260 ? 6.387 18.047 11.789 1 96.31 260 LEU B O 1
ATOM 5584 N N . GLY B 1 261 ? 7.691 16.578 10.75 1 97 261 GLY B N 1
ATOM 5585 C CA . GLY B 1 261 ? 7.551 15.602 11.82 1 97 261 GLY B CA 1
ATOM 5586 C C . GLY B 1 261 ? 8.156 16.062 13.133 1 97 261 GLY B C 1
ATOM 5587 O O . GLY B 1 261 ? 8.609 17.203 13.242 1 97 261 GLY B O 1
ATOM 5588 N N . ARG B 1 262 ? 8.109 15.164 14.055 1 97.19 262 ARG B N 1
ATOM 5589 C CA . ARG B 1 262 ? 8.555 15.508 15.406 1 97.19 262 ARG B CA 1
ATOM 5590 C C . ARG B 1 262 ? 10.023 15.133 15.602 1 97.19 262 ARG B C 1
ATOM 5592 O O . ARG B 1 262 ? 10.656 15.555 16.562 1 97.19 262 ARG B O 1
ATOM 5599 N N . GLY B 1 263 ? 10.602 14.391 14.727 1 95.38 263 GLY B N 1
ATOM 5600 C CA . GLY B 1 263 ? 11.953 13.891 14.844 1 95.38 263 GLY B CA 1
ATOM 5601 C C . GLY B 1 263 ? 13.008 14.977 14.711 1 95.38 263 GLY B C 1
ATOM 5602 O O . GLY B 1 263 ? 12.695 16.109 14.328 1 95.38 263 GLY B O 1
ATOM 5603 N N . GLY B 1 264 ? 14.195 14.656 14.984 1 94.81 264 GLY B N 1
ATOM 5604 C CA . GLY B 1 264 ? 15.289 15.609 15.102 1 94.81 264 GLY B CA 1
ATOM 5605 C C . GLY B 1 264 ? 15.695 16.219 13.766 1 94.81 264 GLY B C 1
ATOM 5606 O O . GLY B 1 264 ? 16.281 17.297 13.719 1 94.81 264 GLY B O 1
ATOM 5607 N N . LEU B 1 265 ? 15.359 15.578 12.703 1 96.25 265 LEU B N 1
ATOM 5608 C CA . LEU B 1 265 ? 15.805 16.047 11.398 1 96.25 265 LEU B CA 1
ATOM 5609 C C . LEU B 1 265 ? 14.719 16.891 10.719 1 96.25 265 LEU B C 1
ATOM 5611 O O . LEU B 1 265 ? 14.93 17.406 9.625 1 96.25 265 LEU B O 1
ATOM 5615 N N . SER B 1 266 ? 13.578 17.016 11.367 1 97.44 266 SER B N 1
ATOM 5616 C CA . SER B 1 266 ? 12.492 17.797 10.805 1 97.44 266 SER B CA 1
ATOM 5617 C C . SER B 1 266 ? 12.805 19.297 10.828 1 97.44 266 SER B C 1
ATOM 5619 O O . SER B 1 266 ? 13.656 19.734 11.602 1 97.44 266 SER B O 1
ATOM 5621 N N . PHE B 1 267 ? 12.141 20.047 9.969 1 97.25 267 PHE B N 1
ATOM 5622 C CA . PHE B 1 267 ? 12.367 21.484 9.898 1 97.25 267 PHE B CA 1
ATOM 5623 C C . PHE B 1 267 ? 12.062 22.141 11.234 1 97.25 267 PHE B C 1
ATOM 5625 O O . PHE B 1 267 ? 12.859 22.953 11.734 1 97.25 267 PHE B O 1
ATOM 5632 N N . PRO B 1 268 ? 10.953 21.828 11.898 1 96.75 268 PRO B N 1
ATOM 5633 C CA . PRO B 1 268 ? 10.68 22.469 13.188 1 96.75 268 PRO B CA 1
ATOM 5634 C C . PRO B 1 268 ? 11.75 22.156 14.234 1 96.75 268 PRO B C 1
ATOM 5636 O O . PRO B 1 268 ? 12.047 23 15.086 1 96.75 268 PRO B O 1
ATOM 5639 N N . SER B 1 269 ? 12.273 20.969 14.227 1 96.38 269 SER B N 1
ATOM 5640 C CA . SER B 1 269 ? 13.305 20.625 15.195 1 96.38 269 SER B CA 1
ATOM 5641 C C . SER B 1 269 ? 14.617 21.344 14.891 1 96.38 269 SER B C 1
ATOM 5643 O O . SER B 1 269 ? 15.281 21.844 15.797 1 96.38 269 SER B O 1
ATOM 5645 N N . GLN B 1 270 ? 14.953 21.359 13.625 1 96.12 270 GLN B N 1
ATOM 5646 C CA . GLN B 1 270 ? 16.203 21.984 13.234 1 96.12 270 GLN B CA 1
ATOM 5647 C C . GLN B 1 270 ? 16.188 23.484 13.5 1 96.12 270 GLN B C 1
ATOM 5649 O O . GLN B 1 270 ? 17.219 24.094 13.797 1 96.12 270 GLN B O 1
ATOM 5654 N N . THR B 1 271 ? 15.062 24.109 13.43 1 95.38 271 THR B N 1
ATOM 5655 C CA . THR B 1 271 ? 14.953 25.547 13.555 1 95.38 271 THR B CA 1
ATOM 5656 C C . THR B 1 271 ? 14.312 25.922 14.891 1 95.38 271 THR B C 1
ATOM 5658 O O . THR B 1 271 ? 13.758 27.016 15.039 1 95.38 271 THR B O 1
ATOM 5661 N N . GLY B 1 272 ? 14.367 25.031 15.812 1 94.5 272 GLY B N 1
ATOM 5662 C CA . GLY B 1 272 ? 13.719 25.219 17.094 1 94.5 272 GLY B CA 1
ATOM 5663 C C . GLY B 1 272 ? 14.219 26.438 17.859 1 94.5 272 GLY B C 1
ATOM 5664 O O . GLY B 1 272 ? 13.445 27.109 18.531 1 94.5 272 GLY B O 1
ATOM 5665 N N . THR B 1 273 ? 15.477 26.703 17.781 1 93.06 273 THR B N 1
ATOM 5666 C CA . THR B 1 273 ? 16.047 27.859 18.484 1 93.06 273 THR B CA 1
ATOM 5667 C C . THR B 1 273 ? 15.516 29.156 17.875 1 93.06 273 THR B C 1
ATOM 5669 O O . THR B 1 273 ? 15.273 30.141 18.594 1 93.06 273 THR B O 1
ATOM 5672 N N . ARG B 1 274 ? 15.297 29.141 16.625 1 91.5 274 ARG B N 1
ATOM 5673 C CA . ARG B 1 274 ? 14.867 30.359 15.93 1 91.5 274 ARG B CA 1
ATOM 5674 C C . ARG B 1 274 ? 13.367 30.578 16.109 1 91.5 274 ARG B C 1
ATOM 5676 O O . ARG B 1 274 ? 12.922 31.719 16.297 1 91.5 274 ARG B O 1
ATOM 5683 N N . PHE B 1 275 ? 12.641 29.531 16.031 1 94.12 275 PHE B N 1
ATOM 5684 C CA . PHE B 1 275 ? 11.188 29.688 16 1 94.12 275 PHE B CA 1
ATOM 5685 C C . PHE B 1 275 ? 10.562 29.125 17.281 1 94.12 275 PHE B C 1
ATOM 5687 O O . PHE B 1 275 ? 9.367 28.797 17.297 1 94.12 275 PHE B O 1
ATOM 5694 N N . ASN B 1 276 ? 11.367 28.891 18.266 1 94.94 276 ASN B N 1
ATOM 5695 C CA . ASN B 1 276 ? 10.945 28.484 19.594 1 94.94 276 ASN B CA 1
ATOM 5696 C C . ASN B 1 276 ? 10.156 27.188 19.562 1 94.94 276 ASN B C 1
ATOM 5698 O O . ASN B 1 276 ? 9.195 27.016 20.312 1 94.94 276 ASN B O 1
ATOM 5702 N N . LYS B 1 277 ? 10.375 26.328 18.594 1 96.5 277 LYS B N 1
ATOM 5703 C CA . LYS B 1 277 ? 9.766 25 18.469 1 96.5 277 LYS B CA 1
ATOM 5704 C C . LYS B 1 277 ? 8.242 25.109 18.375 1 96.5 277 LYS B C 1
ATOM 5706 O O . LYS B 1 277 ? 7.531 24.344 19.031 1 96.5 277 LYS B O 1
ATOM 5711 N N . LYS B 1 278 ? 7.828 26.109 17.641 1 96.38 278 LYS B N 1
ATOM 5712 C CA . LYS B 1 278 ? 6.395 26.328 17.469 1 96.38 278 LYS B CA 1
ATOM 5713 C C . LYS B 1 278 ? 6.031 26.531 16 1 96.38 278 LYS B C 1
ATOM 5715 O O . LYS B 1 278 ? 6.754 27.219 15.273 1 96.38 278 LYS B O 1
ATOM 5720 N N . PHE B 1 279 ? 5.004 25.875 15.555 1 96.62 279 PHE B N 1
ATOM 5721 C CA . PHE B 1 279 ? 4.422 26.156 14.242 1 96.62 279 PHE B CA 1
ATOM 5722 C C . PHE B 1 279 ? 2.939 25.797 14.227 1 96.62 279 PHE B C 1
ATOM 5724 O O . PHE B 1 279 ? 2.445 25.125 15.141 1 96.62 279 PHE B O 1
ATOM 5731 N N . SER B 1 280 ? 2.193 26.297 13.328 1 95.75 280 SER B N 1
ATOM 5732 C CA . SER B 1 280 ? 0.778 26 13.133 1 95.75 280 SER B CA 1
ATOM 5733 C C . SER B 1 280 ? 0.376 26.125 11.672 1 95.75 280 SER B C 1
ATOM 5735 O O . SER B 1 280 ? 1.088 26.75 10.883 1 95.75 280 SER B O 1
ATOM 5737 N N . TYR B 1 281 ? -0.581 25.375 11.289 1 93.69 281 TYR B N 1
ATOM 5738 C CA . TYR B 1 281 ? -1.14 25.547 9.953 1 93.69 281 TYR B CA 1
ATOM 5739 C C . TYR B 1 281 ? -2.662 25.516 9.992 1 93.69 281 TYR B C 1
ATOM 5741 O O . TYR B 1 281 ? -3.258 25.047 10.961 1 93.69 281 TYR B O 1
ATOM 5749 N N . CYS B 1 282 ? -3.23 26.109 9.07 1 90.75 282 CYS B N 1
ATOM 5750 C CA . CYS B 1 282 ? -4.66 26.016 8.805 1 90.75 282 CYS B CA 1
ATOM 5751 C C . CYS B 1 282 ? -4.922 25.469 7.402 1 90.75 282 CYS B C 1
ATOM 5753 O O . CYS B 1 282 ? -4.395 26 6.422 1 90.75 282 CYS B O 1
ATOM 5755 N N . LEU B 1 283 ? -5.652 24.344 7.363 1 87.38 283 LEU B N 1
ATOM 5756 C CA . LEU B 1 283 ? -6.055 23.734 6.102 1 87.38 283 LEU B CA 1
ATOM 5757 C C . LEU B 1 283 ? -7.496 24.094 5.762 1 87.38 283 LEU B C 1
ATOM 5759 O O . LEU B 1 283 ? -8.383 24 6.613 1 87.38 283 LEU B O 1
ATOM 5763 N N . VAL B 1 284 ? -7.656 24.562 4.598 1 79.12 284 VAL B N 1
ATOM 5764 C CA . VAL B 1 284 ? -9.008 25 4.273 1 79.12 284 VAL B CA 1
ATOM 5765 C C . VAL B 1 284 ? -9.688 23.969 3.385 1 79.12 284 VAL B C 1
ATOM 5767 O O . VAL B 1 284 ? -9.016 23.172 2.713 1 79.12 284 VAL B O 1
ATOM 5770 N N . ASP B 1 285 ? -10.984 23.875 3.629 1 70 285 ASP B N 1
ATOM 5771 C CA . ASP B 1 285 ? -11.836 23.094 2.736 1 70 285 ASP B CA 1
ATOM 5772 C C . ASP B 1 285 ? -12.008 23.797 1.389 1 70 285 ASP B C 1
ATOM 5774 O O . ASP B 1 285 ? -12.594 24.875 1.314 1 70 285 ASP B O 1
ATOM 5778 N N . ARG B 1 286 ? -11.562 23.188 0.394 1 63.25 286 ARG B N 1
ATOM 5779 C CA . ARG B 1 286 ? -11.523 23.859 -0.907 1 63.25 286 ARG B CA 1
ATOM 5780 C C . ARG B 1 286 ? -12.938 24.125 -1.421 1 63.25 286 ARG B C 1
ATOM 5782 O O . ARG B 1 286 ? -13.133 24.953 -2.311 1 63.25 286 ARG B O 1
ATOM 5789 N N . SER B 1 287 ? -13.742 23.438 -0.897 1 62.22 287 SER B N 1
ATOM 5790 C CA . SER B 1 287 ? -15.109 23.688 -1.354 1 62.22 287 SER B CA 1
ATOM 5791 C C . SER B 1 287 ? -15.711 24.906 -0.681 1 62.22 287 SER B C 1
ATOM 5793 O O . SER B 1 287 ? -16.641 25.531 -1.218 1 62.22 287 SER B O 1
ATOM 5795 N N . SER B 1 288 ? -15.156 25.297 0.393 1 56.12 288 SER B N 1
ATOM 5796 C CA . SER B 1 288 ? -15.883 26.297 1.172 1 56.12 288 SER B CA 1
ATOM 5797 C C . SER B 1 288 ? -15.078 27.594 1.308 1 56.12 288 SER B C 1
ATOM 5799 O O . SER B 1 288 ? -15.633 28.641 1.663 1 56.12 288 SER B O 1
ATOM 5801 N N . SER B 1 289 ? -13.82 27.484 1.034 1 58.81 289 SER B N 1
ATOM 5802 C CA . SER B 1 289 ? -13.07 28.688 1.381 1 58.81 289 SER B CA 1
ATOM 5803 C C . SER B 1 289 ? -12.25 29.188 0.193 1 58.81 289 SER B C 1
ATOM 5805 O O . SER B 1 289 ? -11.734 28.391 -0.593 1 58.81 289 SER B O 1
ATOM 5807 N N . THR B 1 290 ? -12.367 30.547 0.109 1 58.22 290 THR B N 1
ATOM 5808 C CA . THR B 1 290 ? -11.547 31.203 -0.894 1 58.22 290 THR B CA 1
ATOM 5809 C C . THR B 1 290 ? -10.164 31.531 -0.326 1 58.22 290 THR B C 1
ATOM 5811 O O . THR B 1 290 ? -9.234 31.828 -1.077 1 58.22 290 THR B O 1
ATOM 5814 N N . LYS B 1 291 ? -10.141 31.453 0.97 1 62.28 291 LYS B N 1
ATOM 5815 C CA . LYS B 1 291 ? -8.859 31.781 1.587 1 62.28 291 LYS B CA 1
ATOM 5816 C C . LYS B 1 291 ? -7.875 30.625 1.431 1 62.28 291 LYS B C 1
ATOM 5818 O O . LYS B 1 291 ? -8.273 29.453 1.429 1 62.28 291 LYS B O 1
ATOM 5823 N N . PRO B 1 292 ? -6.684 31.078 1.389 1 72.75 292 PRO B N 1
ATOM 5824 C CA . PRO B 1 292 ? -5.68 30.016 1.262 1 72.75 292 PRO B CA 1
ATOM 5825 C C . PRO B 1 292 ? -5.328 29.375 2.604 1 72.75 292 PRO B C 1
ATOM 5827 O O . PRO B 1 292 ? -5.488 30 3.652 1 72.75 292 PRO B O 1
ATOM 5830 N N . SER B 1 293 ? -5.012 28.156 2.586 1 81.06 293 SER B N 1
ATOM 5831 C CA . SER B 1 293 ? -4.352 27.516 3.721 1 81.06 293 SER B CA 1
ATOM 5832 C C . SER B 1 293 ? -3.037 28.219 4.055 1 81.06 293 SER B C 1
ATOM 5834 O O . SER B 1 293 ? -2.457 28.906 3.211 1 81.06 293 SER B O 1
ATOM 5836 N N . SER B 1 294 ? -2.709 28.219 5.312 1 86.75 294 SER B N 1
ATOM 5837 C CA . SER B 1 294 ? -1.497 28.922 5.707 1 86.75 294 SER B CA 1
ATOM 5838 C C . SER B 1 294 ? -0.73 28.156 6.777 1 86.75 294 SER B C 1
ATOM 5840 O O . SER B 1 294 ? -1.285 27.266 7.43 1 86.75 294 SER B O 1
ATOM 5842 N N . MET B 1 295 ? 0.529 28.5 6.859 1 91.25 295 MET B N 1
ATOM 5843 C CA . MET B 1 295 ? 1.423 27.969 7.883 1 91.25 295 MET B CA 1
ATOM 5844 C C . MET B 1 295 ? 2.229 29.078 8.539 1 91.25 295 MET B C 1
ATOM 5846 O O . MET B 1 295 ? 2.629 30.031 7.879 1 91.25 295 MET B O 1
ATOM 5850 N N . VAL B 1 296 ? 2.4 29.016 9.859 1 91.62 296 VAL B N 1
ATOM 5851 C CA . VAL B 1 296 ? 3.131 30.016 10.641 1 91.62 296 VAL B CA 1
ATOM 5852 C C . VAL B 1 296 ? 4.141 29.312 11.547 1 91.62 296 VAL B C 1
ATOM 5854 O O . VAL B 1 296 ? 3.838 28.281 12.148 1 91.62 296 VAL B O 1
ATOM 5857 N N . PHE B 1 297 ? 5.32 29.828 11.57 1 93.5 297 PHE B N 1
ATOM 5858 C CA . PHE B 1 297 ? 6.328 29.391 12.531 1 93.5 297 PHE B CA 1
ATOM 5859 C C . PHE B 1 297 ? 6.602 30.469 13.57 1 93.5 297 PHE B C 1
ATOM 5861 O O . PHE B 1 297 ? 6.469 31.672 13.281 1 93.5 297 PHE B O 1
ATOM 5868 N N . GLY B 1 298 ? 6.984 30.047 14.805 1 93.12 298 GLY B N 1
ATOM 5869 C CA . GLY B 1 298 ? 7.355 31 15.836 1 93.12 298 GLY B CA 1
ATOM 5870 C C . GLY B 1 298 ? 6.258 31.25 16.859 1 93.12 298 GLY B C 1
ATOM 5871 O O . GLY B 1 298 ? 5.277 30.5 16.906 1 93.12 298 GLY B O 1
ATOM 5872 N N . GLU B 1 299 ? 6.406 32.281 17.578 1 90.75 299 GLU B N 1
ATOM 5873 C CA . GLU B 1 299 ? 5.512 32.531 18.688 1 90.75 299 GLU B CA 1
ATOM 5874 C C . GLU B 1 299 ? 4.094 32.844 18.203 1 90.75 299 GLU B C 1
ATOM 5876 O O . GLU B 1 299 ? 3.117 32.5 18.875 1 90.75 299 GLU B O 1
ATOM 5881 N N . SER B 1 300 ? 4.004 33.406 17.094 1 89.5 300 SER B N 1
ATOM 5882 C CA . SER B 1 300 ? 2.709 33.812 16.547 1 89.5 300 SER B CA 1
ATOM 5883 C C . SER B 1 300 ? 1.897 32.594 16.094 1 89.5 300 SER B C 1
ATOM 5885 O O . SER B 1 300 ? 0.708 32.719 15.797 1 89.5 300 SER B O 1
ATOM 5887 N N . ALA B 1 301 ? 2.557 31.469 16.094 1 91.62 301 ALA B N 1
ATOM 5888 C CA . ALA B 1 301 ? 1.869 30.25 15.664 1 91.62 301 ALA B CA 1
ATOM 5889 C C . ALA B 1 301 ? 0.857 29.797 16.703 1 91.62 301 ALA B C 1
ATOM 5891 O O . ALA B 1 301 ? -0.064 29.047 16.406 1 91.62 301 ALA B O 1
ATOM 5892 N N . VAL B 1 302 ? 1.053 30.25 17.906 1 92.75 302 VAL B N 1
ATOM 5893 C CA . VAL B 1 302 ? 0.193 29.781 18.984 1 92.75 302 VAL B CA 1
ATOM 5894 C C . VAL B 1 302 ? -1.06 30.656 19.062 1 92.75 302 VAL B C 1
ATOM 5896 O O . VAL B 1 302 ? -0.986 31.828 19.438 1 92.75 302 VAL B O 1
ATOM 5899 N N . SER B 1 303 ? -2.141 30.078 18.719 1 89.25 303 SER B N 1
ATOM 5900 C CA . SER B 1 303 ? -3.426 30.766 18.797 1 89.25 303 SER B CA 1
ATOM 5901 C C . SER B 1 303 ? -3.916 30.859 20.234 1 89.25 303 SER B C 1
ATOM 5903 O O . SER B 1 303 ? -3.834 29.875 20.984 1 89.25 303 SER B O 1
ATOM 5905 N N . ARG B 1 304 ? -4.523 31.922 20.578 1 89.5 304 ARG B N 1
ATOM 5906 C CA . ARG B 1 304 ? -5.023 32.125 21.922 1 89.5 304 ARG B CA 1
ATOM 5907 C C . ARG B 1 304 ? -6.289 31.328 22.188 1 89.5 304 ARG B C 1
ATOM 5909 O O . ARG B 1 304 ? -6.621 31.016 23.328 1 89.5 304 ARG B O 1
ATOM 5916 N N . THR B 1 305 ? -6.922 30.953 21.219 1 92.81 305 THR B N 1
ATOM 5917 C CA . THR B 1 305 ? -8.195 30.266 21.375 1 92.81 305 THR B CA 1
ATOM 5918 C C . THR B 1 305 ? -8.016 28.75 21.234 1 92.81 305 THR B C 1
ATOM 5920 O O . THR B 1 305 ? -8.984 28 21.266 1 92.81 305 THR B O 1
ATOM 5923 N N . ALA B 1 306 ? -6.805 28.344 21.109 1 96.06 306 ALA B N 1
ATOM 5924 C CA . ALA B 1 306 ? -6.547 26.922 20.875 1 96.06 306 ALA B CA 1
ATOM 5925 C C . ALA B 1 306 ? -6.809 26.109 22.141 1 96.06 306 ALA B C 1
ATOM 5927 O O . ALA B 1 306 ? -6.48 26.531 23.234 1 96.06 306 ALA B O 1
ATOM 5928 N N . ARG B 1 307 ? -7.504 25 21.984 1 97.31 307 ARG B N 1
ATOM 5929 C CA . ARG B 1 307 ? -7.594 23.984 23.031 1 97.31 307 ARG B CA 1
ATOM 5930 C C . ARG B 1 307 ? -6.5 22.938 22.859 1 97.31 307 ARG B C 1
ATOM 5932 O O . ARG B 1 307 ? -6.41 22.281 21.812 1 97.31 307 ARG B O 1
ATOM 5939 N N . PHE B 1 308 ? -5.773 22.719 23.938 1 98.12 308 PHE B N 1
ATOM 5940 C CA . PHE B 1 308 ? -4.547 21.938 23.797 1 98.12 308 PHE B CA 1
ATOM 5941 C C . PHE B 1 308 ? -4.715 20.547 24.391 1 98.12 308 PHE B C 1
ATOM 5943 O O . PHE B 1 308 ? -5.484 20.359 25.328 1 98.12 308 PHE B O 1
ATOM 5950 N N . THR B 1 309 ? -4.098 19.594 23.828 1 98.62 309 THR B N 1
ATOM 5951 C CA . THR B 1 309 ? -3.887 18.25 24.328 1 98.62 309 THR B CA 1
ATOM 5952 C C . THR B 1 309 ? -2.396 17.922 24.406 1 98.62 309 THR B C 1
ATOM 5954 O O . THR B 1 309 ? -1.628 18.312 23.531 1 98.62 309 THR B O 1
ATOM 5957 N N . PRO B 1 310 ? -1.956 17.25 25.469 1 98.5 310 PRO B N 1
ATOM 5958 C CA . PRO B 1 310 ? -0.537 16.891 25.562 1 98.5 310 PRO B CA 1
ATOM 5959 C C . PRO B 1 310 ? -0.115 15.867 24.5 1 98.5 310 PRO B C 1
ATOM 5961 O O . PRO B 1 310 ? -0.889 14.969 24.172 1 98.5 310 PRO B O 1
ATOM 5964 N N . LEU B 1 311 ? 1.123 16.016 24 1 98.31 311 LEU B N 1
ATOM 5965 C CA . LEU B 1 311 ? 1.729 15.016 23.141 1 98.31 311 LEU B CA 1
ATOM 5966 C C . LEU B 1 311 ? 2.277 13.852 23.969 1 98.31 311 LEU B C 1
ATOM 5968 O O . LEU B 1 311 ? 2.809 14.055 25.062 1 98.31 311 LEU B O 1
ATOM 5972 N N . ILE B 1 312 ? 2.123 12.664 23.391 1 96.75 312 ILE B N 1
ATOM 5973 C CA . ILE B 1 312 ? 2.705 11.469 24 1 96.75 312 ILE B CA 1
ATOM 5974 C C . ILE B 1 312 ? 3.896 11 23.156 1 96.75 312 ILE B C 1
ATOM 5976 O O . ILE B 1 312 ? 3.922 11.195 21.938 1 96.75 312 ILE B O 1
ATOM 5980 N N . LYS B 1 313 ? 4.824 10.414 23.875 1 94.31 313 LYS B N 1
ATOM 5981 C CA . LYS B 1 313 ? 6.027 9.945 23.188 1 94.31 313 LYS B CA 1
ATOM 5982 C C . LYS B 1 313 ? 5.953 8.445 22.906 1 94.31 313 LYS B C 1
ATOM 5984 O O . LYS B 1 313 ? 5.668 7.656 23.812 1 94.31 313 LYS B O 1
ATOM 5989 N N . ASN B 1 314 ? 6.043 8.094 21.656 1 93.81 314 ASN B N 1
ATOM 5990 C CA . ASN B 1 314 ? 6.305 6.699 21.328 1 93.81 314 ASN B CA 1
ATOM 5991 C C . ASN B 1 314 ? 7.754 6.32 21.594 1 93.81 314 ASN B C 1
ATOM 5993 O O . ASN B 1 314 ? 8.68 6.957 21.094 1 93.81 314 ASN B O 1
ATOM 5997 N N . PRO B 1 315 ? 7.953 5.34 22.406 1 91.19 315 PRO B N 1
ATOM 5998 C CA . PRO B 1 315 ? 9.32 5.008 22.797 1 91.19 315 PRO B CA 1
ATOM 5999 C C . PRO B 1 315 ? 10.156 4.453 21.656 1 91.19 315 PRO B C 1
ATOM 6001 O O . PRO B 1 315 ? 11.383 4.402 21.734 1 91.19 315 PRO B O 1
ATOM 6004 N N . LYS B 1 316 ? 9.516 4.035 20.562 1 85.38 316 LYS B N 1
ATOM 6005 C CA . LYS B 1 316 ? 10.242 3.348 19.5 1 85.38 316 LYS B CA 1
ATOM 6006 C C . LYS B 1 316 ? 10.391 4.238 18.281 1 85.38 316 LYS B C 1
ATOM 6008 O O . LYS B 1 316 ? 11.25 3.998 17.422 1 85.38 316 LYS B O 1
ATOM 6013 N N . LEU B 1 317 ? 9.586 5.191 18.141 1 87.19 317 LEU B N 1
ATOM 6014 C CA . LEU B 1 317 ? 9.547 6.051 16.953 1 87.19 317 LEU B CA 1
ATOM 6015 C C . LEU B 1 317 ? 9.227 7.492 17.344 1 87.19 317 LEU B C 1
ATOM 6017 O O . LEU B 1 317 ? 8.188 7.766 17.953 1 87.19 317 LEU B O 1
ATOM 6021 N N . ASP B 1 318 ? 10.016 8.414 16.938 1 91.75 318 ASP B N 1
ATOM 6022 C CA . ASP B 1 318 ? 9.844 9.773 17.438 1 91.75 318 ASP B CA 1
ATOM 6023 C C . ASP B 1 318 ? 9.297 10.695 16.344 1 91.75 318 ASP B C 1
ATOM 6025 O O . ASP B 1 318 ? 9.086 11.891 16.578 1 91.75 318 ASP B O 1
ATOM 6029 N N . THR B 1 319 ? 8.961 10.234 15.219 1 93.75 319 THR B N 1
ATOM 6030 C CA . THR B 1 319 ? 8.578 11.039 14.062 1 93.75 319 THR B CA 1
ATOM 6031 C C . THR B 1 319 ? 7.152 11.562 14.219 1 93.75 319 THR B C 1
ATOM 6033 O O . THR B 1 319 ? 6.879 12.727 13.93 1 93.75 319 THR B O 1
ATOM 6036 N N . PHE B 1 320 ? 6.242 10.742 14.711 1 96.19 320 PHE B N 1
ATOM 6037 C CA . PHE B 1 320 ? 4.816 11.031 14.648 1 96.19 320 PHE B CA 1
ATOM 6038 C C . PHE B 1 320 ? 4.367 11.836 15.859 1 96.19 320 PHE B C 1
ATOM 6040 O O . PHE B 1 320 ? 4.973 11.742 16.938 1 96.19 320 PHE B O 1
ATOM 6047 N N . TYR B 1 321 ? 3.301 12.609 15.648 1 98.25 321 TYR B N 1
ATOM 6048 C CA . TYR B 1 321 ? 2.672 13.359 16.734 1 98.25 321 TYR B CA 1
ATOM 6049 C C . TYR B 1 321 ? 1.539 12.555 17.359 1 98.25 321 TYR B C 1
ATOM 6051 O O . TYR B 1 321 ? 0.399 12.602 16.891 1 98.25 321 TYR B O 1
ATOM 6059 N N . TYR B 1 322 ? 1.83 11.914 18.516 1 98.25 322 TYR B N 1
ATOM 6060 C CA . TYR B 1 322 ? 0.862 11.078 19.219 1 98.25 322 TYR B CA 1
ATOM 6061 C C . TYR B 1 322 ? 0.049 11.906 20.203 1 98.25 322 TYR B C 1
ATOM 6063 O O . TYR B 1 322 ? 0.594 12.758 20.906 1 98.25 322 TYR B O 1
ATOM 6071 N N . VAL B 1 323 ? -1.222 11.641 20.219 1 98.5 323 VAL B N 1
ATOM 6072 C CA . VAL B 1 323 ? -2.125 12.266 21.172 1 98.5 323 VAL B CA 1
ATOM 6073 C C . VAL B 1 323 ? -2.992 11.203 21.844 1 98.5 323 VAL B C 1
ATOM 6075 O O . VAL B 1 323 ? -3.033 10.055 21.391 1 98.5 323 VAL B O 1
ATOM 6078 N N . GLU B 1 324 ? -3.666 11.633 22.938 1 98 324 GLU B N 1
ATOM 6079 C CA . GLU B 1 324 ? -4.543 10.711 23.641 1 98 324 GLU B CA 1
ATOM 6080 C C . GLU B 1 324 ? -6.012 10.992 23.328 1 98 324 GLU B C 1
ATOM 6082 O O . GLU B 1 324 ? -6.543 12.031 23.703 1 98 324 GLU B O 1
ATOM 6087 N N . LEU B 1 325 ? -6.586 10.078 22.625 1 98.38 325 LEU B N 1
ATOM 6088 C CA . LEU B 1 325 ? -8.023 10.117 22.375 1 98.38 325 LEU B CA 1
ATOM 6089 C C . LEU B 1 325 ? -8.781 9.297 23.422 1 98.38 325 LEU B C 1
ATOM 6091 O O . LEU B 1 325 ? -8.547 8.094 23.562 1 98.38 325 LEU B O 1
ATOM 6095 N N . LEU B 1 326 ? -9.688 9.945 24.125 1 98.31 326 LEU B N 1
ATOM 6096 C CA . LEU B 1 326 ? -10.383 9.312 25.234 1 98.31 326 LEU B CA 1
ATOM 6097 C C . LEU B 1 326 ? -11.727 8.758 24.797 1 98.31 326 LEU B C 1
ATOM 6099 O O . LEU B 1 326 ? -12.25 7.82 25.406 1 98.31 326 LEU B O 1
ATOM 6103 N N . GLY B 1 327 ? -12.242 9.375 23.812 1 98.31 327 GLY B N 1
ATOM 6104 C CA . GLY B 1 327 ? -13.555 8.984 23.328 1 98.31 327 GLY B CA 1
ATOM 6105 C C . GLY B 1 327 ? -14.055 9.859 22.188 1 98.31 327 GLY B C 1
ATOM 6106 O O . GLY B 1 327 ? -13.367 10.789 21.766 1 98.31 327 GLY B O 1
ATOM 6107 N N . ILE B 1 328 ? -15.242 9.461 21.672 1 98.69 328 ILE B N 1
ATOM 6108 C CA . ILE B 1 328 ? -15.93 10.211 20.625 1 98.69 328 ILE B CA 1
ATOM 6109 C C . ILE B 1 328 ? -17.422 10.32 20.969 1 98.69 328 ILE B C 1
ATOM 6111 O O . ILE B 1 328 ? -18 9.383 21.5 1 98.69 328 ILE B O 1
ATOM 6115 N N . SER B 1 329 ? -18 11.469 20.719 1 98.56 329 SER B N 1
ATOM 6116 C CA . SER B 1 329 ? -19.438 11.633 20.891 1 98.56 329 SER B CA 1
ATOM 6117 C C . SER B 1 329 ? -20.125 11.922 19.562 1 98.56 329 SER B C 1
ATOM 6119 O O . SER B 1 329 ? -19.531 12.508 18.656 1 98.56 329 SER B O 1
ATOM 6121 N N . VAL B 1 330 ? -21.312 11.469 19.438 1 98.44 330 VAL B N 1
ATOM 6122 C CA . VAL B 1 330 ? -22.188 11.75 18.312 1 98.44 330 VAL B CA 1
ATOM 6123 C C . VAL B 1 330 ? -23.516 12.312 18.812 1 98.44 330 VAL B C 1
ATOM 6125 O O . VAL B 1 330 ? -24.172 11.703 19.672 1 98.44 330 VAL B O 1
ATOM 6128 N N . GLY B 1 331 ? -23.906 13.508 18.328 1 97.38 331 GLY B N 1
ATOM 6129 C CA . GLY B 1 331 ? -25.156 14.117 18.75 1 97.38 331 GLY B CA 1
ATOM 6130 C C . GLY B 1 331 ? -25.172 14.461 20.234 1 97.38 331 GLY B C 1
ATOM 6131 O O . GLY B 1 331 ? -26.203 14.344 20.891 1 97.38 331 GLY B O 1
ATOM 6132 N N . GLY B 1 332 ? -23.984 14.656 20.75 1 96.75 332 GLY B N 1
ATOM 6133 C CA . GLY B 1 332 ? -23.891 15.062 22.141 1 96.75 332 GLY B CA 1
ATOM 6134 C C . GLY B 1 332 ? -23.812 13.891 23.094 1 96.75 332 GLY B C 1
ATOM 6135 O O . GLY B 1 332 ? -23.672 14.078 24.312 1 96.75 332 GLY B O 1
ATOM 6136 N N . THR B 1 333 ? -23.844 12.688 22.562 1 97 333 THR B N 1
ATOM 6137 C CA . THR B 1 333 ? -23.797 11.492 23.391 1 97 333 THR B CA 1
ATOM 6138 C C . THR B 1 333 ? -22.5 10.727 23.156 1 97 333 THR B C 1
ATOM 6140 O O . THR B 1 333 ? -22.141 10.445 22 1 97 333 THR B O 1
ATOM 6143 N N . PRO B 1 334 ? -21.875 10.352 24.25 1 97.5 334 PRO B N 1
ATOM 6144 C CA . PRO B 1 334 ? -20.688 9.508 24.062 1 97.5 334 PRO B CA 1
ATOM 6145 C C . PRO B 1 334 ? -21.016 8.188 23.375 1 97.5 334 PRO B C 1
ATOM 6147 O O . PRO B 1 334 ? -22.031 7.555 23.688 1 97.5 334 PRO B O 1
ATOM 6150 N N . VAL B 1 335 ? -20.219 7.859 22.359 1 98 335 VAL B N 1
ATOM 6151 C CA . VAL B 1 335 ? -20.453 6.625 21.609 1 98 335 VAL B CA 1
ATOM 6152 C C . VAL B 1 335 ? -20.141 5.418 22.484 1 98 335 VAL B C 1
ATOM 6154 O O . VAL B 1 335 ? -19.016 5.281 22.984 1 98 335 VAL B O 1
ATOM 6157 N N . ARG B 1 336 ? -21.125 4.57 22.609 1 93.88 336 ARG B N 1
ATOM 6158 C CA . ARG B 1 336 ? -20.906 3.348 23.391 1 93.88 336 ARG B CA 1
ATOM 6159 C C . ARG B 1 336 ? -19.891 2.441 22.719 1 93.88 336 ARG B C 1
ATOM 6161 O O . ARG B 1 336 ? -19.875 2.307 21.484 1 93.88 336 ARG B O 1
ATOM 6168 N N . GLY B 1 337 ? -19.016 1.938 23.438 1 91.81 337 GLY B N 1
ATOM 6169 C CA . GLY B 1 337 ? -18.031 1.005 22.891 1 91.81 337 GLY B CA 1
ATOM 6170 C C . GLY B 1 337 ? -16.688 1.65 22.594 1 91.81 337 GLY B C 1
ATOM 6171 O O . GLY B 1 337 ? -15.719 0.959 22.281 1 91.81 337 GLY B O 1
ATOM 6172 N N . ILE B 1 338 ? -16.719 2.957 22.562 1 96.06 338 ILE B N 1
ATOM 6173 C CA . ILE B 1 338 ? -15.445 3.633 22.344 1 96.06 338 ILE B CA 1
ATOM 6174 C C . ILE B 1 338 ? -14.883 4.121 23.672 1 96.06 338 ILE B C 1
ATOM 6176 O O . ILE B 1 338 ? -15.531 4.902 24.375 1 96.06 338 ILE B O 1
ATOM 6180 N N . SER B 1 339 ? -13.758 3.598 24 1 95.12 339 SER B N 1
ATOM 6181 C CA . SER B 1 339 ? -13.016 4.027 25.188 1 95.12 339 SER B CA 1
ATOM 6182 C C . SER B 1 339 ? -11.547 4.273 24.875 1 95.12 339 SER B C 1
ATOM 6184 O O . SER B 1 339 ? -11.07 3.898 23.797 1 95.12 339 SER B O 1
ATOM 6186 N N . ALA B 1 340 ? -10.898 4.836 25.844 1 95.44 340 ALA B N 1
ATOM 6187 C CA . ALA B 1 340 ? -9.484 5.18 25.672 1 95.44 340 ALA B CA 1
ATOM 6188 C C . ALA B 1 340 ? -8.648 3.932 25.406 1 95.44 340 ALA B C 1
ATOM 6190 O O . ALA B 1 340 ? -7.609 4.004 24.75 1 95.44 340 ALA B O 1
ATOM 6191 N N . SER B 1 341 ? -9.094 2.807 25.844 1 93.75 341 SER B N 1
ATOM 6192 C CA . SER B 1 341 ? -8.336 1.564 25.719 1 93.75 341 SER B CA 1
ATOM 6193 C C . SER B 1 341 ? -8.18 1.15 24.266 1 93.75 341 SER B C 1
ATOM 6195 O O . SER B 1 341 ? -7.203 0.497 23.891 1 93.75 341 SER B O 1
ATOM 6197 N N . LEU B 1 342 ? -9.094 1.546 23.406 1 91.56 342 LEU B N 1
ATOM 6198 C CA . LEU B 1 342 ? -9.062 1.194 21.984 1 91.56 342 LEU B CA 1
ATOM 6199 C C . LEU B 1 342 ? -7.957 1.957 21.266 1 91.56 342 LEU B C 1
ATOM 6201 O O . LEU B 1 342 ? -7.594 1.613 20.141 1 91.56 342 LEU B O 1
ATOM 6205 N N . PHE B 1 343 ? -7.422 3.014 21.969 1 95.44 343 PHE B N 1
ATOM 6206 C CA . PHE B 1 343 ? -6.484 3.926 21.328 1 95.44 343 PHE B CA 1
ATOM 6207 C C . PHE B 1 343 ? -5.152 3.949 22.062 1 95.44 343 PHE B C 1
ATOM 6209 O O . PHE B 1 343 ? -4.355 4.875 21.891 1 95.44 343 PHE B O 1
ATOM 6216 N N . ARG B 1 344 ? -4.918 3.008 22.891 1 93.56 344 ARG B N 1
ATOM 6217 C CA . ARG B 1 344 ? -3.748 3.025 23.766 1 93.56 344 ARG B CA 1
ATOM 6218 C C . ARG B 1 344 ? -2.473 2.75 22.969 1 93.56 344 ARG B C 1
ATOM 6220 O O . ARG B 1 344 ? -2.453 1.883 22.094 1 93.56 344 ARG B O 1
ATOM 6227 N N . LEU B 1 345 ? -1.474 3.568 23.188 1 93.25 345 LEU B N 1
ATOM 6228 C CA . LEU B 1 345 ? -0.108 3.275 22.766 1 93.25 345 LEU B CA 1
ATOM 6229 C C . LEU B 1 345 ? 0.591 2.377 23.781 1 93.25 345 LEU B C 1
ATOM 6231 O O . LEU B 1 345 ? 0.74 2.748 24.953 1 93.25 345 LEU B O 1
ATOM 6235 N N . ASP B 1 346 ? 1.044 1.231 23.391 1 86.94 346 ASP B N 1
ATOM 6236 C CA . ASP B 1 346 ? 1.621 0.316 24.375 1 86.94 346 ASP B CA 1
ATOM 6237 C C . ASP B 1 346 ? 3.129 0.521 24.5 1 86.94 346 ASP B C 1
ATOM 6239 O O . ASP B 1 346 ? 3.701 1.376 23.812 1 86.94 346 ASP B O 1
ATOM 6243 N N . GLN B 1 347 ? 3.688 -0.248 25.344 1 85.31 347 GLN B N 1
ATOM 6244 C CA . GLN B 1 347 ? 5.09 -0.049 25.688 1 85.31 347 GLN B CA 1
ATOM 6245 C C . GLN B 1 347 ? 6.008 -0.498 24.547 1 85.31 347 GLN B C 1
ATOM 6247 O O . GLN B 1 347 ? 7.176 -0.112 24.5 1 85.31 347 GLN B O 1
ATOM 6252 N N . THR B 1 348 ? 5.492 -1.236 23.656 1 77.75 348 THR B N 1
ATOM 6253 C CA . THR B 1 348 ? 6.309 -1.714 22.547 1 77.75 348 THR B CA 1
ATOM 6254 C C . THR B 1 348 ? 6.23 -0.753 21.359 1 77.75 348 THR B C 1
ATOM 6256 O O . THR B 1 348 ? 6.883 -0.965 20.344 1 77.75 348 THR B O 1
ATOM 6259 N N . GLY B 1 349 ? 5.441 0.256 21.578 1 86.44 349 GLY B N 1
ATOM 6260 C CA . GLY B 1 349 ? 5.348 1.28 20.562 1 86.44 349 GLY B CA 1
ATOM 6261 C C . GLY B 1 349 ? 4.219 1.043 19.578 1 86.44 349 GLY B C 1
ATOM 6262 O O . GLY B 1 349 ? 4.105 1.742 18.562 1 86.44 349 GLY B O 1
ATOM 6263 N N . ASN B 1 350 ? 3.379 0.033 19.875 1 80.06 350 ASN B N 1
ATOM 6264 C CA . ASN B 1 350 ? 2.244 -0.269 19.016 1 80.06 350 ASN B CA 1
ATOM 6265 C C . ASN B 1 350 ? 0.99 0.481 19.453 1 80.06 350 ASN B C 1
ATOM 6267 O O . ASN B 1 350 ? 0.801 0.74 20.641 1 80.06 350 ASN B O 1
ATOM 6271 N N . GLY B 1 351 ? 0.208 0.821 18.453 1 88.75 351 GLY B N 1
ATOM 6272 C CA . GLY B 1 351 ? -1.059 1.468 18.75 1 88.75 351 GLY B CA 1
ATOM 6273 C C . GLY B 1 351 ? -0.954 2.979 18.828 1 88.75 351 GLY B C 1
ATOM 6274 O O . GLY B 1 351 ? -0.095 3.582 18.188 1 88.75 351 GLY B O 1
ATOM 6275 N N . GLY B 1 352 ? -2.021 3.582 19.469 1 95.62 352 GLY B N 1
ATOM 6276 C CA . GLY B 1 352 ? -2.057 5.023 19.672 1 95.62 352 GLY B CA 1
ATOM 6277 C C . GLY B 1 352 ? -2.832 5.75 18.578 1 95.62 352 GLY B C 1
ATOM 6278 O O . GLY B 1 352 ? -3.451 5.117 17.719 1 95.62 352 GLY B O 1
ATOM 6279 N N . VAL B 1 353 ? -2.869 7.051 18.734 1 97.81 353 VAL B N 1
ATOM 6280 C CA . VAL B 1 353 ? -3.523 7.969 17.812 1 97.81 353 VAL B CA 1
ATOM 6281 C C . VAL B 1 353 ? -2.545 9.062 17.391 1 97.81 353 VAL B C 1
ATOM 6283 O O . VAL B 1 353 ? -1.891 9.68 18.25 1 97.81 353 VAL B O 1
ATOM 6286 N N . ILE B 1 354 ? -2.426 9.281 16.078 1 97.88 354 ILE B N 1
ATOM 6287 C CA . ILE B 1 354 ? -1.566 10.359 15.609 1 97.88 354 ILE B CA 1
ATOM 6288 C C . ILE B 1 354 ? -2.393 11.375 14.82 1 97.88 354 ILE B C 1
ATOM 6290 O O . ILE B 1 354 ? -3.465 11.039 14.305 1 97.88 354 ILE B O 1
ATOM 6294 N N . ILE B 1 355 ? -1.939 12.578 14.828 1 97.56 355 ILE B N 1
ATOM 6295 C CA . ILE B 1 355 ? -2.449 13.609 13.93 1 97.56 355 ILE B CA 1
ATOM 6296 C C . ILE B 1 355 ? -1.51 13.773 12.742 1 97.56 355 ILE B C 1
ATOM 6298 O O . ILE B 1 355 ? -0.3 13.945 12.914 1 97.56 355 ILE B O 1
ATOM 6302 N N . ASP B 1 356 ? -2.059 13.68 11.547 1 95.38 356 ASP B N 1
ATOM 6303 C CA . ASP B 1 356 ? -1.21 13.695 10.359 1 95.38 356 ASP B CA 1
ATOM 6304 C C . ASP B 1 356 ? -1.818 14.562 9.258 1 95.38 356 ASP B C 1
ATOM 6306 O O . ASP B 1 356 ? -2.979 14.375 8.883 1 95.38 356 ASP B O 1
ATOM 6310 N N . SER B 1 357 ? -0.997 15.477 8.734 1 91.69 357 SER B N 1
ATOM 6311 C CA . SER B 1 357 ? -1.454 16.375 7.68 1 91.69 357 SER B CA 1
ATOM 6312 C C . SER B 1 357 ? -1.457 15.688 6.32 1 91.69 357 SER B C 1
ATOM 6314 O O . SER B 1 357 ? -2.117 16.141 5.387 1 91.69 357 SER B O 1
ATOM 6316 N N . GLY B 1 358 ? -0.696 14.641 6.215 1 88.5 358 GLY B N 1
ATOM 6317 C CA . GLY B 1 358 ? -0.5 14.031 4.914 1 88.5 358 GLY B CA 1
ATOM 6318 C C . GLY B 1 358 ? -1.548 12.984 4.582 1 88.5 358 GLY B C 1
ATOM 6319 O O . GLY B 1 358 ? -1.775 12.672 3.41 1 88.5 358 GLY B O 1
ATOM 6320 N N . THR B 1 359 ? -2.143 12.375 5.605 1 88.62 359 THR B N 1
ATOM 6321 C CA . THR B 1 359 ? -3.254 11.453 5.426 1 88.62 359 THR B CA 1
ATOM 6322 C C . THR B 1 359 ? -4.574 12.203 5.293 1 88.62 359 THR B C 1
ATOM 6324 O O . THR B 1 359 ? -4.812 13.18 6.012 1 88.62 359 THR B O 1
ATOM 6327 N N . SER B 1 360 ? -5.426 11.742 4.414 1 89.19 360 SER B N 1
ATOM 6328 C CA . SER B 1 360 ? -6.68 12.461 4.203 1 89.19 360 SER B CA 1
ATOM 6329 C C . SER B 1 360 ? -7.777 11.93 5.121 1 89.19 360 SER B C 1
ATOM 6331 O O . SER B 1 360 ? -8.328 12.68 5.926 1 89.19 360 SER B O 1
ATOM 6333 N N . VAL B 1 361 ? -8.062 10.672 4.973 1 91.62 361 VAL B N 1
ATOM 6334 C CA . VAL B 1 361 ? -9.195 10.078 5.668 1 91.62 361 VAL B CA 1
ATOM 6335 C C . VAL B 1 361 ? -8.75 9.539 7.023 1 91.62 361 VAL B C 1
ATOM 6337 O O . VAL B 1 361 ? -7.793 8.766 7.105 1 91.62 361 VAL B O 1
ATOM 6340 N N . THR B 1 362 ? -9.422 9.961 8.016 1 96.25 362 THR B N 1
ATOM 6341 C CA . THR B 1 362 ? -9.141 9.461 9.352 1 96.25 362 THR B CA 1
ATOM 6342 C C . THR B 1 362 ? -9.359 7.949 9.422 1 96.25 362 THR B C 1
ATOM 6344 O O . THR B 1 362 ? -10.383 7.441 8.953 1 96.25 362 THR B O 1
ATOM 6347 N N . ARG B 1 363 ? -8.383 7.285 9.938 1 93.19 363 ARG B N 1
ATOM 6348 C CA . ARG B 1 363 ? -8.469 5.855 10.219 1 93.19 363 ARG B CA 1
ATOM 6349 C C . ARG B 1 363 ? -8.523 5.594 11.719 1 93.19 363 ARG B C 1
ATOM 6351 O O . ARG B 1 363 ? -7.68 6.086 12.469 1 93.19 363 ARG B O 1
ATOM 6358 N N . LEU B 1 364 ? -9.57 4.906 12.133 1 95.25 364 LEU B N 1
ATOM 6359 C CA . LEU B 1 364 ? -9.695 4.457 13.508 1 95.25 364 LEU B CA 1
ATOM 6360 C C . LEU B 1 364 ? -9.531 2.943 13.609 1 95.25 364 LEU B C 1
ATOM 6362 O O . LEU B 1 364 ? -9.766 2.229 12.633 1 95.25 364 LEU B O 1
ATOM 6366 N N . THR B 1 365 ? -9.078 2.525 14.867 1 87.12 365 THR B N 1
ATOM 6367 C CA . THR B 1 365 ? -9.164 1.081 15.047 1 87.12 365 THR B CA 1
ATOM 6368 C C . THR B 1 365 ? -10.547 0.565 14.656 1 87.12 365 THR B C 1
ATOM 6370 O O . THR B 1 365 ? -11.547 1.251 14.852 1 87.12 365 THR B O 1
ATOM 6373 N N . ARG B 1 366 ? -10.531 -0.603 14.141 1 80.44 366 ARG B N 1
ATOM 6374 C CA . ARG B 1 366 ? -11.75 -1.116 13.531 1 80.44 366 ARG B CA 1
ATOM 6375 C C . ARG B 1 366 ? -12.906 -1.106 14.523 1 80.44 366 ARG B C 1
ATOM 6377 O O . ARG B 1 366 ? -14 -0.636 14.203 1 80.44 366 ARG B O 1
ATOM 6384 N N . PRO B 1 367 ? -12.758 -1.62 15.805 1 82.25 367 PRO B N 1
ATOM 6385 C CA . PRO B 1 367 ? -13.891 -1.563 16.734 1 82.25 367 PRO B CA 1
ATOM 6386 C C . PRO B 1 367 ? -14.375 -0.137 16.984 1 82.25 367 PRO B C 1
ATOM 6388 O O . PRO B 1 367 ? -15.578 0.107 17.062 1 82.25 367 PRO B O 1
ATOM 6391 N N . ALA B 1 368 ? -13.477 0.744 17.047 1 94.62 368 ALA B N 1
ATOM 6392 C CA . ALA B 1 368 ? -13.852 2.137 17.281 1 94.62 368 ALA B CA 1
ATOM 6393 C C . ALA B 1 368 ? -14.609 2.699 16.078 1 94.62 368 ALA B C 1
ATOM 6395 O O . ALA B 1 368 ? -15.625 3.385 16.25 1 94.62 368 ALA B O 1
ATOM 6396 N N . TYR B 1 369 ? -14.117 2.4 14.891 1 94.88 369 TYR B N 1
ATOM 6397 C CA . TYR B 1 369 ? -14.781 2.902 13.688 1 94.88 369 TYR B CA 1
ATOM 6398 C C . TYR B 1 369 ? -16.203 2.357 13.586 1 94.88 369 TYR B C 1
ATOM 6400 O O . TYR B 1 369 ? -17.141 3.105 13.297 1 94.88 369 TYR B O 1
ATOM 6408 N N . VAL B 1 370 ? -16.328 1.101 13.773 1 84.88 370 VAL B N 1
ATOM 6409 C CA . VAL B 1 370 ? -17.625 0.47 13.656 1 84.88 370 VAL B CA 1
ATOM 6410 C C . VAL B 1 370 ? -18.609 1.105 14.648 1 84.88 370 VAL B C 1
ATOM 6412 O O . VAL B 1 370 ? -19.734 1.437 14.289 1 84.88 370 VAL B O 1
ATOM 6415 N N . ALA B 1 371 ? -18.141 1.28 15.836 1 93.06 371 ALA B N 1
ATOM 6416 C CA . ALA B 1 371 ? -18.984 1.902 16.859 1 93.06 371 ALA B CA 1
ATOM 6417 C C . ALA B 1 371 ? -19.375 3.322 16.453 1 93.06 371 ALA B C 1
ATOM 6419 O O . ALA B 1 371 ? -20.531 3.715 16.578 1 93.06 371 ALA B O 1
ATOM 6420 N N . LEU B 1 372 ? -18.438 4.098 16 1 97.94 372 LEU B N 1
ATOM 6421 C CA . LEU B 1 372 ? -18.688 5.473 15.578 1 97.94 372 LEU B CA 1
ATOM 6422 C C . LEU B 1 372 ? -19.656 5.512 14.406 1 97.94 372 LEU B C 1
ATOM 6424 O O . LEU B 1 372 ? -20.609 6.289 14.414 1 97.94 372 LEU B O 1
ATOM 6428 N N . ARG B 1 373 ? -19.359 4.719 13.391 1 95.38 373 ARG B N 1
ATOM 6429 C CA . ARG B 1 373 ? -20.188 4.637 12.195 1 95.38 373 ARG B CA 1
ATOM 6430 C C . ARG B 1 373 ? -21.641 4.305 12.562 1 95.38 373 ARG B C 1
ATOM 6432 O O . ARG B 1 373 ? -22.562 4.945 12.078 1 95.38 373 ARG B O 1
ATOM 6439 N N . ASP B 1 374 ? -21.812 3.312 13.414 1 93.69 374 ASP B N 1
ATOM 6440 C CA . ASP B 1 374 ? -23.156 2.881 13.797 1 93.69 374 ASP B CA 1
ATOM 6441 C C . ASP B 1 374 ? -23.891 3.973 14.57 1 93.69 374 ASP B C 1
ATOM 6443 O O . ASP B 1 374 ? -25.078 4.203 14.359 1 93.69 374 ASP B O 1
ATOM 6447 N N . ALA B 1 375 ? -23.188 4.559 15.469 1 97 375 ALA B N 1
ATOM 6448 C CA . ALA B 1 375 ? -23.797 5.668 16.203 1 97 375 ALA B CA 1
ATOM 6449 C C . ALA B 1 375 ? -24.234 6.785 15.266 1 97 375 ALA B C 1
ATOM 6451 O O . ALA B 1 375 ? -25.312 7.359 15.438 1 97 375 ALA B O 1
ATOM 6452 N N . PHE B 1 376 ? -23.406 7.133 14.312 1 97.81 376 PHE B N 1
ATOM 6453 C CA . PHE B 1 376 ? -23.75 8.18 13.352 1 97.81 376 PHE B CA 1
ATOM 6454 C C . PHE B 1 376 ? -24.969 7.797 12.531 1 97.81 376 PHE B C 1
ATOM 6456 O O . PHE B 1 376 ? -25.859 8.625 12.297 1 97.81 376 PHE B O 1
ATOM 6463 N N . ARG B 1 377 ? -24.984 6.598 12.055 1 95.69 377 ARG B N 1
ATOM 6464 C CA . ARG B 1 377 ? -26.094 6.102 11.258 1 95.69 377 ARG B CA 1
ATOM 6465 C C . ARG B 1 377 ? -27.406 6.242 12.016 1 95.69 377 ARG B C 1
ATOM 6467 O O . ARG B 1 377 ? -28.438 6.598 11.43 1 95.69 377 ARG B O 1
ATOM 6474 N N . VAL B 1 378 ? -27.391 5.93 13.297 1 95.38 378 VAL B N 1
ATOM 6475 C CA . VAL B 1 378 ? -28.594 6.039 14.125 1 95.38 378 VAL B CA 1
ATOM 6476 C C . VAL B 1 378 ? -29.062 7.488 14.164 1 95.38 378 VAL B C 1
ATOM 6478 O O . VAL B 1 378 ? -30.266 7.754 14.156 1 95.38 378 VAL B O 1
ATOM 6481 N N . GLY B 1 379 ? -28.125 8.406 14.188 1 94.06 379 GLY B N 1
ATOM 6482 C CA . GLY B 1 379 ? -28.469 9.82 14.234 1 94.06 379 GLY B CA 1
ATOM 6483 C C . GLY B 1 379 ? -28.828 10.391 12.875 1 94.06 379 GLY B C 1
ATOM 6484 O O . GLY B 1 379 ? -29.406 11.477 12.781 1 94.06 379 GLY B O 1
ATOM 6485 N N . ALA B 1 380 ? -28.562 9.625 11.828 1 95.31 380 ALA B N 1
ATOM 6486 C CA . ALA B 1 380 ? -28.781 10.109 10.469 1 95.31 380 ALA B CA 1
ATOM 6487 C C . ALA B 1 380 ? -29.828 9.281 9.75 1 95.31 380 ALA B C 1
ATOM 6489 O O . ALA B 1 380 ? -29.828 9.18 8.516 1 95.31 380 ALA B O 1
ATOM 6490 N N . THR B 1 381 ? -30.719 8.773 10.406 1 94.12 381 THR B N 1
ATOM 6491 C CA . THR B 1 381 ? -31.719 7.855 9.859 1 94.12 381 THR B CA 1
ATOM 6492 C C . THR B 1 381 ? -32.594 8.57 8.836 1 94.12 381 THR B C 1
ATOM 6494 O O . THR B 1 381 ? -33.188 7.926 7.969 1 94.12 381 THR B O 1
ATOM 6497 N N . ARG B 1 382 ? -32.688 9.828 8.891 1 93.69 382 ARG B N 1
ATOM 6498 C CA . ARG B 1 382 ? -33.562 10.586 7.996 1 93.69 382 ARG B CA 1
ATOM 6499 C C . ARG B 1 382 ? -32.906 10.766 6.629 1 93.69 382 ARG B C 1
ATOM 6501 O O . ARG B 1 382 ? -33.562 11.141 5.664 1 93.69 382 ARG B O 1
ATOM 6508 N N . LEU B 1 383 ? -31.625 10.578 6.566 1 96.62 383 LEU B N 1
ATOM 6509 C CA . LEU B 1 383 ? -30.922 10.734 5.301 1 96.62 383 LEU B CA 1
ATOM 6510 C C . LEU B 1 383 ? -31.047 9.469 4.453 1 96.62 383 LEU B C 1
ATOM 6512 O O . LEU B 1 383 ? -30.922 8.359 4.969 1 96.62 383 LEU B O 1
ATOM 6516 N N . LYS B 1 384 ? -31.266 9.688 3.207 1 96.31 384 LYS B N 1
ATOM 6517 C CA . LYS B 1 384 ? -31.406 8.57 2.279 1 96.31 384 LYS B CA 1
ATOM 6518 C C . LYS B 1 384 ? -30.062 7.879 2.059 1 96.31 384 LYS B C 1
ATOM 6520 O O . LYS B 1 384 ? -29.094 8.516 1.657 1 96.31 384 LYS B O 1
ATOM 6525 N N . ARG B 1 385 ? -30.031 6.625 2.266 1 91.81 385 ARG B N 1
ATOM 6526 C CA . ARG B 1 385 ? -28.812 5.852 2.127 1 91.81 385 ARG B CA 1
ATOM 6527 C C . ARG B 1 385 ? -28.391 5.75 0.665 1 91.81 385 ARG B C 1
ATOM 6529 O O . ARG B 1 385 ? -29.234 5.758 -0.231 1 91.81 385 ARG B O 1
ATOM 6536 N N . ALA B 1 386 ? -27.094 5.75 0.488 1 88.19 386 ALA B N 1
ATOM 6537 C CA . ALA B 1 386 ? -26.484 5.531 -0.822 1 88.19 386 ALA B CA 1
ATOM 6538 C C . ALA B 1 386 ? -25.5 4.367 -0.781 1 88.19 386 ALA B C 1
ATOM 6540 O O . ALA B 1 386 ? -25.109 3.914 0.297 1 88.19 386 ALA B O 1
ATOM 6541 N N . PRO B 1 387 ? -25.188 3.848 -1.914 1 73.31 387 PRO B N 1
ATOM 6542 C CA . PRO B 1 387 ? -24.172 2.797 -1.951 1 73.31 387 PRO B CA 1
ATOM 6543 C C . PRO B 1 387 ? -22.812 3.264 -1.414 1 73.31 387 PRO B C 1
ATOM 6545 O O . PRO B 1 387 ? -22.5 4.457 -1.46 1 73.31 387 PRO B O 1
ATOM 6548 N N . GLU B 1 388 ? -22.109 2.24 -0.883 1 75.75 388 GLU B N 1
ATOM 6549 C CA . GLU B 1 388 ? -20.75 2.531 -0.427 1 75.75 388 GLU B CA 1
ATOM 6550 C C . GLU B 1 388 ? -19.891 3.051 -1.57 1 75.75 388 GLU B C 1
ATOM 6552 O O . GLU B 1 388 ? -20.203 2.826 -2.742 1 75.75 388 GLU B O 1
ATOM 6557 N N . PHE B 1 389 ? -18.891 3.779 -1.218 1 74.69 389 PHE B N 1
ATOM 6558 C CA . PHE B 1 389 ? -17.953 4.348 -2.178 1 74.69 389 PHE B CA 1
ATOM 6559 C C . PHE B 1 389 ? -16.516 4.164 -1.703 1 74.69 389 PHE B C 1
ATOM 6561 O O . PHE B 1 389 ? -16.109 4.746 -0.697 1 74.69 389 PHE B O 1
ATOM 6568 N N . SER B 1 390 ? -15.734 3.297 -2.535 1 70.19 390 SER B N 1
ATOM 6569 C CA . SER B 1 390 ? -14.352 3.027 -2.156 1 70.19 390 SER B CA 1
ATOM 6570 C C . SER B 1 390 ? -14.266 2.514 -0.722 1 70.19 390 SER B C 1
ATOM 6572 O O . SER B 1 390 ? -14.93 1.541 -0.364 1 70.19 390 SER B O 1
ATOM 6574 N N . LEU B 1 391 ? -13.484 3.301 0.149 1 72.25 391 LEU B N 1
ATOM 6575 C CA . LEU B 1 391 ? -13.281 2.826 1.513 1 72.25 391 LEU B CA 1
ATOM 6576 C C . LEU B 1 391 ? -14.43 3.252 2.416 1 72.25 391 LEU B C 1
ATOM 6578 O O . LEU B 1 391 ? -14.508 2.824 3.57 1 72.25 391 LEU B O 1
ATOM 6582 N N . PHE B 1 392 ? -15.289 4.016 1.867 1 85.75 392 PHE B N 1
ATOM 6583 C CA . PHE B 1 392 ? -16.406 4.523 2.664 1 85.75 392 PHE B CA 1
ATOM 6584 C C . PHE B 1 392 ? -17.594 3.57 2.604 1 85.75 392 PHE B C 1
ATOM 6586 O O . PHE B 1 392 ? -18.156 3.348 1.533 1 85.75 392 PHE B O 1
ATOM 6593 N N . ASP B 1 393 ? -18.031 3.078 3.779 1 78.25 393 ASP B N 1
ATOM 6594 C CA . ASP B 1 393 ? -19.109 2.084 3.787 1 78.25 393 ASP B CA 1
ATOM 6595 C C . ASP B 1 393 ? -20.406 2.686 4.305 1 78.25 393 ASP B C 1
ATOM 6597 O O . ASP B 1 393 ? -21.391 1.968 4.527 1 78.25 393 ASP B O 1
ATOM 6601 N N . SER B 1 394 ? -20.438 3.926 4.629 1 90.12 394 SER B N 1
ATOM 6602 C CA . SER B 1 394 ? -21.625 4.66 5.051 1 90.12 394 SER B CA 1
ATOM 6603 C C . SER B 1 394 ? -21.812 5.926 4.223 1 90.12 394 SER B C 1
ATOM 6605 O O . SER B 1 394 ? -21.188 6.949 4.496 1 90.12 394 SER B O 1
ATOM 6607 N N . CYS B 1 395 ? -22.719 5.812 3.246 1 91.38 395 CYS B N 1
ATOM 6608 C CA . CYS B 1 395 ? -22.938 6.906 2.307 1 91.38 395 CYS B CA 1
ATOM 6609 C C . CYS B 1 395 ? -24.422 7.23 2.191 1 91.38 395 CYS B C 1
ATOM 6611 O O . CYS B 1 395 ? -25.266 6.426 2.568 1 91.38 395 CYS B O 1
ATOM 6613 N N . TYR B 1 396 ? -24.719 8.445 1.721 1 96.69 396 TYR B N 1
ATOM 6614 C CA . TYR B 1 396 ? -26.078 8.961 1.63 1 96.69 396 TYR B CA 1
ATOM 6615 C C . TYR B 1 396 ? -26.312 9.648 0.293 1 96.69 396 TYR B C 1
ATOM 6617 O O . TYR B 1 396 ? -25.422 10.336 -0.223 1 96.69 396 TYR B O 1
ATOM 6625 N N . ASP B 1 397 ? -27.438 9.414 -0.23 1 96.44 397 ASP B N 1
ATOM 6626 C CA . ASP B 1 397 ? -27.906 10.133 -1.413 1 96.44 397 ASP B CA 1
ATOM 6627 C C . ASP B 1 397 ? -28.594 11.445 -1.025 1 96.44 397 ASP B C 1
ATOM 6629 O O . ASP B 1 397 ? -29.75 11.445 -0.625 1 96.44 397 ASP B O 1
ATOM 6633 N N . LEU B 1 398 ? -27.922 12.508 -1.193 1 97 398 LEU B N 1
ATOM 6634 C CA . LEU B 1 398 ? -28.438 13.812 -0.809 1 97 398 LEU B CA 1
ATOM 6635 C C . LEU B 1 398 ? -28.734 14.672 -2.039 1 97 398 LEU B C 1
ATOM 6637 O O . LEU B 1 398 ? -28.688 15.898 -1.967 1 97 398 LEU B O 1
ATOM 6641 N N . SER B 1 399 ? -28.875 14 -3.141 1 93.81 399 SER B N 1
ATOM 6642 C CA . SER B 1 399 ? -29.172 14.695 -4.391 1 93.81 399 SER B CA 1
ATOM 6643 C C . SER B 1 399 ? -30.438 15.547 -4.258 1 93.81 399 SER B C 1
ATOM 6645 O O . SER B 1 399 ? -31.391 15.141 -3.611 1 93.81 399 SER B O 1
ATOM 6647 N N . GLY B 1 400 ? -30.344 16.75 -4.891 1 93.06 400 GLY B N 1
ATOM 6648 C CA . GLY B 1 400 ? -31.516 17.641 -4.906 1 93.06 400 GLY B CA 1
ATOM 6649 C C . GLY B 1 400 ? -31.625 18.484 -3.66 1 93.06 400 GLY B C 1
ATOM 6650 O O . GLY B 1 400 ? -32.531 19.344 -3.562 1 93.06 400 GLY B O 1
ATOM 6651 N N . LEU B 1 401 ? -30.812 18.281 -2.684 1 95.38 401 LEU B N 1
ATOM 6652 C CA . LEU B 1 401 ? -30.828 19.078 -1.456 1 95.38 401 LEU B CA 1
ATOM 6653 C C . LEU B 1 401 ? -29.703 20.109 -1.461 1 95.38 401 LEU B C 1
ATOM 6655 O O . LEU B 1 401 ? -28.719 19.953 -2.189 1 95.38 401 LEU B O 1
ATOM 6659 N N . THR B 1 402 ? -29.938 21.141 -0.669 1 93.56 402 THR B N 1
ATOM 6660 C CA . THR B 1 402 ? -28.906 22.172 -0.559 1 93.56 402 THR B CA 1
ATOM 6661 C C . THR B 1 402 ? -28.234 22.125 0.812 1 93.56 402 THR B C 1
ATOM 6663 O O . THR B 1 402 ? -27.094 22.547 0.965 1 93.56 402 THR B O 1
ATOM 6666 N N . GLU B 1 403 ? -29.016 21.641 1.752 1 96.06 403 GLU B N 1
ATOM 6667 C CA . GLU B 1 403 ? -28.5 21.5 3.107 1 96.06 403 GLU B CA 1
ATOM 6668 C C . GLU B 1 403 ? -29.188 20.344 3.838 1 96.06 403 GLU B C 1
ATOM 6670 O O . GLU B 1 403 ? -30.281 19.938 3.475 1 96.06 403 GLU B O 1
ATOM 6675 N N . VAL B 1 404 ? -28.469 19.812 4.777 1 96.44 404 VAL B N 1
ATOM 6676 C CA . VAL B 1 404 ? -29.031 18.781 5.625 1 96.44 404 VAL B CA 1
ATOM 6677 C C . VAL B 1 404 ? -28.578 18.969 7.066 1 96.44 404 VAL B C 1
ATOM 6679 O O . VAL B 1 404 ? -27.547 19.609 7.312 1 96.44 404 VAL B O 1
ATOM 6682 N N . LYS B 1 405 ? -29.344 18.5 7.973 1 96.25 405 LYS B N 1
ATOM 6683 C CA . LYS B 1 405 ? -28.953 18.438 9.375 1 96.25 405 LYS B CA 1
ATOM 6684 C C . LYS B 1 405 ? -28.359 17.078 9.727 1 96.25 405 LYS B C 1
ATOM 6686 O O . LYS B 1 405 ? -28.938 16.047 9.406 1 96.25 405 LYS B O 1
ATOM 6691 N N . VAL B 1 406 ? -27.188 17.109 10.344 1 97.25 406 VAL B N 1
ATOM 6692 C CA . VAL B 1 406 ? -26.516 15.867 10.695 1 97.25 406 VAL B CA 1
ATOM 6693 C C . VAL B 1 406 ? -26.062 15.922 12.148 1 97.25 406 VAL B C 1
ATOM 6695 O O . VAL B 1 406 ? -25.812 17.016 12.688 1 97.25 406 VAL B O 1
ATOM 6698 N N . PRO B 1 407 ? -25.969 14.766 12.852 1 97.75 407 PRO B N 1
ATOM 6699 C CA . PRO B 1 407 ? -25.469 14.781 14.227 1 97.75 407 PRO B CA 1
ATOM 6700 C C . PRO B 1 407 ? -24.031 15.289 14.328 1 97.75 407 PRO B C 1
ATOM 6702 O O . PRO B 1 407 ? -23.203 14.977 13.469 1 97.75 407 PRO B O 1
ATOM 6705 N N . THR B 1 408 ? -23.766 16.016 15.391 1 97.94 408 THR B N 1
ATOM 6706 C CA . THR B 1 408 ? -22.422 16.562 15.609 1 97.94 408 THR B CA 1
ATOM 6707 C C . THR B 1 408 ? -21.469 15.469 16.109 1 97.94 408 THR B C 1
ATOM 6709 O O . THR B 1 408 ? -21.828 14.68 16.984 1 97.94 408 THR B O 1
ATOM 6712 N N . VAL B 1 409 ? -20.328 15.406 15.508 1 98.44 409 VAL B N 1
ATOM 6713 C CA . VAL B 1 409 ? -19.281 14.484 15.93 1 98.44 409 VAL B CA 1
ATOM 6714 C C . VAL B 1 409 ? -18.188 15.25 16.688 1 98.44 409 VAL B C 1
ATOM 6716 O O . VAL B 1 409 ? -17.703 16.281 16.219 1 98.44 409 VAL B O 1
ATOM 6719 N N . VAL B 1 410 ? -17.812 14.766 17.875 1 98.62 410 VAL B N 1
ATOM 6720 C CA . VAL B 1 410 ? -16.828 15.445 18.703 1 98.62 410 VAL B CA 1
ATOM 6721 C C . VAL B 1 410 ? -15.734 14.453 19.094 1 98.62 410 VAL B C 1
ATOM 6723 O O . VAL B 1 410 ? -16.031 13.367 19.594 1 98.62 410 VAL B O 1
ATOM 6726 N N . PHE B 1 411 ? -14.484 14.797 18.828 1 98.75 411 PHE B N 1
ATOM 6727 C CA . PHE B 1 411 ? -13.344 14.07 19.391 1 98.75 411 PHE B CA 1
ATOM 6728 C C . PHE B 1 411 ? -13.031 14.578 20.797 1 98.75 411 PHE B C 1
ATOM 6730 O O . PHE B 1 411 ? -12.938 15.781 21.031 1 98.75 411 PHE B O 1
ATOM 6737 N N . HIS B 1 412 ? -12.883 13.656 21.672 1 98.69 412 HIS B N 1
ATOM 6738 C CA . HIS B 1 412 ? -12.477 14.008 23.031 1 98.69 412 HIS B CA 1
ATOM 6739 C C . HIS B 1 412 ? -11.031 13.602 23.297 1 98.69 412 HIS B C 1
ATOM 6741 O O . HIS B 1 412 ? -10.758 12.461 23.672 1 98.69 412 HIS B O 1
ATOM 6747 N N . PHE B 1 413 ? -10.172 14.578 23.172 1 98.56 413 PHE B N 1
ATOM 6748 C CA . PHE B 1 413 ? -8.781 14.375 23.562 1 98.56 413 PHE B CA 1
ATOM 6749 C C . PHE B 1 413 ? -8.57 14.734 25.031 1 98.56 413 PHE B C 1
ATOM 6751 O O . PHE B 1 413 ? -9.406 15.414 25.625 1 98.56 413 PHE B O 1
ATOM 6758 N N . ARG B 1 414 ? -7.477 14.195 25.609 1 98 414 ARG B N 1
ATOM 6759 C CA . ARG B 1 414 ? -7.137 14.656 26.953 1 98 414 ARG B CA 1
ATOM 6760 C C . ARG B 1 414 ? -6.953 16.172 26.984 1 98 414 ARG B C 1
ATOM 6762 O O . ARG B 1 414 ? -6.051 16.703 26.328 1 98 414 ARG B O 1
ATOM 6769 N N . GLY B 1 415 ? -7.867 16.875 27.594 1 97.44 415 GLY B N 1
ATOM 6770 C CA . GLY B 1 415 ? -7.734 18.312 27.781 1 97.44 415 GLY B CA 1
ATOM 6771 C C . GLY B 1 415 ? -8.367 19.125 26.672 1 97.44 415 GLY B C 1
ATOM 6772 O O . GLY B 1 415 ? -8.391 20.359 26.719 1 97.44 415 GLY B O 1
ATOM 6773 N N . ALA B 1 416 ? -8.906 18.484 25.656 1 97.81 416 ALA B N 1
ATOM 6774 C CA . ALA B 1 416 ? -9.445 19.25 24.531 1 97.81 416 ALA B CA 1
ATOM 6775 C C . ALA B 1 416 ? -10.594 18.516 23.875 1 97.81 416 ALA B C 1
ATOM 6777 O O . ALA B 1 416 ? -10.422 17.391 23.375 1 97.81 416 ALA B O 1
ATOM 6778 N N . ASP B 1 417 ? -11.758 19.094 23.844 1 97.94 417 ASP B N 1
ATOM 6779 C CA . ASP B 1 417 ? -12.867 18.641 23.016 1 97.94 417 ASP B CA 1
ATOM 6780 C C . ASP B 1 417 ? -12.867 19.359 21.656 1 97.94 417 ASP B C 1
ATOM 6782 O O . ASP B 1 417 ? -12.875 20.594 21.609 1 97.94 417 ASP B O 1
ATOM 6786 N N . VAL B 1 418 ? -12.844 18.594 20.641 1 98.12 418 VAL B N 1
ATOM 6787 C CA . VAL B 1 418 ? -12.797 19.156 19.297 1 98.12 418 VAL B CA 1
ATOM 6788 C C . VAL B 1 418 ? -14.07 18.781 18.531 1 98.12 418 VAL B C 1
ATOM 6790 O O . VAL B 1 418 ? -14.195 17.672 18.031 1 98.12 418 VAL B O 1
ATOM 6793 N N . SER B 1 419 ? -14.953 19.719 18.422 1 97.88 419 SER B N 1
ATOM 6794 C CA . SER B 1 419 ? -16.188 19.547 17.672 1 97.88 419 SER B CA 1
ATOM 6795 C C . SER B 1 419 ? -15.945 19.734 16.172 1 97.88 419 SER B C 1
ATOM 6797 O O . SER B 1 419 ? -15.539 20.828 15.742 1 97.88 419 SER B O 1
ATOM 6799 N N . LEU B 1 420 ? -16.234 18.703 15.406 1 97.19 420 LEU B N 1
ATOM 6800 C CA . LEU B 1 420 ? -15.953 18.766 13.977 1 97.19 420 LEU B CA 1
ATOM 6801 C C . LEU B 1 420 ? -17.094 19.453 13.227 1 97.19 420 LEU B C 1
ATOM 6803 O O . LEU B 1 420 ? -18.266 19.188 13.492 1 97.19 420 LEU B O 1
ATOM 6807 N N . PRO B 1 421 ? -16.719 20.422 12.344 1 93.75 421 PRO B N 1
ATOM 6808 C CA . PRO B 1 421 ? -17.75 20.859 11.398 1 93.75 421 PRO B CA 1
ATOM 6809 C C . PRO B 1 421 ? -18.297 19.719 10.555 1 93.75 421 PRO B C 1
ATOM 6811 O O . PRO B 1 421 ? -17.578 18.766 10.258 1 93.75 421 PRO B O 1
ATOM 6814 N N . ALA B 1 422 ? -19.516 19.828 10.125 1 95.5 422 ALA B N 1
ATOM 6815 C CA . ALA B 1 422 ? -20.172 18.75 9.398 1 95.5 422 ALA B CA 1
ATOM 6816 C C . ALA B 1 422 ? -19.406 18.391 8.133 1 95.5 422 ALA B C 1
ATOM 6818 O O . ALA B 1 422 ? -19.344 17.219 7.754 1 95.5 422 ALA B O 1
ATOM 6819 N N . ALA B 1 423 ? -18.75 19.344 7.555 1 92.88 423 ALA B N 1
ATOM 6820 C CA . ALA B 1 423 ? -18.031 19.141 6.301 1 92.88 423 ALA B CA 1
ATOM 6821 C C . ALA B 1 423 ? -16.781 18.281 6.523 1 92.88 423 ALA B C 1
ATOM 6823 O O . ALA B 1 423 ? -16.203 17.766 5.57 1 92.88 423 ALA B O 1
ATOM 6824 N N . ASN B 1 424 ? -16.422 18.062 7.797 1 95.06 424 ASN B N 1
ATOM 6825 C CA . ASN B 1 424 ? -15.227 17.281 8.117 1 95.06 424 ASN B CA 1
ATOM 6826 C C . ASN B 1 424 ? -15.547 15.805 8.281 1 95.06 424 ASN B C 1
ATOM 6828 O O . ASN B 1 424 ? -14.648 15 8.555 1 95.06 424 ASN B O 1
ATOM 6832 N N . TYR B 1 425 ? -16.812 15.445 8.18 1 96.38 425 TYR B N 1
ATOM 6833 C CA . TYR B 1 425 ? -17.062 14.016 8.359 1 96.38 425 TYR B CA 1
ATOM 6834 C C . TYR B 1 425 ? -18.125 13.523 7.395 1 96.38 425 TYR B C 1
ATOM 6836 O O . TYR B 1 425 ? -18.312 12.312 7.223 1 96.38 425 TYR B O 1
ATOM 6844 N N . LEU B 1 426 ? -18.859 14.32 6.816 1 95.81 426 LEU B N 1
ATOM 6845 C CA . LEU B 1 426 ? -19.719 13.961 5.695 1 95.81 426 LEU B CA 1
ATOM 6846 C C . LEU B 1 426 ? -19.312 14.711 4.434 1 95.81 426 LEU B C 1
ATOM 6848 O O . LEU B 1 426 ? -19.594 15.906 4.289 1 95.81 426 LEU B O 1
ATOM 6852 N N . ILE B 1 427 ? -18.672 13.977 3.473 1 94 427 ILE B N 1
ATOM 6853 C CA . ILE B 1 427 ? -18.031 14.648 2.354 1 94 427 ILE B CA 1
ATOM 6854 C C . ILE B 1 427 ? -18.609 14.141 1.037 1 94 427 ILE B C 1
ATOM 6856 O O . ILE B 1 427 ? -19.062 12.992 0.949 1 94 427 ILE B O 1
ATOM 6860 N N . PRO B 1 428 ? -18.641 14.992 0.055 1 91.75 428 PRO B N 1
ATOM 6861 C CA . PRO B 1 428 ? -19.047 14.516 -1.268 1 91.75 428 PRO B CA 1
ATOM 6862 C C . PRO B 1 428 ? -18.031 13.562 -1.891 1 91.75 428 PRO B C 1
ATOM 6864 O O . PRO B 1 428 ? -16.812 13.758 -1.734 1 91.75 428 PRO B O 1
ATOM 6867 N N . VAL B 1 429 ? -18.484 12.547 -2.516 1 88.25 429 VAL B N 1
ATOM 6868 C CA . VAL B 1 429 ? -17.578 11.586 -3.125 1 88.25 429 VAL B CA 1
ATOM 6869 C C . VAL B 1 429 ? -17.766 11.57 -4.637 1 88.25 429 VAL B C 1
ATOM 6871 O O . VAL B 1 429 ? -17.031 10.891 -5.359 1 88.25 429 VAL B O 1
ATOM 6874 N N . ASP B 1 430 ? -18.719 12.25 -5.082 1 82.12 430 ASP B N 1
ATOM 6875 C CA . ASP B 1 430 ? -18.969 12.461 -6.504 1 82.12 430 ASP B CA 1
ATOM 6876 C C . ASP B 1 430 ? -19.734 13.766 -6.738 1 82.12 430 ASP B C 1
ATOM 6878 O O . ASP B 1 430 ? -19.875 14.578 -5.82 1 82.12 430 ASP B O 1
ATOM 6882 N N . ASN B 1 431 ? -20.109 14.008 -8.055 1 84 431 ASN B N 1
ATOM 6883 C CA . ASN B 1 431 ? -20.828 15.234 -8.375 1 84 431 ASN B CA 1
ATOM 6884 C C . ASN B 1 431 ? -22.328 14.984 -8.516 1 84 431 ASN B C 1
ATOM 6886 O O . ASN B 1 431 ? -23.062 15.844 -9.016 1 84 431 ASN B O 1
ATOM 6890 N N . SER B 1 432 ? -22.781 13.891 -8.047 1 86.75 432 SER B N 1
ATOM 6891 C CA . SER B 1 432 ? -24.188 13.516 -8.234 1 86.75 432 SER B CA 1
ATOM 6892 C C . SER B 1 432 ? -24.953 13.57 -6.918 1 86.75 432 SER B C 1
ATOM 6894 O O . SER B 1 432 ? -26.094 13.109 -6.84 1 86.75 432 SER B O 1
ATOM 6896 N N . GLY B 1 433 ? -24.297 14.023 -5.875 1 91.81 433 GLY B N 1
ATOM 6897 C CA . GLY B 1 433 ? -24.984 14.242 -4.621 1 91.81 433 GLY B CA 1
ATOM 6898 C C . GLY B 1 433 ? -24.75 13.141 -3.605 1 91.81 433 GLY B C 1
ATOM 6899 O O . GLY B 1 433 ? -25.438 13.062 -2.584 1 91.81 433 GLY B O 1
ATOM 6900 N N . SER B 1 434 ? -23.812 12.289 -3.885 1 91.94 434 SER B N 1
ATOM 6901 C CA . SER B 1 434 ? -23.438 11.266 -2.916 1 91.94 434 SER B CA 1
ATOM 6902 C C . SER B 1 434 ? -22.453 11.805 -1.887 1 91.94 434 SER B C 1
ATOM 6904 O O . SER B 1 434 ? -21.422 12.383 -2.246 1 91.94 434 SER B O 1
ATOM 6906 N N . PHE B 1 435 ? -22.875 11.656 -0.645 1 95.44 435 PHE B N 1
ATOM 6907 C CA . PHE B 1 435 ? -22.016 12.047 0.472 1 95.44 435 PHE B CA 1
ATOM 6908 C C . PHE B 1 435 ? -21.703 10.844 1.358 1 95.44 435 PHE B C 1
ATOM 6910 O O . PHE B 1 435 ? -22.578 10.016 1.613 1 95.44 435 PHE B O 1
ATOM 6917 N N . CYS B 1 436 ? -20.484 10.75 1.773 1 94.12 436 CYS B N 1
ATOM 6918 C CA . CYS B 1 436 ? -20.125 9.602 2.598 1 94.12 436 CYS B CA 1
ATOM 6919 C C . CYS B 1 436 ? -19.5 10.047 3.912 1 94.12 436 CYS B C 1
ATOM 6921 O O . CYS B 1 436 ? -18.906 11.133 3.988 1 94.12 436 CYS B O 1
ATOM 6923 N N . PHE B 1 437 ? -19.719 9.211 4.965 1 96.88 437 PHE B N 1
ATOM 6924 C CA . PHE B 1 437 ? -19.078 9.383 6.262 1 96.88 437 PHE B CA 1
ATOM 6925 C C . PHE B 1 437 ? -17.562 9.172 6.152 1 96.88 437 PHE B C 1
ATOM 6927 O O . PHE B 1 437 ? -17.109 8.07 5.875 1 96.88 437 PHE B O 1
ATOM 6934 N N . ALA B 1 438 ? -16.781 10.195 6.316 1 95.12 438 ALA B N 1
ATOM 6935 C CA . ALA B 1 438 ? -15.383 10.273 5.918 1 95.12 438 ALA B CA 1
ATOM 6936 C C . ALA B 1 438 ? -14.477 9.703 7 1 95.12 438 ALA B C 1
ATOM 6938 O O . ALA B 1 438 ? -13.508 10.352 7.41 1 95.12 438 ALA B O 1
ATOM 6939 N N . PHE B 1 439 ? -14.766 8.547 7.426 1 96.06 439 PHE B N 1
ATOM 6940 C CA . PHE B 1 439 ? -13.961 7.727 8.328 1 96.06 439 PHE B CA 1
ATOM 6941 C C . PHE B 1 439 ? -13.82 6.309 7.785 1 96.06 439 PHE B C 1
ATOM 6943 O O . PHE B 1 439 ? -14.641 5.855 6.988 1 96.06 439 PHE B O 1
ATOM 6950 N N . ALA B 1 440 ? -12.797 5.684 8.164 1 89 440 ALA B N 1
ATOM 6951 C CA . ALA B 1 440 ? -12.633 4.27 7.84 1 89 440 ALA B CA 1
ATOM 6952 C C . ALA B 1 440 ? -11.914 3.531 8.969 1 89 440 ALA B C 1
ATOM 6954 O O . ALA B 1 440 ? -11.344 4.156 9.859 1 89 440 ALA B O 1
ATOM 6955 N N . GLY B 1 441 ? -12.102 2.24 8.914 1 84.94 441 GLY B N 1
ATOM 6956 C CA . GLY B 1 441 ? -11.398 1.413 9.883 1 84.94 441 GLY B CA 1
ATOM 6957 C C . GLY B 1 441 ? -10.039 0.959 9.398 1 84.94 441 GLY B C 1
ATOM 6958 O O . GLY B 1 441 ? -9.758 0.996 8.195 1 84.94 441 GLY B O 1
ATOM 6959 N N . THR B 1 442 ? -9.188 0.7 10.328 1 78.12 442 THR B N 1
ATOM 6960 C CA . THR B 1 442 ? -7.898 0.087 10.016 1 78.12 442 THR B CA 1
ATOM 6961 C C . THR B 1 442 ? -7.672 -1.16 10.867 1 78.12 442 THR B C 1
ATOM 6963 O O . THR B 1 442 ? -8.219 -1.274 11.969 1 78.12 442 THR B O 1
ATOM 6966 N N . MET B 1 443 ? -6.918 -2.033 10.32 1 60.62 443 MET B N 1
ATOM 6967 C CA . MET B 1 443 ? -6.59 -3.252 11.055 1 60.62 443 MET B CA 1
ATOM 6968 C C . MET B 1 443 ? -5.316 -3.068 11.875 1 60.62 443 MET B C 1
ATOM 6970 O O . MET B 1 443 ? -4.977 -3.918 12.703 1 60.62 443 MET B O 1
ATOM 6974 N N . SER B 1 444 ? -4.766 -1.974 11.57 1 68.31 444 SER B N 1
ATOM 6975 C CA . SER B 1 444 ? -3.598 -1.634 12.375 1 68.31 444 SER B CA 1
ATOM 6976 C C . SER B 1 444 ? -4.004 -1.068 13.727 1 68.31 444 SER B C 1
ATOM 6978 O O . SER B 1 444 ? -5.141 -0.626 13.906 1 68.31 444 SER B O 1
ATOM 6980 N N . GLY B 1 445 ? -3.186 -1.266 14.719 1 77.44 445 GLY B N 1
ATOM 6981 C CA . GLY B 1 445 ? -3.436 -0.667 16.016 1 77.44 445 GLY B CA 1
ATOM 6982 C C . GLY B 1 445 ? -3.285 0.843 16.016 1 77.44 445 GLY B C 1
ATOM 6983 O O . GLY B 1 445 ? -3.717 1.516 16.953 1 77.44 445 GLY B O 1
ATOM 6984 N N . LEU B 1 446 ? -2.801 1.4 14.969 1 89.69 446 LEU B N 1
ATOM 6985 C CA . LEU B 1 446 ? -2.553 2.834 14.875 1 89.69 446 LEU B CA 1
ATOM 6986 C C . LEU B 1 446 ? -3.752 3.559 14.273 1 89.69 446 LEU B C 1
ATOM 6988 O O . LEU B 1 446 ? -4.172 3.25 13.156 1 89.69 446 LEU B O 1
ATOM 6992 N N . SER B 1 447 ? -4.352 4.422 15.055 1 95.69 447 SER B N 1
ATOM 6993 C CA . SER B 1 447 ? -5.348 5.34 14.516 1 95.69 447 SER B CA 1
ATOM 6994 C C . SER B 1 447 ? -4.703 6.629 14.016 1 95.69 447 SER B C 1
ATOM 6996 O O . SER B 1 447 ? -3.766 7.141 14.633 1 95.69 447 SER B O 1
ATOM 6998 N N . ILE B 1 448 ? -5.195 7.152 12.891 1 96 448 ILE B N 1
ATOM 6999 C CA . ILE B 1 448 ? -4.66 8.367 12.281 1 96 448 ILE B CA 1
ATOM 7000 C C . ILE B 1 448 ? -5.777 9.391 12.094 1 96 448 ILE B C 1
ATOM 7002 O O . ILE B 1 448 ? -6.781 9.109 11.438 1 96 448 ILE B O 1
ATOM 7006 N N . ILE B 1 449 ? -5.633 10.523 12.734 1 97.81 449 ILE B N 1
ATOM 7007 C CA . ILE B 1 449 ? -6.523 11.641 12.438 1 97.81 449 ILE B CA 1
ATOM 7008 C C . ILE B 1 449 ? -6.055 12.352 11.172 1 97.81 449 ILE B C 1
ATOM 7010 O O . ILE B 1 449 ? -5.023 13.023 11.172 1 97.81 449 ILE B O 1
ATOM 7014 N N . GLY B 1 450 ? -6.832 12.219 10.148 1 94.94 450 GLY B N 1
ATOM 7015 C CA . GLY B 1 450 ? -6.473 12.75 8.836 1 94.94 450 GLY B CA 1
ATOM 7016 C C . GLY B 1 450 ? -6.816 14.219 8.672 1 94.94 450 GLY B C 1
ATOM 7017 O O . GLY B 1 450 ? -7.473 14.805 9.539 1 94.94 450 GLY B O 1
ATOM 7018 N N . ASN B 1 451 ? -6.395 14.773 7.531 1 92.75 451 ASN B N 1
ATOM 7019 C CA . ASN B 1 451 ? -6.484 16.219 7.371 1 92.75 451 ASN B CA 1
ATOM 7020 C C . ASN B 1 451 ? -7.914 16.672 7.066 1 92.75 451 ASN B C 1
ATOM 7022 O O . ASN B 1 451 ? -8.25 17.844 7.23 1 92.75 451 ASN B O 1
ATOM 7026 N N . ILE B 1 452 ? -8.805 15.773 6.656 1 92.25 452 ILE B N 1
ATOM 7027 C CA . ILE B 1 452 ? -10.203 16.141 6.484 1 92.25 452 ILE B CA 1
ATOM 7028 C C . ILE B 1 452 ? -10.766 16.656 7.809 1 92.25 452 ILE B C 1
ATOM 7030 O O . ILE B 1 452 ? -11.484 17.656 7.844 1 92.25 452 ILE B O 1
ATOM 7034 N N . GLN B 1 453 ? -10.391 15.984 8.891 1 95.94 453 GLN B N 1
ATOM 7035 C CA . GLN B 1 453 ? -10.906 16.344 10.203 1 95.94 453 GLN B CA 1
ATOM 7036 C C . GLN B 1 453 ? -10.172 17.562 10.766 1 95.94 453 GLN B C 1
ATOM 7038 O O . GLN B 1 453 ? -10.562 18.109 11.797 1 95.94 453 GLN B O 1
ATOM 7043 N N . GLN B 1 454 ? -9.164 17.938 10.086 1 94.31 454 GLN B N 1
ATOM 7044 C CA . GLN B 1 454 ? -8.375 19.078 10.547 1 94.31 454 GLN B CA 1
ATOM 7045 C C . GLN B 1 454 ? -8.797 20.375 9.844 1 94.31 454 GLN B C 1
ATOM 7047 O O . GLN B 1 454 ? -8.422 21.469 10.266 1 94.31 454 GLN B O 1
ATOM 7052 N N . GLN B 1 455 ? -9.547 20.25 8.805 1 91.25 455 GLN B N 1
ATOM 7053 C CA . GLN B 1 455 ? -9.922 21.422 8.008 1 91.25 455 GLN B CA 1
ATOM 7054 C C . GLN B 1 455 ? -10.75 22.406 8.82 1 91.25 455 GLN B C 1
ATOM 7056 O O . GLN B 1 455 ? -11.625 22 9.586 1 91.25 455 GLN B O 1
ATOM 7061 N N . GLY B 1 456 ? -10.359 23.703 8.68 1 88.5 456 GLY B N 1
ATOM 7062 C CA . GLY B 1 456 ? -11.086 24.766 9.375 1 88.5 456 GLY B CA 1
ATOM 7063 C C . GLY B 1 456 ? -10.508 25.062 10.75 1 88.5 456 GLY B C 1
ATOM 7064 O O . GLY B 1 456 ? -10.852 26.078 11.359 1 88.5 456 GLY B O 1
ATOM 7065 N N . PHE B 1 457 ? -9.711 24.203 11.242 1 93.44 457 PHE B N 1
ATOM 7066 C CA . PHE B 1 457 ? -8.992 24.453 12.484 1 93.44 457 PHE B CA 1
ATOM 7067 C C . PHE B 1 457 ? -7.594 24.984 12.211 1 93.44 457 PHE B C 1
ATOM 7069 O O . PHE B 1 457 ? -6.957 24.609 11.227 1 93.44 457 PHE B O 1
ATOM 7076 N N . ARG B 1 458 ? -7.215 25.891 13.008 1 94.25 458 ARG B N 1
ATOM 7077 C CA . ARG B 1 458 ? -5.77 26.062 13.102 1 94.25 458 ARG B CA 1
ATOM 7078 C C . ARG B 1 458 ? -5.16 25.031 14.055 1 94.25 458 ARG B C 1
ATOM 7080 O O . ARG B 1 458 ? -5.496 25 15.242 1 94.25 458 ARG B O 1
ATOM 7087 N N . VAL B 1 459 ? -4.414 24.172 13.523 1 96.94 459 VAL B N 1
ATOM 7088 C CA . VAL B 1 459 ? -3.734 23.156 14.328 1 96.94 459 VAL B CA 1
ATOM 7089 C C . VAL B 1 459 ? -2.377 23.688 14.789 1 96.94 459 VAL B C 1
ATOM 7091 O O . VAL B 1 459 ? -1.519 24.016 13.961 1 96.94 459 VAL B O 1
ATOM 7094 N N . VAL B 1 460 ? -2.213 23.766 16.094 1 97.56 460 VAL B N 1
ATOM 7095 C CA . VAL B 1 460 ? -1.04 24.391 16.688 1 97.56 460 VAL B CA 1
ATOM 7096 C C . VAL B 1 460 ? -0.121 23.328 17.266 1 97.56 460 VAL B C 1
ATOM 7098 O O . VAL B 1 460 ? -0.558 22.484 18.062 1 97.56 460 VAL B O 1
ATOM 7101 N N . TYR B 1 461 ? 1.097 23.312 16.844 1 98.25 461 TYR B N 1
ATOM 7102 C CA . TYR B 1 461 ? 2.133 22.469 17.422 1 98.25 461 TYR B CA 1
ATOM 7103 C C . TYR B 1 461 ? 3.072 23.281 18.312 1 98.25 461 TYR B C 1
ATOM 7105 O O . TYR B 1 461 ? 3.945 23.984 17.812 1 98.25 461 TYR B O 1
ATOM 7113 N N . ASP B 1 462 ? 2.861 23.219 19.562 1 98.06 462 ASP B N 1
ATOM 7114 C CA . ASP B 1 462 ? 3.748 23.797 20.562 1 98.06 462 ASP B CA 1
ATOM 7115 C C . ASP B 1 462 ? 4.676 22.75 21.156 1 98.06 462 ASP B C 1
ATOM 7117 O O . ASP B 1 462 ? 4.41 22.203 22.219 1 98.06 462 ASP B O 1
ATOM 7121 N N . LEU B 1 463 ? 5.738 22.547 20.469 1 97.88 463 LEU B N 1
ATOM 7122 C CA . LEU B 1 463 ? 6.629 21.453 20.812 1 97.88 463 LEU B CA 1
ATOM 7123 C C . LEU B 1 463 ? 7.469 21.781 22.031 1 97.88 463 LEU B C 1
ATOM 7125 O O . LEU B 1 463 ? 7.938 20.891 22.734 1 97.88 463 LEU B O 1
ATOM 7129 N N . ALA B 1 464 ? 7.652 23.031 22.297 1 96.69 464 ALA B N 1
ATOM 7130 C CA . ALA B 1 464 ? 8.336 23.453 23.516 1 96.69 464 ALA B CA 1
ATOM 7131 C C . ALA B 1 464 ? 7.582 22.984 24.75 1 96.69 464 ALA B C 1
ATOM 7133 O O . ALA B 1 464 ? 8.195 22.547 25.734 1 96.69 464 ALA B O 1
ATOM 7134 N N . SER B 1 465 ? 6.312 23.078 24.719 1 97.06 465 SER B N 1
ATOM 7135 C CA . SER B 1 465 ? 5.477 22.656 25.828 1 97.06 465 SER B CA 1
ATOM 7136 C C . SER B 1 465 ? 4.918 21.25 25.594 1 97.06 465 SER B C 1
ATOM 7138 O O . SER B 1 465 ? 4.039 20.797 26.328 1 97.06 465 SER B O 1
ATOM 7140 N N . SER B 1 466 ? 5.27 20.594 24.531 1 97.5 466 SER B N 1
ATOM 7141 C CA . SER B 1 466 ? 4.895 19.25 24.156 1 97.5 466 SER B CA 1
ATOM 7142 C C . SER B 1 466 ? 3.379 19.078 24.094 1 97.5 466 SER B C 1
ATOM 7144 O O . SER B 1 466 ? 2.816 18.219 24.766 1 97.5 466 SER B O 1
ATOM 7146 N N . ARG B 1 467 ? 2.791 19.922 23.266 1 98.44 467 ARG B N 1
ATOM 7147 C CA . ARG B 1 467 ? 1.338 19.875 23.141 1 98.44 467 ARG B CA 1
ATOM 7148 C C . ARG B 1 467 ? 0.893 20.281 21.75 1 98.44 467 ARG B C 1
ATOM 7150 O O . ARG B 1 467 ? 1.624 20.969 21.031 1 98.44 467 ARG B O 1
ATOM 7157 N N . VAL B 1 468 ? -0.251 19.766 21.344 1 98.5 468 VAL B N 1
ATOM 7158 C CA . VAL B 1 468 ? -0.915 20.156 20.094 1 98.5 468 VAL B CA 1
ATOM 7159 C C . VAL B 1 468 ? -2.27 20.781 20.406 1 98.5 468 VAL B C 1
ATOM 7161 O O . VAL B 1 468 ? -2.957 20.359 21.344 1 98.5 468 VAL B O 1
ATOM 7164 N N . GLY B 1 469 ? -2.641 21.875 19.719 1 98.38 469 GLY B N 1
ATOM 7165 C CA . GLY B 1 469 ? -3.877 22.609 19.953 1 98.38 469 GLY B CA 1
ATOM 7166 C C . GLY B 1 469 ? -4.738 22.734 18.719 1 98.38 469 GLY B C 1
ATOM 7167 O O . GLY B 1 469 ? -4.234 22.688 17.594 1 98.38 469 GLY B O 1
ATOM 7168 N N . PHE B 1 470 ? -5.996 22.891 18.984 1 97.88 470 PHE B N 1
ATOM 7169 C CA . PHE B 1 470 ? -6.973 23.109 17.922 1 97.88 470 PHE B CA 1
ATOM 7170 C C . PHE B 1 470 ? -7.758 24.391 18.156 1 97.88 470 PHE B C 1
ATOM 7172 O O . PHE B 1 470 ? -8.383 24.562 19.203 1 97.88 470 PHE B O 1
ATOM 7179 N N . SER B 1 471 ? -7.652 25.266 17.234 1 96.06 471 SER B N 1
ATOM 7180 C CA . SER B 1 471 ? -8.453 26.484 17.25 1 96.06 471 SER B CA 1
ATOM 7181 C C . SER B 1 471 ? -9.539 26.453 16.188 1 96.06 471 SER B C 1
ATOM 7183 O O . SER B 1 471 ? -9.25 26.531 14.992 1 96.06 471 SER B O 1
ATOM 7185 N N . PRO B 1 472 ? -10.727 26.312 16.641 1 92.94 472 PRO B N 1
ATOM 7186 C CA . PRO B 1 472 ? -11.797 26.312 15.633 1 92.94 472 PRO B CA 1
ATOM 7187 C C . PRO B 1 472 ? -11.867 27.625 14.844 1 92.94 472 PRO B C 1
ATOM 7189 O O . PRO B 1 472 ? -11.594 28.688 15.391 1 92.94 472 PRO B O 1
ATOM 7192 N N . ARG B 1 473 ? -12.188 27.641 13.602 1 85.38 473 ARG B N 1
ATOM 7193 C CA . ARG B 1 473 ? -12.305 28.797 12.727 1 85.38 473 ARG B CA 1
ATOM 7194 C C . ARG B 1 473 ? -11.023 29.609 12.727 1 85.38 473 ARG B C 1
ATOM 7196 O O . ARG B 1 473 ? -11.055 30.844 12.852 1 85.38 473 ARG B O 1
ATOM 7203 N N . GLY B 1 474 ? -9.992 28.859 12.711 1 80.56 474 GLY B N 1
ATOM 7204 C CA . GLY B 1 474 ? -8.703 29.516 12.852 1 80.56 474 GLY B CA 1
ATOM 7205 C C . GLY B 1 474 ? -8.047 29.844 11.523 1 80.56 474 GLY B C 1
ATOM 7206 O O . GLY B 1 474 ? -6.914 30.328 11.484 1 80.56 474 GLY B O 1
ATOM 7207 N N . CYS B 1 475 ? -8.82 29.562 10.422 1 82.12 475 CYS B N 1
ATOM 7208 C CA . CYS B 1 475 ? -8.273 29.844 9.102 1 82.12 475 CYS B CA 1
ATOM 7209 C C . CYS B 1 475 ? -8.586 31.281 8.68 1 82.12 475 CYS B C 1
ATOM 7211 O O . CYS B 1 475 ? -9.68 31.766 8.93 1 82.12 475 CYS B O 1
#

Foldseek 3Di:
DDDPDPPPPPPPPPPPPPPPPPPPVPDDDDDDDDDDQDQADADPDPPPPPPDPPDDDDPDDDDDDHDPSNVVPPDDSVRVVVVVVVVVVLVVLQVVLVVVVVVVDPPPPPPDDPDDDDPLVQLQLSAQADFADDWDWKFWAVVTDIFIAGEKQQFAAAEFEEPVAPDDDAAQGDHHYLVPGPQKFFDADPPPLQVQAPDWDADPVRGIKHKDADSSSKIFIDGWIWIWMGDPHDIDGGQTHHHGNRIHHHNPRGRYYQHNFQGCNHPLNVCCVPQVSKKWKAPADPVPDPDHIDMDTHPVRDDPQWFKFFFDAQPVDRGFTFFFWAFKDWQPHTQPQDGRVLADQDNNRFGGETEIARFAFWAGAQSRVVSVLVSQCVQPVVFAFDCADDQFHTKGQQAPDDDDDGIWMWTDTVRDIRIFDPCLAWDDPDDRRMTTGRHHYDNGSYTYDYCSRLHQWIWMDNVSRRMIITRHNPD/DDDPPPPPPPPPPPPPPPPPPPPPVPDDDDDDDDDDQDQADADPDPPPPPPDPPDDDDPDDDDDDHDPSNVVPPDDSVRVVVVVVVVVVLVVLQVQLVVVVVVVDPPPPPPDDPDDDDPLVQLQLSAQADFADDWDWKFWAVVTDIFIAGEKQLFAAAEFEEPPAPDDDAAQGDHHYLVPGPQKFFDACPDPLQVLAPDWDADPVRGIKHKDADSSSKIFIDGWIWIWMGDPHDIDGGQTHHHGNRIHHHNPRGRTYQHNFQGCNHPLNVCCVPQVSKKWKAPADVVPDPDHIDMDTHPVRDDPQWFKFFFDAQPPDRGFTFFFWAFKDWLPHTQPQDGRVLADQDNNRFGGETEIARFAFWAGAQSRVVSVLVVQCVQVVVFAFDCADDQFHTKGQQAPDDDDDGIWMWTDTVRDIRIFDPCLAWDDPDDRRMTTGRHHYDNGNYTYDYCSRQHQWIWMDNVSRRMIITDHNPD

Organism: Lupinus angustifolius (NCBI:txid3871)

Nearest PDB structures (foldseek):
  8tyf-assembly1_A  TM=7.184E-01  e=1.530E-20  Plasmodium vivax Sal-1
  4zl4-assembly2_B  TM=7.198E-01  e=2.417E-20  Plasmodium vivax
  8tyg-assembly1_A  TM=7.245E-01  e=2.824E-19  Plasmodium vivax Sal-1
  6rsv-assembly1_A  TM=7.527E-01  e=3.495E-18  Cryphonectria parasitica
  4ycy-assembly1_A  TM=7.461E-01  e=1.097E-17  Cryphonectria parasitica

Radius of gyration: 32.09 Å; Cα contacts (8 Å, |Δi|>4): 2448; chains: 2; bounding box: 128×90×121 Å

pLDDT: mean 80.82, std 20.63, range [25.69, 98.75]

Sequence (950 aa):
MEGKPKHSFLFSLFTIFLSLSTASTHFQTQTLTLRSLPNPPTLSQPESESTEPDSDSSTTLSLDLHHIDALSFNKTPLHLFNLRLQRDAARVISFSSILSKATSQNKTKPTGSFTGSGFSSSVTSGLSQGSGEYFTRLGVGTPPKYIYMVLDTGSDVVWLQCKPCRRCYSQSDPIFDPARSTSFAGIPCGSPLCRRLDSPGCNQKKVCQYQVSYGDGSFTFGDFSNETLTFRRTGVARVAIGCGHDNEGLFVGAAGLLGLGRGGLSFPSQTGTRFNKKFSYCLVDRSSSTKPSSMVFGESAVSRTARFTPLIKNPKLDTFYYVELLGISVGGTPVRGISASLFRLDQTGNGGVIIDSGTSVTRLTRPAYVALRDAFRVGATRLKRAPEFSLFDSCYDLSGLTEVKVPTVVFHFRGADVSLPAANYLIPVDNSGSFCFAFAGTMSGLSIIGNIQQQGFRVVYDLASSRVGFSPRGCMEGKPKHSFLFSLFTIFLSLSTASTHFQTQTLT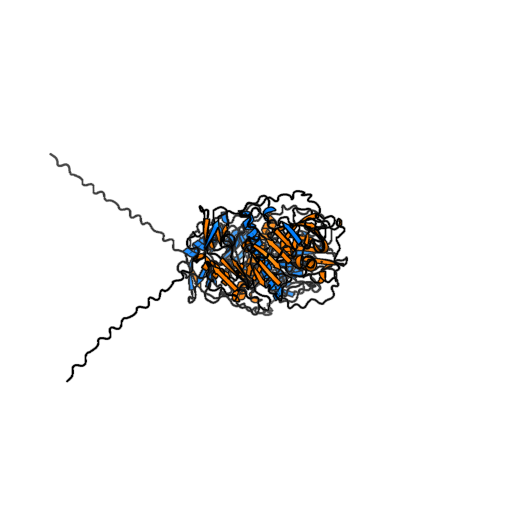LRSLPNPPTLSQPESESTEPDSDSSTTLSLDLHHIDALSFNKTPLHLFNLRLQRDAARVISFSSILSKATSQNKTKPTGSFTGSGFSSSVTSGLSQGSGEYFTRLGVGTPPKYIYMVLDTGSDVVWLQCKPCRRCYSQSDPIFDPARSTSFAGIPCGSPLCRRLDSPGCNQKKVCQYQVSYGDGSFTFGDFSNETLTFRRTGVARVAIGCGHDNEGLFVGAAGLLGLGRGGLSFPSQTGTRFNKKFSYCLVDRSSSTKPSSMVFGESAVSRTARFTPLIKNPKLDTFYYVELLGISVGGTPVRGISASLFRLDQTGNGGVIIDSGTSVTRLTRPAYVALRDAFRVGATRLKRAPEFSLFDSCYDLSGLTEVKVPTVVFHFRGADVSLPAANYLIPVDNSGSFCFAFAGTMSGLSIIGNIQQQGFRVVYDLASSRVGFSPRGC

InterPro domains:
  IPR001461 Aspartic peptidase A1 [PR00792] (140-160)
  IPR001461 Aspartic peptidase A1 [PR00792] (353-364)
  IPR001461 Aspartic peptidase A1 [PR00792] (447-462)
  IPR001969 Aspartic peptidase, active site [PS00141] (353-364)
  IPR021109 Aspartic peptidase domain superfamily [G3DSA:2.40.70.10] (110-295)
  IPR021109 Aspartic peptidase domain superfamily [G3DSA:2.40.70.10] (296-475)
  IPR021109 Aspartic peptidase domain superfamily [SSF50630] (127-475)
  IPR032799 Xylanase inhibitor, C-terminal [PF14541] (321-471)
  IPR032861 Xylanase inhibitor, N-terminal [PF14543] (134-298)
  IPR033121 Peptidase family A1 domain [PS51767] (134-471)
  IPR033873 CND41-like [cd05472] (133-475)
  IPR051708 Plant Aspartic Proteinase A1 [PTHR47967] (18-475)

Solvent-accessible surface area (backbone atoms only — not comparable to full-atom values): 48783 Å² total; per-residue (Å²): 136,81,80,77,81,78,78,77,79,77,79,78,77,76,78,77,77,74,74,73,72,70,73,71,76,67,67,37,60,43,74,30,76,63,60,56,56,46,70,63,54,80,73,70,70,75,70,80,69,74,68,72,79,68,84,89,85,71,51,54,47,77,46,65,35,40,54,48,50,41,58,50,78,95,60,53,44,59,57,52,49,53,53,48,52,52,41,30,54,28,42,53,54,23,52,53,9,47,45,51,51,38,49,64,51,76,74,70,66,81,74,71,80,85,65,82,57,74,54,68,72,70,50,62,20,32,31,42,55,34,85,40,42,36,27,32,71,35,20,44,34,37,73,64,46,72,36,41,28,25,42,25,30,70,34,25,63,24,31,33,49,20,54,75,50,80,35,68,50,74,39,76,49,79,70,41,50,55,88,69,21,79,49,56,41,72,32,44,54,80,35,74,71,38,65,67,42,93,42,56,23,30,43,96,84,44,30,13,24,39,54,52,64,46,43,31,29,20,31,38,30,31,40,26,24,26,27,26,39,24,51,88,86,43,72,42,71,72,38,64,30,33,37,16,24,38,34,28,33,22,48,63,32,30,46,32,34,43,10,48,10,61,21,75,58,1,52,49,48,67,42,19,85,64,22,60,26,25,31,20,37,18,42,54,47,71,72,77,42,91,62,71,19,33,36,26,33,3,73,78,20,60,58,89,72,37,40,44,26,56,53,48,83,46,84,50,50,56,34,58,48,28,40,52,50,45,37,42,26,47,22,79,37,73,35,70,84,44,44,38,78,72,33,45,60,46,93,60,38,47,37,16,30,30,59,27,56,35,36,43,63,25,28,28,27,40,69,44,30,53,35,50,52,51,51,46,48,69,59,37,66,86,55,45,73,35,73,60,53,92,79,22,78,47,24,27,47,48,54,96,54,59,60,48,77,37,52,34,44,29,44,32,33,54,77,23,78,47,73,47,58,50,69,36,39,50,33,50,75,34,83,71,34,36,31,25,40,52,50,31,61,31,92,45,54,49,19,37,43,12,32,44,66,40,40,37,21,22,40,22,39,36,56,73,78,40,28,39,24,45,15,75,74,50,98,138,81,82,78,80,79,78,78,80,77,78,76,77,77,77,76,76,74,75,72,73,69,70,70,76,67,68,35,60,43,71,30,75,63,60,57,57,45,70,63,51,80,72,71,70,76,72,80,70,75,68,72,79,68,85,88,82,68,49,54,48,78,44,66,34,40,55,47,51,41,57,51,78,95,60,52,44,58,56,53,50,52,52,48,53,52,42,30,54,28,44,54,53,24,53,54,10,48,43,51,50,37,49,64,51,74,77,70,64,80,74,69,80,85,64,79,59,72,54,66,71,64,49,65,19,31,31,41,54,35,85,41,43,35,27,31,71,35,21,45,34,37,74,63,46,72,34,41,28,25,42,24,31,70,34,25,64,23,33,31,47,20,53,75,50,80,35,68,52,72,38,74,48,79,72,43,50,54,87,69,21,80,49,56,41,73,32,45,46,82,35,72,70,34,64,67,43,94,51,58,21,28,44,95,85,47,32,11,24,40,54,50,59,47,43,32,32,20,32,37,27,32,42,26,24,25,26,26,39,23,51,89,85,46,72,43,70,71,37,64,30,33,38,17,23,39,35,27,30,22,48,63,33,29,46,32,35,45,10,48,10,62,22,76,58,1,51,50,48,66,40,19,85,65,22,60,27,24,30,21,37,19,42,54,48,72,71,76,42,89,61,71,18,32,38,26,33,4,73,78,19,62,59,89,72,37,38,44,26,57,53,50,82,46,84,49,51,56,34,57,48,27,41,53,50,46,36,42,26,46,23,79,36,73,35,70,84,42,44,37,77,71,33,45,59,46,92,60,38,48,36,15,32,30,56,28,58,36,36,43,64,26,27,28,27,40,70,47,29,52,35,48,52,51,52,46,48,67,60,37,65,86,55,45,72,35,74,62,53,94,79,22,79,47,23,26,46,48,54,97,52,60,60,46,77,38,50,34,44,28,44,30,34,52,76,23,77,46,71,47,58,50,70,35,38,49,32,48,74,35,84,73,33,36,30,25,41,52,50,34,59,32,92,45,54,50,20,36,43,12,32,45,65,39,40,38,21,22,42,22,38,37,56,74,76,40,28,39,24,44,14,76,76,49,100